Protein 3IPV (pdb70)

Radius of gyration: 29.65 Å; Cα contacts (8 Å, |Δi|>4): 3035; chains: 4; bounding box: 70×70×78 Å

Structure (mmCIF, N/CA/C/O backbone):
data_3IPV
#
_entry.id   3IPV
#
_cell.length_a   60.998
_cell.length_b   60.792
_cell.length_c   78.179
_cell.angle_alpha   101.32
_cell.angle_beta   91.38
_cell.angle_gamma   104.32
#
_symmetry.space_group_name_H-M   'P 1'
#
loop_
_entity.id
_entity.type
_entity.pdbx_description
1 polymer 'Lectin alpha chain'
2 polymer 'Lectin beta chain'
3 non-polymer 'CALCIUM ION'
4 non-polymer 'MANGANESE (II) ION'
5 water water
#
loop_
_atom_site.group_PDB
_atom_site.id
_atom_site.type_symbol
_atom_site.label_atom_id
_atom_site.label_alt_id
_atom_site.label_comp_id
_atom_site.label_asym_id
_atom_site.label_entity_id
_atom_site.label_seq_id
_atom_site.pdbx_PDB_ins_code
_atom_site.Cartn_x
_atom_site.Cartn_y
_atom_site.Cartn_z
_atom_site.occupancy
_atom_site.B_iso_or_equiv
_atom_site.auth_seq_id
_atom_site.auth_comp_id
_atom_site.auth_asym_id
_atom_site.auth_atom_id
_atom_site.pdbx_PDB_model_num
ATOM 1 N N . ALA A 1 1 ? 5.261 -15.891 20.213 1.00 18.00 1 ALA A N 1
ATOM 2 C CA . ALA A 1 1 ? 5.327 -14.982 19.025 1.00 17.75 1 ALA A CA 1
ATOM 3 C C . ALA A 1 1 ? 5.324 -13.498 19.411 1.00 17.75 1 ALA A C 1
ATOM 4 O O . ALA A 1 1 ? 4.636 -13.112 20.356 1.00 18.78 1 ALA A O 1
ATOM 6 N N . GLU A 1 2 ? 6.059 -12.678 18.651 1.00 15.93 2 GLU A N 1
ATOM 7 C CA . GLU A 1 2 ? 5.919 -11.239 18.649 1.00 13.32 2 GLU A CA 1
ATOM 8 C C . GLU A 1 2 ? 4.776 -10.829 17.695 1.00 13.92 2 GLU A C 1
ATOM 9 O O . GLU A 1 2 ? 4.759 -11.212 16.503 1.00 14.25 2 GLU A O 1
ATOM 15 N N . GLU A 1 3 ? 3.864 -9.987 18.184 1.00 13.37 3 GLU A N 1
ATOM 16 C CA . GLU A 1 3 ? 2.671 -9.604 17.438 1.00 14.39 3 GLU A CA 1
ATOM 17 C C . GLU A 1 3 ? 2.369 -8.159 17.583 1.00 14.04 3 GLU A C 1
ATOM 18 O O . GLU A 1 3 ? 2.527 -7.608 18.691 1.00 11.79 3 GLU A O 1
ATOM 24 N N . THR A 1 4 ? 1.931 -7.572 16.453 1.00 13.53 4 THR A N 1
ATOM 25 C CA . THR A 1 4 ? 1.426 -6.218 16.346 1.00 14.73 4 THR A CA 1
ATOM 26 C C . THR A 1 4 ? 0.161 -6.171 15.522 1.00 15.05 4 THR A C 1
ATOM 27 O O . THR A 1 4 ? 0.162 -6.691 14.416 1.00 13.67 4 THR A O 1
ATOM 31 N N . SER A 1 5 ? -0.858 -5.447 16.029 1.00 14.21 5 SER A N 1
ATOM 32 C CA . SER A 1 5 ? -2.140 -5.364 15.418 1.00 14.60 5 SER A CA 1
ATOM 33 C C . SER A 1 5 ? -2.772 -3.999 15.734 1.00 12.99 5 SER A C 1
ATOM 34 O O . SER A 1 5 ? -2.579 -3.400 16.830 1.00 9.77 5 SER A O 1
ATOM 37 N N . PHE A 1 6 ? -3.598 -3.567 14.788 1.00 12.11 6 PHE A N 1
ATOM 38 C CA . PHE A 1 6 ? -4.396 -2.388 14.945 1.00 10.17 6 PHE A CA 1
ATOM 39 C C . PHE A 1 6 ? -5.534 -2.396 14.008 1.00 10.83 6 PHE A C 1
ATOM 40 O O . PHE A 1 6 ? -5.450 -2.968 12.893 1.00 11.18 6 PHE A O 1
ATOM 48 N N . VAL A 1 7 ? -6.566 -1.647 14.375 1.00 9.88 7 VAL A N 1
ATOM 49 C CA . VAL A 1 7 ? -7.702 -1.456 13.469 1.00 9.55 7 VAL A CA 1
ATOM 50 C C . VAL A 1 7 ? -8.179 0.023 13.528 1.00 9.21 7 VAL A C 1
ATOM 51 O O . VAL A 1 7 ? -8.527 0.483 14.593 1.00 10.14 7 VAL A O 1
ATOM 55 N N . PHE A 1 8 ? -8.358 0.658 12.380 1.00 9.37 8 PHE A N 1
ATOM 56 C CA . PHE A 1 8 ? -8.911 2.018 12.299 1.00 13.01 8 PHE A CA 1
ATOM 57 C C . PHE A 1 8 ? -10.181 1.815 11.533 1.00 12.98 8 PHE A C 1
ATOM 58 O O . PHE A 1 8 ? -10.085 1.667 10.318 1.00 13.63 8 PHE A O 1
ATOM 66 N N . SER A 1 9 ? -11.333 1.721 12.184 1.00 13.07 9 SER A N 1
ATOM 67 C CA . SER A 1 9 ? -12.566 1.606 11.417 1.00 15.22 9 SER A CA 1
ATOM 68 C C . SER A 1 9 ? -12.983 2.935 10.812 1.00 14.38 9 SER A C 1
ATOM 69 O O . SER A 1 9 ? -13.815 2.933 9.947 1.00 13.47 9 SER A O 1
ATOM 72 N N . LYS A 1 10 ? -12.420 4.045 11.298 1.00 14.76 10 LYS A N 1
ATOM 73 C CA . LYS A 1 10 ? -12.506 5.414 10.698 1.00 14.64 10 LYS A CA 1
ATOM 74 C C . LYS A 1 10 ? -11.198 5.994 11.064 1.00 14.28 10 LYS A C 1
ATOM 75 O O . LYS A 1 10 ? -10.508 5.402 11.906 1.00 14.73 10 LYS A O 1
ATOM 81 N N . PHE A 1 11 ? -10.882 7.181 10.554 1.00 14.02 11 PHE A N 1
ATOM 82 C CA . PHE A 1 11 ? -9.724 7.948 11.050 1.00 13.18 11 PHE A CA 1
ATOM 83 C C . PHE A 1 11 ? -10.160 9.188 11.802 1.00 14.35 11 PHE A C 1
ATOM 84 O O . PHE A 1 11 ? -11.339 9.561 11.707 1.00 14.47 11 PHE A O 1
ATOM 92 N N . LYS A 1 12 ? -9.249 9.828 12.555 1.00 13.91 12 LYS A N 1
ATOM 93 C CA . LYS A 1 12 ? -9.636 11.069 13.245 1.00 14.82 12 LYS A CA 1
ATOM 94 C C . LYS A 1 12 ? -8.727 12.230 12.905 1.00 15.46 12 LYS A C 1
ATOM 95 O O . LYS A 1 12 ? -7.492 12.016 12.681 1.00 14.99 12 LYS A O 1
ATOM 101 N N . PRO A 1 13 ? -9.298 13.463 12.892 1.00 15.40 13 PRO A N 1
ATOM 102 C CA . PRO A 1 13 ? -8.473 14.666 12.800 1.00 16.45 13 PRO A CA 1
ATOM 103 C C . PRO A 1 13 ? -7.259 14.580 13.734 1.00 16.58 13 PRO A C 1
ATOM 104 O O . PRO A 1 13 ? -6.130 14.797 13.298 1.00 18.68 13 PRO A O 1
ATOM 108 N N . LEU A 1 14 ? -7.448 14.233 15.000 1.00 15.72 14 LEU A N 1
ATOM 109 C CA . LEU A 1 14 ? -6.282 14.012 15.807 1.00 15.68 14 LEU A CA 1
ATOM 110 C C . LEU A 1 14 ? -5.953 12.491 15.933 1.00 14.92 14 LEU A C 1
ATOM 111 O O . LEU A 1 14 ? -6.709 11.730 16.536 1.00 14.85 14 LEU A O 1
ATOM 116 N N . GLU A 1 15 ? -4.842 12.064 15.331 1.00 12.87 15 GLU A N 1
ATOM 117 C CA . GLU A 1 15 ? -4.548 10.645 15.193 1.00 12.84 15 GLU A CA 1
ATOM 118 C C . GLU A 1 15 ? -3.030 10.423 15.467 1.00 12.53 15 GLU A C 1
ATOM 119 O O . GLU A 1 15 ? -2.251 10.162 14.538 1.00 13.23 15 GLU A O 1
ATOM 125 N N . PRO A 1 16 ? -2.615 10.524 16.718 1.00 11.37 16 PRO A N 1
ATOM 126 C CA . PRO A 1 16 ? -1.177 10.479 16.976 1.00 11.16 16 PRO A CA 1
ATOM 127 C C . PRO A 1 16 ? -0.535 9.112 16.749 1.00 12.04 16 PRO A C 1
ATOM 128 O O . PRO A 1 16 ? 0.679 9.065 16.760 1.00 10.53 16 PRO A O 1
ATOM 132 N N . ASN A 1 17 ? -1.320 8.030 16.524 1.00 10.35 17 ASN A N 1
ATOM 133 C CA . ASN A 1 17 ? -0.714 6.720 16.184 1.00 11.76 17 ASN A CA 1
ATOM 134 C C . ASN A 1 17 ? -0.551 6.535 14.676 1.00 12.40 17 ASN A C 1
ATOM 135 O O . ASN A 1 17 ? -0.184 5.470 14.209 1.00 13.02 17 ASN A O 1
ATOM 140 N N . LEU A 1 18 ? -0.792 7.607 13.911 1.00 13.27 18 LEU A N 1
ATOM 141 C CA . LEU A 1 18 ? -0.547 7.595 12.485 1.00 14.00 18 LEU A CA 1
ATOM 142 C C . LEU A 1 18 ? 0.374 8.791 12.171 1.00 15.47 18 LEU A C 1
ATOM 143 O O . LEU A 1 18 ? 0.049 9.946 12.468 1.00 16.87 18 LEU A O 1
ATOM 148 N N . ILE A 1 19 ? 1.494 8.515 11.524 1.00 15.03 19 ILE A N 1
ATOM 149 C CA . ILE A 1 19 ? 2.403 9.538 11.018 1.00 13.35 19 ILE A CA 1
ATOM 150 C C . ILE A 1 19 ? 2.041 9.926 9.588 1.00 13.67 19 ILE A C 1
ATOM 151 O O . ILE A 1 19 ? 2.111 9.084 8.669 1.00 13.80 19 ILE A O 1
ATOM 156 N N . LEU A 1 20 ? 1.614 11.183 9.421 1.00 11.18 20 LEU A N 1
ATOM 157 C CA . LEU A 1 20 ? 1.236 11.744 8.141 1.00 11.14 20 LEU A CA 1
ATOM 158 C C . LEU A 1 20 ? 2.441 12.447 7.500 1.00 11.15 20 LEU A C 1
ATOM 159 O O . LEU A 1 20 ? 3.163 13.151 8.164 1.00 11.45 20 LEU A O 1
ATOM 164 N N . GLN A 1 21 ? 2.666 12.218 6.211 1.00 12.41 21 GLN A N 1
ATOM 165 C CA . GLN A 1 21 ? 3.808 12.788 5.490 1.00 12.36 21 GLN A CA 1
ATOM 166 C C . GLN A 1 21 ? 3.268 13.338 4.210 1.00 13.28 21 GLN A C 1
ATOM 167 O O . GLN A 1 21 ? 2.207 12.869 3.718 1.00 11.13 21 GLN A O 1
ATOM 173 N N . GLY A 1 22 ? 3.951 14.352 3.686 1.00 13.30 22 GLY A N 1
ATOM 174 C CA . GLY A 1 22 ? 3.489 15.008 2.488 1.00 13.55 22 GLY A CA 1
ATOM 175 C C . GLY A 1 22 ? 2.159 15.708 2.689 1.00 13.89 22 GLY A C 1
ATOM 176 O O . GLY A 1 22 ? 1.999 16.434 3.678 1.00 13.28 22 GLY A O 1
ATOM 177 N N . ASP A 1 23 ? 1.202 15.485 1.771 1.00 13.52 23 ASP A N 1
ATOM 178 C CA . ASP A 1 23 ? -0.091 16.227 1.787 1.00 12.90 23 ASP A CA 1
ATOM 179 C C . ASP A 1 23 ? -1.214 15.536 2.550 1.00 12.73 23 ASP A C 1
ATOM 180 O O . ASP A 1 23 ? -2.340 16.070 2.620 1.00 12.62 23 ASP A O 1
ATOM 185 N N . ALA A 1 24 ? -0.928 14.336 3.071 1.00 11.28 24 ALA A N 1
ATOM 186 C CA . ALA A 1 24 ? -1.928 13.456 3.730 1.00 11.40 24 ALA A CA 1
ATOM 187 C C . ALA A 1 24 ? -2.540 14.085 4.940 1.00 11.66 24 ALA A C 1
ATOM 188 O O . ALA A 1 24 ? -1.842 14.721 5.731 1.00 13.05 24 ALA A O 1
ATOM 190 N N . LEU A 1 25 ? -3.852 13.964 5.066 1.00 11.27 25 LEU A N 1
ATOM 191 C CA . LEU A 1 25 ? -4.580 14.579 6.190 1.00 10.99 25 LEU A CA 1
ATOM 192 C C . LEU A 1 25 ? -5.841 13.779 6.414 1.00 10.81 25 LEU A C 1
ATOM 193 O O . LEU A 1 25 ? -6.318 13.142 5.495 1.00 12.95 25 LEU A O 1
ATOM 198 N N . VAL A 1 26 ? -6.359 13.768 7.627 1.00 10.33 26 VAL A N 1
ATOM 199 C CA . VAL A 1 26 ? -7.622 13.132 7.881 1.00 10.18 26 VAL A CA 1
ATOM 200 C C . VAL A 1 26 ? -8.700 14.251 7.907 1.00 10.88 26 VAL A C 1
ATOM 201 O O . VAL A 1 26 ? -8.469 15.329 8.413 1.00 10.81 26 VAL A O 1
ATOM 205 N N . THR A 1 27 ? -9.844 14.025 7.284 1.00 10.86 27 THR A N 1
ATOM 206 C CA . THR A 1 27 ? -10.879 15.055 7.244 1.00 10.57 27 THR A CA 1
ATOM 207 C C . THR A 1 27 ? -11.709 14.912 8.453 1.00 9.81 27 THR A C 1
ATOM 208 O O . THR A 1 27 ? -11.608 13.917 9.196 1.00 7.43 27 THR A O 1
ATOM 212 N N . VAL A 1 28 ? -12.582 15.899 8.655 1.00 11.29 28 VAL A N 1
ATOM 213 C CA . VAL A 1 28 ? -13.465 15.793 9.810 1.00 10.28 28 VAL A CA 1
ATOM 214 C C . VAL A 1 28 ? -14.554 14.688 9.596 1.00 10.74 28 VAL A C 1
ATOM 215 O O . VAL A 1 28 ? -15.157 14.273 10.560 1.00 11.49 28 VAL A O 1
ATOM 219 N N . ALA A 1 29 ? -14.828 14.221 8.369 1.00 10.40 29 ALA A N 1
ATOM 220 C CA . ALA A 1 29 ? -15.752 13.065 8.210 1.00 11.05 29 ALA A CA 1
ATOM 221 C C . ALA A 1 29 ? -14.999 11.720 8.464 1.00 11.84 29 ALA A C 1
ATOM 222 O O . ALA A 1 29 ? -15.573 10.626 8.376 1.00 11.47 29 ALA A O 1
ATOM 224 N N . GLY A 1 30 ? -13.715 11.810 8.783 1.00 11.99 30 GLY A N 1
ATOM 225 C CA . GLY A 1 30 ? -12.925 10.596 9.124 1.00 12.36 30 GLY A CA 1
ATOM 226 C C . GLY A 1 30 ? -12.283 9.863 7.982 1.00 12.01 30 GLY A C 1
ATOM 227 O O . GLY A 1 30 ? -11.873 8.692 8.130 1.00 10.87 30 GLY A O 1
ATOM 228 N N . VAL A 1 31 ? -12.138 10.574 6.865 1.00 12.10 31 VAL A N 1
ATOM 229 C CA . VAL A 1 31 ? -11.520 10.031 5.668 1.00 12.07 31 VAL A CA 1
ATOM 230 C C . VAL A 1 31 ? -10.050 10.366 5.632 1.00 11.69 31 VAL A C 1
ATOM 231 O O . VAL A 1 31 ? -9.704 11.503 5.762 1.00 10.54 31 VAL A O 1
ATOM 235 N N . LEU A 1 32 ? -9.190 9.386 5.369 1.00 12.21 32 LEU A N 1
ATOM 236 C CA . LEU A 1 32 ? -7.765 9.662 5.158 1.00 13.05 32 LEU A CA 1
ATOM 237 C C . LEU A 1 32 ? -7.545 10.008 3.652 1.00 12.24 32 LEU A C 1
ATOM 238 O O . LEU A 1 32 ? -7.630 9.120 2.796 1.00 11.20 32 LEU A O 1
ATOM 243 N N . GLN A 1 33 ? -7.370 11.316 3.359 1.00 11.40 33 GLN A N 1
ATOM 244 C CA . GLN A 1 33 ? -7.121 11.820 2.008 1.00 10.82 33 GLN A CA 1
ATOM 245 C C . GLN A 1 33 ? -5.620 11.802 1.851 1.00 10.66 33 GLN A C 1
ATOM 246 O O . GLN A 1 33 ? -4.933 12.664 2.396 1.00 11.42 33 GLN A O 1
ATOM 252 N N . LEU A 1 34 ? -5.088 10.807 1.166 1.00 12.47 34 LEU A N 1
ATOM 253 C CA . LEU A 1 34 ? -3.640 10.743 0.978 1.00 12.04 34 LEU A CA 1
ATOM 254 C C . LEU A 1 34 ? -3.104 11.881 0.155 1.00 13.29 34 LEU A C 1
ATOM 255 O O . LEU A 1 34 ? -2.009 12.402 0.463 1.00 13.21 34 LEU A O 1
ATOM 260 N N . THR A 1 35 ? -3.857 12.256 -0.880 1.00 12.18 35 THR A N 1
ATOM 261 C CA . THR A 1 35 ? -3.462 13.328 -1.775 1.00 12.93 35 THR A CA 1
ATOM 262 C C . THR A 1 35 ? -4.498 14.484 -1.751 1.00 13.01 35 THR A C 1
ATOM 263 O O . THR A 1 35 ? -5.692 14.227 -1.484 1.00 12.00 35 THR A O 1
ATOM 267 N N . ASN A 1 36 ? -4.025 15.703 -2.042 1.00 12.47 36 ASN A N 1
ATOM 268 C CA . ASN A 1 36 ? -4.834 16.950 -1.977 1.00 14.43 36 ASN A CA 1
ATOM 269 C C . ASN A 1 36 ? -6.171 16.870 -2.638 1.00 14.11 36 ASN A C 1
ATOM 270 O O . ASN A 1 36 ? -6.257 16.511 -3.819 1.00 13.10 36 ASN A O 1
ATOM 275 N N . VAL A 1 37 ? -7.223 17.187 -1.880 1.00 13.77 37 VAL A N 1
ATOM 276 C CA . VAL A 1 37 ? -8.561 17.303 -2.469 1.00 13.83 37 VAL A CA 1
ATOM 277 C C . VAL A 1 37 ? -9.148 18.650 -2.045 1.00 14.07 37 VAL A C 1
ATOM 278 O O . VAL A 1 37 ? -9.080 18.985 -0.872 1.00 14.34 37 VAL A O 1
ATOM 282 N N . ASP A 1 38 ? -9.738 19.416 -2.967 1.00 13.11 38 ASP A N 1
ATOM 283 C CA . ASP A 1 38 ? -10.246 20.735 -2.546 1.00 11.95 38 ASP A CA 1
ATOM 284 C C . ASP A 1 38 ? -11.616 20.585 -1.916 1.00 11.42 38 ASP A C 1
ATOM 285 O O . ASP A 1 38 ? -12.076 19.452 -1.728 1.00 10.43 38 ASP A O 1
ATOM 290 N N . LYS A 1 39 ? -12.254 21.720 -1.584 1.00 11.65 39 LYS A N 1
ATOM 291 C CA . LYS A 1 39 ? -13.442 21.719 -0.722 1.00 13.06 39 LYS A CA 1
ATOM 292 C C . LYS A 1 39 ? -14.657 21.070 -1.412 1.00 12.33 39 LYS A C 1
ATOM 293 O O . LYS A 1 39 ? -15.539 20.541 -0.734 1.00 14.84 39 LYS A O 1
ATOM 299 N N . ASN A 1 40 ? -14.655 21.066 -2.733 1.00 10.24 40 ASN A N 1
ATOM 300 C CA . ASN A 1 40 ? -15.721 20.498 -3.495 1.00 11.03 40 ASN A CA 1
ATOM 301 C C . ASN A 1 40 ? -15.559 19.011 -3.792 1.00 11.21 40 ASN A C 1
ATOM 302 O O . ASN A 1 40 ? -16.445 18.406 -4.435 1.00 14.12 40 ASN A O 1
ATOM 307 N N . GLY A 1 41 ? -14.451 18.429 -3.357 1.00 10.67 41 GLY A N 1
ATOM 308 C CA . GLY A 1 41 ? -14.109 17.020 -3.678 1.00 11.46 41 GLY A CA 1
ATOM 309 C C . GLY A 1 41 ? -13.194 16.859 -4.886 1.00 10.79 41 GLY A C 1
ATOM 310 O O . GLY A 1 41 ? -12.947 15.732 -5.361 1.00 10.88 41 GLY A O 1
ATOM 311 N N . VAL A 1 42 ? -12.667 17.973 -5.377 1.00 10.18 42 VAL A N 1
ATOM 312 C CA . VAL A 1 42 ? -11.944 17.941 -6.654 1.00 10.03 42 VAL A CA 1
ATOM 313 C C . VAL A 1 42 ? -10.479 17.693 -6.370 1.00 10.15 42 VAL A C 1
ATOM 314 O O . VAL A 1 42 ? -9.824 18.485 -5.713 1.00 11.88 42 VAL A O 1
ATOM 318 N N . PRO A 1 43 ? -9.951 16.591 -6.876 1.00 10.76 43 PRO A N 1
ATOM 319 C CA . PRO A 1 43 ? -8.575 16.283 -6.537 1.00 10.11 43 PRO A CA 1
ATOM 320 C C . PRO A 1 43 ? -7.606 17.230 -7.219 1.00 10.86 43 PRO A C 1
ATOM 321 O O . PRO A 1 43 ? -7.948 17.819 -8.220 1.00 10.72 43 PRO A O 1
ATOM 325 N N . GLU A 1 44 ? -6.390 17.357 -6.696 1.00 10.93 44 GLU A N 1
ATOM 326 C CA . GLU A 1 44 ? -5.407 18.367 -7.212 1.00 10.54 44 GLU A CA 1
ATOM 327 C C . GLU A 1 44 ? -4.141 17.714 -7.815 1.00 10.27 44 GLU A C 1
ATOM 328 O O . GLU A 1 44 ? -3.686 16.626 -7.382 1.00 9.58 44 GLU A O 1
ATOM 334 N N . PRO A 1 45 ? -3.513 18.369 -8.777 1.00 10.97 45 PRO A N 1
ATOM 335 C CA . PRO A 1 45 ? -2.341 17.674 -9.315 1.00 11.05 45 PRO A CA 1
ATOM 336 C C . PRO A 1 45 ? -1.050 17.932 -8.478 1.00 11.07 45 PRO A C 1
ATOM 337 O O . PRO A 1 45 ? -1.101 18.596 -7.463 1.00 10.82 45 PRO A O 1
ATOM 341 N N . SER A 1 46 ? 0.087 17.390 -8.891 1.00 11.72 46 SER A N 1
ATOM 342 C CA . SER A 1 46 ? 1.379 17.652 -8.245 1.00 12.22 46 SER A CA 1
ATOM 343 C C . SER A 1 46 ? 1.314 17.231 -6.761 1.00 12.07 46 SER A C 1
ATOM 344 O O . SER A 1 46 ? 1.954 17.861 -5.866 1.00 10.30 46 SER A O 1
ATOM 347 N N . SER A 1 47 ? 0.518 16.206 -6.477 1.00 11.17 47 SER A N 1
ATOM 348 C CA . SER A 1 47 ? 0.327 15.829 -5.054 1.00 11.92 47 SER A CA 1
ATOM 349 C C . SER A 1 47 ? 0.956 14.494 -4.596 1.00 12.04 47 SER A C 1
ATOM 350 O O . SER A 1 47 ? 0.925 13.528 -5.325 1.00 12.50 47 SER A O 1
ATOM 353 N N . LEU A 1 48 ? 1.447 14.441 -3.350 1.00 12.75 48 LEU A N 1
ATOM 354 C CA . LEU A 1 48 ? 2.047 13.241 -2.765 1.00 13.13 48 LEU A CA 1
ATOM 355 C C . LEU A 1 48 ? 1.781 13.180 -1.253 1.00 13.05 48 LEU A C 1
ATOM 356 O O . LEU A 1 48 ? 2.115 14.098 -0.532 1.00 14.01 48 LEU A O 1
ATOM 361 N N . GLY A 1 49 ? 1.213 12.079 -0.771 1.00 13.78 49 GLY A N 1
ATOM 362 C CA . GLY A 1 49 ? 1.035 11.896 0.668 1.00 12.66 49 GLY A CA 1
ATOM 363 C C . GLY A 1 49 ? 1.212 10.467 1.124 1.00 13.04 49 GLY A C 1
ATOM 364 O O . GLY A 1 49 ? 1.027 9.534 0.342 1.00 13.43 49 GLY A O 1
ATOM 365 N N . ARG A 1 50 ? 1.561 10.305 2.405 1.00 11.62 50 ARG A N 1
ATOM 366 C CA . ARG A 1 50 ? 1.756 9.016 3.009 1.00 11.70 50 ARG A CA 1
ATOM 367 C C . ARG A 1 50 ? 1.201 9.036 4.431 1.00 11.92 50 ARG A C 1
ATOM 368 O O . ARG A 1 50 ? 1.107 10.108 5.073 1.00 11.32 50 ARG A O 1
ATOM 376 N N . ALA A 1 51 ? 0.813 7.846 4.911 1.00 12.28 51 ALA A N 1
ATOM 377 C CA . ALA A 1 51 ? 0.350 7.642 6.279 1.00 11.58 51 ALA A CA 1
ATOM 378 C C . ALA A 1 51 ? 0.947 6.321 6.755 1.00 12.78 51 ALA A C 1
ATOM 379 O O . ALA A 1 51 ? 0.764 5.300 6.107 1.00 11.53 51 ALA A O 1
ATOM 381 N N . THR A 1 52 ? 1.649 6.327 7.879 1.00 12.21 52 THR A N 1
ATOM 382 C CA . THR A 1 52 ? 2.226 5.089 8.383 1.00 13.16 52 THR A CA 1
ATOM 383 C C . THR A 1 52 ? 1.893 4.907 9.865 1.00 12.49 52 THR A C 1
ATOM 384 O O . THR A 1 52 ? 1.784 5.867 10.612 1.00 11.21 52 THR A O 1
ATOM 388 N N . TYR A 1 53 ? 1.626 3.673 10.264 1.00 12.31 53 TYR A N 1
ATOM 389 C CA . TYR A 1 53 ? 1.409 3.387 11.668 1.00 12.16 53 TYR A CA 1
ATOM 390 C C . TYR A 1 53 ? 2.637 3.775 12.501 1.00 13.26 53 TYR A C 1
ATOM 391 O O . TYR A 1 53 ? 3.786 3.482 12.104 1.00 14.12 53 TYR A O 1
ATOM 400 N N . SER A 1 54 ? 2.416 4.389 13.664 1.00 13.21 54 SER A N 1
ATOM 401 C CA . SER A 1 54 ? 3.540 4.969 14.353 1.00 14.19 54 SER A CA 1
ATOM 402 C C . SER A 1 54 ? 4.498 3.934 14.939 1.00 13.47 54 SER A C 1
ATOM 403 O O . SER A 1 54 ? 5.672 4.261 15.065 1.00 12.08 54 SER A O 1
ATOM 406 N N . ALA A 1 55 ? 4.010 2.728 15.258 1.00 11.44 55 ALA A N 1
ATOM 407 C CA . ALA A 1 55 ? 4.895 1.725 15.870 1.00 13.28 55 ALA A CA 1
ATOM 408 C C . ALA A 1 55 ? 5.585 0.803 14.864 1.00 12.96 55 ALA A C 1
ATOM 409 O O . ALA A 1 55 ? 4.933 0.207 14.033 1.00 13.39 55 ALA A O 1
ATOM 411 N N . PRO A 1 56 ? 6.912 0.692 14.972 1.00 12.92 56 PRO A N 1
ATOM 412 C CA . PRO A 1 56 ? 7.717 -0.252 14.212 1.00 13.64 56 PRO A CA 1
ATOM 413 C C . PRO A 1 56 ? 7.132 -1.689 14.382 1.00 13.85 56 PRO A C 1
ATOM 414 O O . PRO A 1 56 ? 6.508 -1.990 15.399 1.00 15.31 56 PRO A O 1
ATOM 418 N N . ILE A 1 57 ? 7.254 -2.513 13.363 1.00 13.14 57 ILE A N 1
ATOM 419 C CA . ILE A 1 57 ? 6.732 -3.878 13.363 1.00 13.32 57 ILE A CA 1
ATOM 420 C C . ILE A 1 57 ? 7.962 -4.734 13.162 1.00 12.84 57 ILE A C 1
ATOM 421 O O . ILE A 1 57 ? 8.831 -4.420 12.316 1.00 12.16 57 ILE A O 1
ATOM 426 N N . ASN A 1 58 ? 8.056 -5.801 13.939 1.00 12.49 58 ASN A N 1
ATOM 427 C CA . ASN A 1 58 ? 9.126 -6.820 13.760 1.00 10.17 58 ASN A CA 1
ATOM 428 C C . ASN A 1 58 ? 8.706 -7.837 12.690 1.00 11.31 58 ASN A C 1
ATOM 429 O O . ASN A 1 58 ? 7.889 -8.724 12.951 1.00 9.88 58 ASN A O 1
ATOM 434 N N . ILE A 1 59 ? 9.295 -7.718 11.491 1.00 12.25 59 ILE A N 1
ATOM 435 C CA . ILE A 1 59 ? 8.881 -8.489 10.318 1.00 13.17 59 ILE A CA 1
ATOM 436 C C . ILE A 1 59 ? 9.801 -9.778 10.093 1.00 13.44 59 ILE A C 1
ATOM 437 O O . ILE A 1 59 ? 9.369 -10.797 9.538 1.00 12.65 59 ILE A O 1
ATOM 442 N N . TRP A 1 60 ? 11.035 -9.731 10.570 1.00 12.54 60 TRP A N 1
ATOM 443 C CA . TRP A 1 60 ? 11.840 -10.946 10.654 1.00 14.03 60 TRP A CA 1
ATOM 444 C C . TRP A 1 60 ? 12.897 -10.862 11.745 1.00 13.91 60 TRP A C 1
ATOM 445 O O . TRP A 1 60 ? 13.110 -9.800 12.284 1.00 14.53 60 TRP A O 1
ATOM 456 N N . ASP A 1 61 ? 13.565 -11.983 12.049 1.00 14.85 61 ASP A N 1
ATOM 457 C CA . ASP A 1 61 ? 14.467 -12.050 13.189 1.00 15.53 61 ASP A CA 1
ATOM 458 C C . ASP A 1 61 ? 15.763 -12.773 12.855 1.00 16.37 61 ASP A C 1
ATOM 459 O O . ASP A 1 61 ? 15.735 -13.937 12.457 1.00 15.47 61 ASP A O 1
ATOM 464 N N . SER A 1 62 ? 16.911 -12.110 13.051 1.00 16.98 62 SER A N 1
ATOM 465 C CA . SER A 1 62 ? 18.163 -12.670 12.554 1.00 17.74 62 SER A CA 1
ATOM 466 C C . SER A 1 62 ? 18.649 -13.852 13.422 1.00 17.52 62 SER A C 1
ATOM 467 O O . SER A 1 62 ? 19.269 -14.775 12.922 1.00 16.14 62 SER A O 1
ATOM 470 N N . ALA A 1 63 ? 18.318 -13.834 14.712 1.00 17.49 63 ALA A N 1
ATOM 471 C CA . ALA A 1 63 ? 18.776 -14.904 15.637 1.00 17.76 63 ALA A CA 1
ATOM 472 C C . ALA A 1 63 ? 18.066 -16.230 15.319 1.00 18.04 63 ALA A C 1
ATOM 473 O O . ALA A 1 63 ? 18.672 -17.305 15.345 1.00 18.16 63 ALA A O 1
ATOM 475 N N . THR A 1 64 ? 16.783 -16.142 14.986 1.00 17.03 64 THR A N 1
ATOM 476 C CA . THR A 1 64 ? 16.019 -17.316 14.585 1.00 16.22 64 THR A CA 1
ATOM 477 C C . THR A 1 64 ? 16.010 -17.548 13.083 1.00 15.55 64 THR A C 1
ATOM 478 O O . THR A 1 64 ? 15.815 -18.690 12.608 1.00 14.70 64 THR A O 1
ATOM 482 N N . GLY A 1 65 ? 16.179 -16.473 12.307 1.00 16.45 65 GLY A N 1
ATOM 483 C CA . GLY A 1 65 ? 15.957 -16.544 10.837 1.00 14.42 65 GLY A CA 1
ATOM 484 C C . GLY A 1 65 ? 14.465 -16.576 10.443 1.00 15.15 65 GLY A C 1
ATOM 485 O O . GLY A 1 65 ? 14.132 -16.526 9.237 1.00 13.69 65 GLY A O 1
ATOM 486 N N . LEU A 1 66 ? 13.568 -16.629 11.434 1.00 13.70 66 LEU A N 1
ATOM 487 C CA . LEU A 1 66 ? 12.104 -16.594 11.143 1.00 14.26 66 LEU A CA 1
ATOM 488 C C . LEU A 1 66 ? 11.598 -15.272 10.519 1.00 13.87 66 LEU A C 1
ATOM 489 O O . LEU A 1 66 ? 12.191 -14.226 10.691 1.00 12.94 66 LEU A O 1
ATOM 494 N N . VAL A 1 67 ? 10.494 -15.359 9.789 1.00 13.21 67 VAL A N 1
ATOM 495 C CA . VAL A 1 67 ? 9.870 -14.177 9.172 1.00 13.62 67 VAL A CA 1
ATOM 496 C C . VAL A 1 67 ? 8.407 -14.153 9.554 1.00 13.08 67 VAL A C 1
ATOM 497 O O . VAL A 1 67 ? 7.787 -15.212 9.709 1.00 11.46 67 VAL A O 1
ATOM 501 N N . ALA A 1 68 ? 7.855 -12.950 9.727 1.00 13.44 68 ALA A N 1
ATOM 502 C CA . ALA A 1 68 ? 6.458 -12.807 10.101 1.00 14.33 68 ALA A CA 1
ATOM 503 C C . ALA A 1 68 ? 5.558 -13.114 8.979 1.00 14.66 68 ALA A C 1
ATOM 504 O O . ALA A 1 68 ? 5.907 -12.955 7.844 1.00 16.47 68 ALA A O 1
ATOM 506 N N . SER A 1 69 ? 4.383 -13.599 9.328 1.00 14.46 69 SER A N 1
ATOM 507 C CA . SER A 1 69 ? 3.280 -13.628 8.447 1.00 14.06 69 SER A CA 1
ATOM 508 C C . SER A 1 69 ? 2.537 -12.370 8.868 1.00 13.66 69 SER A C 1
ATOM 509 O O . SER A 1 69 ? 2.585 -11.954 10.044 1.00 13.73 69 SER A O 1
ATOM 512 N N . PHE A 1 70 ? 1.828 -11.782 7.916 1.00 13.62 70 PHE A N 1
ATOM 513 C CA . PHE A 1 70 ? 0.920 -10.712 8.228 1.00 10.94 70 PHE A CA 1
ATOM 514 C C . PHE A 1 70 ? -0.319 -10.707 7.312 1.00 11.08 70 PHE A C 1
ATOM 515 O O . PHE A 1 70 ? -0.324 -11.268 6.188 1.00 11.38 70 PHE A O 1
ATOM 523 N N . ALA A 1 71 ? -1.330 -9.964 7.742 1.00 10.61 71 ALA A N 1
ATOM 524 C CA . ALA A 1 71 ? -2.466 -9.720 6.935 1.00 11.35 71 ALA A CA 1
ATOM 525 C C . ALA A 1 71 ? -2.875 -8.274 7.118 1.00 11.77 71 ALA A C 1
ATOM 526 O O . ALA A 1 71 ? -2.892 -7.792 8.229 1.00 11.62 71 ALA A O 1
ATOM 528 N N . THR A 1 72 ? -3.271 -7.608 6.036 1.00 10.69 72 THR A N 1
ATOM 529 C CA . THR A 1 72 ? -3.827 -6.283 6.205 1.00 10.73 72 THR A CA 1
ATOM 530 C C . THR A 1 72 ? -5.092 -6.104 5.339 1.00 13.18 72 THR A C 1
ATOM 531 O O . THR A 1 72 ? -5.217 -6.691 4.245 1.00 12.68 72 THR A O 1
ATOM 535 N N . SER A 1 73 ? -6.020 -5.258 5.794 1.00 13.44 73 SER A N 1
ATOM 536 C CA . SER A 1 73 ? -7.321 -5.170 5.103 1.00 13.98 73 SER A CA 1
ATOM 537 C C . SER A 1 73 ? -7.559 -3.638 5.018 1.00 13.51 73 SER A C 1
ATOM 538 O O . SER A 1 73 ? -7.257 -2.935 5.983 1.00 12.57 73 SER A O 1
ATOM 541 N N . PHE A 1 74 ? -7.994 -3.082 3.878 1.00 11.13 74 PHE A N 1
ATOM 542 C CA . PHE A 1 74 ? -8.404 -1.698 3.944 1.00 10.71 74 PHE A CA 1
ATOM 543 C C . PHE A 1 74 ? -9.453 -1.402 2.898 1.00 11.00 74 PHE A C 1
ATOM 544 O O . PHE A 1 74 ? -9.600 -2.130 1.950 1.00 10.84 74 PHE A O 1
ATOM 552 N N . ARG A 1 75 ? -10.151 -0.288 3.056 1.00 11.13 75 ARG A N 1
ATOM 553 C CA . ARG A 1 75 ? -11.226 0.073 2.156 1.00 11.99 75 ARG A CA 1
ATOM 554 C C . ARG A 1 75 ? -10.924 1.444 1.581 1.00 13.55 75 ARG A C 1
ATOM 555 O O . ARG A 1 75 ? -10.688 2.369 2.360 1.00 12.31 75 ARG A O 1
ATOM 563 N N . PHE A 1 76 ? -10.908 1.608 0.246 1.00 13.22 76 PHE A N 1
ATOM 564 C CA . PHE A 1 76 ? -10.471 2.906 -0.306 1.00 14.57 76 PHE A CA 1
ATOM 565 C C . PHE A 1 76 ? -11.253 3.339 -1.562 1.00 13.77 76 PHE A C 1
ATOM 566 O O . PHE A 1 76 ? -11.840 2.516 -2.239 1.00 14.96 76 PHE A O 1
ATOM 574 N N . THR A 1 77 ? -11.350 4.645 -1.813 1.00 12.97 77 THR A N 1
ATOM 575 C CA . THR A 1 77 ? -12.038 5.135 -3.005 1.00 11.62 77 THR A CA 1
ATOM 576 C C . THR A 1 77 ? -11.099 5.964 -3.845 1.00 12.04 77 THR A C 1
ATOM 577 O O . THR A 1 77 ? -10.309 6.779 -3.309 1.00 13.07 77 THR A O 1
ATOM 581 N N . ILE A 1 78 ? -11.146 5.717 -5.152 1.00 11.28 78 ILE A N 1
ATOM 582 C CA . ILE A 1 78 ? -10.439 6.567 -6.101 1.00 11.35 78 ILE A CA 1
ATOM 583 C C . ILE A 1 78 ? -11.548 7.200 -6.929 1.00 11.44 78 ILE A C 1
ATOM 584 O O . ILE A 1 78 ? -12.309 6.499 -7.589 1.00 11.69 78 ILE A O 1
ATOM 589 N N . TYR A 1 79 ? -11.652 8.528 -6.865 1.00 12.46 79 TYR A N 1
ATOM 590 C CA . TYR A 1 79 ? -12.578 9.271 -7.713 1.00 11.70 79 TYR A CA 1
ATOM 591 C C . TYR A 1 79 ? -11.832 10.188 -8.690 1.00 11.90 79 TYR A C 1
ATOM 592 O O . TYR A 1 79 ? -10.954 10.979 -8.300 1.00 9.91 79 TYR A O 1
ATOM 601 N N . ALA A 1 80 ? -12.219 10.107 -9.972 1.00 12.32 80 ALA A N 1
ATOM 602 C CA . ALA A 1 80 ? -11.611 10.911 -11.026 1.00 13.06 80 ALA A CA 1
ATOM 603 C C . ALA A 1 80 ? -12.734 11.681 -11.726 1.00 13.67 80 ALA A C 1
ATOM 604 O O . ALA A 1 80 ? -13.711 11.063 -12.212 1.00 13.18 80 ALA A O 1
ATOM 606 N N . PRO A 1 81 ? -12.629 13.028 -11.762 1.00 14.33 81 PRO A N 1
ATOM 607 C CA . PRO A 1 81 ? -13.668 13.799 -12.466 1.00 14.18 81 PRO A CA 1
ATOM 608 C C . PRO A 1 81 ? -13.623 13.565 -13.969 1.00 15.50 81 PRO A C 1
ATOM 609 O O . PRO A 1 81 ? -14.652 13.743 -14.649 1.00 13.79 81 PRO A O 1
ATOM 613 N N . ASN A 1 82 ? -12.452 13.178 -14.497 1.00 16.49 82 ASN A N 1
ATOM 614 C CA . ASN A 1 82 ? -12.362 12.746 -15.908 1.00 17.27 82 ASN A CA 1
ATOM 615 C C . ASN A 1 82 ? -11.589 11.450 -16.067 1.00 17.44 82 ASN A C 1
ATOM 616 O O . ASN A 1 82 ? -10.382 11.455 -15.973 1.00 18.53 82 ASN A O 1
ATOM 621 N N . ILE A 1 83 ? -12.292 10.349 -16.330 1.00 18.47 83 ILE A N 1
ATOM 622 C CA . ILE A 1 83 ? -11.677 8.997 -16.304 1.00 19.59 83 ILE A CA 1
ATOM 623 C C . ILE A 1 83 ? -10.705 8.716 -17.447 1.00 19.34 83 ILE A C 1
ATOM 624 O O . ILE A 1 83 ? -10.040 7.684 -17.445 1.00 20.61 83 ILE A O 1
ATOM 629 N N . ALA A 1 84 ? -10.620 9.633 -18.416 1.00 18.91 84 ALA A N 1
ATOM 630 C CA . ALA A 1 84 ? -9.669 9.491 -19.500 1.00 18.60 84 ALA A CA 1
ATOM 631 C C . ALA A 1 84 ? -8.282 10.024 -19.121 1.00 18.01 84 ALA A C 1
ATOM 632 O O . ALA A 1 84 ? -7.304 9.793 -19.830 1.00 18.88 84 ALA A O 1
ATOM 634 N N . THR A 1 85 ? -8.197 10.796 -18.051 1.00 15.40 85 THR A N 1
ATOM 635 C CA . THR A 1 85 ? -6.933 11.413 -17.687 1.00 13.61 85 THR A CA 1
ATOM 636 C C . THR A 1 85 ? -6.724 11.207 -16.166 1.00 12.07 85 THR A C 1
ATOM 637 O O . THR A 1 85 ? -7.071 12.077 -15.416 1.00 12.01 85 THR A O 1
ATOM 641 N N . ILE A 1 86 ? -6.200 10.048 -15.743 1.00 10.41 86 ILE A N 1
ATOM 642 C CA . ILE A 1 86 ? -6.050 9.671 -14.296 1.00 9.86 86 ILE A CA 1
ATOM 643 C C . ILE A 1 86 ? -4.612 9.302 -13.955 1.00 9.45 86 ILE A C 1
ATOM 644 O O . ILE A 1 86 ? -3.868 8.945 -14.839 1.00 9.70 86 ILE A O 1
ATOM 649 N N . ALA A 1 87 ? -4.212 9.375 -12.689 1.00 8.57 87 ALA A N 1
ATOM 650 C CA . ALA A 1 87 ? -2.811 9.214 -12.324 1.00 10.38 87 ALA A CA 1
ATOM 651 C C . ALA A 1 87 ? -2.679 9.588 -10.870 1.00 10.31 87 ALA A C 1
ATOM 652 O O . ALA A 1 87 ? -3.602 10.239 -10.338 1.00 12.89 87 ALA A O 1
ATOM 654 N N . ASP A 1 88 ? -1.656 9.135 -10.164 1.00 11.58 88 ASP A N 1
ATOM 655 C CA . ASP A 1 88 ? -0.721 8.028 -10.538 1.00 12.25 88 ASP A CA 1
ATOM 656 C C . ASP A 1 88 ? -0.967 6.758 -9.778 1.00 12.96 88 ASP A C 1
ATOM 657 O O . ASP A 1 88 ? -0.665 5.654 -10.297 1.00 14.05 88 ASP A O 1
ATOM 662 N N . GLY A 1 89 ? -1.494 6.873 -8.551 1.00 12.16 89 GLY A N 1
ATOM 663 C CA . GLY A 1 89 ? -1.937 5.697 -7.863 1.00 13.03 89 GLY A CA 1
ATOM 664 C C . GLY A 1 89 ? -1.730 5.701 -6.343 1.00 12.30 89 GLY A C 1
ATOM 665 O O . GLY A 1 89 ? -1.252 6.649 -5.795 1.00 11.23 89 GLY A O 1
ATOM 666 N N . LEU A 1 90 ? -2.151 4.622 -5.692 1.00 11.05 90 LEU A N 1
ATOM 667 C CA . LEU A 1 90 ? -1.772 4.389 -4.327 1.00 11.90 90 LEU A CA 1
ATOM 668 C C . LEU A 1 90 ? -1.034 3.063 -4.098 1.00 11.24 90 LEU A C 1
ATOM 669 O O . LEU A 1 90 ? -1.119 2.191 -4.942 1.00 10.60 90 LEU A O 1
ATOM 674 N N . ALA A 1 91 ? -0.385 2.916 -2.927 1.00 9.61 91 ALA A N 1
ATOM 675 C CA . ALA A 1 91 ? 0.235 1.661 -2.533 1.00 9.76 91 ALA A CA 1
ATOM 676 C C . ALA A 1 91 ? 0.177 1.440 -1.023 1.00 10.71 91 ALA A C 1
ATOM 677 O O . ALA A 1 91 ? 0.058 2.377 -0.227 1.00 12.22 91 ALA A O 1
ATOM 679 N N . PHE A 1 92 ? 0.146 0.185 -0.624 1.00 11.86 92 PHE A N 1
ATOM 680 C CA . PHE A 1 92 ? 0.371 -0.215 0.759 1.00 11.57 92 PHE A CA 1
ATOM 681 C C . PHE A 1 92 ? 1.832 -0.666 0.799 1.00 12.57 92 PHE A C 1
ATOM 682 O O . PHE A 1 92 ? 2.316 -1.341 -0.121 1.00 12.13 92 PHE A O 1
ATOM 690 N N . PHE A 1 93 ? 2.587 -0.298 1.819 1.00 13.07 93 PHE A N 1
ATOM 691 C CA . PHE A 1 93 ? 3.992 -0.677 1.760 1.00 13.21 93 PHE A CA 1
ATOM 692 C C . PHE A 1 93 ? 4.548 -0.972 3.131 1.00 13.51 93 PHE A C 1
ATOM 693 O O . PHE A 1 93 ? 3.919 -0.586 4.124 1.00 12.52 93 PHE A O 1
ATOM 701 N N . LEU A 1 94 ? 5.665 -1.722 3.110 1.00 12.06 94 LEU A N 1
ATOM 702 C CA . LEU A 1 94 ? 6.572 -2.007 4.213 1.00 12.90 94 LEU A CA 1
ATOM 703 C C . LEU A 1 94 ? 7.934 -1.370 3.835 1.00 12.71 94 LEU A C 1
ATOM 704 O O . LEU A 1 94 ? 8.460 -1.630 2.740 1.00 14.04 94 LEU A O 1
ATOM 709 N N . ALA A 1 95 ? 8.524 -0.578 4.727 1.00 12.91 95 ALA A N 1
ATOM 710 C CA . ALA A 1 95 ? 9.802 0.032 4.414 1.00 13.13 95 ALA A CA 1
ATOM 711 C C . ALA A 1 95 ? 10.580 0.285 5.690 1.00 13.30 95 ALA A C 1
ATOM 712 O O . ALA A 1 95 ? 10.016 0.146 6.762 1.00 12.92 95 ALA A O 1
ATOM 714 N N . PRO A 1 96 ? 11.849 0.753 5.595 1.00 13.02 96 PRO A N 1
ATOM 715 C CA . PRO A 1 96 ? 12.576 0.902 6.874 1.00 12.93 96 PRO A CA 1
ATOM 716 C C . PRO A 1 96 ? 11.895 1.833 7.899 1.00 14.40 96 PRO A C 1
ATOM 717 O O . PRO A 1 96 ? 11.021 2.678 7.552 1.00 12.86 96 PRO A O 1
ATOM 721 N N . VAL A 1 97 ? 12.229 1.644 9.170 1.00 14.87 97 VAL A N 1
ATOM 722 C CA . VAL A 1 97 ? 11.565 2.439 10.204 1.00 16.99 97 VAL A CA 1
ATOM 723 C C . VAL A 1 97 ? 11.641 3.961 9.916 1.00 17.61 97 VAL A C 1
ATOM 724 O O . VAL A 1 97 ? 10.652 4.668 10.107 1.00 18.93 97 VAL A O 1
ATOM 728 N N . ALA A 1 98 ? 12.784 4.467 9.446 1.00 17.82 98 ALA A N 1
ATOM 729 C CA . ALA A 1 98 ? 12.892 5.920 9.185 1.00 18.09 98 ALA A CA 1
ATOM 730 C C . ALA A 1 98 ? 12.485 6.417 7.767 1.00 18.57 98 ALA A C 1
ATOM 731 O O . ALA A 1 98 ? 12.835 7.517 7.392 1.00 18.97 98 ALA A O 1
ATOM 733 N N . SER A 1 99 ? 11.787 5.621 6.960 1.00 18.91 99 SER A N 1
ATOM 734 C CA . SER A 1 99 ? 11.590 6.004 5.569 1.00 18.81 99 SER A CA 1
ATOM 735 C C . SER A 1 99 ? 10.790 7.308 5.498 1.00 19.08 99 SER A C 1
ATOM 736 O O . SER A 1 99 ? 9.968 7.624 6.389 1.00 18.85 99 SER A O 1
ATOM 739 N N . ALA A 1 100 ? 11.026 8.040 4.422 1.00 18.09 100 ALA A N 1
ATOM 740 C CA . ALA A 1 100 ? 10.338 9.293 4.135 1.00 17.14 100 ALA A CA 1
ATOM 741 C C . ALA A 1 100 ? 9.956 9.236 2.673 1.00 15.85 100 ALA A C 1
ATOM 742 O O . ALA A 1 100 ? 10.605 8.499 1.904 1.00 16.14 100 ALA A O 1
ATOM 744 N N . PRO A 1 101 ? 8.957 10.052 2.265 1.00 14.76 101 PRO A N 1
ATOM 745 C CA . PRO A 1 101 ? 8.530 10.070 0.858 1.00 13.90 101 PRO A CA 1
ATOM 746 C C . PRO A 1 101 ? 9.727 10.218 -0.097 1.00 13.71 101 PRO A C 1
ATOM 747 O O . PRO A 1 101 ? 10.596 11.064 0.108 1.00 10.89 101 PRO A O 1
ATOM 751 N N . ASP A 1 102 ? 9.761 9.365 -1.123 1.00 15.26 102 ASP A N 1
ATOM 752 C CA . ASP A 1 102 ? 10.674 9.560 -2.243 1.00 16.87 102 ASP A CA 1
ATOM 753 C C . ASP A 1 102 ? 10.002 10.407 -3.319 1.00 16.71 102 ASP A C 1
ATOM 754 O O . ASP A 1 102 ? 9.172 11.252 -3.011 1.00 16.98 102 ASP A O 1
ATOM 759 N N . SER A 1 103 ? 10.336 10.165 -4.582 1.00 17.23 103 SER A N 1
ATOM 760 C CA . SER A 1 103 ? 9.804 10.942 -5.696 1.00 16.73 103 SER A CA 1
ATOM 761 C C . SER A 1 103 ? 8.294 10.694 -5.933 1.00 16.03 103 SER A C 1
ATOM 762 O O . SER A 1 103 ? 7.807 9.608 -5.668 1.00 15.07 103 SER A O 1
ATOM 765 N N . GLY A 1 104 ? 7.572 11.710 -6.436 1.00 15.54 104 GLY A N 1
ATOM 766 C CA . GLY A 1 104 ? 6.119 11.633 -6.624 1.00 14.29 104 GLY A CA 1
ATOM 767 C C . GLY A 1 104 ? 5.703 11.077 -7.983 1.00 14.25 104 GLY A C 1
ATOM 768 O O . GLY A 1 104 ? 6.392 10.215 -8.550 1.00 13.17 104 GLY A O 1
ATOM 769 N N . GLY A 1 105 ? 4.579 11.558 -8.493 1.00 13.32 105 GLY A N 1
ATOM 770 C CA . GLY A 1 105 ? 3.997 11.017 -9.739 1.00 11.94 105 GLY A CA 1
ATOM 771 C C . GLY A 1 105 ? 4.094 9.496 -9.785 1.00 11.24 105 GLY A C 1
ATOM 772 O O . GLY A 1 105 ? 3.827 8.838 -8.797 1.00 10.33 105 GLY A O 1
ATOM 773 N N . GLY A 1 106 ? 4.551 8.945 -10.919 1.00 10.98 106 GLY A N 1
ATOM 774 C CA . GLY A 1 106 ? 4.615 7.503 -11.116 1.00 11.66 106 GLY A CA 1
ATOM 775 C C . GLY A 1 106 ? 5.495 6.712 -10.164 1.00 12.34 106 GLY A C 1
ATOM 776 O O . GLY A 1 106 ? 5.421 5.460 -10.147 1.00 11.28 106 GLY A O 1
ATOM 777 N N . PHE A 1 107 ? 6.319 7.412 -9.371 1.00 11.64 107 PHE A N 1
ATOM 778 C CA . PHE A 1 107 ? 7.136 6.736 -8.362 1.00 13.47 107 PHE A CA 1
ATOM 779 C C . PHE A 1 107 ? 6.382 6.481 -7.064 1.00 13.27 107 PHE A C 1
ATOM 780 O O . PHE A 1 107 ? 6.918 5.816 -6.166 1.00 14.54 107 PHE A O 1
ATOM 788 N N . LEU A 1 108 ? 5.170 7.019 -6.946 1.00 12.33 108 LEU A N 1
ATOM 789 C CA . LEU A 1 108 ? 4.266 6.692 -5.837 1.00 11.43 108 LEU A CA 1
ATOM 790 C C . LEU A 1 108 ? 4.763 7.042 -4.438 1.00 11.45 108 LEU A C 1
ATOM 791 O O . LEU A 1 108 ? 4.263 6.516 -3.462 1.00 12.00 108 LEU A O 1
ATOM 796 N N . GLY A 1 109 ? 5.707 7.972 -4.336 1.00 11.03 109 GLY A N 1
ATOM 797 C CA . GLY A 1 109 ? 6.329 8.258 -3.046 1.00 12.56 109 GLY A CA 1
ATOM 798 C C . GLY A 1 109 ? 7.311 7.186 -2.541 1.00 13.17 109 GLY A C 1
ATOM 799 O O . GLY A 1 109 ? 7.795 7.305 -1.466 1.00 13.85 109 GLY A O 1
ATOM 800 N N . LEU A 1 110 ? 7.628 6.171 -3.322 1.00 13.49 110 LEU A N 1
ATOM 801 C CA . LEU A 1 110 ? 8.376 5.030 -2.801 1.00 14.92 110 LEU A CA 1
ATOM 802 C C . LEU A 1 110 ? 9.728 4.719 -3.410 1.00 15.14 110 LEU A C 1
ATOM 803 O O . LEU A 1 110 ? 10.522 4.010 -2.778 1.00 16.59 110 LEU A O 1
ATOM 808 N N . PHE A 1 111 ? 9.996 5.214 -4.621 1.00 16.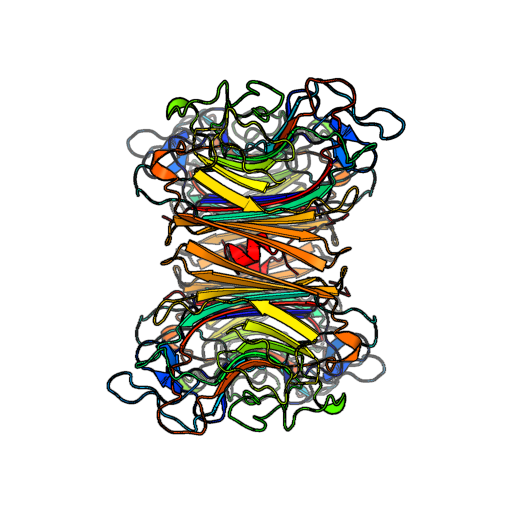83 111 PHE A N 1
ATOM 809 C CA . PHE A 1 111 ? 11.275 5.004 -5.289 1.00 16.27 111 PHE A CA 1
ATOM 810 C C . PHE A 1 111 ? 11.760 6.261 -5.950 1.00 16.99 111 PHE A C 1
ATOM 811 O O . PHE A 1 111 ? 10.976 7.212 -6.121 1.00 16.26 111 PHE A O 1
ATOM 819 N N . ASP A 1 112 ? 13.049 6.284 -6.321 1.00 17.63 112 ASP A N 1
ATOM 820 C CA . ASP A 1 112 ? 13.627 7.491 -6.908 1.00 18.61 112 ASP A CA 1
ATOM 821 C C . ASP A 1 112 ? 13.777 7.376 -8.397 1.00 19.13 112 ASP A C 1
ATOM 822 O O . ASP A 1 112 ? 13.954 8.395 -9.077 1.00 18.84 112 ASP A O 1
ATOM 827 N N . SER A 1 113 ? 13.764 6.153 -8.917 1.00 19.69 113 SER A N 1
ATOM 828 C CA . SER A 1 113 ? 13.928 5.981 -10.384 1.00 20.66 113 SER A CA 1
ATOM 829 C C . SER A 1 113 ? 13.481 4.585 -10.795 1.00 20.80 113 SER A C 1
ATOM 830 O O . SER A 1 113 ? 13.044 3.780 -9.936 1.00 20.30 113 SER A O 1
ATOM 833 N N . ALA A 1 114 ? 13.580 4.332 -12.102 1.00 20.25 114 ALA A N 1
ATOM 834 C CA . ALA A 1 114 ? 13.140 3.098 -12.732 1.00 20.50 114 ALA A CA 1
ATOM 835 C C . ALA A 1 114 ? 13.983 1.912 -12.249 1.00 21.24 114 ALA A C 1
ATOM 836 O O . ALA A 1 114 ? 13.503 0.761 -12.165 1.00 21.94 114 ALA A O 1
ATOM 838 N N . VAL A 1 115 ? 15.222 2.219 -11.900 1.00 21.08 115 VAL A N 1
ATOM 839 C CA . VAL A 1 115 ? 16.222 1.215 -11.577 1.00 22.04 115 VAL A CA 1
ATOM 840 C C . VAL A 1 115 ? 15.877 0.520 -10.248 1.00 21.43 115 VAL A C 1
ATOM 841 O O . VAL A 1 115 ? 15.468 1.156 -9.280 1.00 20.90 115 VAL A O 1
ATOM 845 N N . SER A 1 116 ? 16.025 -0.798 -10.239 1.00 22.22 116 SER A N 1
ATOM 846 C CA . SER A 1 116 ? 16.031 -1.616 -9.021 1.00 21.69 116 SER A CA 1
ATOM 847 C C . SER A 1 116 ? 17.235 -1.313 -8.101 1.00 22.20 116 SER A C 1
ATOM 848 O O . SER A 1 116 ? 18.362 -1.103 -8.556 1.00 22.28 116 SER A O 1
ATOM 851 N N . GLY A 1 117 ? 17.018 -1.355 -6.792 1.00 22.63 117 GLY A N 1
ATOM 852 C CA . GLY A 1 117 ? 18.128 -1.171 -5.846 1.00 21.58 117 GLY A CA 1
ATOM 853 C C . GLY A 1 117 ? 17.761 -1.632 -4.448 1.00 20.45 117 GLY A C 1
ATOM 854 O O . GLY A 1 117 ? 16.753 -1.171 -3.887 1.00 19.05 117 GLY A O 1
ATOM 855 N N . SER A 1 118 ? 18.608 -2.510 -3.895 1.00 20.07 118 SER A N 1
ATOM 856 C CA . SER A 1 118 ? 18.397 -3.189 -2.595 1.00 21.00 118 SER A CA 1
ATOM 857 C C . SER A 1 118 ? 18.360 -2.249 -1.410 1.00 20.45 118 SER A C 1
ATOM 858 O O . SER A 1 118 ? 17.962 -2.642 -0.293 1.00 20.14 118 SER A O 1
ATOM 861 N N . THR A 1 119 ? 18.848 -1.038 -1.638 1.00 20.67 119 THR A N 1
ATOM 862 C CA . THR A 1 119 ? 18.987 -0.074 -0.574 1.00 21.73 119 THR A CA 1
ATOM 863 C C . THR A 1 119 ? 17.613 0.555 -0.215 1.00 20.71 119 THR A C 1
ATOM 864 O O . THR A 1 119 ? 17.432 1.037 0.908 1.00 20.15 119 THR A O 1
ATOM 868 N N . TYR A 1 120 ? 16.651 0.490 -1.143 1.00 19.97 120 TYR A N 1
ATOM 869 C CA . TYR A 1 120 ? 15.277 0.928 -0.843 1.00 18.56 120 TYR A CA 1
ATOM 870 C C . TYR A 1 120 ? 14.703 0.153 0.365 1.00 18.38 120 TYR A C 1
ATOM 871 O O . TYR A 1 120 ? 14.027 0.733 1.224 1.00 17.82 120 TYR A O 1
ATOM 880 N N . GLN A 1 121 ? 14.984 -1.141 0.412 1.00 16.67 121 GLN A N 1
ATOM 881 C CA . GLN A 1 121 ? 14.379 -2.023 1.390 1.00 16.37 121 GLN A CA 1
ATOM 882 C C . GLN A 1 121 ? 12.871 -1.774 1.521 1.00 16.51 121 GLN A C 1
ATOM 883 O O . GLN A 1 121 ? 12.341 -1.624 2.612 1.00 15.38 121 GLN A O 1
ATOM 889 N N . THR A 1 122 ? 12.202 -1.732 0.367 1.00 16.10 122 THR A N 1
ATOM 890 C CA . THR A 1 122 ? 10.780 -1.430 0.279 1.00 15.24 122 THR A CA 1
ATOM 891 C C . THR A 1 122 ? 10.098 -2.531 -0.505 1.00 14.78 122 THR A C 1
ATOM 892 O O . THR A 1 122 ? 10.575 -2.926 -1.538 1.00 14.13 122 THR A O 1
ATOM 896 N N . VAL A 1 123 ? 9.025 -3.064 0.034 1.00 14.29 123 VAL A N 1
ATOM 897 C CA . VAL A 1 123 ? 8.135 -3.959 -0.692 1.00 14.11 123 VAL A CA 1
ATOM 898 C C . VAL A 1 123 ? 6.714 -3.298 -0.748 1.00 14.21 123 VAL A C 1
ATOM 899 O O . VAL A 1 123 ? 6.219 -2.873 0.270 1.00 12.42 123 VAL A O 1
ATOM 903 N N . ALA A 1 124 ? 6.049 -3.252 -1.899 1.00 12.87 124 ALA A N 1
ATOM 904 C CA . ALA A 1 124 ? 4.782 -2.516 -1.956 1.00 13.94 124 ALA A CA 1
ATOM 905 C C . ALA A 1 124 ? 3.776 -3.226 -2.833 1.00 14.06 124 ALA A C 1
ATOM 906 O O . ALA A 1 124 ? 4.177 -3.949 -3.751 1.00 15.44 124 ALA A O 1
ATOM 908 N N . VAL A 1 125 ? 2.492 -3.062 -2.533 1.00 12.78 125 VAL A N 1
ATOM 909 C CA . VAL A 1 125 ? 1.423 -3.539 -3.416 1.00 11.70 125 VAL A CA 1
ATOM 910 C C . VAL A 1 125 ? 0.832 -2.233 -3.969 1.00 13.65 125 VAL A C 1
ATOM 911 O O . VAL A 1 125 ? 0.234 -1.433 -3.231 1.00 14.71 125 VAL A O 1
ATOM 915 N N . GLU A 1 126 ? 1.039 -1.994 -5.261 1.00 14.20 126 GLU A N 1
ATOM 916 C CA . GLU A 1 126 ? 0.470 -0.846 -5.935 1.00 12.90 126 GLU A CA 1
ATOM 917 C C . GLU A 1 126 ? -0.878 -1.104 -6.629 1.00 13.38 126 GLU A C 1
ATOM 918 O O . GLU A 1 126 ? -1.204 -2.196 -7.072 1.00 12.64 126 GLU A O 1
ATOM 924 N N . PHE A 1 127 ? -1.626 -0.019 -6.724 1.00 12.20 127 PHE A N 1
ATOM 925 C CA . PHE A 1 127 ? -2.848 0.075 -7.454 1.00 14.20 127 PHE A CA 1
ATOM 926 C C . PHE A 1 127 ? -2.562 1.282 -8.310 1.00 13.74 127 PHE A C 1
ATOM 927 O O . PHE A 1 127 ? -2.816 2.434 -7.935 1.00 14.92 127 PHE A O 1
ATOM 935 N N . ASP A 1 128 ? -1.996 0.964 -9.461 1.00 13.22 128 ASP A N 1
ATOM 936 C CA . ASP A 1 128 ? -1.378 1.916 -10.369 1.00 12.51 128 ASP A CA 1
ATOM 937 C C . ASP A 1 128 ? -2.357 2.362 -11.495 1.00 12.33 128 ASP A C 1
ATOM 938 O O . ASP A 1 128 ? -2.852 1.565 -12.320 1.00 11.40 128 ASP A O 1
ATOM 943 N N . THR A 1 129 ? -2.619 3.658 -11.539 1.00 12.30 129 THR A N 1
ATOM 944 C CA . THR A 1 129 ? -3.587 4.164 -12.471 1.00 13.20 129 THR A CA 1
ATOM 945 C C . THR A 1 129 ? -3.043 4.877 -13.724 1.00 13.84 129 THR A C 1
ATOM 946 O O . THR A 1 129 ? -3.807 5.554 -14.453 1.00 14.91 129 THR A O 1
ATOM 950 N N . TYR A 1 130 ? -1.743 4.798 -13.972 1.00 14.27 130 TYR A N 1
ATOM 951 C CA . TYR A 1 130 ? -1.205 5.454 -15.201 1.00 14.02 130 TYR A CA 1
ATOM 952 C C . TYR A 1 130 ? -0.023 4.691 -15.770 1.00 14.28 130 TYR A C 1
ATOM 953 O O . TYR A 1 130 ? 0.921 4.341 -15.016 1.00 13.03 130 TYR A O 1
ATOM 962 N N . GLU A 1 131 ? -0.030 4.502 -17.091 1.00 13.43 131 GLU A N 1
ATOM 963 C CA . GLU A 1 131 ? 1.005 3.680 -17.698 1.00 14.22 131 GLU A CA 1
ATOM 964 C C . GLU A 1 131 ? 2.280 4.471 -17.868 1.00 14.25 131 GLU A C 1
ATOM 965 O O . GLU A 1 131 ? 2.325 5.396 -18.665 1.00 13.53 131 GLU A O 1
ATOM 971 N N . ASN A 1 132 ? 3.314 4.057 -17.140 1.00 14.21 132 ASN A N 1
ATOM 972 C CA . ASN A 1 132 ? 4.649 4.611 -17.269 1.00 14.53 132 ASN A CA 1
ATOM 973 C C . ASN A 1 132 ? 5.462 3.606 -18.047 1.00 15.09 132 ASN A C 1
ATOM 974 O O . ASN A 1 132 ? 5.922 2.549 -17.536 1.00 14.22 132 ASN A O 1
ATOM 979 N N . THR A 1 133 ? 5.693 3.932 -19.298 1.00 16.36 133 THR A N 1
ATOM 980 C CA . THR A 1 133 ? 6.343 2.954 -20.125 1.00 16.65 133 THR A CA 1
ATOM 981 C C . THR A 1 133 ? 7.801 2.689 -19.693 1.00 17.14 133 THR A C 1
ATOM 982 O O . THR A 1 133 ? 8.241 1.541 -19.791 1.00 17.76 133 THR A O 1
ATOM 986 N N . VAL A 1 134 ? 8.533 3.705 -19.217 1.00 17.39 134 VAL A N 1
ATOM 987 C CA . VAL A 1 134 ? 9.943 3.465 -18.788 1.00 19.17 134 VAL A CA 1
ATOM 988 C C . VAL A 1 134 ? 10.008 2.681 -17.468 1.00 18.53 134 VAL A C 1
ATOM 989 O O . VAL A 1 134 ? 11.107 2.321 -17.032 1.00 18.71 134 VAL A O 1
ATOM 993 N N . PHE A 1 135 ? 8.826 2.397 -16.876 1.00 17.18 135 PHE A N 1
ATOM 994 C CA . PHE A 1 135 ? 8.707 1.483 -15.709 1.00 16.72 135 PHE A CA 1
ATOM 995 C C . PHE A 1 135 ? 8.148 0.135 -16.155 1.00 17.42 135 PHE A C 1
ATOM 996 O O . PHE A 1 135 ? 7.769 -0.693 -15.321 1.00 17.71 135 PHE A O 1
ATOM 1004 N N . THR A 1 136 ? 8.006 -0.050 -17.470 1.00 19.01 136 THR A N 1
ATOM 1005 C CA . THR A 1 136 ? 7.428 -1.306 -17.992 1.00 19.19 136 THR A CA 1
ATOM 1006 C C . THR A 1 136 ? 6.004 -1.582 -17.394 1.00 18.12 136 THR A C 1
ATOM 1007 O O . THR A 1 136 ? 5.583 -2.753 -17.247 1.00 18.16 136 THR A O 1
ATOM 1011 N N . ASP A 1 137 ? 5.254 -0.497 -17.090 1.00 16.29 137 ASP A N 1
ATOM 1012 C CA . ASP A 1 137 ? 3.830 -0.637 -16.670 1.00 14.58 137 ASP A CA 1
ATOM 1013 C C . ASP A 1 137 ? 3.096 -1.375 -17.744 1.00 14.39 137 ASP A C 1
ATOM 1014 O O . ASP A 1 137 ? 3.322 -1.110 -18.884 1.00 11.96 137 ASP A O 1
ATOM 1019 N N . PRO A 1 138 ? 2.203 -2.312 -17.384 1.00 14.49 138 PRO A N 1
ATOM 1020 C CA . PRO A 1 138 ? 1.358 -2.815 -18.521 1.00 14.92 138 PRO A CA 1
ATOM 1021 C C . PRO A 1 138 ? 0.345 -1.771 -19.093 1.00 15.12 138 PRO A C 1
ATOM 1022 O O . PRO A 1 138 ? 0.080 -0.721 -18.474 1.00 15.61 138 PRO A O 1
ATOM 1026 N N . PRO A 1 139 ? -0.201 -2.068 -20.265 1.00 15.39 139 PRO A N 1
ATOM 1027 C CA . PRO A 1 139 ? -1.206 -1.292 -21.015 1.00 16.57 139 PRO A CA 1
ATOM 1028 C C . PRO A 1 139 ? -2.582 -1.060 -20.330 1.00 17.14 139 PRO A C 1
ATOM 1029 O O . PRO A 1 139 ? -3.522 -0.619 -20.987 1.00 19.91 139 PRO A O 1
ATOM 1033 N N . TYR A 1 140 ? -2.716 -1.342 -19.042 1.00 16.37 140 TYR A N 1
ATOM 1034 C CA . TYR A 1 140 ? -4.007 -1.162 -18.367 1.00 15.76 140 TYR A CA 1
ATOM 1035 C C . TYR A 1 140 ? -3.691 -0.772 -16.958 1.00 14.39 140 TYR A C 1
ATOM 1036 O O . TYR A 1 140 ? -2.523 -0.914 -16.534 1.00 15.10 140 TYR A O 1
ATOM 1045 N N . THR A 1 141 ? -4.713 -0.285 -16.255 1.00 13.02 141 THR A N 1
ATOM 1046 C CA . THR A 1 141 ? -4.646 -0.063 -14.790 1.00 12.43 141 THR A CA 1
ATOM 1047 C C . THR A 1 141 ? -4.453 -1.430 -14.128 1.00 10.44 141 THR A C 1
ATOM 1048 O O . THR A 1 141 ? -5.013 -2.388 -14.617 1.00 9.55 141 THR A O 1
ATOM 1052 N N . HIS A 1 142 ? -3.690 -1.531 -13.031 1.00 10.04 142 HIS A N 1
ATOM 1053 C CA . HIS A 1 142 ? -3.190 -2.839 -12.575 1.00 11.02 142 HIS A CA 1
ATOM 1054 C C . HIS A 1 142 ? -2.794 -2.780 -11.125 1.00 12.53 142 HIS A C 1
ATOM 1055 O O . HIS A 1 142 ? -2.583 -1.701 -10.588 1.00 14.10 142 HIS A O 1
ATOM 1062 N N . ILE A 1 143 ? -2.721 -3.947 -10.505 1.00 11.65 143 ILE A N 1
ATOM 1063 C CA . ILE A 1 143 ? -2.192 -4.125 -9.175 1.00 11.82 143 ILE A CA 1
ATOM 1064 C C . ILE A 1 143 ? -0.806 -4.690 -9.441 1.00 10.71 143 ILE A C 1
ATOM 1065 O O . ILE A 1 143 ? -0.625 -5.427 -10.407 1.00 10.56 143 ILE A O 1
ATOM 1070 N N . GLY A 1 144 ? 0.196 -4.350 -8.622 1.00 10.01 144 GLY A N 1
ATOM 1071 C CA . GLY A 1 144 ? 1.535 -4.855 -8.917 1.00 10.49 144 GLY A CA 1
ATOM 1072 C C . GLY A 1 144 ? 2.203 -5.106 -7.594 1.00 11.95 144 GLY A C 1
ATOM 1073 O O . GLY A 1 144 ? 1.769 -4.486 -6.590 1.00 10.83 144 GLY A O 1
ATOM 1074 N N . PHE A 1 145 ? 3.194 -6.027 -7.573 1.00 10.49 145 PHE A N 1
ATOM 1075 C CA . PHE A 1 145 ? 4.063 -6.210 -6.405 1.00 11.86 145 PHE A CA 1
ATOM 1076 C C . PHE A 1 145 ? 5.374 -5.553 -6.790 1.00 11.24 145 PHE A C 1
ATOM 1077 O O . PHE A 1 145 ? 5.964 -5.924 -7.802 1.00 11.74 145 PHE A O 1
ATOM 1085 N N . ASP A 1 146 ? 5.853 -4.641 -5.965 1.00 12.13 146 ASP A N 1
ATOM 1086 C CA . ASP A 1 146 ? 7.114 -3.902 -6.173 1.00 13.19 146 ASP A CA 1
ATOM 1087 C C . ASP A 1 146 ? 8.085 -4.304 -5.076 1.00 13.94 146 ASP A C 1
ATOM 1088 O O . ASP A 1 146 ? 7.794 -4.162 -3.882 1.00 14.97 146 ASP A O 1
ATOM 1093 N N . VAL A 1 147 ? 9.213 -4.866 -5.459 1.00 14.25 147 VAL A N 1
ATOM 1094 C CA . VAL A 1 147 ? 10.205 -5.327 -4.491 1.00 14.40 147 VAL A CA 1
ATOM 1095 C C . VAL A 1 147 ? 11.472 -4.538 -4.876 1.00 14.53 147 VAL A C 1
ATOM 1096 O O . VAL A 1 147 ? 12.138 -4.886 -5.878 1.00 12.72 147 VAL A O 1
ATOM 1100 N N . ASN A 1 148 ? 11.733 -3.450 -4.139 1.00 13.27 148 ASN A N 1
ATOM 1101 C CA . ASN A 1 148 ? 12.923 -2.557 -4.320 1.00 14.61 148 ASN A CA 1
ATOM 1102 C C . ASN A 1 148 ? 12.996 -1.910 -5.691 1.00 13.59 148 ASN A C 1
ATOM 1103 O O . ASN A 1 148 ? 14.073 -1.425 -6.147 1.00 15.13 148 ASN A O 1
ATOM 1108 N N . SER A 1 149 ? 11.857 -1.936 -6.371 1.00 13.64 149 SER A N 1
ATOM 1109 C CA . SER A 1 149 ? 11.754 -1.350 -7.689 1.00 14.09 149 SER A CA 1
ATOM 1110 C C . SER A 1 149 ? 10.334 -0.895 -8.060 1.00 14.19 149 SER A C 1
ATOM 1111 O O . SER A 1 149 ? 9.375 -1.577 -7.714 1.00 14.27 149 SER A O 1
ATOM 1114 N N . ILE A 1 150 ? 10.208 0.234 -8.778 1.00 13.60 150 ILE A N 1
ATOM 1115 C CA . ILE A 1 150 ? 8.883 0.657 -9.337 1.00 13.40 150 ILE A CA 1
ATOM 1116 C C . ILE A 1 150 ? 8.418 -0.247 -10.517 1.00 14.03 150 ILE A C 1
ATOM 1117 O O . ILE A 1 150 ? 7.212 -0.322 -10.842 1.00 14.24 150 ILE A O 1
ATOM 1122 N N . SER A 1 151 ? 9.397 -0.938 -11.126 1.00 14.46 151 SER A N 1
ATOM 1123 C CA . SER A 1 151 ? 9.139 -2.019 -12.088 1.00 15.56 151 SER A CA 1
ATOM 1124 C C . SER A 1 151 ? 8.668 -3.265 -11.327 1.00 14.60 151 SER A C 1
ATOM 1125 O O . SER A 1 151 ? 9.494 -4.096 -10.898 1.00 14.57 151 SER A O 1
ATOM 1128 N N . SER A 1 152 ? 7.359 -3.381 -11.185 1.00 13.68 152 SER A N 1
ATOM 1129 C CA . SER A 1 152 ? 6.692 -4.481 -10.458 1.00 13.35 152 SER A CA 1
ATOM 1130 C C . SER A 1 152 ? 7.269 -5.811 -10.854 1.00 12.98 152 SER A C 1
ATOM 1131 O O . SER A 1 152 ? 7.449 -6.031 -12.051 1.00 11.81 152 SER A O 1
ATOM 1134 N N . ILE A 1 153 ? 7.552 -6.697 -9.889 1.00 11.70 153 ILE A N 1
ATOM 1135 C CA . ILE A 1 153 ? 8.003 -8.052 -10.244 1.00 12.25 153 ILE A CA 1
ATOM 1136 C C . ILE A 1 153 ? 6.818 -8.881 -10.841 1.00 11.68 153 ILE A C 1
ATOM 1137 O O . ILE A 1 153 ? 7.031 -9.828 -11.626 1.00 10.46 153 ILE A O 1
ATOM 1142 N N . LYS A 1 154 ? 5.577 -8.523 -10.495 1.00 9.74 154 LYS A N 1
ATOM 1143 C CA . LYS A 1 154 ? 4.411 -9.168 -11.156 1.00 11.34 154 LYS A CA 1
ATOM 1144 C C . LYS A 1 154 ? 3.249 -8.220 -11.097 1.00 10.30 154 LYS A C 1
ATOM 1145 O O . LYS A 1 154 ? 3.156 -7.482 -10.168 1.00 13.09 154 LYS A O 1
ATOM 1151 N N . THR A 1 155 ? 2.351 -8.232 -12.059 1.00 11.42 155 THR A N 1
ATOM 1152 C CA . THR A 1 155 ? 1.189 -7.366 -12.057 1.00 10.52 155 THR A CA 1
ATOM 1153 C C . THR A 1 155 ? -0.057 -8.159 -12.551 1.00 10.15 155 THR A C 1
ATOM 1154 O O . THR A 1 155 ? 0.077 -9.271 -13.068 1.00 9.23 155 THR A O 1
ATOM 1158 N N . VAL A 1 156 ? -1.251 -7.606 -12.390 1.00 9.29 156 VAL A N 1
ATOM 1159 C CA . VAL A 1 156 ? -2.421 -8.199 -13.048 1.00 10.72 156 VAL A CA 1
ATOM 1160 C C . VAL A 1 156 ? -3.333 -7.017 -13.253 1.00 11.29 156 VAL A C 1
ATOM 1161 O O . VAL A 1 156 ? -3.142 -6.004 -12.610 1.00 13.71 156 VAL A O 1
ATOM 1165 N N . LYS A 1 157 ? -4.350 -7.167 -14.101 1.00 12.08 157 LYS A N 1
ATOM 1166 C CA . LYS A 1 157 ? -5.295 -6.133 -14.397 1.00 13.60 157 LYS A CA 1
ATOM 1167 C C . LYS A 1 157 ? -6.257 -5.829 -13.258 1.00 13.93 157 LYS A C 1
ATOM 1168 O O . LYS A 1 157 ? -6.745 -6.702 -12.551 1.00 14.46 157 LYS A O 1
ATOM 1174 N N . TRP A 1 158 ? -6.540 -4.547 -13.093 1.00 15.22 158 TRP A N 1
ATOM 1175 C CA . TRP A 1 158 ? -7.535 -4.097 -12.175 1.00 15.47 158 TRP A CA 1
ATOM 1176 C C . TRP A 1 158 ? -8.306 -3.003 -12.978 1.00 17.27 158 TRP A C 1
ATOM 1177 O O . TRP A 1 158 ? -7.693 -1.999 -13.418 1.00 17.20 158 TRP A O 1
ATOM 1188 N N . SER A 1 159 ? -9.609 -3.213 -13.165 1.00 16.14 159 SER A N 1
ATOM 1189 C CA . SER A 1 159 ? -10.493 -2.194 -13.707 1.00 18.25 159 SER A CA 1
ATOM 1190 C C . SER A 1 159 ? -10.987 -1.301 -12.539 1.00 17.92 159 SER A C 1
ATOM 1191 O O . SER A 1 159 ? -11.755 -1.678 -11.655 1.00 16.44 159 SER A O 1
ATOM 1194 N N . LEU A 1 160 ? -10.454 -0.103 -12.500 1.00 19.73 160 LEU A N 1
ATOM 1195 C CA . LEU A 1 160 ? -10.924 0.881 -11.541 1.00 18.31 160 LEU A CA 1
ATOM 1196 C C . LEU A 1 160 ? -12.410 1.168 -11.775 1.00 18.06 160 LEU A C 1
ATOM 1197 O O . LEU A 1 160 ? -12.786 1.525 -12.887 1.00 17.03 160 LEU A O 1
ATOM 1202 N N . ALA A 1 161 ? -13.247 0.999 -10.739 1.00 16.05 161 ALA A N 1
ATOM 1203 C CA . ALA A 1 161 ? -14.640 1.468 -10.793 1.00 16.19 161 ALA A CA 1
ATOM 1204 C C . ALA A 1 161 ? -14.716 2.894 -10.198 1.00 15.44 161 ALA A C 1
ATOM 1205 O O . ALA A 1 161 ? -14.710 3.039 -8.962 1.00 14.32 161 ALA A O 1
ATOM 1207 N N . ASN A 1 162 ? -14.838 3.917 -11.066 1.00 14.51 162 ASN A N 1
ATOM 1208 C CA . ASN A 1 162 ? -14.671 5.350 -10.679 1.00 14.18 162 ASN A CA 1
ATOM 1209 C C . ASN A 1 162 ? -15.555 5.762 -9.507 1.00 13.11 162 ASN A C 1
ATOM 1210 O O . ASN A 1 162 ? -16.737 5.579 -9.577 1.00 10.58 162 ASN A O 1
ATOM 1215 N N . GLY A 1 163 ? -14.959 6.256 -8.403 1.00 13.88 163 GLY A N 1
ATOM 1216 C CA . GLY A 1 163 ? -15.727 6.794 -7.263 1.00 12.56 163 GLY A CA 1
ATOM 1217 C C . GLY A 1 163 ? -16.420 5.782 -6.346 1.00 13.36 163 GLY A C 1
ATOM 1218 O O . GLY A 1 163 ? -17.227 6.163 -5.512 1.00 12.05 163 GLY A O 1
ATOM 1219 N N . GLU A 1 164 ? -16.068 4.505 -6.458 1.00 13.20 164 GLU A N 1
ATOM 1220 C CA . GLU A 1 164 ? -16.715 3.424 -5.715 1.00 13.34 164 GLU A CA 1
ATOM 1221 C C . GLU A 1 164 ? -15.710 2.802 -4.756 1.00 11.44 164 GLU A C 1
ATOM 1222 O O . GLU A 1 164 ? -14.503 2.704 -5.046 1.00 10.86 164 GLU A O 1
ATOM 1228 N N . ALA A 1 165 ? -16.189 2.333 -3.627 1.00 12.62 165 ALA A N 1
ATOM 1229 C CA . ALA A 1 165 ? -15.268 1.833 -2.574 1.00 13.18 165 ALA A CA 1
ATOM 1230 C C . ALA A 1 165 ? -14.708 0.450 -2.882 1.00 14.23 165 ALA A C 1
ATOM 1231 O O . ALA A 1 165 ? -15.466 -0.469 -3.254 1.00 15.57 165 ALA A O 1
ATOM 1233 N N . ALA A 1 166 ? -13.388 0.322 -2.771 1.00 13.04 166 ALA A N 1
ATOM 1234 C CA . ALA A 1 166 ? -12.691 -0.954 -3.102 1.00 13.57 166 ALA A CA 1
ATOM 1235 C C . ALA A 1 166 ? -12.185 -1.583 -1.815 1.00 13.52 166 ALA A C 1
ATOM 1236 O O . ALA A 1 166 ? -11.464 -0.921 -1.072 1.00 12.27 166 ALA A O 1
ATOM 1238 N N . LYS A 1 167 ? -12.489 -2.870 -1.595 1.00 13.31 167 LYS A N 1
ATOM 1239 C CA . LYS A 1 167 ? -12.059 -3.581 -0.408 1.00 13.47 167 LYS A CA 1
ATOM 1240 C C . LYS A 1 167 ? -10.859 -4.460 -0.778 1.00 12.21 167 LYS A C 1
ATOM 1241 O O . LYS A 1 167 ? -10.938 -5.315 -1.648 1.00 13.76 167 LYS A O 1
ATOM 1247 N N . VAL A 1 168 ? -9.752 -4.230 -0.117 1.00 11.46 168 VAL A N 1
ATOM 1248 C CA . VAL A 1 168 ? -8.493 -4.941 -0.355 1.00 10.24 168 VAL A CA 1
ATOM 1249 C C . VAL A 1 168 ? -8.143 -5.895 0.806 1.00 10.06 168 VAL A C 1
ATOM 1250 O O . VAL A 1 168 ? -8.318 -5.555 1.969 1.00 8.27 168 VAL A O 1
ATOM 1254 N N . LEU A 1 169 ? -7.631 -7.082 0.501 1.00 9.75 169 LEU A N 1
ATOM 1255 C CA . LEU A 1 169 ? -7.002 -7.920 1.543 1.00 10.72 169 LEU A CA 1
ATOM 1256 C C . LEU A 1 169 ? -5.601 -8.276 1.011 1.00 11.22 169 LEU A C 1
ATOM 1257 O O . LEU A 1 169 ? -5.496 -8.681 -0.127 1.00 11.48 169 LEU A O 1
ATOM 1262 N N . ILE A 1 170 ? -4.562 -8.027 1.777 1.00 9.80 170 ILE A N 1
ATOM 1263 C CA . ILE A 1 170 ? -3.227 -8.402 1.417 1.00 9.01 170 ILE A CA 1
ATOM 1264 C C . ILE A 1 170 ? -2.752 -9.290 2.531 1.00 10.15 170 ILE A C 1
ATOM 1265 O O . ILE A 1 170 ? -2.898 -8.948 3.693 1.00 9.77 170 ILE A O 1
ATOM 1270 N N . THR A 1 171 ? -2.196 -10.436 2.172 1.00 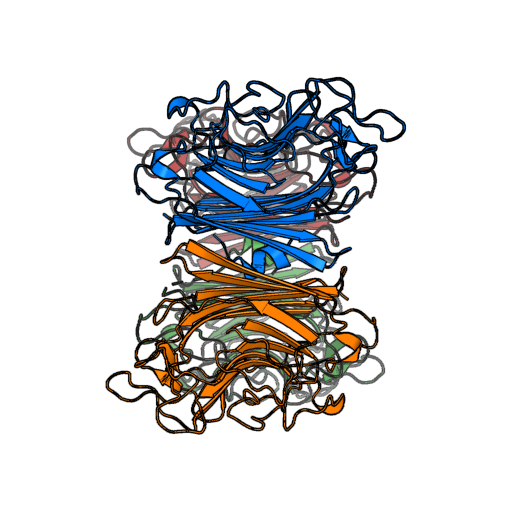11.64 171 THR A N 1
ATOM 1271 C CA . THR A 1 171 ? -1.712 -11.394 3.134 1.00 12.37 171 THR A CA 1
ATOM 1272 C C . THR A 1 171 ? -0.375 -11.888 2.711 1.00 12.77 171 THR A C 1
ATOM 1273 O O . THR A 1 171 ? -0.031 -11.885 1.500 1.00 13.36 171 THR A O 1
ATOM 1277 N N . TYR A 1 172 ? 0.414 -12.264 3.704 1.00 13.15 172 TYR A N 1
ATOM 1278 C CA . TYR A 1 172 ? 1.774 -12.806 3.503 1.00 13.91 172 TYR A CA 1
ATOM 1279 C C . TYR A 1 172 ? 1.940 -14.031 4.391 1.00 14.67 172 TYR A C 1
ATOM 1280 O O . TYR A 1 172 ? 1.858 -13.973 5.609 1.00 14.82 172 TYR A O 1
ATOM 1289 N N . ASN A 1 173 ? 2.208 -15.145 3.767 1.00 16.18 173 ASN A N 1
ATOM 1290 C CA . ASN A 1 173 ? 2.408 -16.347 4.530 1.00 17.80 173 ASN A CA 1
ATOM 1291 C C . ASN A 1 173 ? 3.903 -16.702 4.659 1.00 16.71 173 ASN A C 1
ATOM 1292 O O . ASN A 1 173 ? 4.480 -17.170 3.738 1.00 17.28 173 ASN A O 1
ATOM 1297 N N . SER A 1 174 ? 4.546 -16.478 5.798 1.00 17.85 174 SER A N 1
ATOM 1298 C CA . SER A 1 174 ? 6.017 -16.745 5.804 1.00 18.26 174 SER A CA 1
ATOM 1299 C C . SER A 1 174 ? 6.388 -18.217 5.546 1.00 18.17 174 SER A C 1
ATOM 1300 O O . SER A 1 174 ? 7.465 -18.470 5.003 1.00 16.14 174 SER A O 1
ATOM 1303 N N . ALA A 1 175 ? 5.498 -19.158 5.875 1.00 17.93 175 ALA A N 1
ATOM 1304 C CA . ALA A 1 175 ? 5.758 -20.590 5.561 1.00 18.78 175 ALA A CA 1
ATOM 1305 C C . ALA A 1 175 ? 5.909 -20.903 4.055 1.00 18.42 175 ALA A C 1
ATOM 1306 O O . ALA A 1 175 ? 6.750 -21.695 3.646 1.00 17.35 175 ALA A O 1
ATOM 1308 N N . VAL A 1 176 ? 5.072 -20.289 3.221 1.00 17.78 176 VAL A N 1
ATOM 1309 C CA . VAL A 1 176 ? 5.105 -20.561 1.774 1.00 16.01 176 VAL A CA 1
ATOM 1310 C C . VAL A 1 176 ? 5.819 -19.374 1.094 1.00 16.81 176 VAL A C 1
ATOM 1311 O O . VAL A 1 176 ? 6.088 -19.431 -0.068 1.00 15.78 176 VAL A O 1
ATOM 1315 N N . LYS A 1 177 ? 6.074 -18.279 1.831 1.00 16.53 177 LYS A N 1
ATOM 1316 C CA . LYS A 1 177 ? 6.582 -17.023 1.221 1.00 16.62 177 LYS A CA 1
ATOM 1317 C C . LYS A 1 177 ? 5.658 -16.359 0.168 1.00 15.19 177 LYS A C 1
ATOM 1318 O O . LYS A 1 177 ? 6.122 -15.551 -0.651 1.00 14.76 177 LYS A O 1
ATOM 1324 N N . LEU A 1 178 ? 4.377 -16.724 0.153 1.00 13.56 178 LEU A N 1
ATOM 1325 C CA . LEU A 1 178 ? 3.417 -16.204 -0.819 1.00 11.87 178 LEU A CA 1
ATOM 1326 C C . LEU A 1 178 ? 2.768 -14.873 -0.356 1.00 12.37 178 LEU A C 1
ATOM 1327 O O . LEU A 1 178 ? 2.174 -14.793 0.725 1.00 12.01 178 LEU A O 1
ATOM 1332 N N . LEU A 1 179 ? 2.935 -13.827 -1.139 1.00 12.41 179 LEU A N 1
ATOM 1333 C CA . LEU A 1 179 ? 2.216 -12.615 -0.915 1.00 11.14 179 LEU A CA 1
ATOM 1334 C C . LEU A 1 179 ? 1.001 -12.678 -1.850 1.00 11.63 179 LEU A C 1
ATOM 1335 O O . LEU A 1 179 ? 1.143 -12.968 -3.009 1.00 12.83 179 LEU A O 1
ATOM 1340 N N . VAL A 1 180 ? -0.188 -12.374 -1.341 1.00 10.38 180 VAL A N 1
ATOM 1341 C CA . VAL A 1 180 ? -1.416 -12.352 -2.114 1.00 8.98 180 VAL A CA 1
ATOM 1342 C C . VAL A 1 180 ? -2.140 -11.022 -1.889 1.00 11.21 180 VAL A C 1
ATOM 1343 O O . VAL A 1 180 ? -2.305 -10.521 -0.712 1.00 9.35 180 VAL A O 1
ATOM 1347 N N . ALA A 1 181 ? -2.634 -10.473 -3.001 1.00 8.85 181 ALA A N 1
ATOM 1348 C CA . ALA A 1 181 ? -3.397 -9.269 -2.852 1.00 9.77 181 ALA A CA 1
ATOM 1349 C C . ALA A 1 181 ? -4.697 -9.436 -3.610 1.00 10.69 181 ALA A C 1
ATOM 1350 O O . ALA A 1 181 ? -4.719 -9.928 -4.720 1.00 10.17 181 ALA A O 1
ATOM 1352 N N . SER A 1 182 ? -5.795 -9.001 -3.003 1.00 10.49 182 SER A N 1
ATOM 1353 C CA . SER A 1 182 ? -7.042 -9.050 -3.752 1.00 10.37 182 SER A CA 1
ATOM 1354 C C . SER A 1 182 ? -7.797 -7.752 -3.589 1.00 9.75 182 SER A C 1
ATOM 1355 O O . SER A 1 182 ? -7.687 -7.134 -2.560 1.00 7.99 182 SER A O 1
ATOM 1358 N N . LEU A 1 183 ? -8.588 -7.381 -4.581 1.00 9.26 183 LEU A N 1
ATOM 1359 C CA . LEU A 1 183 ? -9.461 -6.201 -4.497 1.00 10.50 183 LEU A CA 1
ATOM 1360 C C . LEU A 1 183 ? -10.851 -6.588 -5.025 1.00 10.46 183 LEU A C 1
ATOM 1361 O O . LEU A 1 183 ? -10.946 -7.168 -6.077 1.00 9.03 183 LEU A O 1
ATOM 1366 N N . VAL A 1 184 ? -11.916 -6.179 -4.328 1.00 10.59 184 VAL A N 1
ATOM 1367 C CA . VAL A 1 184 ? -13.305 -6.437 -4.692 1.00 9.99 184 VAL A CA 1
ATOM 1368 C C . VAL A 1 184 ? -14.101 -5.126 -4.598 1.00 10.35 184 VAL A C 1
ATOM 1369 O O . VAL A 1 184 ? -13.842 -4.325 -3.703 1.00 11.78 184 VAL A O 1
ATOM 1373 N N . TYR A 1 185 ? -14.998 -4.875 -5.553 1.00 9.75 185 TYR A N 1
ATOM 1374 C CA . TYR A 1 185 ? -15.969 -3.742 -5.514 1.00 11.50 185 TYR A CA 1
ATOM 1375 C C . TYR A 1 185 ? -17.377 -4.249 -5.134 1.00 12.35 185 TYR A C 1
ATOM 1376 O O . TYR A 1 185 ? -17.966 -4.954 -5.903 1.00 12.63 185 TYR A O 1
ATOM 1385 N N . PRO A 1 186 ? -17.857 -4.014 -3.895 1.00 14.27 186 PRO A N 1
ATOM 1386 C CA . PRO A 1 186 ? -19.225 -4.567 -3.650 1.00 15.30 186 PRO A CA 1
ATOM 1387 C C . PRO A 1 186 ? -20.251 -3.945 -4.556 1.00 15.65 186 PRO A C 1
ATOM 1388 O O . PRO A 1 186 ? -21.177 -4.638 -4.949 1.00 18.60 186 PRO A O 1
ATOM 1392 N N . SER A 1 187 ? -20.051 -2.683 -4.946 1.00 16.19 187 SER A N 1
ATOM 1393 C CA . SER A 1 187 ? -20.989 -1.989 -5.816 1.00 16.12 187 SER A CA 1
ATOM 1394 C C . SER A 1 187 ? -21.162 -2.753 -7.119 1.00 16.43 187 SER A C 1
ATOM 1395 O O . SER A 1 187 ? -22.282 -3.122 -7.488 1.00 17.81 187 SER A O 1
ATOM 1398 N N . SER A 1 188 ? -20.050 -3.040 -7.780 1.00 16.13 188 SER A N 1
ATOM 1399 C CA . SER A 1 188 ? -20.006 -3.629 -9.118 1.00 16.19 188 SER A CA 1
ATOM 1400 C C . SER A 1 188 ? -19.906 -5.143 -9.122 1.00 14.93 188 SER A C 1
ATOM 1401 O O . SER A 1 188 ? -20.041 -5.793 -10.182 1.00 13.76 188 SER A O 1
ATOM 1404 N N . LYS A 1 189 ? -19.596 -5.711 -7.951 1.00 13.43 189 LYS A N 1
ATOM 1405 C CA . LYS A 1 189 ? -19.347 -7.154 -7.837 1.00 13.03 189 LYS A CA 1
ATOM 1406 C C . LYS A 1 189 ? -18.118 -7.652 -8.644 1.00 11.70 189 LYS A C 1
ATOM 1407 O O . LYS A 1 189 ? -18.006 -8.801 -8.907 1.00 10.44 189 LYS A O 1
ATOM 1413 N N . THR A 1 190 ? -17.174 -6.773 -8.976 1.00 12.70 190 THR A N 1
ATOM 1414 C CA . THR A 1 190 ? -15.976 -7.203 -9.704 1.00 12.05 190 THR A CA 1
ATOM 1415 C C . THR A 1 190 ? -14.916 -7.567 -8.702 1.00 11.68 190 THR A C 1
ATOM 1416 O O . THR A 1 190 ? -15.044 -7.187 -7.554 1.00 12.89 190 THR A O 1
ATOM 1420 N N . SER A 1 191 ? -13.878 -8.315 -9.091 1.00 11.05 191 SER A N 1
ATOM 1421 C CA . SER A 1 191 ? -12.881 -8.767 -8.117 1.00 10.50 191 SER A CA 1
ATOM 1422 C C . SER A 1 191 ? -11.581 -9.196 -8.819 1.00 11.63 191 SER A C 1
ATOM 1423 O O . SER A 1 191 ? -11.606 -9.670 -9.943 1.00 10.22 191 SER A O 1
ATOM 1426 N N . PHE A 1 192 ? -10.450 -8.969 -8.168 1.00 10.60 192 PHE A N 1
ATOM 1427 C CA . PHE A 1 192 ? -9.162 -9.061 -8.834 1.00 11.04 192 PHE A CA 1
ATOM 1428 C C . PHE A 1 192 ? -8.182 -9.714 -7.829 1.00 11.53 192 PHE A C 1
ATOM 1429 O O . PHE A 1 192 ? -8.363 -9.597 -6.605 1.00 9.47 192 PHE A O 1
ATOM 1437 N N . ILE A 1 193 ? -7.183 -10.441 -8.311 1.00 9.89 193 ILE A N 1
ATOM 1438 C CA . ILE A 1 193 ? -6.329 -11.083 -7.338 1.00 11.09 193 ILE A CA 1
ATOM 1439 C C . ILE A 1 193 ? -4.968 -11.245 -7.974 1.00 10.87 193 ILE A C 1
ATOM 1440 O O . ILE A 1 193 ? -4.869 -11.437 -9.180 1.00 10.76 193 ILE A O 1
ATOM 1445 N N . LEU A 1 194 ? -3.921 -11.147 -7.164 1.00 10.22 194 LEU A N 1
ATOM 1446 C CA . LEU A 1 194 ? -2.544 -11.422 -7.641 1.00 10.79 194 LEU A CA 1
ATOM 1447 C C . LEU A 1 194 ? -1.775 -12.220 -6.576 1.00 11.54 194 LEU A C 1
ATOM 1448 O O . LEU A 1 194 ? -1.938 -11.921 -5.417 1.00 13.18 194 LEU A O 1
ATOM 1453 N N . ALA A 1 195 ? -0.951 -13.206 -6.935 1.00 11.51 195 ALA A N 1
ATOM 1454 C CA . ALA A 1 195 ? -0.171 -13.992 -5.947 1.00 11.54 195 ALA A CA 1
ATOM 1455 C C . ALA A 1 195 ? 1.288 -14.142 -6.443 1.00 12.63 195 ALA A C 1
ATOM 1456 O O . ALA A 1 195 ? 1.521 -14.214 -7.667 1.00 12.14 195 ALA A O 1
ATOM 1458 N N . ASP A 1 196 ? 2.282 -14.100 -5.550 1.00 12.93 196 ASP A N 1
ATOM 1459 C CA . ASP A 1 196 ? 3.713 -14.300 -5.981 1.00 12.97 196 ASP A CA 1
ATOM 1460 C C . ASP A 1 196 ? 4.550 -14.559 -4.741 1.00 14.04 196 ASP A C 1
ATOM 1461 O O . ASP A 1 196 ? 4.227 -14.032 -3.649 1.00 13.86 196 ASP A O 1
ATOM 1466 N N . ILE A 1 197 ? 5.553 -15.441 -4.882 1.00 14.01 197 ILE A N 1
ATOM 1467 C CA . ILE A 1 197 ? 6.618 -15.586 -3.876 1.00 15.15 197 ILE A CA 1
ATOM 1468 C C . ILE A 1 197 ? 7.503 -14.353 -3.777 1.00 15.28 197 ILE A C 1
ATOM 1469 O O . ILE A 1 197 ? 7.953 -13.811 -4.807 1.00 15.90 197 ILE A O 1
ATOM 1474 N N . VAL A 1 198 ? 7.745 -13.914 -2.537 1.00 15.49 198 VAL A N 1
ATOM 1475 C CA . VAL A 1 198 ? 8.585 -12.751 -2.229 1.00 15.34 198 VAL A CA 1
ATOM 1476 C C . VAL A 1 198 ? 9.307 -13.097 -0.932 1.00 16.97 198 VAL A C 1
ATOM 1477 O O . VAL A 1 198 ? 8.668 -13.498 0.067 1.00 16.32 198 VAL A O 1
ATOM 1481 N N . ASP A 1 199 ? 10.624 -12.921 -0.928 1.00 17.41 199 ASP A N 1
ATOM 1482 C CA . ASP A 1 199 ? 11.416 -13.227 0.243 1.00 18.72 199 ASP A CA 1
ATOM 1483 C C . ASP A 1 199 ? 11.676 -11.974 1.053 1.00 18.68 199 ASP A C 1
ATOM 1484 O O . ASP A 1 199 ? 12.649 -11.265 0.808 1.00 19.09 199 ASP A O 1
ATOM 1489 N N . LEU A 1 200 ? 10.783 -11.666 1.986 1.00 17.77 200 LEU A N 1
ATOM 1490 C CA . LEU A 1 200 ? 10.962 -10.492 2.832 1.00 18.05 200 LEU A CA 1
ATOM 1491 C C . LEU A 1 200 ? 12.343 -10.361 3.495 1.00 17.84 200 LEU A C 1
ATOM 1492 O O . LEU A 1 200 ? 12.864 -9.252 3.574 1.00 17.58 200 LEU A O 1
ATOM 1497 N N . SER A 1 201 ? 12.924 -11.493 3.931 1.00 17.47 201 SER A N 1
ATOM 1498 C CA . SER A 1 201 ? 14.167 -11.484 4.727 1.00 19.08 201 SER A CA 1
ATOM 1499 C C . SER A 1 201 ? 15.342 -10.937 3.945 1.00 18.74 201 SER A C 1
ATOM 1500 O O . SER A 1 201 ? 16.273 -10.394 4.518 1.00 18.87 201 SER A O 1
ATOM 1503 N N . SER A 1 202 ? 15.304 -11.036 2.629 1.00 19.22 202 SER A N 1
ATOM 1504 C CA . SER A 1 202 ? 16.437 -10.510 1.906 1.00 20.18 202 SER A CA 1
ATOM 1505 C C . SER A 1 202 ? 16.147 -9.073 1.456 1.00 20.38 202 SER A C 1
ATOM 1506 O O . SER A 1 202 ? 17.042 -8.361 1.000 1.00 20.39 202 SER A O 1
ATOM 1509 N N . VAL A 1 203 ? 14.901 -8.629 1.600 1.00 20.23 203 VAL A N 1
ATOM 1510 C CA . VAL A 1 203 ? 14.525 -7.417 0.903 1.00 20.85 203 VAL A CA 1
ATOM 1511 C C . VAL A 1 203 ? 14.014 -6.313 1.818 1.00 20.63 203 VAL A C 1
ATOM 1512 O O . VAL A 1 203 ? 13.788 -5.204 1.309 1.00 23.37 203 VAL A O 1
ATOM 1516 N N . LEU A 1 204 ? 13.739 -6.638 3.101 1.00 18.76 204 LEU A N 1
ATOM 1517 C CA . LEU A 1 204 ? 13.363 -5.688 4.197 1.00 15.98 204 LEU A CA 1
ATOM 1518 C C . LEU A 1 204 ? 14.304 -5.766 5.423 1.00 14.15 204 LEU A C 1
ATOM 1519 O O . LEU A 1 204 ? 14.950 -6.791 5.652 1.00 14.06 204 LEU A O 1
ATOM 1524 N N . PRO A 1 205 ? 14.358 -4.712 6.244 1.00 13.63 205 PRO A N 1
ATOM 1525 C CA . PRO A 1 205 ? 15.095 -4.855 7.512 1.00 13.11 205 PRO A CA 1
ATOM 1526 C C . PRO A 1 205 ? 14.267 -5.615 8.541 1.00 12.46 205 PRO A C 1
ATOM 1527 O O . PRO A 1 205 ? 13.069 -5.837 8.350 1.00 10.83 205 PRO A O 1
ATOM 1531 N N . GLU A 1 206 ? 14.863 -5.938 9.670 1.00 11.98 206 GLU A N 1
ATOM 1532 C CA . GLU A 1 206 ? 14.115 -6.683 10.678 1.00 11.96 206 GLU A CA 1
ATOM 1533 C C . GLU A 1 206 ? 12.893 -5.919 11.203 1.00 12.39 206 GLU A C 1
ATOM 1534 O O . GLU A 1 206 ? 11.877 -6.520 11.546 1.00 12.01 206 GLU A O 1
ATOM 1540 N N . TRP A 1 207 ? 13.020 -4.594 11.231 1.00 10.94 207 TRP A N 1
ATOM 1541 C CA . TRP A 1 207 ? 12.013 -3.696 11.775 1.00 10.43 207 TRP A CA 1
ATOM 1542 C C . TRP A 1 207 ? 11.564 -2.775 10.659 1.00 10.88 207 TRP A C 1
ATOM 1543 O O . TRP A 1 207 ? 12.429 -2.167 10.020 1.00 10.11 207 TRP A O 1
ATOM 1554 N N . VAL A 1 208 ? 10.235 -2.719 10.421 1.00 11.67 208 VAL A N 1
ATOM 1555 C CA . VAL A 1 208 ? 9.614 -1.919 9.364 1.00 11.27 208 VAL A CA 1
ATOM 1556 C C . VAL A 1 208 ? 8.520 -1.006 9.932 1.00 13.15 208 VAL A C 1
ATOM 1557 O O . VAL A 1 208 ? 8.056 -1.245 11.039 1.00 13.22 208 VAL A O 1
ATOM 1561 N N . ARG A 1 209 ? 8.182 0.076 9.218 1.00 11.98 209 ARG A N 1
ATOM 1562 C CA . ARG A 1 209 ? 6.885 0.744 9.406 1.00 12.35 209 ARG A CA 1
ATOM 1563 C C . ARG A 1 209 ? 6.088 0.574 8.123 1.00 12.39 209 ARG A C 1
ATOM 1564 O O . ARG A 1 209 ? 6.659 0.571 7.008 1.00 12.13 209 ARG A O 1
ATOM 1572 N N . VAL A 1 210 ? 4.790 0.360 8.298 1.00 11.03 210 VAL A N 1
ATOM 1573 C CA . VAL A 1 210 ? 3.892 -0.052 7.225 1.00 11.80 210 VAL A CA 1
ATOM 1574 C C . VAL A 1 210 ? 2.875 1.051 7.026 1.00 11.27 210 VAL A C 1
ATOM 1575 O O . VAL A 1 210 ? 2.580 1.724 7.954 1.00 10.72 210 VAL A O 1
ATOM 1579 N N . GLY A 1 211 ? 2.324 1.241 5.842 1.00 11.74 211 GLY A N 1
ATOM 1580 C CA . GLY A 1 211 ? 1.255 2.225 5.698 1.00 13.64 211 GLY A CA 1
ATOM 1581 C C . GLY A 1 211 ? 0.938 2.417 4.222 1.00 13.46 211 GLY A C 1
ATOM 1582 O O . GLY A 1 211 ? 1.172 1.524 3.447 1.00 15.38 211 GLY A O 1
ATOM 1583 N N . PHE A 1 212 ? 0.452 3.585 3.852 1.00 13.44 212 PHE A N 1
ATOM 1584 C CA . PHE A 1 212 ? 0.045 3.902 2.488 1.00 14.30 212 PHE A CA 1
ATOM 1585 C C . PHE A 1 212 ? 0.808 5.094 1.854 1.00 14.14 212 PHE A C 1
ATOM 1586 O O . PHE A 1 212 ? 1.271 5.997 2.536 1.00 13.83 212 PHE A O 1
ATOM 1594 N N . SER A 1 213 ? 0.908 5.091 0.535 1.00 13.40 213 SER A N 1
ATOM 1595 C CA . SER A 1 213 ? 1.545 6.218 -0.191 1.00 14.22 213 SER A CA 1
ATOM 1596 C C . SER A 1 213 ? 0.740 6.459 -1.473 1.00 13.89 213 SER A C 1
ATOM 1597 O O . SER A 1 213 ? 0.216 5.514 -2.007 1.00 13.79 213 SER A O 1
ATOM 1600 N N . ALA A 1 214 ? 0.599 7.705 -1.926 1.00 13.27 214 ALA A N 1
ATOM 1601 C CA . ALA A 1 214 ? -0.243 7.976 -3.120 1.00 13.72 214 ALA A CA 1
ATOM 1602 C C . ALA A 1 214 ? 0.207 9.212 -3.811 1.00 13.35 214 ALA A C 1
ATOM 1603 O O . ALA A 1 214 ? 0.700 10.140 -3.170 1.00 15.37 214 ALA A O 1
ATOM 1605 N N . ALA A 1 215 ? -0.006 9.282 -5.110 1.00 13.34 215 ALA A N 1
ATOM 1606 C CA . ALA A 1 215 ? 0.500 10.446 -5.836 1.00 12.50 215 ALA A CA 1
ATOM 1607 C C . ALA A 1 215 ? -0.568 10.772 -6.827 1.00 12.11 215 ALA A C 1
ATOM 1608 O O . ALA A 1 215 ? -1.164 9.851 -7.403 1.00 12.35 215 ALA A O 1
ATOM 1610 N N . THR A 1 216 ? -0.783 12.065 -7.082 1.00 10.94 216 THR A N 1
ATOM 1611 C CA . THR A 1 216 ? -1.537 12.440 -8.292 1.00 11.21 216 THR A CA 1
ATOM 1612 C C . THR A 1 216 ? -0.567 12.896 -9.374 1.00 12.60 216 THR A C 1
ATOM 1613 O O . THR A 1 216 ? 0.609 13.220 -9.106 1.00 13.26 216 THR A O 1
ATOM 1617 N N . GLY A 1 217 ? -1.088 12.968 -10.592 1.00 13.95 217 GLY A N 1
ATOM 1618 C CA . GLY A 1 217 ? -0.255 13.256 -11.767 1.00 15.09 217 GLY A CA 1
ATOM 1619 C C . GLY A 1 217 ? 0.473 14.588 -11.786 1.00 15.79 217 GLY A C 1
ATOM 1620 O O . GLY A 1 217 ? -0.075 15.618 -11.434 1.00 16.07 217 GLY A O 1
ATOM 1621 N N . ALA A 1 218 ? 1.715 14.558 -12.231 1.00 17.53 218 ALA A N 1
ATOM 1622 C CA . ALA A 1 218 ? 2.483 15.791 -12.499 1.00 18.50 218 ALA A CA 1
ATOM 1623 C C . ALA A 1 218 ? 1.964 16.660 -13.679 1.00 19.39 218 ALA A C 1
ATOM 1624 O O . ALA A 1 218 ? 2.463 17.758 -13.886 1.00 19.56 218 ALA A O 1
ATOM 1626 N N . SER A 1 219 ? 0.981 16.199 -14.454 1.00 19.44 219 SER A N 1
ATOM 1627 C CA . SER A 1 219 ? 0.361 17.111 -15.458 1.00 19.37 219 SER A CA 1
ATOM 1628 C C . SER A 1 219 ? -1.028 17.597 -15.058 1.00 18.69 219 SER A C 1
ATOM 1629 O O . SER A 1 219 ? -1.882 16.813 -14.637 1.00 18.00 219 SER A O 1
ATOM 1632 N N . GLY A 1 220 ? -1.242 18.899 -15.215 1.00 18.99 220 GLY A N 1
ATOM 1633 C CA . GLY A 1 220 ? -2.544 19.509 -14.940 1.00 18.50 220 GLY A CA 1
ATOM 1634 C C . GLY A 1 220 ? -3.558 18.622 -15.619 1.00 17.54 220 GLY A C 1
ATOM 1635 O O . GLY A 1 220 ? -3.344 18.235 -16.762 1.00 17.40 220 GLY A O 1
ATOM 1636 N N . GLY A 1 221 ? -4.629 18.266 -14.913 1.00 17.21 221 GLY A N 1
ATOM 1637 C CA . GLY A 1 221 ? -5.687 17.439 -15.506 1.00 16.76 221 GLY A CA 1
ATOM 1638 C C . GLY A 1 221 ? -5.584 15.945 -15.205 1.00 17.64 221 GLY A C 1
ATOM 1639 O O . GLY A 1 221 ? -6.583 15.220 -15.339 1.00 19.05 221 GLY A O 1
ATOM 1640 N N . LYS A 1 222 ? -4.400 15.451 -14.816 1.00 15.97 222 LYS A N 1
ATOM 1641 C CA . LYS A 1 222 ? -4.247 14.010 -14.561 1.00 14.40 222 LYS A CA 1
ATOM 1642 C C . LYS A 1 222 ? -4.407 13.796 -13.031 1.00 14.56 222 LYS A C 1
ATOM 1643 O O . LYS A 1 222 ? -3.441 13.701 -12.264 1.00 13.45 222 LYS A O 1
ATOM 1649 N N . ILE A 1 223 ? -5.673 13.796 -12.597 1.00 14.37 223 ILE A N 1
ATOM 1650 C CA . ILE A 1 223 ? -6.012 13.942 -11.178 1.00 12.72 223 ILE A CA 1
ATOM 1651 C C . ILE A 1 223 ? -6.969 12.835 -10.762 1.00 12.52 223 ILE A C 1
ATOM 1652 O O . ILE A 1 223 ? -7.723 12.266 -11.598 1.00 12.30 223 ILE A O 1
ATOM 1657 N N . GLU A 1 224 ? -6.915 12.494 -9.480 1.00 10.83 224 GLU A N 1
ATOM 1658 C CA . GLU A 1 224 ? -7.886 11.594 -8.932 1.00 10.42 224 GLU A CA 1
ATOM 1659 C C . GLU A 1 224 ? -7.676 11.665 -7.431 1.00 10.56 224 GLU A C 1
ATOM 1660 O O . GLU A 1 224 ? -6.577 12.078 -6.976 1.00 11.42 224 GLU A O 1
ATOM 1666 N N . THR A 1 225 ? -8.620 11.122 -6.671 1.00 8.68 225 THR A N 1
ATOM 1667 C CA . THR A 1 225 ? -8.459 11.146 -5.224 1.00 9.85 225 THR A CA 1
ATOM 1668 C C . THR A 1 225 ? -7.915 9.798 -4.756 1.00 8.95 225 THR A C 1
ATOM 1669 O O . THR A 1 225 ? -8.063 8.811 -5.460 1.00 10.77 225 THR A O 1
ATOM 1673 N N . HIS A 1 226 ? -7.377 9.741 -3.546 1.00 9.50 226 HIS A N 1
ATOM 1674 C CA . HIS A 1 226 ? -6.826 8.509 -2.995 1.00 7.81 226 HIS A CA 1
ATOM 1675 C C . HIS A 1 226 ? -7.230 8.490 -1.509 1.00 8.27 226 HIS A C 1
ATOM 1676 O O . HIS A 1 226 ? -6.464 8.825 -0.650 1.00 6.79 226 HIS A O 1
ATOM 1683 N N . ASP A 1 227 ? -8.462 8.080 -1.253 1.00 9.26 227 ASP A N 1
ATOM 1684 C CA . ASP A 1 227 ? -9.159 8.267 0.011 1.00 11.33 227 ASP A CA 1
ATOM 1685 C C . ASP A 1 227 ? -9.171 6.917 0.696 1.00 12.22 227 ASP A C 1
ATOM 1686 O O . ASP A 1 227 ? -9.721 5.989 0.146 1.00 14.11 227 ASP A O 1
ATOM 1691 N N . VAL A 1 228 ? -8.605 6.784 1.901 1.00 13.04 228 VAL A N 1
ATOM 1692 C CA . VAL A 1 228 ? -8.653 5.514 2.583 1.00 11.27 228 VAL A CA 1
ATOM 1693 C C . VAL A 1 228 ? -9.691 5.686 3.682 1.00 13.43 228 VAL A C 1
ATOM 1694 O O . VAL A 1 228 ? -9.614 6.646 4.443 1.00 11.77 228 VAL A O 1
ATOM 1698 N N . PHE A 1 229 ? -10.678 4.771 3.727 1.00 12.58 229 PHE A N 1
ATOM 1699 C CA . PHE A 1 229 ? -11.789 4.834 4.697 1.00 12.56 229 PHE A CA 1
ATOM 1700 C C . PHE A 1 229 ? -11.536 4.061 5.952 1.00 12.01 229 PHE A C 1
ATOM 1701 O O . PHE A 1 229 ? -12.017 4.478 7.007 1.00 11.80 229 PHE A O 1
ATOM 1709 N N . SER A 1 230 ? -10.794 2.937 5.856 1.00 10.69 230 SER A N 1
ATOM 1710 C CA . SER A 1 230 ? -10.512 2.138 7.035 1.00 10.27 230 SER A CA 1
ATOM 1711 C C . SER A 1 230 ? -9.337 1.211 6.747 1.00 11.05 230 SER A C 1
ATOM 1712 O O . SER A 1 230 ? -8.980 1.054 5.597 1.00 9.40 230 SER A O 1
ATOM 1715 N N . TRP A 1 231 ? -8.727 0.641 7.803 1.00 9.95 231 TRP A N 1
ATOM 1716 C CA . TRP A 1 231 ? -7.471 -0.103 7.657 1.00 10.24 231 TRP A CA 1
ATOM 1717 C C . TRP A 1 231 ? -7.341 -0.927 8.875 1.00 11.21 231 TRP A C 1
ATOM 1718 O O . TRP A 1 231 ? -7.352 -0.384 10.002 1.00 10.29 231 TRP A O 1
ATOM 1729 N N . SER A 1 232 ? -7.154 -2.223 8.685 1.00 13.37 232 SER A N 1
ATOM 1730 C CA . SER A 1 232 ? -6.655 -3.056 9.784 1.00 13.24 232 SER A CA 1
ATOM 1731 C C . SER A 1 232 ? -5.382 -3.821 9.378 1.00 14.28 232 SER A C 1
ATOM 1732 O O . SER A 1 232 ? -5.097 -3.982 8.133 1.00 14.41 232 SER A O 1
ATOM 1735 N N . PHE A 1 233 ? -4.570 -4.233 10.384 1.00 11.91 233 PHE A N 1
ATOM 1736 C CA . PHE A 1 233 ? -3.264 -4.905 10.185 1.00 11.61 233 PHE A CA 1
ATOM 1737 C C . PHE A 1 233 ? -3.016 -5.849 11.358 1.00 11.58 233 PHE A C 1
ATOM 1738 O O . PHE A 1 233 ? -3.328 -5.490 12.498 1.00 11.83 233 PHE A O 1
ATOM 1746 N N . ALA A 1 234 ? -2.354 -6.979 11.093 1.00 11.42 234 ALA A N 1
ATOM 1747 C CA . ALA A 1 234 ? -1.950 -7.969 12.136 1.00 10.03 234 ALA A CA 1
ATOM 1748 C C . ALA A 1 234 ? -0.718 -8.717 11.632 1.00 10.50 234 ALA A C 1
ATOM 1749 O O . ALA A 1 234 ? -0.684 -9.115 10.441 1.00 8.98 234 ALA A O 1
ATOM 1751 N N . SER A 1 235 ? 0.282 -8.886 12.530 1.00 11.52 235 SER A N 1
ATOM 1752 C CA . SER A 1 235 ? 1.613 -9.432 12.219 1.00 12.89 235 SER A CA 1
ATOM 1753 C C . SER A 1 235 ? 1.864 -10.469 13.242 1.00 12.74 235 SER A C 1
ATOM 1754 O O . SER A 1 235 ? 1.502 -10.307 14.426 1.00 13.11 235 SER A O 1
ATOM 1757 N N . LYS A 1 236 ? 2.608 -11.472 12.830 1.00 11.25 236 LYS A N 1
ATOM 1758 C CA . LYS A 1 236 ? 2.831 -12.574 13.712 1.00 13.61 236 LYS A CA 1
ATOM 1759 C C . LYS A 1 236 ? 4.178 -13.174 13.381 1.00 12.39 236 LYS A C 1
ATOM 1760 O O . LYS A 1 236 ? 4.354 -13.774 12.325 1.00 13.72 236 LYS A O 1
ATOM 1766 N N . LEU A 1 237 ? 5.119 -12.941 14.277 1.00 11.69 237 LEU A N 1
ATOM 1767 C CA . LEU A 1 237 ? 6.475 -13.338 14.118 1.00 12.12 237 LEU A CA 1
ATOM 1768 C C . LEU A 1 237 ? 6.768 -14.415 15.163 1.00 12.81 237 LEU A C 1
ATOM 1769 O O . LEU A 1 237 ? 6.961 -14.087 16.333 1.00 12.03 237 LEU A O 1
ATOM 1774 N N . ALA A 1 238 ? 6.790 -15.680 14.737 1.00 14.97 238 ALA A N 1
ATOM 1775 C CA . ALA A 1 238 ? 6.924 -16.802 15.671 1.00 17.05 238 ALA A CA 1
ATOM 1776 C C . ALA A 1 238 ? 8.367 -17.037 16.071 1.00 18.43 238 ALA A C 1
ATOM 1777 O O . ALA A 1 238 ? 9.268 -16.854 15.275 1.00 18.32 238 ALA A O 1
ATOM 1779 N N . GLY A 1 239 ? 8.587 -17.336 17.352 1.00 20.10 239 GLY A N 1
ATOM 1780 C CA . GLY A 1 239 ? 9.926 -17.643 17.888 1.00 21.91 239 GLY A CA 1
ATOM 1781 C C . GLY A 1 239 ? 10.417 -19.027 17.487 1.00 22.19 239 GLY A C 1
ATOM 1782 O O . GLY A 1 239 ? 11.462 -19.487 17.980 1.00 23.82 239 GLY A O 1
ATOM 1783 N N . THR A 1 242 ? -0.874 -15.433 11.699 1.00 45.74 242 THR A N 1
ATOM 1784 C CA . THR A 1 242 ? -2.170 -14.969 12.212 1.00 44.95 242 THR A CA 1
ATOM 1785 C C . THR A 1 242 ? -3.246 -16.054 11.962 1.00 45.09 242 THR A C 1
ATOM 1786 O O . THR A 1 242 ? -2.981 -17.040 11.259 1.00 44.77 242 THR A O 1
ATOM 1790 N N . LYS A 1 243 ? -4.425 -15.884 12.562 1.00 44.69 243 LYS A N 1
ATOM 1791 C CA . LYS A 1 243 ? -5.624 -16.648 12.188 1.00 44.97 243 LYS A CA 1
ATOM 1792 C C . LYS A 1 243 ? -6.438 -15.725 11.259 1.00 45.08 243 LYS A C 1
ATOM 1793 O O . LYS A 1 243 ? -6.999 -14.685 11.677 1.00 45.00 243 LYS A O 1
ATOM 1799 N N . ASP A 1 244 ? -6.452 -16.080 9.984 1.00 44.48 244 ASP A N 1
ATOM 1800 C CA . ASP A 1 244 ? -6.866 -15.142 8.982 1.00 43.70 244 ASP A CA 1
ATOM 1801 C C . ASP A 1 244 ? -8.372 -15.159 8.861 1.00 44.08 244 ASP A C 1
ATOM 1802 O O . ASP A 1 244 ? -8.979 -14.095 8.687 1.00 44.41 244 ASP A O 1
ATOM 1807 N N . SER A 1 245 ? -8.997 -16.339 8.964 1.00 43.59 245 SER A N 1
ATOM 1808 C CA . SER A 1 245 ? -10.446 -16.372 8.880 1.00 42.87 245 SER A CA 1
ATOM 1809 C C . SER A 1 245 ? -10.997 -15.576 10.065 1.00 42.59 245 SER A C 1
ATOM 1810 O O . SER A 1 245 ? -11.863 -14.723 9.886 1.00 43.82 245 SER A O 1
ATOM 1813 N N . SER A 1 246 ? -10.445 -15.777 11.248 0.50 42.06 246 SER A N 1
ATOM 1814 C CA . SER A 1 246 ? -10.825 -14.979 12.404 0.50 41.45 246 SER A CA 1
ATOM 1815 C C . SER A 1 246 ? -10.414 -13.490 12.278 0.50 41.58 246 SER A C 1
ATOM 1816 O O . SER A 1 246 ? -11.037 -12.621 12.912 0.50 40.59 246 SER A O 1
ATOM 1819 N N . PHE A 1 247 ? -9.396 -13.186 11.453 1.00 41.77 247 PHE A N 1
ATOM 1820 C CA . PHE A 1 247 ? -8.933 -11.778 11.298 1.00 42.10 247 PHE A CA 1
ATOM 1821 C C . PHE A 1 247 ? -9.882 -10.840 10.454 1.00 42.14 247 PHE A C 1
ATOM 1822 O O . PHE A 1 247 ? -10.508 -9.932 11.017 1.00 41.56 247 PHE A O 1
ATOM 1830 N N . LEU A 1 248 ? -9.995 -11.033 9.134 1.00 42.25 248 LEU A N 1
ATOM 1831 C CA . LEU A 1 248 ? -11.016 -10.252 8.397 1.00 42.81 248 LEU A CA 1
ATOM 1832 C C . LEU A 1 248 ? -12.379 -10.164 9.085 1.00 43.39 248 LEU A C 1
ATOM 1833 O O . LEU A 1 248 ? -12.979 -9.063 9.125 1.00 44.05 248 LEU A O 1
ATOM 1838 N N . ASP A 1 249 ? -12.851 -11.313 9.609 1.00 43.15 249 ASP A N 1
ATOM 1839 C CA . ASP A 1 249 ? -14.094 -11.422 10.402 1.00 43.14 249 ASP A CA 1
ATOM 1840 C C . ASP A 1 249 ? -14.061 -10.556 11.665 1.00 42.82 249 ASP A C 1
ATOM 1841 O O . ASP A 1 249 ? -15.028 -9.850 11.951 1.00 44.06 249 ASP A O 1
ATOM 1846 N N . GLY A 1 250 ? -12.952 -10.600 12.395 0.50 42.68 250 GLY A N 1
ATOM 1847 C CA . GLY A 1 250 ? -12.818 -9.861 13.642 0.50 42.56 250 GLY A CA 1
ATOM 1848 C C . GLY A 1 250 ? -12.733 -8.366 13.395 0.50 42.48 250 GLY A C 1
ATOM 1849 O O . GLY A 1 250 ? -13.041 -7.565 14.287 0.50 42.05 250 GLY A O 1
ATOM 1850 N N . GLY A 1 251 ? -12.311 -7.993 12.185 0.50 42.06 251 GLY A N 1
ATOM 1851 C CA . GLY A 1 251 ? -12.174 -6.586 11.814 0.50 42.17 251 GLY A CA 1
ATOM 1852 C C . GLY A 1 251 ? -10.827 -6.261 11.197 0.50 42.04 251 GLY A C 1
ATOM 1853 O O . GLY A 1 251 ? -10.519 -6.712 10.092 0.50 42.14 251 GLY A O 1
ATOM 1854 N N . ALA B 2 1 ? -22.915 -10.210 20.076 1.00 19.66 1 ALA B N 1
ATOM 1855 C CA . ALA B 2 1 ? -22.889 -11.191 18.956 1.00 19.08 1 ALA B CA 1
ATOM 1856 C C . ALA B 2 1 ? -22.994 -12.674 19.423 1.00 18.55 1 ALA B C 1
ATOM 1857 O O . ALA B 2 1 ? -22.599 -13.027 20.526 1.00 20.01 1 ALA B O 1
ATOM 1859 N N . GLU B 2 2 ? -23.607 -13.498 18.588 1.00 16.69 2 GLU B N 1
ATOM 1860 C CA . GLU B 2 2 ? -23.597 -14.918 18.687 1.00 14.14 2 GLU B CA 1
ATOM 1861 C C . GLU B 2 2 ? -22.515 -15.376 17.732 1.00 13.58 2 GLU B C 1
ATOM 1862 O O . GLU B 2 2 ? -22.565 -15.089 16.525 1.00 13.97 2 GLU B O 1
ATOM 1868 N N . GLU B 2 3 ? -21.539 -16.127 18.234 1.00 11.35 3 GLU B N 1
ATOM 1869 C CA . GLU B 2 3 ? -20.441 -16.532 17.396 1.00 12.18 3 GLU B CA 1
ATOM 1870 C C . GLU B 2 3 ? -20.081 -17.977 17.587 1.00 10.75 3 GLU B C 1
ATOM 1871 O O . GLU B 2 3 ? -20.238 -18.523 18.718 1.00 7.65 3 GLU B O 1
ATOM 1877 N N . THR B 2 4 ? -19.561 -18.553 16.485 1.00 11.73 4 THR B N 1
ATOM 1878 C CA . THR B 2 4 ? -19.040 -19.904 16.428 1.00 12.15 4 THR B CA 1
ATOM 1879 C C . THR B 2 4 ? -17.783 -19.956 15.611 1.00 12.85 4 THR B C 1
ATOM 1880 O O . THR B 2 4 ? -17.788 -19.423 14.529 1.00 9.42 4 THR B O 1
ATOM 1884 N N . SER B 2 5 ? -16.732 -20.654 16.103 1.00 10.85 5 SER B N 1
ATOM 1885 C CA . SER B 2 5 ? -15.573 -20.863 15.307 1.00 10.42 5 SER B CA 1
ATOM 1886 C C . SER B 2 5 ? -14.838 -22.164 15.699 1.00 9.57 5 SER B C 1
ATOM 1887 O O . SER B 2 5 ? -14.992 -22.713 16.827 1.00 5.86 5 SER B O 1
ATOM 1890 N N . PHE B 2 6 ? -14.024 -22.622 14.753 1.00 9.32 6 PHE B N 1
ATOM 1891 C CA . PHE B 2 6 ? -13.202 -23.796 14.965 1.00 9.47 6 PHE B CA 1
ATOM 1892 C C . PHE B 2 6 ? -12.038 -23.784 14.013 1.00 9.12 6 PHE B C 1
ATOM 1893 O O . PHE B 2 6 ? -12.108 -23.180 12.937 1.00 10.61 6 PHE B O 1
ATOM 1901 N N . VAL B 2 7 ? -11.005 -24.559 14.345 1.00 9.11 7 VAL B N 1
ATOM 1902 C CA . VAL B 2 7 ? -9.892 -24.800 13.447 1.00 8.34 7 VAL B CA 1
ATOM 1903 C C . VAL B 2 7 ? -9.502 -26.295 13.547 1.00 8.89 7 VAL B C 1
ATOM 1904 O O . VAL B 2 7 ? -9.324 -26.827 14.635 1.00 10.63 7 VAL B O 1
ATOM 1908 N N . PHE B 2 8 ? -9.310 -26.912 12.412 1.00 8.49 8 PHE B N 1
ATOM 1909 C CA . PHE B 2 8 ? -8.760 -28.236 12.313 1.00 11.52 8 PHE B CA 1
ATOM 1910 C C . PHE B 2 8 ? -7.474 -27.963 11.525 1.00 11.57 8 PHE B C 1
ATOM 1911 O O . PHE B 2 8 ? -7.521 -27.742 10.299 1.00 13.10 8 PHE B O 1
ATOM 1919 N N . SER B 2 9 ? -6.342 -27.850 12.190 1.00 13.45 9 SER B N 1
ATOM 1920 C CA . SER B 2 9 ? -5.091 -27.713 11.434 1.00 15.06 9 SER B CA 1
ATOM 1921 C C . SER B 2 9 ? -4.694 -29.053 10.784 1.00 14.94 9 SER B C 1
ATOM 1922 O O . SER B 2 9 ? -3.883 -29.085 9.818 1.00 13.93 9 SER B O 1
ATOM 1925 N N . LYS B 2 10 ? -5.325 -30.112 11.287 1.00 13.94 10 LYS B N 1
ATOM 1926 C CA . LYS B 2 10 ? -5.352 -31.460 10.690 1.00 13.97 10 LYS B CA 1
ATOM 1927 C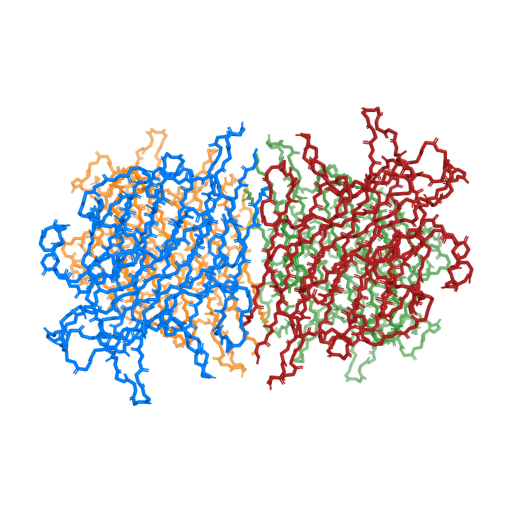 C . LYS B 2 10 ? -6.611 -32.142 11.112 1.00 13.79 10 LYS B C 1
ATOM 1928 O O . LYS B 2 10 ? -7.328 -31.612 11.954 1.00 15.89 10 LYS B O 1
ATOM 1934 N N . PHE B 2 11 ? -6.896 -33.321 10.577 1.00 13.13 11 PHE B N 1
ATOM 1935 C CA . PHE B 2 11 ? -8.027 -34.119 11.042 1.00 13.69 11 PHE B CA 1
ATOM 1936 C C . PHE B 2 11 ? -7.488 -35.339 11.765 1.00 14.46 11 PHE B C 1
ATOM 1937 O O . PHE B 2 11 ? -6.304 -35.644 11.603 1.00 14.10 11 PHE B O 1
ATOM 1945 N N . LYS B 2 12 ? -8.330 -36.005 12.566 1.00 15.44 12 LYS B N 1
ATOM 1946 C CA . LYS B 2 12 ? -7.914 -37.205 13.288 1.00 16.57 12 LYS B CA 1
ATOM 1947 C C . LYS B 2 12 ? -8.887 -38.321 13.040 1.00 17.95 12 LYS B C 1
ATOM 1948 O O . LYS B 2 12 ? -10.094 -38.094 12.946 1.00 19.73 12 LYS B O 1
ATOM 1954 N N . PRO B 2 13 ? -8.386 -39.547 12.936 1.00 18.75 13 PRO B N 1
ATOM 1955 C CA . PRO B 2 13 ? -9.320 -40.657 12.669 1.00 19.74 13 PRO B CA 1
ATOM 1956 C C . PRO B 2 13 ? -10.518 -40.745 13.653 1.00 19.85 13 PRO B C 1
ATOM 1957 O O . PRO B 2 13 ? -11.602 -41.184 13.238 1.00 21.41 13 PRO B O 1
ATOM 1961 N N . LEU B 2 14 ? -10.323 -40.386 14.930 1.00 19.41 14 LEU B N 1
ATOM 1962 C CA . LEU B 2 14 ? -11.438 -40.100 15.821 1.00 19.31 14 LEU B CA 1
ATOM 1963 C C . LEU B 2 14 ? -11.707 -38.574 15.817 1.00 18.28 14 LEU B C 1
ATOM 1964 O O . LEU B 2 14 ? -10.884 -37.788 16.311 1.00 19.48 14 LEU B O 1
ATOM 1969 N N . GLU B 2 15 ? -12.834 -38.150 15.251 1.00 14.35 15 GLU B N 1
ATOM 1970 C CA . GLU B 2 15 ? -13.090 -36.721 15.175 1.00 14.45 15 GLU B CA 1
ATOM 1971 C C . GLU B 2 15 ? -14.571 -36.487 15.419 1.00 13.11 15 GLU B C 1
ATOM 1972 O O . GLU B 2 15 ? -15.314 -36.277 14.470 1.00 12.31 15 GLU B O 1
ATOM 1978 N N . PRO B 2 16 ? -14.991 -36.552 16.680 1.00 12.41 16 PRO B N 1
ATOM 1979 C CA . PRO B 2 16 ? -16.426 -36.524 16.951 1.00 12.54 16 PRO B CA 1
ATOM 1980 C C . PRO B 2 16 ? -17.138 -35.188 16.711 1.00 12.78 16 PRO B C 1
ATOM 1981 O O . PRO B 2 16 ? -18.353 -35.189 16.691 1.00 12.45 16 PRO B O 1
ATOM 1985 N N . ASN B 2 17 ? -16.413 -34.082 16.521 1.00 12.68 17 ASN B N 1
ATOM 1986 C CA . ASN B 2 17 ? -17.047 -32.790 16.122 1.00 13.06 17 ASN B CA 1
ATOM 1987 C C . ASN B 2 17 ? -17.197 -32.619 14.606 1.00 13.91 17 ASN B C 1
ATOM 1988 O O . ASN B 2 17 ? -17.551 -31.554 14.084 1.00 13.10 17 ASN B O 1
ATOM 1993 N N . LEU B 2 18 ? -16.936 -33.701 13.886 1.00 15.29 18 LEU B N 1
ATOM 1994 C CA . LEU B 2 18 ? -17.097 -33.715 12.446 1.00 15.84 18 LEU B CA 1
ATOM 1995 C C . LEU B 2 18 ? -18.028 -34.907 12.125 1.00 15.95 18 LEU B C 1
ATOM 1996 O O . LEU B 2 18 ? -17.686 -36.100 12.412 1.00 17.38 18 LEU B O 1
ATOM 2001 N N . ILE B 2 19 ? -19.136 -34.610 11.475 1.00 13.54 19 ILE B N 1
ATOM 2002 C CA . ILE B 2 19 ? -20.100 -35.613 11.022 1.00 13.63 19 ILE B CA 1
ATOM 2003 C C . ILE B 2 19 ? -19.788 -36.069 9.606 1.00 12.90 19 ILE B C 1
ATOM 2004 O O . ILE B 2 19 ? -19.894 -35.260 8.683 1.00 13.16 19 ILE B O 1
ATOM 2009 N N . LEU B 2 20 ? -19.387 -37.334 9.441 1.00 11.29 20 LEU B N 1
ATOM 2010 C CA . LEU B 2 20 ? -18.923 -37.827 8.133 1.00 11.66 20 LEU B CA 1
ATOM 2011 C C . LEU B 2 20 ? -20.070 -38.580 7.467 1.00 11.76 20 LEU B C 1
ATOM 2012 O O . LEU B 2 20 ? -20.698 -39.367 8.106 1.00 10.93 20 LEU B O 1
ATOM 2017 N N . GLN B 2 21 ? -20.309 -38.311 6.180 1.00 11.72 21 GLN B N 1
ATOM 2018 C CA . GLN B 2 21 ? -21.444 -38.814 5.418 1.00 13.15 21 GLN B CA 1
ATOM 2019 C C . GLN B 2 21 ? -20.956 -39.397 4.109 1.00 12.84 21 GLN B C 1
ATOM 2020 O O . GLN B 2 21 ? -19.928 -38.943 3.546 1.00 11.84 21 GLN B O 1
ATOM 2026 N N . GLY B 2 22 ? -21.638 -40.438 3.653 1.00 13.25 22 GLY B N 1
ATOM 2027 C CA . GLY B 2 22 ? -21.184 -41.140 2.458 1.00 13.53 22 GLY B CA 1
ATOM 2028 C C . GLY B 2 22 ? -19.818 -41.796 2.659 1.00 14.31 22 GLY B C 1
ATOM 2029 O O . GLY B 2 22 ? -19.622 -42.522 3.644 1.00 13.31 22 GLY B O 1
ATOM 2030 N N . ASP B 2 23 ? -18.875 -41.543 1.737 1.00 13.55 23 ASP B N 1
ATOM 2031 C CA . ASP B 2 23 ? -17.573 -42.280 1.711 1.00 14.36 23 ASP B CA 1
ATOM 2032 C C . ASP B 2 23 ? -16.416 -41.583 2.399 1.00 14.14 23 ASP B C 1
ATOM 2033 O O . ASP B 2 23 ? -15.297 -42.132 2.448 1.00 15.51 23 ASP B O 1
ATOM 2038 N N . ALA B 2 24 ? -16.695 -40.387 2.916 1.00 14.11 24 ALA B N 1
ATOM 2039 C CA . ALA B 2 24 ? -15.726 -39.534 3.645 1.00 14.21 24 ALA B CA 1
ATOM 2040 C C . ALA B 2 24 ? -15.124 -40.181 4.881 1.00 14.30 24 ALA B C 1
ATOM 2041 O O . ALA B 2 24 ? -15.814 -40.802 5.703 1.00 13.23 24 ALA B O 1
ATOM 2043 N N . LEU B 2 25 ? -13.809 -40.069 4.959 1.00 13.21 25 LEU B N 1
ATOM 2044 C CA . LEU B 2 25 ? -13.082 -40.589 6.061 1.00 13.68 25 LEU B CA 1
ATOM 2045 C C . LEU B 2 25 ? -11.820 -39.786 6.259 1.00 13.13 25 LEU B C 1
ATOM 2046 O O . LEU B 2 25 ? -11.358 -39.108 5.370 1.00 14.40 25 LEU B O 1
ATOM 2051 N N . VAL B 2 26 ? -11.257 -39.891 7.435 1.00 13.53 26 VAL B N 1
ATOM 2052 C CA . VAL B 2 26 ? -9.994 -39.288 7.777 1.00 12.57 26 VAL B CA 1
ATOM 2053 C C . VAL B 2 26 ? -8.916 -40.408 7.828 1.00 13.34 26 VAL B C 1
ATOM 2054 O O . VAL B 2 26 ? -9.084 -41.431 8.503 1.00 13.49 26 VAL B O 1
ATOM 2058 N N . THR B 2 27 ? -7.821 -40.218 7.095 1.00 12.53 27 THR B N 1
ATOM 2059 C CA . THR B 2 27 ? -6.733 -41.160 7.108 1.00 12.83 27 THR B CA 1
ATOM 2060 C C . THR B 2 27 ? -5.879 -41.045 8.378 1.00 12.48 27 THR B C 1
ATOM 2061 O O . THR B 2 27 ? -5.929 -40.029 9.138 1.00 10.81 27 THR B O 1
ATOM 2065 N N . VAL B 2 28 ? -5.055 -42.076 8.584 1.00 12.75 28 VAL B N 1
ATOM 2066 C CA . VAL B 2 28 ? -4.148 -42.091 9.718 1.00 12.41 28 VAL B CA 1
ATOM 2067 C C . VAL B 2 28 ? -3.227 -40.866 9.649 1.00 11.94 28 VAL B C 1
ATOM 2068 O O . VAL B 2 28 ? -2.755 -40.437 10.661 1.00 11.59 28 VAL B O 1
ATOM 2072 N N . ALA B 2 29 ? -2.942 -40.355 8.443 1.00 11.75 29 ALA B N 1
ATOM 2073 C CA . ALA B 2 29 ? -2.021 -39.204 8.186 1.00 12.20 29 ALA B CA 1
ATOM 2074 C C . ALA B 2 29 ? -2.680 -37.836 8.502 1.00 13.24 29 ALA B C 1
ATOM 2075 O O . ALA B 2 29 ? -2.032 -36.793 8.409 1.00 14.93 29 ALA B O 1
ATOM 2077 N N . GLY B 2 30 ? -3.972 -37.830 8.835 1.00 13.11 30 GLY B N 1
ATOM 2078 C CA . GLY B 2 30 ? -4.683 -36.572 9.144 1.00 12.44 30 GLY B CA 1
ATOM 2079 C C . GLY B 2 30 ? -5.399 -35.886 7.997 1.00 12.43 30 GLY B C 1
ATOM 2080 O O . GLY B 2 30 ? -5.794 -34.724 8.131 1.00 11.64 30 GLY B O 1
ATOM 2081 N N . VAL B 2 31 ? -5.535 -36.578 6.864 1.00 12.32 31 VAL B N 1
ATOM 2082 C CA . VAL B 2 31 ? -6.219 -36.012 5.718 1.00 12.53 31 VAL B CA 1
ATOM 2083 C C . VAL B 2 31 ? -7.676 -36.507 5.642 1.00 12.33 31 VAL B C 1
ATOM 2084 O O . VAL B 2 31 ? -7.954 -37.649 5.867 1.00 11.76 31 VAL B O 1
ATOM 2088 N N . LEU B 2 32 ? -8.585 -35.581 5.356 1.00 11.30 32 LEU B N 1
ATOM 2089 C CA . LEU B 2 32 ? -9.996 -35.841 5.189 1.00 11.53 32 LEU B CA 1
ATOM 2090 C C . LEU B 2 32 ? -10.170 -36.196 3.683 1.00 11.56 32 LEU B C 1
ATOM 2091 O O . LEU B 2 32 ? -10.067 -35.312 2.849 1.00 12.46 32 LEU B O 1
ATOM 2096 N N . GLN B 2 33 ? -10.298 -37.508 3.361 1.00 10.88 33 GLN B N 1
ATOM 2097 C CA . GLN B 2 33 ? -10.537 -37.993 2.014 1.00 11.07 33 GLN B CA 1
ATOM 2098 C C . GLN B 2 33 ? -12.039 -37.955 1.837 1.00 12.00 33 GLN B C 1
ATOM 2099 O O . GLN B 2 33 ? -12.747 -38.775 2.421 1.00 11.68 33 GLN B O 1
ATOM 2105 N N . LEU B 2 34 ? -12.540 -36.981 1.089 1.00 12.36 34 LEU B N 1
ATOM 2106 C CA . LEU B 2 34 ? -13.986 -36.889 0.892 1.00 13.41 34 LEU B CA 1
ATOM 2107 C C . LEU B 2 34 ? -14.565 -38.025 0.060 1.00 13.67 34 LEU B C 1
ATOM 2108 O O . LEU B 2 34 ? -15.634 -38.591 0.394 1.00 12.08 34 LEU B O 1
ATOM 2113 N N . THR B 2 35 ? -13.871 -38.358 -1.032 1.00 13.40 35 THR B N 1
ATOM 2114 C CA . THR B 2 35 ? -14.273 -39.447 -1.928 1.00 11.90 35 THR B CA 1
ATOM 2115 C C . THR B 2 35 ? -13.222 -40.580 -1.849 1.00 11.76 35 THR B C 1
ATOM 2116 O O . THR B 2 35 ? -12.058 -40.297 -1.503 1.00 10.11 35 THR B O 1
ATOM 2120 N N . ASN B 2 36 ? -13.617 -41.803 -2.233 1.00 11.60 36 ASN B N 1
ATOM 2121 C CA . ASN B 2 36 ? -12.738 -42.991 -2.126 1.00 13.37 36 ASN B CA 1
ATOM 2122 C C . ASN B 2 36 ? -11.403 -42.891 -2.780 1.00 13.40 36 ASN B C 1
ATOM 2123 O O . ASN B 2 36 ? -11.280 -42.537 -3.950 1.00 13.92 36 ASN B O 1
ATOM 2128 N N . VAL B 2 37 ? -10.382 -43.255 -2.035 1.00 13.52 37 VAL B N 1
ATOM 2129 C CA . VAL B 2 37 ? -9.051 -43.359 -2.629 1.00 13.41 37 VAL B CA 1
ATOM 2130 C C . VAL B 2 37 ? -8.550 -44.722 -2.189 1.00 13.24 37 VAL B C 1
ATOM 2131 O O . VAL B 2 37 ? -8.677 -45.073 -1.002 1.00 11.20 37 VAL B O 1
ATOM 2135 N N . ASP B 2 38 ? -7.943 -45.495 -3.095 1.00 12.22 38 ASP B N 1
ATOM 2136 C CA . ASP B 2 38 ? -7.385 -46.750 -2.615 1.00 12.48 38 ASP B CA 1
ATOM 2137 C C . ASP B 2 38 ? -6.032 -46.628 -1.920 1.00 13.67 38 ASP B C 1
ATOM 2138 O O . ASP B 2 38 ? -5.503 -45.509 -1.667 1.00 12.89 38 ASP B O 1
ATOM 2143 N N . SER B 2 39 ? -5.468 -47.786 -1.599 1.00 14.34 39 SER B N 1
ATOM 2144 C CA . SER B 2 39 ? -4.215 -47.803 -0.883 1.00 16.81 39 SER B CA 1
ATOM 2145 C C . SER B 2 39 ? -2.966 -47.197 -1.613 1.00 16.14 39 SER B C 1
ATOM 2146 O O . SER B 2 39 ? -2.025 -46.757 -0.958 1.00 18.59 39 SER B O 1
ATOM 2149 N N . ASN B 2 40 ? -2.986 -47.159 -2.930 1.00 13.70 40 ASN B N 1
ATOM 2150 C CA . ASN B 2 40 ? -1.908 -46.627 -3.694 1.00 13.07 40 ASN B CA 1
ATOM 2151 C C . ASN B 2 40 ? -2.069 -45.142 -3.995 1.00 13.62 40 ASN B C 1
ATOM 2152 O O . ASN B 2 40 ? -1.201 -44.518 -4.675 1.00 13.76 40 ASN B O 1
ATOM 2157 N N . GLY B 2 41 ? -3.186 -44.593 -3.499 1.00 12.29 41 GLY B N 1
ATOM 2158 C CA . GLY B 2 41 ? -3.607 -43.230 -3.799 1.00 12.09 41 GLY B CA 1
ATOM 2159 C C . GLY B 2 41 ? -4.522 -43.046 -5.004 1.00 11.06 41 GLY B C 1
ATOM 2160 O O . GLY B 2 41 ? -4.805 -41.900 -5.411 1.00 11.54 41 GLY B O 1
ATOM 2161 N N . VAL B 2 42 ? -5.017 -44.143 -5.573 1.00 11.14 42 VAL B N 1
ATOM 2162 C CA . VAL B 2 42 ? -5.805 -44.051 -6.828 1.00 9.47 42 VAL B CA 1
ATOM 2163 C C . VAL B 2 42 ? -7.236 -43.791 -6.424 1.00 10.78 42 VAL B C 1
ATOM 2164 O O . VAL B 2 42 ? -7.839 -44.633 -5.700 1.00 11.03 42 VAL B O 1
ATOM 2168 N N . PRO B 2 43 ? -7.786 -42.627 -6.846 1.00 10.44 43 PRO B N 1
ATOM 2169 C CA . PRO B 2 43 ? -9.217 -42.323 -6.619 1.00 11.03 43 PRO B CA 1
ATOM 2170 C C . PRO B 2 43 ? -10.098 -43.301 -7.352 1.00 11.06 43 PRO B C 1
ATOM 2171 O O . PRO B 2 43 ? -9.685 -43.845 -8.352 1.00 9.89 43 PRO B O 1
ATOM 2175 N N . GLU B 2 44 ? -11.324 -43.463 -6.872 1.00 11.71 44 GLU B N 1
ATOM 2176 C CA . GLU B 2 44 ? -12.292 -44.475 -7.376 1.00 13.24 44 GLU B CA 1
ATOM 2177 C C . GLU B 2 44 ? -13.507 -43.729 -7.920 1.00 13.35 44 GLU B C 1
ATOM 2178 O O . GLU B 2 44 ? -13.772 -42.592 -7.486 1.00 14.16 44 GLU B O 1
ATOM 2184 N N . PRO B 2 45 ? -14.208 -44.303 -8.905 1.00 12.87 45 PRO B N 1
ATOM 2185 C CA . PRO B 2 45 ? -15.373 -43.621 -9.485 1.00 13.21 45 PRO B CA 1
ATOM 2186 C C . PRO B 2 45 ? -16.639 -43.906 -8.642 1.00 14.15 45 PRO B C 1
ATOM 2187 O O . PRO B 2 45 ? -16.545 -44.608 -7.671 1.00 14.60 45 PRO B O 1
ATOM 2191 N N . SER B 2 46 ? -17.806 -43.358 -9.017 1.00 15.83 46 SER B N 1
ATOM 2192 C CA . SER B 2 46 ? -19.082 -43.563 -8.293 1.00 16.22 46 SER B CA 1
ATOM 2193 C C . SER B 2 46 ? -18.996 -43.208 -6.796 1.00 16.28 46 SER B C 1
ATOM 2194 O O . SER B 2 46 ? -19.683 -43.843 -5.969 1.00 15.09 46 SER B O 1
ATOM 2197 N N . SER B 2 47 ? -18.156 -42.217 -6.453 1.00 16.02 47 SER B N 1
ATOM 2198 C CA . SER B 2 47 ? -17.948 -41.854 -5.062 1.00 16.10 47 SER B CA 1
ATOM 2199 C C . SER B 2 47 ? -18.599 -40.527 -4.606 1.00 16.24 47 SER B C 1
ATOM 2200 O O . SER B 2 47 ? -18.478 -39.488 -5.299 1.00 15.98 47 SER B O 1
ATOM 2203 N N . LEU B 2 48 ? -19.234 -40.564 -3.428 1.00 15.05 48 LEU B N 1
ATOM 2204 C CA . LEU B 2 48 ? -19.870 -39.377 -2.818 1.00 15.16 48 LEU B CA 1
ATOM 2205 C C . LEU B 2 48 ? -19.550 -39.313 -1.332 1.00 14.85 48 LEU B C 1
ATOM 2206 O O . LEU B 2 48 ? -19.795 -40.261 -0.615 1.00 14.82 48 LEU B O 1
ATOM 2211 N N . GLY B 2 49 ? -18.974 -38.208 -0.876 1.00 14.27 49 GLY B N 1
ATOM 2212 C CA . GLY B 2 49 ? -18.797 -38.023 0.555 1.00 14.67 49 GLY B CA 1
ATOM 2213 C C . GLY B 2 49 ? -18.905 -36.586 1.075 1.00 14.46 49 GLY B C 1
ATOM 2214 O O . GLY B 2 49 ? -18.634 -35.630 0.371 1.00 14.14 49 GLY B O 1
ATOM 2215 N N . ARG B 2 50 ? -19.328 -36.450 2.324 1.00 13.50 50 ARG B N 1
ATOM 2216 C CA . ARG B 2 50 ? -19.551 -35.166 2.946 1.00 14.10 50 ARG B CA 1
ATOM 2217 C C . ARG B 2 50 ? -18.980 -35.196 4.366 1.00 14.07 50 ARG B C 1
ATOM 2218 O O . ARG B 2 50 ? -18.916 -36.249 5.027 1.00 11.36 50 ARG B O 1
ATOM 2226 N N . ALA B 2 51 ? -18.521 -34.031 4.797 1.00 14.20 51 ALA B N 1
ATOM 2227 C CA . ALA B 2 51 ? -18.099 -33.819 6.171 1.00 13.91 51 ALA B CA 1
ATOM 2228 C C . ALA B 2 51 ? -18.730 -32.506 6.621 1.00 14.14 51 ALA B C 1
ATOM 2229 O O . ALA B 2 51 ? -18.531 -31.504 5.960 1.00 15.30 51 ALA B O 1
ATOM 2231 N N . THR B 2 52 ? -19.377 -32.467 7.764 1.00 13.19 52 THR B N 1
ATOM 2232 C CA . THR B 2 52 ? -19.864 -31.189 8.295 1.00 14.40 52 THR B CA 1
ATOM 2233 C C . THR B 2 52 ? -19.534 -31.044 9.790 1.00 14.09 52 THR B C 1
ATOM 2234 O O . THR B 2 52 ? -19.488 -32.019 10.545 1.00 13.03 52 THR B O 1
ATOM 2238 N N . TYR B 2 53 ? -19.189 -29.838 10.191 1.00 12.98 53 TYR B N 1
ATOM 2239 C CA . TYR B 2 53 ? -19.009 -29.558 11.601 1.00 12.98 53 TYR B CA 1
ATOM 2240 C C . TYR B 2 53 ? -20.233 -29.925 12.439 1.00 12.87 53 TYR B C 1
ATOM 2241 O O . TYR B 2 53 ? -21.363 -29.603 12.074 1.00 13.64 53 TYR B O 1
ATOM 2250 N N . SER B 2 54 ? -20.028 -30.500 13.612 1.00 13.51 54 SER B N 1
ATOM 2251 C CA . SER B 2 54 ? -21.171 -31.114 14.304 1.00 13.28 54 SER B CA 1
ATOM 2252 C C . SER B 2 54 ? -22.208 -30.132 14.911 1.00 12.53 54 SER B C 1
ATOM 2253 O O . SER B 2 54 ? -23.383 -30.460 14.958 1.00 9.46 54 SER B O 1
ATOM 2256 N N . ALA B 2 55 ? -21.755 -28.958 15.328 1.00 11.50 55 ALA B N 1
ATOM 2257 C CA . ALA B 2 55 ? -22.628 -27.944 15.866 1.00 12.97 55 ALA B CA 1
ATOM 2258 C C . ALA B 2 55 ? -23.297 -27.028 14.814 1.00 13.20 55 ALA B C 1
ATOM 2259 O O . ALA B 2 55 ? -22.704 -26.581 13.873 1.00 15.14 55 ALA B O 1
ATOM 2261 N N . PRO B 2 56 ? -24.588 -26.774 14.984 1.00 13.67 56 PRO B N 1
ATOM 2262 C CA . PRO B 2 56 ? -25.322 -25.850 14.119 1.00 13.26 56 PRO B CA 1
ATOM 2263 C C . PRO B 2 56 ? -24.769 -24.437 14.313 1.00 12.45 56 PRO B C 1
ATOM 2264 O O . PRO B 2 56 ? -24.289 -24.105 15.424 1.00 12.21 56 PRO B O 1
ATOM 2268 N N . ILE B 2 57 ? -24.779 -23.640 13.236 1.00 13.04 57 ILE B N 1
ATOM 2269 C CA . ILE B 2 57 ? -24.295 -22.247 13.191 1.00 12.44 57 ILE B CA 1
ATOM 2270 C C . ILE B 2 57 ? -25.536 -21.399 13.053 1.00 12.16 57 ILE B C 1
ATOM 2271 O O . ILE B 2 57 ? -26.373 -21.666 12.192 1.00 13.09 57 ILE B O 1
ATOM 2276 N N . ASN B 2 58 ? -25.696 -20.400 13.901 1.00 11.28 58 ASN B N 1
ATOM 2277 C CA . ASN B 2 58 ? -26.801 -19.431 13.744 1.00 9.99 58 ASN B CA 1
ATOM 2278 C C . ASN B 2 58 ? -26.428 -18.416 12.649 1.00 9.90 58 ASN B C 1
ATOM 2279 O O . ASN B 2 58 ? -25.504 -17.600 12.831 1.00 10.90 58 ASN B O 1
ATOM 2284 N N . ILE B 2 59 ? -27.128 -18.443 11.510 1.00 11.34 59 ILE B N 1
ATOM 2285 C CA . ILE B 2 59 ? -26.663 -17.675 10.321 1.00 12.22 59 ILE B CA 1
ATOM 2286 C C . ILE B 2 59 ? -27.459 -16.350 10.065 1.00 12.92 59 ILE B C 1
ATOM 2287 O O . ILE B 2 59 ? -26.956 -15.419 9.410 1.00 11.47 59 ILE B O 1
ATOM 2292 N N . TRP B 2 60 ? -28.670 -16.290 10.609 1.00 12.60 60 TRP B N 1
ATOM 2293 C CA . TRP B 2 60 ? -29.447 -15.061 10.673 1.00 14.01 60 TRP B CA 1
ATOM 2294 C C . TRP B 2 60 ? -30.562 -15.234 11.717 1.00 13.68 60 TRP B C 1
ATOM 2295 O O . TRP B 2 60 ? -30.776 -16.332 12.194 1.00 14.01 60 TRP B O 1
ATOM 2306 N N . ASP B 2 61 ? -31.283 -14.153 12.033 1.00 14.71 61 ASP B N 1
ATOM 2307 C CA . ASP B 2 61 ? -32.158 -14.080 13.199 1.00 15.57 61 ASP B CA 1
ATOM 2308 C C . ASP B 2 61 ? -33.467 -13.354 12.826 1.00 15.65 61 ASP B C 1
ATOM 2309 O O . ASP B 2 61 ? -33.455 -12.291 12.241 1.00 14.72 61 ASP B O 1
ATOM 2314 N N . SER B 2 62 ? -34.574 -13.988 13.182 1.00 17.18 62 SER B N 1
ATOM 2315 C CA . SER B 2 62 ? -35.924 -13.607 12.809 1.00 19.33 62 SER B CA 1
ATOM 2316 C C . SER B 2 62 ? -36.360 -12.325 13.546 1.00 18.88 62 SER B C 1
ATOM 2317 O O . SER B 2 62 ? -36.926 -11.423 12.951 1.00 19.39 62 SER B O 1
ATOM 2320 N N . ALA B 2 63 ? -36.072 -12.262 14.842 1.00 19.91 63 ALA B N 1
ATOM 2321 C CA . ALA B 2 63 ? -36.499 -11.134 15.684 1.00 19.21 63 ALA B CA 1
ATOM 2322 C C . ALA B 2 63 ? -35.767 -9.869 15.274 1.00 18.57 63 ALA B C 1
ATOM 2323 O O . ALA B 2 63 ? -36.369 -8.848 15.035 1.00 17.98 63 ALA B O 1
ATOM 2325 N N . THR B 2 64 ? -34.453 -9.960 15.137 1.00 17.93 64 THR B N 1
ATOM 2326 C CA . THR B 2 64 ? -33.705 -8.785 14.769 1.00 17.08 64 THR B CA 1
ATOM 2327 C C . THR B 2 64 ? -33.687 -8.530 13.241 1.00 17.10 64 THR B C 1
ATOM 2328 O O . THR B 2 64 ? -33.499 -7.387 12.802 1.00 16.92 64 THR B O 1
ATOM 2332 N N . GLY B 2 65 ? -33.820 -9.585 12.437 1.00 16.26 65 GLY B N 1
ATOM 2333 C CA . GLY B 2 65 ? -33.616 -9.449 10.974 1.00 16.77 65 GLY B CA 1
ATOM 2334 C C . GLY B 2 65 ? -32.150 -9.494 10.528 1.00 15.93 65 GLY B C 1
ATOM 2335 O O . GLY B 2 65 ? -31.878 -9.459 9.344 1.00 15.83 65 GLY B O 1
ATOM 2336 N N . LEU B 2 66 ? -31.205 -9.591 11.458 1.00 14.43 66 LEU B N 1
ATOM 2337 C CA . LEU B 2 66 ? -29.762 -9.540 11.102 1.00 14.43 66 LEU B CA 1
ATOM 2338 C C . LEU B 2 66 ? -29.218 -10.872 10.579 1.00 13.70 66 LEU B C 1
ATOM 2339 O O . LEU B 2 66 ? -29.748 -11.936 10.900 1.00 14.96 66 LEU B O 1
ATOM 2344 N N . VAL B 2 67 ? -28.217 -10.784 9.719 1.00 11.94 67 VAL B N 1
ATOM 2345 C CA . VAL B 2 67 ? -27.589 -11.935 9.091 1.00 10.78 67 VAL B CA 1
ATOM 2346 C C . VAL B 2 67 ? -26.115 -11.965 9.565 1.00 10.16 67 VAL B C 1
ATOM 2347 O O . VAL B 2 67 ? -25.540 -10.884 9.771 1.00 8.59 67 VAL B O 1
ATOM 2351 N N . ALA B 2 68 ? -25.504 -13.166 9.711 1.00 8.95 68 ALA B N 1
ATOM 2352 C CA . ALA B 2 68 ? -24.093 -13.314 10.138 1.00 8.38 68 ALA B CA 1
ATOM 2353 C C . ALA B 2 68 ? -23.170 -12.950 8.987 1.00 9.92 68 ALA B C 1
ATOM 2354 O O . ALA B 2 68 ? -23.494 -13.179 7.810 1.00 9.73 68 ALA B O 1
ATOM 2356 N N . SER B 2 69 ? -22.037 -12.378 9.333 1.00 8.59 69 SER B N 1
ATOM 2357 C CA . SER B 2 69 ? -20.894 -12.400 8.493 1.00 9.44 69 SER B CA 1
ATOM 2358 C C . SER B 2 69 ? -20.190 -13.723 8.840 1.00 10.18 69 SER B C 1
ATOM 2359 O O . SER B 2 69 ? -20.276 -14.207 9.992 1.00 10.83 69 SER B O 1
ATOM 2362 N N . PHE B 2 70 ? -19.486 -14.315 7.878 1.00 9.99 70 PHE B N 1
ATOM 2363 C CA . PHE B 2 70 ? -18.606 -15.447 8.199 1.00 10.08 70 PHE B CA 1
ATOM 2364 C C . PHE B 2 70 ? -17.328 -15.468 7.317 1.00 11.13 70 PHE B C 1
ATOM 2365 O O . PHE B 2 70 ? -17.221 -14.749 6.316 1.00 10.30 70 PHE B O 1
ATOM 2373 N N . ALA B 2 71 ? -16.344 -16.298 7.708 1.00 11.03 71 ALA B N 1
ATOM 2374 C CA . ALA B 2 71 ? -15.147 -16.443 6.917 1.00 10.97 71 ALA B CA 1
ATOM 2375 C C . ALA B 2 71 ? -14.694 -17.878 7.151 1.00 11.50 71 ALA B C 1
ATOM 2376 O O . ALA B 2 71 ? -14.808 -18.392 8.284 1.00 11.24 71 ALA B O 1
ATOM 2378 N N . THR B 2 72 ? -14.160 -18.509 6.106 1.00 11.38 72 THR B N 1
ATOM 2379 C CA . THR B 2 72 ? -13.701 -19.867 6.248 1.00 11.39 72 THR B CA 1
ATOM 2380 C C . THR B 2 72 ? -12.515 -20.083 5.367 1.00 11.66 72 THR B C 1
ATOM 2381 O O . THR B 2 72 ? -12.522 -19.718 4.186 1.00 10.82 72 THR B O 1
ATOM 2385 N N . SER B 2 73 ? -11.506 -20.733 5.920 1.00 12.49 73 SER B N 1
ATOM 2386 C CA . SER B 2 73 ? -10.298 -21.039 5.129 1.00 12.65 73 SER B CA 1
ATOM 2387 C C . SER B 2 73 ? -10.111 -22.537 5.072 1.00 11.93 73 SER B C 1
ATOM 2388 O O . SER B 2 73 ? -10.413 -23.258 6.055 1.00 11.38 73 SER B O 1
ATOM 2391 N N . PHE B 2 74 ? -9.589 -23.026 3.950 1.00 11.11 74 PHE B N 1
ATOM 2392 C CA . PHE B 2 74 ? -9.229 -24.437 3.877 1.00 12.50 74 PHE B CA 1
ATOM 2393 C C . PHE B 2 74 ? -8.152 -24.693 2.821 1.00 13.06 74 PHE B C 1
ATOM 2394 O O . PHE B 2 74 ? -7.914 -23.888 1.936 1.00 12.49 74 PHE B O 1
ATOM 2402 N N . ARG B 2 75 ? -7.482 -25.830 2.978 1.00 13.87 75 ARG B N 1
ATOM 2403 C CA . ARG B 2 75 ? -6.381 -26.241 2.137 1.00 13.92 75 ARG B CA 1
ATOM 2404 C C . ARG B 2 75 ? -6.747 -27.625 1.569 1.00 15.09 75 ARG B C 1
ATOM 2405 O O . ARG B 2 75 ? -7.100 -28.530 2.331 1.00 16.10 75 ARG B O 1
ATOM 2413 N N . PHE B 2 76 ? -6.715 -27.780 0.245 1.00 12.70 76 PHE B N 1
ATOM 2414 C CA . PHE B 2 76 ? -7.201 -29.002 -0.374 1.00 13.99 76 PHE B CA 1
ATOM 2415 C C . PHE B 2 76 ? -6.375 -29.411 -1.599 1.00 13.47 76 PHE B C 1
ATOM 2416 O O . PHE B 2 76 ? -5.839 -28.564 -2.317 1.00 14.50 76 PHE B O 1
ATOM 2424 N N . THR B 2 77 ? -6.279 -30.712 -1.809 1.00 13.26 77 THR B N 1
ATOM 2425 C CA . THR B 2 77 ? -5.683 -31.238 -3.030 1.00 12.48 77 THR B CA 1
ATOM 2426 C C . THR B 2 77 ? -6.638 -32.101 -3.814 1.00 13.22 77 THR B C 1
ATOM 2427 O O . THR B 2 77 ? -7.385 -32.865 -3.228 1.00 14.28 77 THR B O 1
ATOM 2431 N N . ILE B 2 78 ? -6.601 -31.930 -5.148 1.00 13.58 78 ILE B N 1
ATOM 2432 C CA . ILE B 2 78 ? -7.238 -32.784 -6.124 1.00 12.98 78 ILE B CA 1
ATOM 2433 C C . ILE B 2 78 ? -6.158 -33.412 -7.002 1.00 13.26 78 ILE B C 1
ATOM 2434 O O . ILE B 2 78 ? -5.483 -32.768 -7.801 1.00 12.91 78 ILE B O 1
ATOM 2439 N N . TYR B 2 79 ? -5.955 -34.703 -6.830 1.00 14.75 79 TYR B N 1
ATOM 2440 C CA . TYR B 2 79 ? -4.978 -35.380 -7.681 1.00 13.41 79 TYR B CA 1
ATOM 2441 C C . TYR B 2 79 ? -5.740 -36.207 -8.699 1.00 12.52 79 TYR B C 1
ATOM 2442 O O . TYR B 2 79 ? -6.625 -36.938 -8.309 1.00 14.47 79 TYR B O 1
ATOM 2451 N N . ALA B 2 80 ? -5.423 -36.071 -9.994 1.00 11.50 80 ALA B N 1
ATOM 2452 C CA . ALA B 2 80 ? -6.010 -36.925 -11.060 1.00 12.40 80 ALA B CA 1
ATOM 2453 C C . ALA B 2 80 ? -4.899 -37.766 -11.775 1.00 12.69 80 ALA B C 1
ATOM 2454 O O . ALA B 2 80 ? -3.867 -37.218 -12.213 1.00 12.26 80 ALA B O 1
ATOM 2456 N N . PRO B 2 81 ? -5.080 -39.097 -11.833 1.00 12.82 81 PRO B N 1
ATOM 2457 C CA . PRO B 2 81 ? -4.152 -40.024 -12.519 1.00 13.41 81 PRO B CA 1
ATOM 2458 C C . PRO B 2 81 ? -4.052 -39.717 -14.008 1.00 14.54 81 PRO B C 1
ATOM 2459 O O . PRO B 2 81 ? -2.977 -39.868 -14.632 1.00 12.79 81 PRO B O 1
ATOM 2463 N N . ASN B 2 82 ? -5.162 -39.218 -14.562 1.00 15.85 82 ASN B N 1
ATOM 2464 C CA . ASN B 2 82 ? -5.219 -38.811 -15.971 1.00 16.56 82 ASN B CA 1
ATOM 2465 C C . ASN B 2 82 ? -5.995 -37.484 -16.085 1.00 17.03 82 ASN B C 1
ATOM 2466 O O . ASN B 2 82 ? -7.239 -37.435 -15.993 1.00 16.82 82 ASN B O 1
ATOM 2471 N N . ILE B 2 83 ? -5.267 -36.387 -16.250 1.00 17.17 83 ILE B N 1
ATOM 2472 C CA . ILE B 2 83 ? -5.935 -35.092 -16.167 1.00 18.81 83 ILE B CA 1
ATOM 2473 C C . ILE B 2 83 ? -6.824 -34.811 -17.402 1.00 18.76 83 ILE B C 1
ATOM 2474 O O . ILE B 2 83 ? -7.528 -33.812 -17.467 1.00 19.47 83 ILE B O 1
ATOM 2479 N N . ALA B 2 84 ? -6.843 -35.757 -18.336 1.00 19.58 84 ALA B N 1
ATOM 2480 C CA . ALA B 2 84 ? -7.739 -35.674 -19.484 1.00 20.07 84 ALA B CA 1
ATOM 2481 C C . ALA B 2 84 ? -9.175 -36.125 -19.137 1.00 19.90 84 ALA B C 1
ATOM 2482 O O . ALA B 2 84 ? -10.139 -35.633 -19.742 1.00 21.56 84 ALA B O 1
ATOM 2484 N N . THR B 2 85 ? -9.327 -37.037 -18.171 1.00 17.48 85 THR B N 1
ATOM 2485 C CA . THR B 2 85 ? -10.640 -37.509 -17.770 1.00 16.28 85 THR B CA 1
ATOM 2486 C C . THR B 2 85 ? -10.882 -37.256 -16.272 1.00 15.33 85 THR B C 1
ATOM 2487 O O . THR B 2 85 ? -10.509 -38.081 -15.447 1.00 15.08 85 THR B O 1
ATOM 2491 N N . ILE B 2 86 ? -11.497 -36.120 -15.914 1.00 14.10 86 ILE B N 1
ATOM 2492 C CA . ILE B 2 86 ? -11.715 -35.762 -14.494 1.00 12.97 86 ILE B CA 1
ATOM 2493 C C . ILE B 2 86 ? -13.156 -35.384 -14.147 1.00 13.05 86 ILE B C 1
ATOM 2494 O O . ILE B 2 86 ? -13.907 -34.926 -14.986 1.00 12.14 86 ILE B O 1
ATOM 2499 N N . ALA B 2 87 ? -13.536 -35.581 -12.881 1.00 12.94 87 ALA B N 1
ATOM 2500 C CA . ALA B 2 87 ? -14.892 -35.326 -12.419 1.00 12.50 87 ALA B CA 1
ATOM 2501 C C . ALA B 2 87 ? -14.922 -35.728 -10.967 1.00 12.96 87 ALA B C 1
ATOM 2502 O O . ALA B 2 87 ? -14.042 -36.481 -10.539 1.00 14.92 87 ALA B O 1
ATOM 2504 N N . ASP B 2 88 ? -15.889 -35.242 -10.190 1.00 12.98 88 ASP B N 1
ATOM 2505 C CA . ASP B 2 88 ? -16.891 -34.212 -10.594 1.00 14.17 88 ASP B CA 1
ATOM 2506 C C . ASP B 2 88 ? -16.635 -32.885 -9.869 1.00 13.90 88 ASP B C 1
ATOM 2507 O O . ASP B 2 88 ? -16.958 -31.817 -10.378 1.00 13.65 88 ASP B O 1
ATOM 2512 N N . GLY B 2 89 ? -16.076 -32.958 -8.660 1.00 14.21 89 GLY B N 1
ATOM 2513 C CA . GLY B 2 89 ? -15.511 -31.778 -7.995 1.00 13.38 89 GLY B CA 1
ATOM 2514 C C . GLY B 2 89 ? -15.871 -31.761 -6.518 1.00 13.48 89 GLY B C 1
ATOM 2515 O O . GLY B 2 89 ? -16.392 -32.750 -6.006 1.00 11.98 89 GLY B O 1
ATOM 2516 N N . LEU B 2 90 ? -15.598 -30.636 -5.852 1.00 12.71 90 LEU B N 1
ATOM 2517 C CA . LEU B 2 90 ? -15.921 -30.482 -4.460 1.00 12.73 90 LEU B CA 1
ATOM 2518 C C . LEU B 2 90 ? -16.598 -29.149 -4.180 1.00 12.64 90 LEU B C 1
ATOM 2519 O O . LEU B 2 90 ? -16.575 -28.288 -5.041 1.00 13.30 90 LEU B O 1
ATOM 2524 N N . ALA B 2 91 ? -17.217 -29.001 -3.010 1.00 10.29 91 ALA B N 1
ATOM 2525 C CA . ALA B 2 91 ? -17.866 -27.720 -2.641 1.00 11.60 91 ALA B CA 1
ATOM 2526 C C . ALA B 2 91 ? -17.857 -27.524 -1.148 1.00 11.55 91 ALA B C 1
ATOM 2527 O O . ALA B 2 91 ? -17.854 -28.494 -0.388 1.00 12.74 91 ALA B O 1
ATOM 2529 N N . PHE B 2 92 ? -17.733 -26.263 -0.734 1.00 12.52 92 PHE B N 1
ATOM 2530 C CA . PHE B 2 92 ? -18.024 -25.850 0.598 1.00 11.53 92 PHE B CA 1
ATOM 2531 C C . PHE B 2 92 ? -19.489 -25.366 0.626 1.00 12.89 92 PHE B C 1
ATOM 2532 O O . PHE B 2 92 ? -19.896 -24.643 -0.268 1.00 10.94 92 PHE B O 1
ATOM 2540 N N . PHE B 2 93 ? -20.288 -25.787 1.625 1.00 13.70 93 PHE B N 1
ATOM 2541 C CA . PHE B 2 93 ? -21.705 -25.485 1.635 1.00 13.89 93 PHE B CA 1
ATOM 2542 C C . PHE B 2 93 ? -22.280 -25.215 3.030 1.00 14.59 93 PHE B C 1
ATOM 2543 O O . PHE B 2 93 ? -21.739 -25.697 4.051 1.00 14.44 93 PHE B O 1
ATOM 2551 N N . LEU B 2 94 ? -23.347 -24.422 3.005 1.00 12.49 94 LEU B N 1
ATOM 2552 C CA . LEU B 2 94 ? -24.275 -24.200 4.103 1.00 13.33 94 LEU B CA 1
ATOM 2553 C C . LEU B 2 94 ? -25.626 -24.809 3.667 1.00 12.29 94 LEU B C 1
ATOM 2554 O O . LEU B 2 94 ? -26.039 -24.607 2.552 1.00 13.07 94 LEU B O 1
ATOM 2559 N N . ALA B 2 95 ? -26.293 -25.514 4.579 1.00 12.64 95 ALA B N 1
ATOM 2560 C CA . ALA B 2 95 ? -27.550 -26.199 4.346 1.00 12.02 95 ALA B CA 1
ATOM 2561 C C . ALA B 2 95 ? -28.257 -26.417 5.715 1.00 12.66 95 ALA B C 1
ATOM 2562 O O . ALA B 2 95 ? -27.660 -26.130 6.771 1.00 11.54 95 ALA B O 1
ATOM 2564 N N . PRO B 2 96 ? -29.531 -26.896 5.725 1.00 12.69 96 PRO B N 1
ATOM 2565 C CA . PRO B 2 96 ? -30.233 -27.092 7.029 1.00 11.71 96 PRO B CA 1
ATOM 2566 C C . PRO B 2 96 ? -29.514 -28.071 7.944 1.00 13.30 96 PRO B C 1
ATOM 2567 O O . PRO B 2 96 ? -28.721 -28.925 7.495 1.00 12.60 96 PRO B O 1
ATOM 2571 N N . VAL B 2 97 ? -29.759 -27.923 9.241 1.00 13.25 97 VAL B N 1
ATOM 2572 C CA . VAL B 2 97 ? -29.086 -28.743 10.229 1.00 15.20 97 VAL B CA 1
ATOM 2573 C C . VAL B 2 97 ? -29.186 -30.224 9.911 1.00 16.16 97 VAL B C 1
ATOM 2574 O O . VAL B 2 97 ? -28.198 -30.942 10.058 1.00 16.92 97 VAL B O 1
ATOM 2578 N N . ALA B 2 98 ? -30.330 -30.690 9.412 1.00 16.54 98 ALA B N 1
ATOM 2579 C CA . ALA B 2 98 ? -30.485 -32.142 9.184 1.00 17.61 98 ALA B CA 1
ATOM 2580 C C . ALA B 2 98 ? -30.142 -32.653 7.762 1.00 18.25 98 ALA B C 1
ATOM 2581 O O . ALA B 2 98 ? -30.589 -33.748 7.364 1.00 18.34 98 ALA B O 1
ATOM 2583 N N . SER B 2 99 ? -29.325 -31.905 7.020 1.00 18.86 99 SER B N 1
ATOM 2584 C CA . SER B 2 99 ? -29.142 -32.198 5.594 1.00 18.46 99 SER B CA 1
ATOM 2585 C C . SER B 2 99 ? -28.389 -33.487 5.396 1.00 18.26 99 SER B C 1
ATOM 2586 O O . SER B 2 99 ? -27.461 -33.816 6.158 1.00 19.35 99 SER B O 1
ATOM 2589 N N . ALA B 2 100 ? -28.780 -34.205 4.349 1.00 16.92 100 ALA B N 1
ATOM 2590 C CA . ALA B 2 100 ? -28.175 -35.482 4.015 1.00 15.31 100 ALA B CA 1
ATOM 2591 C C . ALA B 2 100 ? -27.636 -35.378 2.601 1.00 13.88 100 ALA B C 1
ATOM 2592 O O . ALA B 2 100 ? -28.034 -34.497 1.858 1.00 14.54 100 ALA B O 1
ATOM 2594 N N . PRO B 2 101 ? -26.735 -36.288 2.213 1.00 13.55 101 PRO B N 1
ATOM 2595 C CA . PRO B 2 101 ? -26.238 -36.260 0.852 1.00 12.84 101 PRO B CA 1
ATOM 2596 C C . PRO B 2 101 ? -27.380 -36.376 -0.204 1.00 12.86 101 PRO B C 1
ATOM 2597 O O . PRO B 2 101 ? -28.275 -37.244 -0.089 1.00 9.83 101 PRO B O 1
ATOM 2601 N N . ASP B 2 102 ? -27.356 -35.487 -1.209 1.00 13.55 102 ASP B N 1
ATOM 2602 C CA . ASP B 2 102 ? -28.239 -35.644 -2.399 1.00 15.00 102 ASP B CA 1
ATOM 2603 C C . ASP B 2 102 ? -27.587 -36.462 -3.527 1.00 14.51 102 ASP B C 1
ATOM 2604 O O . ASP B 2 102 ? -26.684 -37.278 -3.251 1.00 16.53 102 ASP B O 1
ATOM 2609 N N . SER B 2 103 ? -28.029 -36.264 -4.770 1.00 12.47 103 SER B N 1
ATOM 2610 C CA . SER B 2 103 ? -27.483 -36.914 -5.945 1.00 12.02 103 SER B CA 1
ATOM 2611 C C . SER B 2 103 ? -26.003 -36.637 -6.086 1.00 12.25 103 SER B C 1
ATOM 2612 O O . SER B 2 103 ? -25.558 -35.513 -5.815 1.00 12.04 103 SER B O 1
ATOM 2615 N N . GLY B 2 104 ? -25.255 -37.635 -6.567 1.00 13.05 104 GLY B N 1
ATOM 2616 C CA . GLY B 2 104 ? -23.803 -37.565 -6.625 1.00 13.71 104 GLY B CA 1
ATOM 2617 C C . GLY B 2 104 ? -23.343 -37.067 -7.977 1.00 13.81 104 GLY B C 1
ATOM 2618 O O . GLY B 2 104 ? -24.044 -36.257 -8.609 1.00 13.72 104 GLY B O 1
ATOM 2619 N N . GLY B 2 105 ? -22.199 -37.559 -8.457 1.00 12.51 105 GLY B N 1
ATOM 2620 C CA . GLY B 2 105 ? -21.667 -37.044 -9.740 1.00 12.53 105 GLY B CA 1
ATOM 2621 C C . GLY B 2 105 ? -21.760 -35.513 -9.821 1.00 11.66 105 GLY B C 1
ATOM 2622 O O . GLY B 2 105 ? -21.436 -34.828 -8.873 1.00 11.50 105 GLY B O 1
ATOM 2623 N N . GLY B 2 106 ? -22.212 -34.987 -10.955 1.00 10.88 106 GLY B N 1
ATOM 2624 C CA . GLY B 2 106 ? -22.418 -33.565 -11.162 1.00 11.37 106 GLY B CA 1
ATOM 2625 C C . GLY B 2 106 ? -23.183 -32.737 -10.115 1.00 12.27 106 GLY B C 1
ATOM 2626 O O . GLY B 2 106 ? -23.040 -31.533 -10.087 1.00 11.25 106 GLY B O 1
ATOM 2627 N N . PHE B 2 107 ? -24.001 -33.393 -9.286 1.00 12.44 107 PHE B N 1
ATOM 2628 C CA . PHE B 2 107 ? -24.878 -32.735 -8.319 1.00 12.82 107 PHE B CA 1
ATOM 2629 C C . PHE B 2 107 ? -24.146 -32.408 -7.025 1.00 13.05 107 PHE B C 1
ATOM 2630 O O . PHE B 2 107 ? -24.713 -31.748 -6.137 1.00 11.40 107 PHE B O 1
ATOM 2638 N N . LEU B 2 108 ? -22.883 -32.876 -6.949 1.00 12.93 108 LEU B N 1
ATOM 2639 C CA . LEU B 2 108 ? -21.924 -32.567 -5.879 1.00 13.04 108 LEU B CA 1
ATOM 2640 C C . LEU B 2 108 ? -22.454 -32.923 -4.493 1.00 12.59 108 LEU B C 1
ATOM 2641 O O . LEU B 2 108 ? -21.988 -32.405 -3.473 1.00 13.74 108 LEU B O 1
ATOM 2646 N N . GLY B 2 109 ? -23.396 -33.863 -4.469 1.00 13.03 109 GLY B N 1
ATOM 2647 C CA . GLY B 2 109 ? -24.113 -34.267 -3.260 1.00 13.98 109 GLY B CA 1
ATOM 2648 C C . GLY B 2 109 ? -25.081 -33.249 -2.648 1.00 15.48 109 GLY B C 1
ATOM 2649 O O . GLY B 2 109 ? -25.488 -33.394 -1.510 1.00 16.13 109 GLY B O 1
ATOM 2650 N N . LEU B 2 110 ? -25.505 -32.244 -3.406 1.00 15.96 110 LEU B N 1
ATOM 2651 C CA . LEU B 2 110 ? -26.133 -31.059 -2.821 1.00 16.03 110 LEU B CA 1
ATOM 2652 C C . LEU B 2 110 ? -27.455 -30.708 -3.411 1.00 15.82 110 LEU B C 1
ATOM 2653 O O . LEU B 2 110 ? -28.238 -30.059 -2.761 1.00 16.23 110 LEU B O 1
ATOM 2658 N N . PHE B 2 111 ? -27.701 -31.166 -4.644 1.00 17.60 111 PHE B N 1
ATOM 2659 C CA . PHE B 2 111 ? -28.932 -30.909 -5.392 1.00 17.87 111 PHE B CA 1
ATOM 2660 C C . PHE B 2 111 ? -29.377 -32.174 -6.096 1.00 18.67 111 PHE B C 1
ATOM 2661 O O . PHE B 2 111 ? -28.584 -33.109 -6.267 1.00 19.47 111 PHE B O 1
ATOM 2669 N N . ASP B 2 112 ? -30.641 -32.207 -6.484 1.00 18.37 112 ASP B N 1
ATOM 2670 C CA . ASP B 2 112 ? -31.275 -33.426 -7.011 1.00 19.59 112 ASP B CA 1
ATOM 2671 C C . ASP B 2 112 ? -31.451 -33.373 -8.510 1.00 19.71 112 ASP B C 1
ATOM 2672 O O . ASP B 2 112 ? -31.732 -34.386 -9.141 1.00 21.01 112 ASP B O 1
ATOM 2677 N N . SER B 2 113 ? -31.363 -32.179 -9.082 1.00 20.11 113 SER B N 1
ATOM 2678 C CA . SER B 2 113 ? -31.663 -32.008 -10.516 1.00 21.43 113 SER B CA 1
ATOM 2679 C C . SER B 2 113 ? -31.163 -30.645 -10.992 1.00 21.37 113 SER B C 1
ATOM 2680 O O . SER B 2 113 ? -30.462 -29.934 -10.252 1.00 21.44 113 SER B O 1
ATOM 2683 N N . ALA B 2 114 ? -31.532 -30.292 -12.216 1.00 21.97 114 ALA B N 1
ATOM 2684 C CA . ALA B 2 114 ? -31.057 -29.073 -12.868 1.00 22.33 114 ALA B CA 1
ATOM 2685 C C . ALA B 2 114 ? -31.803 -27.855 -12.303 1.00 22.61 114 ALA B C 1
ATOM 2686 O O . ALA B 2 114 ? -31.290 -26.723 -12.253 1.00 22.76 114 ALA B O 1
ATOM 2688 N N . VAL B 2 115 ? -33.004 -28.135 -11.829 1.00 22.31 115 VAL B N 1
ATOM 2689 C CA . VAL B 2 115 ? -33.981 -27.119 -11.515 1.00 22.54 115 VAL B CA 1
ATOM 2690 C C . VAL B 2 115 ? -33.624 -26.370 -10.232 1.00 21.99 115 VAL B C 1
ATOM 2691 O O . VAL B 2 115 ? -33.074 -26.946 -9.296 1.00 21.86 115 VAL B O 1
ATOM 2695 N N . GLY B 2 116 ? -33.913 -25.067 -10.232 1.00 22.59 116 GLY B N 1
ATOM 2696 C CA . GLY B 2 116 ? -33.827 -24.230 -9.051 1.00 21.70 116 GLY B CA 1
ATOM 2697 C C . GLY B 2 116 ? -34.960 -24.605 -8.111 1.00 22.05 116 GLY B C 1
ATOM 2698 O O . GLY B 2 116 ? -36.111 -24.742 -8.554 1.00 21.94 116 GLY B O 1
ATOM 2699 N N . ASP B 2 117 ? -34.651 -24.730 -6.813 1.00 21.87 117 ASP B N 1
ATOM 2700 C CA . ASP B 2 117 ? -35.658 -25.155 -5.790 1.00 22.14 117 ASP B CA 1
ATOM 2701 C C . ASP B 2 117 ? -35.345 -24.496 -4.437 1.00 21.27 117 ASP B C 1
ATOM 2702 O O . ASP B 2 117 ? -34.323 -24.811 -3.791 1.00 20.10 117 ASP B O 1
ATOM 2707 N N . THR B 2 118 ? -36.229 -23.584 -4.017 1.00 20.24 118 THR B N 1
ATOM 2708 C CA . THR B 2 118 ? -36.081 -22.875 -2.738 1.00 21.07 118 THR B CA 1
ATOM 2709 C C . THR B 2 118 ? -35.980 -23.813 -1.502 1.00 20.75 118 THR B C 1
ATOM 2710 O O . THR B 2 118 ? -35.386 -23.443 -0.466 1.00 19.79 118 THR B O 1
ATOM 2714 N N . THR B 2 119 ? -36.541 -25.021 -1.640 1.00 20.26 119 THR B N 1
ATOM 2715 C CA . THR B 2 119 ? -36.609 -26.004 -0.563 1.00 20.22 119 THR B CA 1
ATOM 2716 C C . THR B 2 119 ? -35.234 -26.627 -0.238 1.00 19.32 119 THR B C 1
ATOM 2717 O O . THR B 2 119 ? -34.989 -26.952 0.898 1.00 20.03 119 THR B O 1
ATOM 2721 N N . TYR B 2 120 ? -34.314 -26.736 -1.206 1.00 19.13 120 TYR B N 1
ATOM 2722 C CA . TYR B 2 120 ? -32.917 -27.166 -0.876 1.00 17.66 120 TYR B CA 1
ATOM 2723 C C . TYR B 2 120 ? -32.305 -26.368 0.286 1.00 16.48 120 TYR B C 1
ATOM 2724 O O . TYR B 2 120 ? -31.511 -26.915 1.039 1.00 16.33 120 TYR B O 1
ATOM 2733 N N . GLN B 2 121 ? -32.670 -25.085 0.392 1.00 13.89 121 GLN B N 1
ATOM 2734 C CA . GLN B 2 121 ? -32.084 -24.149 1.352 1.00 13.22 121 GLN B CA 1
ATOM 2735 C C . GLN B 2 121 ? -30.563 -24.292 1.458 1.00 13.28 121 GLN B C 1
ATOM 2736 O O . GLN B 2 121 ? -29.984 -24.456 2.566 1.00 11.23 121 GLN B O 1
ATOM 2742 N N . THR B 2 122 ? -29.922 -24.286 0.286 1.00 12.60 122 THR B N 1
ATOM 2743 C CA . THR B 2 122 ? -28.471 -24.634 0.210 1.00 13.15 122 THR B CA 1
ATOM 2744 C C . THR B 2 122 ? -27.681 -23.587 -0.547 1.00 12.56 122 THR B C 1
ATOM 2745 O O . THR B 2 122 ? -27.955 -23.298 -1.705 1.00 13.12 122 THR B O 1
ATOM 2749 N N . VAL B 2 123 ? -26.684 -23.005 0.104 1.00 13.37 123 VAL B N 1
ATOM 2750 C CA . VAL B 2 123 ? -25.773 -22.127 -0.599 1.00 11.08 123 VAL B CA 1
ATOM 2751 C C . VAL B 2 123 ? -24.395 -22.814 -0.673 1.00 11.97 123 VAL B C 1
ATOM 2752 O O . VAL B 2 123 ? -23.844 -23.230 0.366 1.00 11.98 123 VAL B O 1
ATOM 2756 N N . ALA B 2 124 ? -23.809 -22.903 -1.858 1.00 11.63 124 ALA B N 1
ATOM 2757 C CA . ALA B 2 124 ? -22.495 -23.591 -2.005 1.00 12.34 124 ALA B CA 1
ATOM 2758 C C . ALA B 2 124 ? -21.514 -22.912 -2.927 1.00 12.76 124 ALA B C 1
ATOM 2759 O O . ALA B 2 124 ? -21.922 -22.335 -3.919 1.00 14.98 124 ALA B O 1
ATOM 2761 N N . VAL B 2 125 ? -20.223 -22.942 -2.568 1.00 11.39 125 VAL B N 1
ATOM 2762 C CA . VAL B 2 125 ? -19.178 -22.491 -3.435 1.00 11.13 125 VAL B CA 1
ATOM 2763 C C . VAL B 2 125 ? -18.520 -23.781 -4.010 1.00 11.71 125 VAL B C 1
ATOM 2764 O O . VAL B 2 125 ? -17.969 -24.588 -3.260 1.00 11.23 125 VAL B O 1
ATOM 2768 N N . GLU B 2 126 ? -18.577 -23.957 -5.330 1.00 11.56 126 GLU B N 1
ATOM 2769 C CA . GLU B 2 126 ? -18.161 -25.225 -5.932 1.00 11.26 126 GLU B CA 1
ATOM 2770 C C . GLU B 2 126 ? -16.847 -25.104 -6.607 1.00 10.97 126 GLU B C 1
ATOM 2771 O O . GLU B 2 126 ? -16.493 -24.052 -7.163 1.00 11.58 126 GLU B O 1
ATOM 2777 N N . PHE B 2 127 ? -16.122 -26.212 -6.605 1.00 12.04 127 PHE B N 1
ATOM 2778 C CA . PHE B 2 127 ? -14.845 -26.331 -7.335 1.00 13.80 127 PHE B CA 1
ATOM 2779 C C . PHE B 2 127 ? -15.071 -27.467 -8.298 1.00 14.22 127 PHE B C 1
ATOM 2780 O O . PHE B 2 127 ? -14.936 -28.665 -7.963 1.00 14.61 127 PHE B O 1
ATOM 2788 N N . ASP B 2 128 ? -15.469 -27.069 -9.503 1.00 14.63 128 ASP B N 1
ATOM 2789 C CA . ASP B 2 128 ? -16.142 -27.964 -10.467 1.00 13.95 128 ASP B CA 1
ATOM 2790 C C . ASP B 2 128 ? -15.221 -28.394 -11.618 1.00 14.45 128 ASP B C 1
ATOM 2791 O O . ASP B 2 128 ? -14.792 -27.579 -12.467 1.00 13.64 128 ASP B O 1
ATOM 2796 N N . THR B 2 129 ? -14.941 -29.689 -11.648 1.00 14.56 129 THR B N 1
ATOM 2797 C CA . THR B 2 129 ? -13.984 -30.229 -12.618 1.00 15.64 129 THR B CA 1
ATOM 2798 C C . THR B 2 129 ? -14.563 -30.926 -13.822 1.00 15.78 129 THR B C 1
ATOM 2799 O O . THR B 2 129 ? -13.836 -31.672 -14.485 1.00 18.93 129 THR B O 1
ATOM 2803 N N . TYR B 2 130 ? -15.846 -30.743 -14.129 1.00 15.97 130 TYR B N 1
ATOM 2804 C CA . TYR B 2 130 ? -16.451 -31.521 -15.258 1.00 14.34 130 TYR B CA 1
ATOM 2805 C C . TYR B 2 130 ? -17.669 -30.812 -15.884 1.00 14.66 130 TYR B C 1
ATOM 2806 O O . TYR B 2 130 ? -18.602 -30.465 -15.147 1.00 13.44 130 TYR B O 1
ATOM 2815 N N . GLU B 2 131 ? -17.702 -30.604 -17.211 1.00 14.08 131 GLU B N 1
ATOM 2816 C CA . GLU B 2 131 ? -18.753 -29.746 -17.753 1.00 14.64 131 GLU B CA 1
ATOM 2817 C C . GLU B 2 131 ? -20.074 -30.515 -17.962 1.00 14.91 131 GLU B C 1
ATOM 2818 O O . GLU B 2 131 ? -20.144 -31.431 -18.808 1.00 14.20 131 GLU B O 1
ATOM 2824 N N . ASN B 2 132 ? -21.084 -30.166 -17.165 1.00 13.99 132 ASN B N 1
ATOM 2825 C CA . ASN B 2 132 ? -22.444 -30.677 -17.373 1.00 14.61 132 ASN B CA 1
ATOM 2826 C C . ASN B 2 132 ? -23.186 -29.632 -18.170 1.00 14.89 132 ASN B C 1
ATOM 2827 O O . ASN B 2 132 ? -23.616 -28.625 -17.622 1.00 14.87 132 ASN B O 1
ATOM 2832 N N . THR B 2 133 ? -23.344 -29.838 -19.473 1.00 18.13 133 THR B N 1
ATOM 2833 C CA . THR B 2 133 ? -23.993 -28.786 -20.294 1.00 20.21 133 THR B CA 1
ATOM 2834 C C . THR B 2 133 ? -25.464 -28.656 -19.870 1.00 20.94 133 THR B C 1
ATOM 2835 O O . THR B 2 133 ? -26.061 -27.595 -19.977 1.00 21.90 133 THR B O 1
ATOM 2839 N N . VAL B 2 134 ? -26.028 -29.783 -19.434 1.00 21.30 134 VAL B N 1
ATOM 2840 C CA . VAL B 2 134 ? -27.328 -29.914 -18.749 1.00 20.48 134 VAL B CA 1
ATOM 2841 C C . VAL B 2 134 ? -27.482 -28.870 -17.572 1.00 20.27 134 VAL B C 1
ATOM 2842 O O . VAL B 2 134 ? -28.609 -28.452 -17.239 1.00 19.84 134 VAL B O 1
ATOM 2846 N N . PHE B 2 135 ? -26.349 -28.408 -16.999 1.00 19.30 135 PHE B N 1
ATOM 2847 C CA . PHE B 2 135 ? -26.366 -27.475 -15.860 1.00 18.17 135 PHE B CA 1
ATOM 2848 C C . PHE B 2 135 ? -25.856 -26.064 -16.227 1.00 18.52 135 PHE B C 1
ATOM 2849 O O . PHE B 2 135 ? -25.483 -25.286 -15.355 1.00 18.76 135 PHE B O 1
ATOM 2857 N N . THR B 2 136 ? -25.770 -25.760 -17.524 1.00 19.63 136 THR B N 1
ATOM 2858 C CA . THR B 2 136 ? -25.163 -24.501 -18.021 1.00 18.83 136 THR B CA 1
ATOM 2859 C C . THR B 2 136 ? -23.702 -24.312 -17.507 1.00 17.23 136 THR B C 1
ATOM 2860 O O . THR B 2 136 ? -23.235 -23.171 -17.367 1.00 15.36 136 THR B O 1
ATOM 2864 N N . ASP B 2 137 ? -22.985 -25.428 -17.264 1.00 16.52 137 ASP B N 1
ATOM 2865 C CA . ASP B 2 137 ? -21.537 -25.356 -16.869 1.00 15.49 137 ASP B CA 1
ATOM 2866 C C . ASP B 2 137 ? -20.788 -24.715 -18.025 1.00 15.37 137 ASP B C 1
ATOM 2867 O O . ASP B 2 137 ? -20.989 -25.099 -19.144 1.00 14.74 137 ASP B O 1
ATOM 2872 N N . PRO B 2 138 ? -19.900 -23.766 -17.733 1.00 15.53 138 PRO B N 1
ATOM 2873 C CA . PRO B 2 138 ? -18.918 -23.182 -18.613 1.00 15.66 138 PRO B CA 1
ATOM 2874 C C . PRO B 2 138 ? -17.908 -24.190 -19.181 1.00 16.45 138 PRO B C 1
ATOM 2875 O O . PRO B 2 138 ? -17.647 -25.208 -18.555 1.00 15.41 138 PRO B O 1
ATOM 2879 N N . PRO B 2 139 ? -17.293 -23.863 -20.345 1.00 16.57 139 PRO B N 1
ATOM 2880 C CA . PRO B 2 139 ? -16.392 -24.803 -21.012 1.00 17.26 139 PRO B CA 1
ATOM 2881 C C . PRO B 2 139 ? -15.056 -25.046 -20.362 1.00 17.58 139 PRO B C 1
ATOM 2882 O O . PRO B 2 139 ? -14.168 -25.635 -20.990 1.00 19.83 139 PRO B O 1
ATOM 2886 N N . TYR B 2 140 ? -14.905 -24.642 -19.119 1.00 16.75 140 TYR B N 1
ATOM 2887 C CA . TYR B 2 140 ? -13.637 -24.791 -18.437 1.00 16.60 140 TYR B CA 1
ATOM 2888 C C . TYR B 2 140 ? -13.950 -25.175 -16.997 1.00 16.17 140 TYR B C 1
ATOM 2889 O O . TYR B 2 140 ? -15.060 -24.887 -16.522 1.00 15.88 140 TYR B O 1
ATOM 2898 N N . THR B 2 141 ? -12.989 -25.833 -16.329 1.00 16.34 141 THR B N 1
ATOM 2899 C CA . THR B 2 141 ? -13.085 -26.101 -14.874 1.00 16.93 141 THR B CA 1
ATOM 2900 C C . THR B 2 141 ? -13.242 -24.734 -14.201 1.00 15.32 141 THR B C 1
ATOM 2901 O O . THR B 2 141 ? -12.656 -23.797 -14.660 1.00 15.68 141 THR B O 1
ATOM 2905 N N . HIS B 2 142 ? -14.024 -24.611 -13.131 1.00 15.97 142 HIS B N 1
ATOM 2906 C CA . HIS B 2 142 ? -14.483 -23.268 -12.676 1.00 15.65 142 HIS B CA 1
ATOM 2907 C C . HIS B 2 142 ? -14.857 -23.265 -11.222 1.00 15.47 142 HIS B C 1
ATOM 2908 O O . HIS B 2 142 ? -15.075 -24.322 -10.645 1.00 15.21 142 HIS B O 1
ATOM 2915 N N . ILE B 2 143 ? -14.918 -22.055 -10.652 1.00 15.19 143 ILE B N 1
ATOM 2916 C CA . ILE B 2 143 ? -15.475 -21.794 -9.334 1.00 12.84 143 ILE B CA 1
ATOM 2917 C C . ILE B 2 143 ? -16.882 -21.290 -9.589 1.00 13.38 143 ILE B C 1
ATOM 2918 O O . ILE B 2 143 ? -17.090 -20.553 -10.572 1.00 13.99 143 ILE B O 1
ATOM 2923 N N . GLY B 2 144 ? -17.865 -21.727 -8.799 1.00 12.13 144 GLY B N 1
ATOM 2924 C CA . GLY B 2 144 ? -19.208 -21.144 -8.940 1.00 11.50 144 GLY B CA 1
ATOM 2925 C C . GLY B 2 144 ? -19.887 -20.948 -7.605 1.00 11.86 144 GLY B C 1
ATOM 2926 O O . GLY B 2 144 ? -19.518 -21.631 -6.633 1.00 11.61 144 GLY B O 1
ATOM 2927 N N . PHE B 2 145 ? -20.882 -20.045 -7.572 1.00 10.79 145 PHE B N 1
ATOM 2928 C CA . PHE B 2 145 ? -21.734 -19.824 -6.407 1.00 11.70 145 PHE B CA 1
ATOM 2929 C C . PHE B 2 145 ? -23.047 -20.518 -6.763 1.00 11.90 145 PHE B C 1
ATOM 2930 O O . PHE B 2 145 ? -23.660 -20.189 -7.794 1.00 13.07 145 PHE B O 1
ATOM 2938 N N . ASP B 2 146 ? -23.461 -21.479 -5.953 1.00 11.30 146 ASP B N 1
ATOM 2939 C CA . ASP B 2 146 ? -24.665 -22.257 -6.188 1.00 12.61 146 ASP B CA 1
ATOM 2940 C C . ASP B 2 146 ? -25.714 -21.873 -5.144 1.00 13.85 146 ASP B C 1
ATOM 2941 O O . ASP B 2 146 ? -25.538 -22.116 -3.930 1.00 14.67 146 ASP B O 1
ATOM 2946 N N . VAL B 2 147 ? -26.796 -21.235 -5.569 1.00 14.83 147 VAL B N 1
ATOM 2947 C CA . VAL B 2 147 ? -27.769 -20.753 -4.600 1.00 14.33 147 VAL B CA 1
ATOM 2948 C C . VAL B 2 147 ? -29.079 -21.508 -4.893 1.00 14.09 147 VAL B C 1
ATOM 2949 O O . VAL B 2 147 ? -29.755 -21.183 -5.842 1.00 14.55 147 VAL B O 1
ATOM 2953 N N . ASN B 2 148 ? -29.384 -22.563 -4.129 1.00 14.06 148 ASN B N 1
ATOM 2954 C CA . ASN B 2 148 ? -30.563 -23.442 -4.380 1.00 14.10 148 ASN B CA 1
ATOM 2955 C C . ASN B 2 148 ? -30.652 -24.156 -5.759 1.00 13.14 148 ASN B C 1
ATOM 2956 O O . ASN B 2 148 ? -31.718 -24.643 -6.155 1.00 13.59 148 ASN B O 1
ATOM 2961 N N . SER B 2 149 ? -29.540 -24.166 -6.480 1.00 12.89 149 SER B N 1
ATOM 2962 C CA . SER B 2 149 ? -29.445 -24.715 -7.814 1.00 13.64 149 SER B CA 1
ATOM 2963 C C . SER B 2 149 ? -27.973 -25.061 -8.069 1.00 13.92 149 SER B C 1
ATOM 2964 O O . SER B 2 149 ? -27.038 -24.330 -7.630 1.00 12.86 149 SER B O 1
ATOM 2967 N N . ILE B 2 150 ? -27.796 -26.198 -8.759 1.00 13.90 150 ILE B N 1
ATOM 2968 C CA . ILE B 2 150 ? -26.485 -26.622 -9.299 1.00 13.53 150 ILE B CA 1
ATOM 2969 C C . ILE B 2 150 ? -26.087 -25.813 -10.528 1.00 14.16 150 ILE B C 1
ATOM 2970 O O . ILE B 2 150 ? -24.917 -25.811 -10.954 1.00 12.96 150 ILE B O 1
ATOM 2975 N N . SER B 2 151 ? -27.078 -25.123 -11.096 1.00 15.33 151 SER B N 1
ATOM 2976 C CA . SER B 2 151 ? -26.811 -24.134 -12.123 1.00 16.12 151 SER B CA 1
ATOM 2977 C C . SER B 2 151 ? -26.300 -22.859 -11.468 1.00 15.06 151 SER B C 1
ATOM 2978 O O . SER B 2 151 ? -27.087 -21.980 -11.073 1.00 14.38 151 SER B O 1
ATOM 2981 N N . SER B 2 152 ? -24.981 -22.722 -11.399 1.00 13.74 152 SER B N 1
ATOM 2982 C CA . SER B 2 152 ? -24.398 -21.595 -10.662 1.00 14.00 152 SER B CA 1
ATOM 2983 C C . SER B 2 152 ? -25.020 -20.269 -11.055 1.00 14.13 152 SER B C 1
ATOM 2984 O O . SER B 2 152 ? -25.222 -20.007 -12.250 1.00 15.38 152 SER B O 1
ATOM 2987 N N . ILE B 2 153 ? -25.260 -19.410 -10.078 1.00 13.51 153 ILE B N 1
ATOM 2988 C CA . ILE B 2 153 ? -25.731 -18.044 -10.357 1.00 14.14 153 ILE B CA 1
ATOM 2989 C C . ILE B 2 153 ? -24.522 -17.186 -10.916 1.00 13.67 153 ILE B C 1
ATOM 2990 O O . ILE B 2 153 ? -24.722 -16.264 -11.702 1.00 12.55 153 ILE B O 1
ATOM 2995 N N . LYS B 2 154 ? -23.279 -17.536 -10.576 1.00 12.22 154 LYS B N 1
ATOM 2996 C CA . LYS B 2 154 ? -22.116 -16.864 -11.221 1.00 11.86 154 LYS B CA 1
ATOM 2997 C C . LYS B 2 154 ? -20.940 -17.807 -11.271 1.00 11.22 154 LYS B C 1
ATOM 2998 O O . LYS B 2 154 ? -20.831 -18.657 -10.392 1.00 11.74 154 LYS B O 1
ATOM 3004 N N . THR B 2 155 ? -20.010 -17.680 -12.220 1.00 11.21 155 THR B N 1
ATOM 3005 C CA . THR B 2 155 ? -18.828 -18.549 -12.190 1.00 12.61 155 THR B CA 1
ATOM 3006 C C . THR B 2 155 ? -17.566 -17.753 -12.568 1.00 12.94 155 THR B C 1
ATOM 3007 O O . THR B 2 155 ? -17.670 -16.605 -13.056 1.00 12.50 155 THR B O 1
ATOM 3011 N N . VAL B 2 156 ? -16.397 -18.352 -12.352 1.00 11.38 156 VAL B N 1
ATOM 3012 C CA . VAL B 2 156 ? -15.181 -17.837 -12.994 1.00 12.68 156 VAL B CA 1
ATOM 3013 C C . VAL B 2 15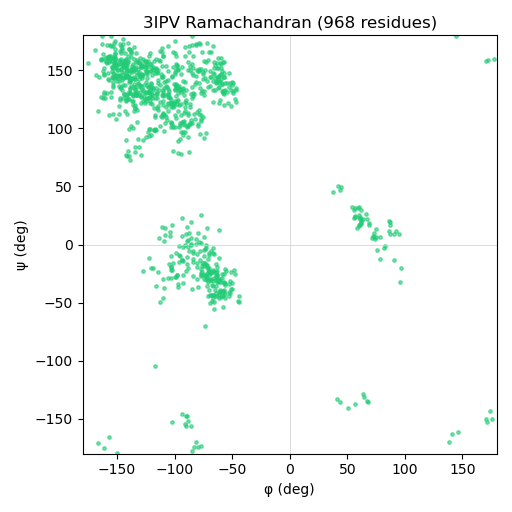6 ? -14.236 -19.011 -13.275 1.00 12.44 156 VAL B C 1
ATOM 3014 O O . VAL B 2 156 ? -14.337 -20.045 -12.629 1.00 11.90 156 VAL B O 1
ATOM 3018 N N . LYS B 2 157 ? -13.312 -18.831 -14.219 1.00 11.70 157 LYS B N 1
ATOM 3019 C CA . LYS B 2 157 ? -12.358 -19.854 -14.508 1.00 14.95 157 LYS B CA 1
ATOM 3020 C C . LYS B 2 157 ? -11.409 -20.162 -13.323 1.00 15.90 157 LYS B C 1
ATOM 3021 O O . LYS B 2 157 ? -10.953 -19.264 -12.590 1.00 16.06 157 LYS B O 1
ATOM 3027 N N . TRP B 2 158 ? -11.162 -21.450 -13.131 1.00 16.27 158 TRP B N 1
ATOM 3028 C CA . TRP B 2 158 ? -10.180 -21.948 -12.191 1.00 17.33 158 TRP B CA 1
ATOM 3029 C C . TRP B 2 158 ? -9.402 -23.011 -12.925 1.00 18.16 158 TRP B C 1
ATOM 3030 O O . TRP B 2 158 ? -9.983 -24.025 -13.372 1.00 18.63 158 TRP B O 1
ATOM 3041 N N . SER B 2 159 ? -8.098 -22.757 -13.076 1.00 18.67 159 SER B N 1
ATOM 3042 C CA . SER B 2 159 ? -7.187 -23.682 -13.731 1.00 18.68 159 SER B CA 1
ATOM 3043 C C . SER B 2 159 ? -6.584 -24.628 -12.628 1.00 18.56 159 SER B C 1
ATOM 3044 O O . SER B 2 159 ? -5.715 -24.252 -11.825 1.00 17.18 159 SER B O 1
ATOM 3047 N N . LEU B 2 160 ? -7.095 -25.854 -12.573 1.00 18.75 160 LEU B N 1
ATOM 3048 C CA . LEU B 2 160 ? -6.586 -26.896 -11.634 1.00 18.82 160 LEU B CA 1
ATOM 3049 C C . LEU B 2 160 ? -5.085 -27.215 -11.766 1.00 18.02 160 LEU B C 1
ATOM 3050 O O . LEU B 2 160 ? -4.599 -27.468 -12.845 1.00 18.39 160 LEU B O 1
ATOM 3055 N N . ALA B 2 161 ? -4.352 -27.197 -10.655 1.00 17.38 161 ALA B N 1
ATOM 3056 C CA . ALA B 2 161 ? -2.943 -27.578 -10.664 1.00 16.57 161 ALA B CA 1
ATOM 3057 C C . ALA B 2 161 ? -2.884 -28.978 -10.074 1.00 15.49 161 ALA B C 1
ATOM 3058 O O . ALA B 2 161 ? -2.973 -29.173 -8.839 1.00 15.51 161 ALA B O 1
ATOM 3060 N N . ASN B 2 162 ? -2.764 -29.959 -10.970 1.00 14.85 162 ASN B N 1
ATOM 3061 C CA . ASN B 2 162 ? -2.922 -31.401 -10.628 1.00 13.55 162 ASN B CA 1
ATOM 3062 C C . ASN B 2 162 ? -2.060 -31.785 -9.450 1.00 13.37 162 ASN B C 1
ATOM 3063 O O . ASN B 2 162 ? -0.868 -31.589 -9.510 1.00 11.22 162 ASN B O 1
ATOM 3068 N N . GLY B 2 163 ? -2.682 -32.256 -8.354 1.00 13.33 163 GLY B N 1
ATOM 3069 C CA . GLY B 2 163 ? -1.944 -32.883 -7.244 1.00 13.69 163 GLY B CA 1
ATOM 3070 C C . GLY B 2 163 ? -1.253 -31.876 -6.322 1.00 14.89 163 GLY B C 1
ATOM 3071 O O . GLY B 2 163 ? -0.453 -32.276 -5.435 1.00 13.55 163 GLY B O 1
ATOM 3072 N N . GLU B 2 164 ? -1.511 -30.577 -6.559 1.00 14.40 164 GLU B N 1
ATOM 3073 C CA . GLU B 2 164 ? -0.947 -29.475 -5.729 1.00 15.30 164 GLU B CA 1
ATOM 3074 C C . GLU B 2 164 ? -1.953 -28.899 -4.746 1.00 14.58 164 GLU B C 1
ATOM 3075 O O . GLU B 2 164 ? -3.126 -28.736 -5.083 1.00 13.65 164 GLU B O 1
ATOM 3081 N N . ALA B 2 165 ? -1.508 -28.512 -3.553 1.00 15.38 165 ALA B N 1
ATOM 3082 C CA . ALA B 2 165 ? -2.474 -28.033 -2.534 1.00 15.60 165 ALA B CA 1
ATOM 3083 C C . ALA B 2 165 ? -2.985 -26.640 -2.842 1.00 15.45 165 ALA B C 1
ATOM 3084 O O . ALA B 2 165 ? -2.193 -25.759 -3.214 1.00 16.95 165 ALA B O 1
ATOM 3086 N N . ALA B 2 166 ? -4.300 -26.465 -2.779 1.00 13.87 166 ALA B N 1
ATOM 3087 C CA . ALA B 2 166 ? -4.907 -25.145 -3.085 1.00 14.77 166 ALA B CA 1
ATOM 3088 C C . ALA B 2 166 ? -5.388 -24.524 -1.795 1.00 13.94 166 ALA B C 1
ATOM 3089 O O . ALA B 2 166 ? -6.001 -25.188 -0.973 1.00 15.38 166 ALA B O 1
ATOM 3091 N N . LYS B 2 167 ? -5.134 -23.251 -1.616 1.00 14.67 167 LYS B N 1
ATOM 3092 C CA . LYS B 2 167 ? -5.551 -22.577 -0.421 1.00 15.03 167 LYS B CA 1
ATOM 3093 C C . LYS B 2 167 ? -6.748 -21.681 -0.781 1.00 14.11 167 LYS B C 1
ATOM 3094 O O . LYS B 2 167 ? -6.614 -20.817 -1.623 1.00 15.60 167 LYS B O 1
ATOM 3100 N N . VAL B 2 168 ? -7.875 -21.887 -0.123 1.00 12.43 168 VAL B N 1
ATOM 3101 C CA . VAL B 2 168 ? -9.130 -21.169 -0.403 1.00 12.08 168 VAL B CA 1
ATOM 3102 C C . VAL B 2 168 ? -9.553 -20.263 0.779 1.00 10.54 168 VAL B C 1
ATOM 3103 O O . VAL B 2 168 ? -9.376 -20.639 1.939 1.00 8.92 168 VAL B O 1
ATOM 3107 N N . LEU B 2 169 ? -10.027 -19.069 0.498 1.00 8.69 169 LEU B N 1
ATOM 3108 C CA . LEU B 2 169 ? -10.643 -18.247 1.508 1.00 9.95 169 LEU B CA 1
ATOM 3109 C C . LEU B 2 169 ? -12.018 -17.886 0.980 1.00 10.44 169 LEU B C 1
ATOM 3110 O O . LEU B 2 169 ? -12.139 -17.458 -0.179 1.00 9.93 169 LEU B O 1
ATOM 3115 N N . ILE B 2 170 ? -13.049 -18.062 1.799 1.00 10.21 170 ILE B N 1
ATOM 3116 C CA . ILE B 2 170 ? -14.413 -17.693 1.425 1.00 9.72 170 ILE B CA 1
ATOM 3117 C C . ILE B 2 170 ? -14.928 -16.818 2.552 1.00 10.36 170 ILE B C 1
ATOM 3118 O O . ILE B 2 170 ? -14.776 -17.154 3.730 1.00 9.90 170 ILE B O 1
ATOM 3123 N N . THR B 2 171 ? -15.522 -15.717 2.174 1.00 10.59 171 THR B N 1
ATOM 3124 C CA . THR B 2 171 ? -15.976 -14.714 3.107 1.00 12.98 171 THR B CA 1
ATOM 3125 C C . THR B 2 171 ? -17.313 -14.249 2.693 1.00 13.84 171 THR B C 1
ATOM 3126 O O . THR B 2 171 ? -17.694 -14.306 1.507 1.00 15.43 171 THR B O 1
ATOM 3130 N N . TYR B 2 172 ? -18.051 -13.793 3.680 1.00 14.61 172 TYR B N 1
ATOM 3131 C CA . TYR B 2 172 ? -19.348 -13.236 3.440 1.00 15.91 172 TYR B CA 1
ATOM 3132 C C . TYR B 2 172 ? -19.587 -12.052 4.353 1.00 16.98 172 TYR B C 1
ATOM 3133 O O . TYR B 2 172 ? -19.463 -12.158 5.582 1.00 16.41 172 TYR B O 1
ATOM 3142 N N . ASN B 2 173 ? -19.948 -10.931 3.744 1.00 18.38 173 ASN B N 1
ATOM 3143 C CA . ASN B 2 173 ? -20.134 -9.691 4.480 1.00 19.62 173 ASN B CA 1
ATOM 3144 C C . ASN B 2 173 ? -21.603 -9.286 4.558 1.00 18.66 173 ASN B C 1
ATOM 3145 O O . ASN B 2 173 ? -22.231 -8.952 3.571 1.00 17.64 173 ASN B O 1
ATOM 3150 N N . SER B 2 174 ? -22.099 -9.334 5.785 1.00 18.76 174 SER B N 1
ATOM 3151 C CA . SER B 2 174 ? -23.477 -9.052 6.182 1.00 19.33 174 SER B CA 1
ATOM 3152 C C . SER B 2 174 ? -23.993 -7.709 5.685 1.00 18.60 174 SER B C 1
ATOM 3153 O O . SER B 2 174 ? -25.097 -7.601 5.178 1.00 18.64 174 SER B O 1
ATOM 3156 N N . ALA B 2 175 ? -23.137 -6.707 5.834 1.00 19.49 175 ALA B N 1
ATOM 3157 C CA . ALA B 2 175 ? -23.387 -5.297 5.535 1.00 19.25 175 ALA B CA 1
ATOM 3158 C C . ALA B 2 175 ? -23.518 -5.033 4.021 1.00 19.13 175 ALA B C 1
ATOM 3159 O O . ALA B 2 175 ? -24.407 -4.290 3.587 1.00 18.60 175 ALA B O 1
ATOM 3161 N N . VAL B 2 176 ? -22.629 -5.645 3.231 1.00 17.20 176 VAL B N 1
ATOM 3162 C CA . VAL B 2 176 ? -22.683 -5.574 1.757 1.00 17.02 176 VAL B CA 1
ATOM 3163 C C . VAL B 2 176 ? -23.393 -6.776 1.073 1.00 17.40 176 VAL B C 1
ATOM 3164 O O . VAL B 2 176 ? -23.700 -6.696 -0.093 1.00 17.55 176 VAL B O 1
ATOM 3168 N N . LYS B 2 177 ? -23.609 -7.900 1.799 1.00 17.62 177 LYS B N 1
ATOM 3169 C CA . LYS B 2 177 ? -24.267 -9.097 1.260 1.00 15.82 177 LYS B CA 1
ATOM 3170 C C . LYS B 2 177 ? -23.374 -9.805 0.201 1.00 15.26 177 LYS B C 1
ATOM 3171 O O . LYS B 2 177 ? -23.849 -10.635 -0.582 1.00 13.19 177 LYS B O 1
ATOM 3177 N N . LEU B 2 178 ? -22.088 -9.467 0.200 1.00 13.99 178 LEU B N 1
ATOM 3178 C CA . LEU B 2 178 ? -21.134 -9.946 -0.797 1.00 13.47 178 LEU B CA 1
ATOM 3179 C C . LEU B 2 178 ? -20.442 -11.248 -0.340 1.00 11.99 178 LEU B C 1
ATOM 3180 O O . LEU B 2 178 ? -19.821 -11.295 0.719 1.00 12.69 178 LEU B O 1
ATOM 3185 N N . LEU B 2 179 ? -20.569 -12.284 -1.147 1.00 11.11 179 LEU B N 1
ATOM 3186 C CA . LEU B 2 179 ? -19.851 -13.524 -1.013 1.00 10.79 179 LEU B CA 1
ATOM 3187 C C . LEU B 2 179 ? -18.650 -13.439 -1.913 1.00 10.18 179 LEU B C 1
ATOM 3188 O O . LEU B 2 179 ? -18.819 -13.133 -3.095 1.00 11.95 179 LEU B O 1
ATOM 3193 N N . VAL B 2 180 ? -17.480 -13.816 -1.414 1.00 9.57 180 VAL B N 1
ATOM 3194 C CA . VAL B 2 180 ? -16.222 -13.747 -2.162 1.00 8.23 180 VAL B CA 1
ATOM 3195 C C . VAL B 2 180 ? -15.505 -15.080 -1.975 1.00 10.46 180 VAL B C 1
ATOM 3196 O O . VAL B 2 180 ? -15.346 -15.572 -0.822 1.00 9.70 180 VAL B O 1
ATOM 3200 N N . ALA B 2 181 ? -15.060 -15.661 -3.081 1.00 7.80 181 ALA B N 1
ATOM 3201 C CA . ALA B 2 181 ? -14.324 -16.902 -2.977 1.00 10.44 181 ALA B CA 1
ATOM 3202 C C . ALA B 2 181 ? -13.047 -16.738 -3.762 1.00 11.37 181 ALA B C 1
ATOM 3203 O O . ALA B 2 181 ? -13.133 -16.311 -4.862 1.00 12.76 181 ALA B O 1
ATOM 3205 N N . SER B 2 182 ? -11.888 -17.032 -3.144 1.00 11.97 182 SER B N 1
ATOM 3206 C CA . SER B 2 182 ? -10.544 -16.972 -3.766 1.00 10.78 182 SER B CA 1
ATOM 3207 C C . SER B 2 182 ? -9.780 -18.285 -3.554 1.00 10.18 182 SER B C 1
ATOM 3208 O O . SER B 2 182 ? -9.866 -18.886 -2.469 1.00 7.72 182 SER B O 1
ATOM 3211 N N . LEU B 2 183 ? -8.983 -18.660 -4.543 1.00 8.55 183 LEU B N 1
ATOM 3212 C CA . LEU B 2 183 ? -8.186 -19.877 -4.500 1.00 10.93 183 LEU B CA 1
ATOM 3213 C C . LEU B 2 183 ? -6.781 -19.500 -4.977 1.00 11.82 183 LEU B C 1
ATOM 3214 O O . LEU B 2 183 ? -6.667 -18.870 -5.992 1.00 10.47 183 LEU B O 1
ATOM 3219 N N . VAL B 2 184 ? -5.730 -19.883 -4.222 1.00 11.35 184 VAL B N 1
ATOM 3220 C CA . VAL B 2 184 ? -4.374 -19.662 -4.600 1.00 12.60 184 VAL B CA 1
ATOM 3221 C C . VAL B 2 184 ? -3.659 -21.028 -4.591 1.00 12.96 184 VAL B C 1
ATOM 3222 O O . VAL B 2 184 ? -3.941 -21.864 -3.724 1.00 13.91 184 VAL B O 1
ATOM 3226 N N . TYR B 2 185 ? -2.741 -21.246 -5.523 1.00 12.72 185 TYR B N 1
ATOM 3227 C CA . TYR B 2 185 ? -1.747 -22.354 -5.461 1.00 13.63 185 TYR B CA 1
ATOM 3228 C C . TYR B 2 185 ? -0.357 -21.793 -5.137 1.00 14.18 185 TYR B C 1
ATOM 3229 O O . TYR B 2 185 ? 0.235 -21.129 -5.985 1.00 14.23 185 TYR B O 1
ATOM 3238 N N . PRO B 2 186 ? 0.147 -21.998 -3.912 1.00 14.73 186 PRO B N 1
ATOM 3239 C CA . PRO B 2 186 ? 1.504 -21.494 -3.597 1.00 16.25 186 PRO B CA 1
ATOM 3240 C C . PRO B 2 186 ? 2.538 -22.049 -4.521 1.00 16.56 186 PRO B C 1
ATOM 3241 O O . PRO B 2 186 ? 3.407 -21.295 -4.916 1.00 18.26 186 PRO B O 1
ATOM 3245 N N . SER B 2 187 ? 2.451 -23.333 -4.884 1.00 16.77 187 SER B N 1
ATOM 3246 C CA . SER B 2 187 ? 3.473 -23.919 -5.748 1.00 17.34 187 SER B CA 1
ATOM 3247 C C . SER B 2 187 ? 3.553 -23.218 -7.103 1.00 17.80 187 SER B C 1
ATOM 3248 O O . SER B 2 187 ? 4.658 -22.949 -7.610 1.00 17.58 187 SER B O 1
ATOM 3251 N N . SER B 2 188 ? 2.407 -22.847 -7.667 1.00 18.19 188 SER B N 1
ATOM 3252 C CA . SER B 2 188 ? 2.405 -22.308 -9.040 1.00 18.73 188 SER B CA 1
ATOM 3253 C C . SER B 2 188 ? 2.294 -20.803 -9.051 1.00 17.76 188 SER B C 1
ATOM 3254 O O . SER B 2 188 ? 2.587 -20.161 -10.033 1.00 16.51 188 SER B O 1
ATOM 3257 N N . LYS B 2 189 ? 1.894 -20.238 -7.906 1.00 18.36 189 LYS B N 1
ATOM 3258 C CA . LYS B 2 189 ? 1.691 -18.800 -7.772 1.00 16.37 189 LYS B CA 1
ATOM 3259 C C . LYS B 2 189 ? 0.504 -18.302 -8.650 1.00 14.69 189 LYS B C 1
ATOM 3260 O O . LYS B 2 189 ? 0.437 -17.163 -9.007 1.00 15.00 189 LYS B O 1
ATOM 3266 N N . THR B 2 190 ? -0.455 -19.161 -8.949 1.00 14.47 190 THR B N 1
ATOM 3267 C CA . THR B 2 190 ? -1.652 -18.748 -9.718 1.00 14.61 190 THR B CA 1
ATOM 3268 C C . THR B 2 190 ? -2.750 -18.508 -8.711 1.00 13.84 190 THR B C 1
ATOM 3269 O O . THR B 2 190 ? -2.704 -19.109 -7.653 1.00 14.22 190 THR B O 1
ATOM 3273 N N . SER B 2 191 ? -3.742 -17.675 -9.035 1.00 13.06 191 SER B N 1
ATOM 3274 C CA . SER B 2 191 ? -4.760 -17.229 -8.062 1.00 11.44 191 SER B CA 1
ATOM 3275 C C . SER B 2 191 ? -6.036 -16.849 -8.823 1.00 12.73 191 SER B C 1
ATOM 3276 O O . SER B 2 191 ? -5.968 -16.395 -9.949 1.00 11.57 191 SER B O 1
ATOM 3279 N N . PHE B 2 192 ? -7.189 -17.133 -8.238 1.00 11.31 192 PHE B N 1
ATOM 3280 C CA . PHE B 2 192 ? -8.486 -16.977 -8.927 1.00 10.57 192 PHE B CA 1
ATOM 3281 C C . PHE B 2 192 ? -9.428 -16.405 -7.875 1.00 10.44 192 PHE B C 1
ATOM 3282 O O . PHE B 2 192 ? -9.222 -16.669 -6.678 1.00 9.06 192 PHE B O 1
ATOM 3290 N N . ILE B 2 193 ? -10.432 -15.613 -8.278 1.00 9.92 193 ILE B N 1
ATOM 3291 C CA . ILE B 2 193 ? -11.353 -15.002 -7.304 1.00 10.48 193 ILE B CA 1
ATOM 3292 C C . ILE B 2 193 ? -12.740 -14.852 -7.968 1.00 12.06 193 ILE B C 1
ATOM 3293 O O . ILE B 2 193 ? -12.829 -14.680 -9.192 1.00 11.26 193 ILE B O 1
ATOM 3298 N N . LEU B 2 194 ? -13.805 -14.916 -7.167 1.00 11.49 194 LEU B N 1
ATOM 3299 C CA . LEU B 2 194 ? -15.175 -14.648 -7.659 1.00 12.07 194 LEU B CA 1
ATOM 3300 C C . LEU B 2 194 ? -15.911 -13.876 -6.569 1.00 12.43 194 LEU B C 1
ATOM 3301 O O . LEU B 2 194 ? -15.695 -14.129 -5.402 1.00 13.62 194 LEU B O 1
ATOM 3306 N N . ALA B 2 195 ? -16.779 -12.956 -6.928 1.00 13.02 195 ALA B N 1
ATOM 3307 C CA . ALA B 2 195 ? -17.595 -12.242 -5.921 1.00 12.89 195 ALA B CA 1
ATOM 3308 C C . ALA B 2 195 ? -18.987 -11.953 -6.470 1.00 12.89 195 ALA B C 1
ATOM 3309 O O . ALA B 2 195 ? -19.144 -11.724 -7.666 1.00 14.94 195 ALA B O 1
ATOM 3311 N N . ASP B 2 196 ? -20.012 -12.036 -5.630 1.00 12.81 196 ASP B N 1
ATOM 3312 C CA . ASP B 2 196 ? -21.406 -11.843 -6.050 1.00 13.73 196 ASP B CA 1
ATOM 3313 C C . ASP B 2 196 ? -22.227 -11.564 -4.781 1.00 14.45 196 ASP B C 1
ATOM 3314 O O . ASP B 2 196 ? -21.820 -11.979 -3.676 1.00 13.88 196 ASP B O 1
ATOM 3319 N N . ILE B 2 197 ? -23.303 -10.769 -4.905 1.00 14.98 197 ILE B N 1
ATOM 3320 C CA . ILE B 2 197 ? -24.216 -10.653 -3.759 1.00 16.57 197 ILE B CA 1
ATOM 3321 C C . ILE B 2 197 ? -25.182 -11.807 -3.708 1.00 16.07 197 ILE B C 1
ATOM 3322 O O . ILE B 2 197 ? -25.707 -12.254 -4.725 1.00 15.01 197 ILE B O 1
ATOM 3327 N N . VAL B 2 198 ? -25.390 -12.291 -2.489 1.00 16.39 198 VAL B N 1
ATOM 3328 C CA . VAL B 2 198 ? -26.240 -13.410 -2.208 1.00 16.70 198 VAL B CA 1
ATOM 3329 C C . VAL B 2 198 ? -26.981 -13.059 -0.923 1.00 18.22 198 VAL B C 1
ATOM 3330 O O . VAL B 2 198 ? -26.360 -12.755 0.112 1.00 18.10 198 VAL B O 1
ATOM 3334 N N . ASP B 2 199 ? -28.310 -13.110 -0.981 1.00 18.64 199 ASP B N 1
ATOM 3335 C CA . ASP B 2 199 ? -29.145 -12.794 0.166 1.00 19.36 199 ASP B CA 1
ATOM 3336 C C . ASP B 2 199 ? -29.396 -14.036 1.031 1.00 19.20 199 ASP B C 1
ATOM 3337 O O . ASP B 2 199 ? -30.345 -14.791 0.748 1.00 19.06 199 ASP B O 1
ATOM 3342 N N . LEU B 2 200 ? -28.559 -14.268 2.063 1.00 18.14 200 LEU B N 1
ATOM 3343 C CA . LEU B 2 200 ? -28.673 -15.526 2.871 1.00 18.53 200 LEU B CA 1
ATOM 3344 C C . LEU B 2 200 ? -30.028 -15.699 3.589 1.00 19.39 200 LEU B C 1
ATOM 3345 O O . LEU B 2 200 ? -30.512 -16.829 3.730 1.00 19.09 200 LEU B O 1
ATOM 3350 N N . SER B 2 201 ? -30.627 -14.560 3.993 1.00 19.06 201 SER B N 1
ATOM 3351 C CA . SER B 2 201 ? -31.873 -14.478 4.736 1.00 20.24 201 SER B CA 1
ATOM 3352 C C . SER B 2 201 ? -33.007 -15.111 3.955 1.00 20.15 201 SER B C 1
ATOM 3353 O O . SER B 2 201 ? -33.833 -15.796 4.549 1.00 18.74 201 SER B O 1
ATOM 3356 N N . SER B 2 202 ? -33.037 -14.891 2.631 1.00 20.78 202 SER B N 1
ATOM 3357 C CA . SER B 2 202 ? -34.108 -15.426 1.795 1.00 21.44 202 SER B CA 1
ATOM 3358 C C . SER B 2 202 ? -33.872 -16.872 1.357 1.00 21.79 202 SER B C 1
ATOM 3359 O O . SER B 2 202 ? -34.822 -17.540 0.889 1.00 22.60 202 SER B O 1
ATOM 3362 N N . VAL B 2 203 ? -32.653 -17.381 1.550 1.00 20.99 203 VAL B N 1
ATOM 3363 C CA . VAL B 2 203 ? -32.299 -18.707 1.040 1.00 21.09 203 VAL B CA 1
ATOM 3364 C C . VAL B 2 203 ? -32.048 -19.784 2.123 1.00 21.60 203 VAL B C 1
ATOM 3365 O O . VAL B 2 203 ? -32.609 -20.891 2.032 1.00 23.80 203 VAL B O 1
ATOM 3369 N N . LEU B 2 204 ? -31.232 -19.477 3.128 1.00 19.43 204 LEU B N 1
ATOM 3370 C CA . LEU B 2 204 ? -30.935 -20.413 4.237 1.00 16.06 204 LEU B CA 1
ATOM 3371 C C . LEU B 2 204 ? -31.925 -20.322 5.427 1.00 15.15 204 LEU B C 1
ATOM 3372 O O . LEU B 2 204 ? -32.485 -19.249 5.701 1.00 13.96 204 LEU B O 1
ATOM 3377 N N . PRO B 2 205 ? -32.142 -21.447 6.139 1.00 13.76 205 PRO B N 1
ATOM 3378 C CA . PRO B 2 205 ? -32.855 -21.257 7.420 1.00 12.46 205 PRO B CA 1
ATOM 3379 C C . PRO B 2 205 ? -31.985 -20.455 8.415 1.00 11.96 205 PRO B C 1
ATOM 3380 O O . PRO B 2 205 ? -30.780 -20.245 8.150 1.00 10.13 205 PRO B O 1
ATOM 3384 N N . GLU B 2 206 ? -32.564 -20.046 9.550 1.00 10.97 206 GLU B N 1
ATOM 3385 C CA . GLU B 2 206 ? -31.787 -19.367 10.596 1.00 11.45 206 GLU B CA 1
ATOM 3386 C C . GLU B 2 206 ? -30.567 -20.158 11.104 1.00 11.96 206 GLU B C 1
ATOM 3387 O O . GLU B 2 206 ? -29.553 -19.571 11.471 1.00 13.72 206 GLU B O 1
ATOM 3393 N N . TRP B 2 207 ? -30.689 -21.488 11.125 1.00 11.53 207 TRP B N 1
ATOM 3394 C CA . TRP B 2 207 ? -29.680 -22.380 11.714 1.00 10.29 207 TRP B CA 1
ATOM 3395 C C . TRP B 2 207 ? -29.247 -23.310 10.617 1.00 10.34 207 TRP B C 1
ATOM 3396 O O . TRP B 2 207 ? -30.104 -23.917 9.941 1.00 7.30 207 TRP B O 1
ATOM 3407 N N . VAL B 2 208 ? -27.931 -23.438 10.470 1.00 8.07 208 VAL B N 1
ATOM 3408 C CA . VAL B 2 208 ? -27.364 -24.292 9.431 1.00 10.28 208 VAL B CA 1
ATOM 3409 C C . VAL B 2 208 ? -26.204 -25.161 9.972 1.00 11.16 208 VAL B C 1
ATOM 3410 O O . VAL B 2 208 ? -25.711 -24.929 11.070 1.00 11.18 208 VAL B O 1
ATOM 3414 N N . ARG B 2 209 ? -25.757 -26.124 9.178 1.00 12.63 209 ARG B N 1
ATOM 3415 C CA . ARG B 2 209 ? -24.488 -26.824 9.411 1.00 12.69 209 ARG B CA 1
ATOM 3416 C C . ARG B 2 209 ? -23.705 -26.552 8.161 1.00 12.89 209 ARG B C 1
ATOM 3417 O O . ARG B 2 209 ? -24.305 -26.354 7.104 1.00 11.77 209 ARG B O 1
ATOM 3425 N N . VAL B 2 210 ? -22.385 -26.488 8.307 1.00 11.28 210 VAL B N 1
ATOM 3426 C CA . VAL B 2 210 ? -21.498 -26.138 7.226 1.00 11.04 210 VAL B CA 1
ATOM 3427 C C . VAL B 2 210 ? -20.465 -27.233 7.044 1.00 11.04 210 VAL B C 1
ATOM 3428 O O . VAL B 2 210 ? -20.102 -27.846 8.007 1.00 11.60 210 VAL B O 1
ATOM 3432 N N . GLY B 2 211 ? -19.984 -27.456 5.832 1.00 10.47 211 GLY B N 1
ATOM 3433 C CA . GLY B 2 211 ? -18.909 -28.419 5.636 1.00 11.62 211 GLY B CA 1
ATOM 3434 C C . GLY B 2 211 ? -18.647 -28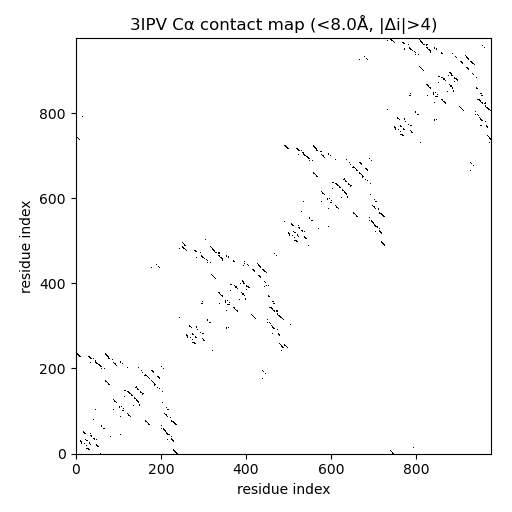.534 4.133 1.00 12.56 211 GLY B C 1
ATOM 3435 O O . GLY B 2 211 ? -18.842 -27.599 3.376 1.00 14.40 211 GLY B O 1
ATOM 3436 N N . PHE B 2 212 ? -18.207 -29.705 3.722 1.00 12.48 212 PHE B N 1
ATOM 3437 C CA . PHE B 2 212 ? -17.743 -29.991 2.391 1.00 13.80 212 PHE B CA 1
ATOM 3438 C C . PHE B 2 212 ? -18.504 -31.159 1.749 1.00 13.06 212 PHE B C 1
ATOM 3439 O O . PHE B 2 212 ? -18.936 -32.047 2.450 1.00 14.28 212 PHE B O 1
ATOM 3447 N N . SER B 2 213 ? -18.542 -31.201 0.421 1.00 12.39 213 SER B N 1
ATOM 3448 C CA . SER B 2 213 ? -19.148 -32.321 -0.337 1.00 11.92 213 SER B CA 1
ATOM 3449 C C . SER B 2 213 ? -18.369 -32.411 -1.621 1.00 12.34 213 SER B C 1
ATOM 3450 O O . SER B 2 213 ? -17.892 -31.392 -2.079 1.00 14.25 213 SER B O 1
ATOM 3453 N N . ALA B 2 214 ? -18.167 -33.635 -2.140 1.00 13.59 214 ALA B N 1
ATOM 3454 C CA . ALA B 2 214 ? -17.348 -33.926 -3.327 1.00 12.53 214 ALA B CA 1
ATOM 3455 C C . ALA B 2 214 ? -17.823 -35.201 -3.975 1.00 13.71 214 ALA B C 1
ATOM 3456 O O . ALA B 2 214 ? -18.290 -36.107 -3.311 1.00 14.22 214 ALA B O 1
ATOM 3458 N N . ALA B 2 215 ? -17.620 -35.316 -5.279 1.00 14.13 215 ALA B N 1
ATOM 3459 C CA . ALA B 2 215 ? -18.097 -36.471 -5.991 1.00 14.19 215 ALA B CA 1
ATOM 3460 C C . ALA B 2 215 ? -17.032 -36.785 -7.058 1.00 14.09 215 ALA B C 1
ATOM 3461 O O . ALA B 2 215 ? -16.367 -35.856 -7.601 1.00 12.96 215 ALA B O 1
ATOM 3463 N N . THR B 2 216 ? -16.843 -38.077 -7.308 1.00 12.74 216 THR B N 1
ATOM 3464 C CA . THR B 2 216 ? -16.102 -38.500 -8.468 1.00 13.79 216 THR B CA 1
ATOM 3465 C C . THR B 2 216 ? -17.086 -38.907 -9.578 1.00 14.68 216 THR B C 1
ATOM 3466 O O . THR B 2 216 ? -18.281 -39.101 -9.328 1.00 13.57 216 THR B O 1
ATOM 3470 N N . GLY B 2 217 ? -16.557 -39.009 -10.796 1.00 15.84 217 GLY B N 1
ATOM 3471 C CA . GLY B 2 217 ? -17.341 -39.258 -11.989 1.00 17.74 217 GLY B CA 1
ATOM 3472 C C . GLY B 2 217 ? -18.111 -40.550 -11.931 1.00 19.30 217 GLY B C 1
ATOM 3473 O O . GLY B 2 217 ? -17.715 -41.500 -11.236 1.00 18.69 217 GLY B O 1
ATOM 3474 N N . ALA B 2 218 ? -19.230 -40.556 -12.651 1.00 21.36 218 ALA B N 1
ATOM 3475 C CA . ALA B 2 218 ? -20.046 -41.756 -12.905 1.00 22.56 218 ALA B CA 1
ATOM 3476 C C . ALA B 2 218 ? -19.376 -42.807 -13.837 1.00 23.55 218 ALA B C 1
ATOM 3477 O O . ALA B 2 218 ? -19.630 -44.017 -13.717 1.00 23.34 218 ALA B O 1
ATOM 3479 N N . SER B 2 219 ? -18.534 -42.357 -14.767 1.00 23.83 219 SER B N 1
ATOM 3480 C CA . SER B 2 219 ? -17.920 -43.285 -15.706 1.00 25.10 219 SER B CA 1
ATOM 3481 C C . SER B 2 219 ? -16.545 -43.665 -15.232 1.00 25.59 219 SER B C 1
ATOM 3482 O O . SER B 2 219 ? -15.851 -42.861 -14.584 1.00 25.30 219 SER B O 1
ATOM 3485 N N . LYS B 2 220 ? -16.141 -44.887 -15.585 1.00 25.96 220 LYS B N 1
ATOM 3486 C CA . LYS B 2 220 ? -14.769 -45.347 -15.360 1.00 26.64 220 LYS B CA 1
ATOM 3487 C C . LYS B 2 220 ? -13.752 -44.341 -15.891 1.00 25.89 220 LYS B C 1
ATOM 3488 O O . LYS B 2 220 ? -13.910 -43.797 -16.993 1.00 26.49 220 LYS B O 1
ATOM 3494 N N . GLY B 2 221 ? -12.702 -44.103 -15.117 1.00 24.98 221 GLY B N 1
ATOM 3495 C CA . GLY B 2 221 ? -11.598 -43.282 -15.607 1.00 22.87 221 GLY B CA 1
ATOM 3496 C C . GLY B 2 221 ? -11.753 -41.798 -15.315 1.00 22.30 221 GLY B C 1
ATOM 3497 O O . GLY B 2 221 ? -10.781 -41.058 -15.480 1.00 22.51 221 GLY B O 1
ATOM 3498 N N . TYR B 2 222 ? -12.967 -41.377 -14.907 1.00 20.95 222 TYR B N 1
ATOM 3499 C CA . TYR B 2 222 ? -13.325 -39.962 -14.595 1.00 19.32 222 TYR B CA 1
ATOM 3500 C C . TYR B 2 222 ? -13.305 -39.819 -13.080 1.00 17.74 222 TYR B C 1
ATOM 3501 O O . TYR B 2 222 ? -14.332 -39.881 -12.373 1.00 16.88 222 TYR B O 1
ATOM 3510 N N . ILE B 2 223 ? -12.084 -39.670 -12.595 1.00 15.97 223 ILE B N 1
ATOM 3511 C CA . ILE B 2 223 ? -11.761 -39.956 -11.251 1.00 14.15 223 ILE B CA 1
ATOM 3512 C C . ILE B 2 223 ? -10.738 -38.899 -10.827 1.00 14.74 223 ILE B C 1
ATOM 3513 O O . ILE B 2 223 ? -9.893 -38.454 -11.648 1.00 13.20 223 ILE B O 1
ATOM 3518 N N . GLU B 2 224 ? -10.823 -38.497 -9.551 1.00 13.85 224 GLU B N 1
ATOM 3519 C CA . GLU B 2 224 ? -9.881 -37.594 -9.000 1.00 14.21 224 GLU B CA 1
ATOM 3520 C C . GLU B 2 224 ? -10.059 -37.694 -7.492 1.00 14.45 224 GLU B C 1
ATOM 3521 O O . GLU B 2 224 ? -11.129 -38.129 -7.024 1.00 14.45 224 GLU B O 1
ATOM 3527 N N . THR B 2 225 ? -9.025 -37.299 -6.742 1.00 13.05 225 THR B N 1
ATOM 3528 C CA . THR B 2 225 ? -9.134 -37.271 -5.264 1.00 10.97 225 THR B CA 1
ATOM 3529 C C . THR B 2 225 ? -9.773 -35.921 -4.840 1.00 10.81 225 THR B C 1
ATOM 3530 O O . THR B 2 225 ? -9.711 -34.971 -5.594 1.00 8.84 225 THR B O 1
ATOM 3534 N N . HIS B 2 226 ? -10.412 -35.860 -3.664 1.00 10.66 226 HIS B N 1
ATOM 3535 C CA . HIS B 2 226 ? -10.823 -34.609 -3.060 1.00 9.74 226 HIS B CA 1
ATOM 3536 C C . HIS B 2 226 ? -10.353 -34.611 -1.585 1.00 10.24 226 HIS B C 1
ATOM 3537 O O . HIS B 2 226 ? -11.139 -34.933 -0.683 1.00 8.62 226 HIS B O 1
ATOM 3544 N N . ASP B 2 227 ? -9.086 -34.232 -1.366 1.00 10.59 227 ASP B N 1
ATOM 3545 C CA . ASP B 2 227 ? -8.438 -34.317 -0.033 1.00 12.84 227 ASP B CA 1
ATOM 3546 C C . ASP B 2 227 ? -8.436 -32.984 0.622 1.00 13.48 227 ASP B C 1
ATOM 3547 O O . ASP B 2 227 ? -7.835 -32.051 0.064 1.00 14.11 227 ASP B O 1
ATOM 3552 N N . VAL B 2 228 ? -9.087 -32.850 1.803 1.00 14.11 228 VAL B N 1
ATOM 3553 C CA . VAL B 2 228 ? -9.001 -31.613 2.573 1.00 12.25 228 VAL B CA 1
ATOM 3554 C C . VAL B 2 228 ? -7.889 -31.855 3.639 1.00 13.65 228 VAL B C 1
ATOM 3555 O O . VAL B 2 228 ? -7.903 -32.861 4.316 1.00 12.21 228 VAL B O 1
ATOM 3559 N N . PHE B 2 229 ? -6.943 -30.921 3.749 1.00 12.69 229 PHE B N 1
ATOM 3560 C CA . PHE B 2 229 ? -5.832 -31.015 4.680 1.00 13.11 229 PHE B CA 1
ATOM 3561 C C . PHE B 2 229 ? -6.072 -30.255 5.943 1.00 12.80 229 PHE B C 1
ATOM 3562 O O . PHE B 2 229 ? -5.536 -30.651 6.971 1.00 11.01 229 PHE B O 1
ATOM 3570 N N . SER B 2 230 ? -6.784 -29.117 5.830 1.00 12.09 230 SER B N 1
ATOM 3571 C CA . SER B 2 230 ? -7.056 -28.285 7.001 1.00 11.90 230 SER B CA 1
ATOM 3572 C C . SER B 2 230 ? -8.274 -27.394 6.710 1.00 11.14 230 SER B C 1
ATOM 3573 O O . SER B 2 230 ? -8.638 -27.211 5.549 1.00 9.60 230 SER B O 1
ATOM 3576 N N . TRP B 2 231 ? -8.898 -26.866 7.767 1.00 11.57 231 TRP B N 1
ATOM 3577 C CA . TRP B 2 231 ? -10.160 -26.094 7.654 1.00 9.78 231 TRP B CA 1
ATOM 3578 C C . TRP B 2 231 ? -10.428 -25.246 8.866 1.00 11.71 231 TRP B C 1
ATOM 3579 O O . TRP B 2 231 ? -10.395 -25.731 10.029 1.00 11.90 231 TRP B O 1
ATOM 3590 N N . SER B 2 232 ? -10.714 -23.963 8.637 1.00 11.13 232 SER B N 1
ATOM 3591 C CA . SER B 2 232 ? -11.039 -23.138 9.764 1.00 11.33 232 SER B CA 1
ATOM 3592 C C . SER B 2 232 ? -12.277 -22.273 9.403 1.00 11.21 232 SER B C 1
ATOM 3593 O O . SER B 2 232 ? -12.536 -22.022 8.195 1.00 9.50 232 SER B O 1
ATOM 3596 N N . PHE B 2 233 ? -13.055 -21.905 10.423 1.00 10.65 233 PHE B N 1
ATOM 3597 C CA . PHE B 2 233 ? -14.380 -21.263 10.226 1.00 10.46 233 PHE B CA 1
ATOM 3598 C C . PHE B 2 233 ? -14.692 -20.368 11.394 1.00 10.19 233 PHE B C 1
ATOM 3599 O O . PHE B 2 233 ? -14.416 -20.714 12.583 1.00 10.79 233 PHE B O 1
ATOM 3607 N N . ALA B 2 234 ? -15.346 -19.244 11.095 1.00 11.06 234 ALA B N 1
ATOM 3608 C CA . ALA B 2 234 ? -15.722 -18.299 12.141 1.00 10.45 234 ALA B CA 1
ATOM 3609 C C . ALA B 2 234 ? -16.938 -17.486 11.636 1.00 11.26 234 ALA B C 1
ATOM 3610 O O . ALA B 2 234 ? -16.974 -17.071 10.467 1.00 10.38 234 ALA B O 1
ATOM 3612 N N . SER B 2 235 ? -17.975 -17.385 12.469 1.00 10.60 235 SER B N 1
ATOM 3613 C CA . SER B 2 235 ? -19.181 -16.689 12.060 1.00 10.69 235 SER B CA 1
ATOM 3614 C C . SER B 2 235 ? -19.410 -15.664 13.152 1.00 11.10 235 SER B C 1
ATOM 3615 O O . SER B 2 235 ? -19.010 -15.875 14.335 1.00 10.33 235 SER B O 1
ATOM 3618 N N . LYS B 2 236 ? -20.075 -14.570 12.785 1.00 10.67 236 LYS B N 1
ATOM 3619 C CA . LYS B 2 236 ? -20.474 -13.596 13.786 1.00 12.06 236 LYS B CA 1
ATOM 3620 C C . LYS B 2 236 ? -21.820 -13.014 13.441 1.00 12.60 236 LYS B C 1
ATOM 3621 O O . LYS B 2 236 ? -21.942 -12.354 12.416 1.00 12.45 236 LYS B O 1
ATOM 3627 N N . LEU B 2 237 ? -22.820 -13.293 14.293 1.00 13.09 237 LEU B N 1
ATOM 3628 C CA . LEU B 2 237 ? -24.192 -12.784 14.145 1.00 13.04 237 LEU B CA 1
ATOM 3629 C C . LEU B 2 237 ? -24.511 -11.718 15.198 1.00 14.49 237 LEU B C 1
ATOM 3630 O O . LEU B 2 237 ? -24.736 -12.027 16.386 1.00 14.21 237 LEU B O 1
ATOM 3635 N N . ALA B 2 238 ? -24.525 -10.465 14.778 1.00 16.53 238 ALA B N 1
ATOM 3636 C CA . ALA B 2 238 ? -24.744 -9.355 15.725 1.00 19.00 238 ALA B CA 1
ATOM 3637 C C . ALA B 2 238 ? -26.196 -9.137 16.125 1.00 20.04 238 ALA B C 1
ATOM 3638 O O . ALA B 2 238 ? -27.098 -9.293 15.303 1.00 19.92 238 ALA B O 1
ATOM 3640 N N . GLY B 2 239 ? -26.402 -8.852 17.425 1.00 21.70 239 GLY B N 1
ATOM 3641 C CA . GLY B 2 239 ? -27.740 -8.768 18.069 1.00 24.15 239 GLY B CA 1
ATOM 3642 C C . GLY B 2 239 ? -28.419 -7.408 18.053 1.00 25.36 239 GLY B C 1
ATOM 3643 O O . GLY B 2 239 ? -28.303 -6.667 17.073 1.00 26.33 239 GLY B O 1
ATOM 3644 N N . ALA C 1 1 ? -2.730 -26.085 15.626 1.00 19.92 1 ALA C N 1
ATOM 3645 C CA . ALA C 1 1 ? -3.716 -26.329 16.737 1.00 17.90 1 ALA C CA 1
ATOM 3646 C C . ALA C 1 1 ? -5.099 -26.789 16.280 1.00 18.01 1 ALA C C 1
ATOM 3647 O O . ALA C 1 1 ? -5.530 -26.494 15.170 1.00 18.48 1 ALA C O 1
ATOM 3649 N N . GLU C 1 2 ? -5.770 -27.528 17.161 1.00 16.02 2 GLU C N 1
ATOM 3650 C CA . GLU C 1 2 ? -7.150 -27.833 17.085 1.00 14.59 2 GLU C CA 1
ATOM 3651 C C . GLU C 1 2 ? -7.836 -26.910 18.067 1.00 14.19 2 GLU C C 1
ATOM 3652 O O . GLU C 1 2 ? -7.537 -26.909 19.276 1.00 14.05 2 GLU C O 1
ATOM 3658 N N . GLU C 1 3 ? -8.762 -26.113 17.543 1.00 12.46 3 GLU C N 1
ATOM 3659 C CA . GLU C 1 3 ? -9.417 -25.065 18.316 1.00 12.13 3 GLU C CA 1
ATOM 3660 C C . GLU C 1 3 ? -10.921 -25.120 18.197 1.00 12.12 3 GLU C C 1
ATOM 3661 O O . GLU C 1 3 ? -11.488 -25.392 17.114 1.00 10.89 3 GLU C O 1
ATOM 3667 N N . THR C 1 4 ? -11.579 -24.770 19.298 1.00 11.67 4 THR C N 1
ATOM 3668 C CA . THR C 1 4 ? -13.018 -24.729 19.343 1.00 10.39 4 THR C CA 1
ATOM 3669 C C . THR C 1 4 ? -13.377 -23.538 20.165 1.00 10.21 4 THR C C 1
ATOM 3670 O O . THR C 1 4 ? -12.845 -23.404 21.252 1.00 9.39 4 THR C O 1
ATOM 3674 N N . SER C 1 5 ? -14.259 -22.684 19.650 1.00 9.18 5 SER C N 1
ATOM 3675 C CA . SER C 1 5 ? -14.750 -21.559 20.421 1.00 10.96 5 SER C CA 1
ATOM 3676 C C . SER C 1 5 ? -16.202 -21.181 20.124 1.00 9.67 5 SER C C 1
ATOM 3677 O O . SER C 1 5 ? -16.703 -21.383 19.037 1.00 9.29 5 SER C O 1
ATOM 3680 N N . PHE C 1 6 ? -16.871 -20.549 21.090 1.00 11.40 6 PHE C N 1
ATOM 3681 C CA . PHE C 1 6 ? -18.134 -20.010 20.788 1.00 10.09 6 PHE C CA 1
ATOM 3682 C C . PHE C 1 6 ? -18.422 -18.882 21.690 1.00 10.77 6 PHE C C 1
ATOM 3683 O O . PHE C 1 6 ? -17.863 -18.785 22.807 1.00 10.31 6 PHE C O 1
ATOM 3691 N N . VAL C 1 7 ? -19.366 -18.043 21.260 1.00 10.28 7 VAL C N 1
ATOM 3692 C CA . VAL C 1 7 ? -19.929 -17.032 22.179 1.00 9.40 7 VAL C CA 1
ATOM 3693 C C . VAL C 1 7 ? -21.479 -16.983 22.119 1.00 10.83 7 VAL C C 1
ATOM 3694 O O . VAL C 1 7 ? -22.081 -16.876 21.020 1.00 9.54 7 VAL C O 1
ATOM 3698 N N . PHE C 1 8 ? -22.090 -17.072 23.302 1.00 10.48 8 PHE C N 1
ATOM 3699 C CA . PHE C 1 8 ? -23.505 -16.803 23.525 1.00 14.41 8 PHE C CA 1
ATOM 3700 C C . PHE C 1 8 ? -23.578 -15.508 24.307 1.00 15.43 8 PHE C C 1
ATOM 3701 O O . PHE C 1 8 ? -23.402 -15.522 25.553 1.00 17.40 8 PHE C O 1
ATOM 3709 N N . SER C 1 9 ? -23.807 -14.389 23.635 1.00 16.06 9 SER C N 1
ATOM 3710 C CA . SER C 1 9 ? -24.021 -13.174 24.394 1.00 16.73 9 SER C CA 1
ATOM 3711 C C . SER C 1 9 ? -25.444 -13.042 24.931 1.00 16.01 9 SER C C 1
ATOM 3712 O O . SER C 1 9 ? -25.692 -12.252 25.822 1.00 14.60 9 SER C O 1
ATOM 3715 N N . LYS C 1 10 ? -26.362 -13.830 24.389 1.00 16.23 10 LYS C N 1
ATOM 3716 C CA . LYS C 1 10 ? -27.543 -14.289 25.151 1.00 16.09 10 LYS C CA 1
ATOM 3717 C C . LYS C 1 10 ? -27.901 -15.608 24.603 1.00 15.51 10 LYS C C 1
ATOM 3718 O O . LYS C 1 10 ? -27.261 -16.062 23.661 1.00 16.68 10 LYS C O 1
ATOM 3724 N N . PHE C 1 11 ? -28.965 -16.216 25.133 1.00 14.64 11 PHE C N 1
ATOM 3725 C CA . PHE C 1 11 ? -29.439 -17.509 24.671 1.00 13.96 11 PHE C CA 1
ATOM 3726 C C . PHE C 1 11 ? -30.812 -17.312 23.989 1.00 14.09 11 PHE C C 1
ATOM 3727 O O . PHE C 1 11 ? -31.415 -16.229 24.103 1.00 13.65 11 PHE C O 1
ATOM 3735 N N . LYS C 1 12 ? -31.293 -18.314 23.263 1.00 13.89 12 LYS C N 1
ATOM 3736 C CA . LYS C 1 12 ? -32.564 -18.138 22.535 1.00 14.69 12 LYS C CA 1
ATOM 3737 C C . LYS C 1 12 ? -33.431 -19.329 22.775 1.00 15.01 12 LYS C C 1
ATOM 3738 O O . LYS C 1 12 ? -32.901 -20.390 23.056 1.00 14.17 12 LYS C O 1
ATOM 3744 N N . PRO C 1 13 ? -34.773 -19.184 22.606 1.00 14.70 13 PRO C N 1
ATOM 3745 C CA . PRO C 1 13 ? -35.643 -20.353 22.800 1.00 14.99 13 PRO C CA 1
ATOM 3746 C C . PRO C 1 13 ? -35.324 -21.520 21.829 1.00 15.36 13 PRO C C 1
ATOM 3747 O O . PRO C 1 13 ? -35.347 -22.699 22.242 1.00 15.51 13 PRO C O 1
ATOM 3751 N N . LEU C 1 14 ? -35.050 -21.228 20.554 1.00 12.96 14 LEU C N 1
ATOM 3752 C CA . LEU C 1 14 ? -34.518 -22.269 19.733 1.00 12.73 14 LEU C CA 1
ATOM 3753 C C . LEU C 1 14 ? -32.964 -22.179 19.765 1.00 12.53 14 LEU C C 1
ATOM 3754 O O . LEU C 1 14 ? -32.386 -21.256 19.142 1.00 13.11 14 LEU C O 1
ATOM 3759 N N . GLU C 1 15 ? -32.295 -23.088 20.491 1.00 9.95 15 GLU C N 1
ATOM 3760 C CA . GLU C 1 15 ? -30.822 -23.057 20.591 1.00 11.03 15 GLU C CA 1
ATOM 3761 C C . GLU C 1 15 ? -30.242 -24.457 20.270 1.00 9.63 15 GLU C C 1
ATOM 3762 O O . GLU C 1 15 ? -29.912 -25.181 21.204 1.00 7.58 15 GLU C O 1
ATOM 3768 N N . PRO C 1 16 ? -30.169 -24.868 18.981 1.00 10.27 16 PRO C N 1
ATOM 3769 C CA . PRO C 1 16 ? -29.715 -26.276 18.767 1.00 10.55 16 PRO C CA 1
ATOM 3770 C C . PRO C 1 16 ? -28.249 -26.527 18.971 1.00 10.84 16 PRO C C 1
ATOM 3771 O O . PRO C 1 16 ? -27.896 -27.678 19.050 1.00 11.59 16 PRO C O 1
ATOM 3775 N N . ASN C 1 17 ? -27.410 -25.494 19.121 1.00 10.13 17 ASN C N 1
ATOM 3776 C CA . ASN C 1 17 ? -26.006 -25.724 19.539 1.00 12.47 17 ASN C CA 1
ATOM 3777 C C . ASN C 1 17 ? -25.807 -25.820 21.074 1.00 13.85 17 ASN C C 1
ATOM 3778 O O . ASN C 1 17 ? -24.666 -25.860 21.548 1.00 15.38 17 ASN C O 1
ATOM 3783 N N . LEU C 1 18 ? -26.907 -25.800 21.845 1.00 14.63 18 LEU C N 1
ATOM 3784 C CA . LEU C 1 18 ? -26.862 -26.142 23.256 1.00 14.92 18 LEU C CA 1
ATOM 3785 C C . LEU C 1 18 ? -27.613 -27.490 23.473 1.00 15.96 18 LEU C C 1
ATOM 3786 O O . LEU C 1 18 ? -28.665 -27.754 22.850 1.00 18.60 18 LEU C O 1
ATOM 3791 N N . ILE C 1 19 ? -27.130 -28.314 24.381 1.00 13.36 19 ILE C N 1
ATOM 3792 C CA . ILE C 1 19 ? -27.907 -29.475 24.796 1.00 12.70 19 ILE C CA 1
ATOM 3793 C C . ILE C 1 19 ? -28.409 -29.229 26.219 1.00 11.34 19 ILE C C 1
ATOM 3794 O O . ILE C 1 19 ? -27.610 -29.173 27.195 1.00 11.86 19 ILE C O 1
ATOM 3799 N N . LEU C 1 20 ? -29.715 -29.052 26.316 1.00 10.16 20 LEU C N 1
ATOM 3800 C CA . LEU C 1 20 ? -30.418 -28.905 27.616 1.00 10.42 20 LEU C CA 1
ATOM 3801 C C . LEU C 1 20 ? -30.768 -30.230 28.251 1.00 10.11 20 LEU C C 1
ATOM 3802 O O . LEU C 1 20 ? -31.412 -31.075 27.623 1.00 10.15 20 LEU C O 1
ATOM 3807 N N . GLN C 1 21 ? -30.354 -30.437 29.496 1.00 10.50 21 GLN C N 1
ATOM 3808 C CA . GLN C 1 21 ? -30.757 -31.639 30.245 1.00 11.53 21 GLN C CA 1
ATOM 3809 C C . GLN C 1 21 ? -31.512 -31.291 31.525 1.00 11.48 21 GLN C C 1
ATOM 3810 O O . GLN C 1 21 ? -31.319 -30.184 32.096 1.00 10.20 21 GLN C O 1
ATOM 3816 N N . GLY C 1 22 ? -32.337 -32.242 31.992 1.00 11.19 22 GLY C N 1
ATOM 3817 C CA . GLY C 1 22 ? -32.999 -32.060 33.279 1.00 11.77 22 GLY C CA 1
ATOM 3818 C C . GLY C 1 22 ? -33.974 -30.918 33.100 1.00 11.19 22 GLY C C 1
ATOM 3819 O O . GLY C 1 22 ? -34.668 -30.890 32.092 1.00 12.64 22 GLY C O 1
ATOM 3820 N N . ASP C 1 23 ? -34.028 -29.979 34.036 1.00 10.97 23 ASP C N 1
ATOM 3821 C CA . ASP C 1 23 ? -35.019 -28.889 34.003 1.00 10.90 23 ASP C CA 1
ATOM 3822 C C . ASP C 1 23 ? -34.640 -27.618 33.223 1.00 11.66 23 ASP C C 1
ATOM 3823 O O . ASP C 1 23 ? -35.478 -26.693 33.097 1.00 11.53 23 ASP C O 1
ATOM 3828 N N . ALA C 1 24 ? -33.394 -27.549 32.728 1.00 12.12 24 ALA C N 1
ATOM 3829 C CA . ALA C 1 24 ? -32.876 -26.343 32.050 1.00 13.03 24 ALA C CA 1
ATOM 3830 C C . ALA C 1 24 ? -33.673 -25.912 30.845 1.00 12.92 24 ALA C C 1
ATOM 3831 O O . ALA C 1 24 ? -33.953 -26.707 29.947 1.00 14.90 24 ALA C O 1
ATOM 3833 N N . LEU C 1 25 ? -33.977 -24.627 30.802 1.00 12.36 25 LEU C N 1
ATOM 3834 C CA . LEU C 1 25 ? -34.707 -24.045 29.714 1.00 12.34 25 LEU C CA 1
ATOM 3835 C C . LEU C 1 25 ? -34.169 -22.622 29.431 1.00 12.38 25 LEU C C 1
ATOM 3836 O O . LEU C 1 25 ? -33.642 -21.952 30.318 1.00 13.73 25 LEU C O 1
ATOM 3841 N N . VAL C 1 26 ? -34.367 -22.130 28.227 1.00 10.70 26 VAL C N 1
ATOM 3842 C CA . VAL C 1 26 ? -34.024 -20.760 27.986 1.00 10.52 26 VAL C CA 1
ATOM 3843 C C . VAL C 1 26 ? -35.384 -20.022 27.871 1.00 11.61 26 VAL C C 1
ATOM 3844 O O . VAL C 1 26 ? -36.351 -20.573 27.337 1.00 11.32 26 VAL C O 1
ATOM 3848 N N . THR C 1 27 ? -35.474 -18.825 28.426 1.00 11.02 27 THR C N 1
ATOM 3849 C CA . THR C 1 27 ? -36.746 -18.045 28.428 1.00 12.12 27 THR C CA 1
ATOM 3850 C C . THR C 1 27 ? -36.797 -17.156 27.202 1.00 12.13 27 THR C C 1
ATOM 3851 O O . THR C 1 27 ? -35.742 -16.880 26.559 1.00 10.21 27 THR C O 1
ATOM 3855 N N . VAL C 1 28 ? -37.971 -16.571 26.976 1.00 11.79 28 VAL C N 1
ATOM 3856 C CA . VAL C 1 28 ? -38.162 -15.685 25.817 1.00 12.64 28 VAL C CA 1
ATOM 3857 C C . VAL C 1 28 ? -37.228 -14.469 25.946 1.00 12.20 28 VAL C C 1
ATOM 3858 O O . VAL C 1 28 ? -36.737 -13.970 24.940 1.00 12.06 28 VAL C O 1
ATOM 3862 N N . ALA C 1 29 ? -36.911 -14.068 27.182 1.00 12.00 29 ALA C N 1
ATOM 3863 C CA . ALA C 1 29 ? -35.961 -12.951 27.421 1.00 12.53 29 ALA C CA 1
ATOM 3864 C C . ALA C 1 29 ? -34.460 -13.331 27.227 1.00 11.96 29 ALA C C 1
ATOM 3865 O O . ALA C 1 29 ? -33.587 -12.501 27.422 1.00 14.01 29 ALA C O 1
ATOM 3867 N N . GLY C 1 30 ? -34.168 -14.567 26.850 1.00 12.11 30 GLY C N 1
ATOM 3868 C CA . GLY C 1 30 ? -32.798 -15.005 26.527 1.00 11.21 30 GLY C CA 1
ATOM 3869 C C . GLY C 1 30 ? -31.966 -15.470 27.725 1.00 11.09 30 GLY C C 1
ATOM 3870 O O . GLY C 1 30 ? -30.730 -15.558 27.660 1.00 11.66 30 GLY C O 1
ATOM 3871 N N . VAL C 1 31 ? -32.642 -15.817 28.808 1.00 9.78 31 VAL C N 1
ATOM 3872 C CA . VAL C 1 31 ? -31.967 -16.231 30.031 1.00 7.59 31 VAL C CA 1
ATOM 3873 C C . VAL C 1 31 ? -31.944 -17.749 30.096 1.00 9.25 31 VAL C C 1
ATOM 3874 O O . VAL C 1 31 ? -32.993 -18.391 29.972 1.00 8.47 31 VAL C O 1
ATOM 3878 N N . LEU C 1 32 ? -30.757 -18.324 30.299 1.00 9.24 32 LEU C N 1
ATOM 3879 C CA . LEU C 1 32 ? -30.629 -19.754 30.596 1.00 8.72 32 LEU C CA 1
ATOM 3880 C C . LEU C 1 32 ? -30.943 -19.980 32.064 1.00 7.64 32 LEU C C 1
ATOM 3881 O O . LEU C 1 32 ? -30.131 -19.687 32.918 1.00 7.75 32 LEU C O 1
ATOM 3886 N N . GLN C 1 33 ? -32.158 -20.504 32.326 1.00 6.95 33 GLN C N 1
ATOM 3887 C CA . GLN C 1 33 ? -32.612 -20.860 33.674 1.00 7.07 33 GLN C CA 1
ATOM 3888 C C . GLN C 1 33 ? -32.266 -22.348 33.882 1.00 6.47 33 GLN C C 1
ATOM 3889 O O . GLN C 1 33 ? -32.996 -23.212 33.419 1.00 8.53 33 GLN C O 1
ATOM 3895 N N . LEU C 1 34 ? -31.150 -22.633 34.513 1.00 7.31 34 LEU C N 1
ATOM 3896 C CA . LEU C 1 34 ? -30.683 -24.019 34.702 1.00 8.49 34 LEU C CA 1
ATOM 3897 C C . LEU C 1 34 ? -31.633 -24.763 35.636 1.00 8.40 34 LEU C C 1
ATOM 3898 O O . LEU C 1 34 ? -31.876 -25.954 35.446 1.00 8.50 34 LEU C O 1
ATOM 3903 N N . THR C 1 35 ? -32.201 -24.075 36.649 1.00 8.53 35 THR C N 1
ATOM 3904 C CA . THR C 1 35 ? -33.166 -24.769 37.538 1.00 9.28 35 THR C CA 1
ATOM 3905 C C . THR C 1 35 ? -34.487 -24.036 37.488 1.00 9.82 35 THR C C 1
ATOM 3906 O O . THR C 1 35 ? -34.499 -22.825 37.156 1.00 10.93 35 THR C O 1
ATOM 3910 N N . ASN C 1 36 ? -35.575 -24.757 37.796 1.00 11.05 36 ASN C N 1
ATOM 3911 C CA . ASN C 1 36 ? -36.978 -24.242 37.759 1.00 12.37 36 ASN C CA 1
ATOM 3912 C C . ASN C 1 36 ? -37.257 -22.926 38.466 1.00 11.70 36 ASN C C 1
ATOM 3913 O O . ASN C 1 36 ? -36.938 -22.758 39.613 1.00 11.91 36 ASN C O 1
ATOM 3918 N N . VAL C 1 37 ? -37.912 -22.009 37.774 1.00 12.28 37 VAL C N 1
ATOM 3919 C CA . VAL C 1 37 ? -38.264 -20.703 38.315 1.00 11.96 37 VAL C CA 1
ATOM 3920 C C . VAL C 1 37 ? -39.711 -20.528 37.845 1.00 12.80 37 VAL C C 1
ATOM 3921 O O . VAL C 1 37 ? -39.978 -20.680 36.634 1.00 13.16 37 VAL C O 1
ATOM 3925 N N . ASP C 1 38 ? -40.660 -20.216 38.738 1.00 11.69 38 ASP C N 1
ATOM 3926 C CA . ASP C 1 38 ? -42.032 -20.058 38.260 1.00 10.97 38 ASP C CA 1
ATOM 3927 C C . ASP C 1 38 ? -42.212 -18.686 37.681 1.00 10.81 38 ASP C C 1
ATOM 3928 O O . ASP C 1 38 ? -41.240 -17.958 37.492 1.00 10.50 38 ASP C O 1
ATOM 3933 N N . LYS C 1 39 ? -43.456 -18.321 37.389 1.00 11.26 39 LYS C N 1
ATOM 3934 C CA . LYS C 1 39 ? -43.680 -17.128 36.580 1.00 12.69 39 LYS C CA 1
ATOM 3935 C C . LYS C 1 39 ? -43.356 -15.809 37.272 1.00 12.15 39 LYS C C 1
ATOM 3936 O O . LYS C 1 39 ? -43.129 -14.795 36.583 1.00 13.13 39 LYS C O 1
ATOM 3942 N N . ASN C 1 40 ? -43.361 -15.824 38.603 1.00 11.33 40 ASN C N 1
ATOM 3943 C CA . ASN C 1 40 ? -43.065 -14.658 39.425 1.00 10.28 40 ASN C CA 1
ATOM 3944 C C . ASN C 1 40 ? -41.554 -14.484 39.735 1.00 11.64 40 ASN C C 1
ATOM 3945 O O . ASN C 1 40 ? -41.167 -13.546 40.467 1.00 11.08 40 ASN C O 1
ATOM 3950 N N . GLY C 1 41 ? -40.730 -15.360 39.161 1.00 10.90 41 GLY C N 1
ATOM 3951 C CA . GLY C 1 41 ? -39.304 -15.396 39.447 1.00 11.96 41 GLY C CA 1
ATOM 3952 C C . GLY C 1 41 ? -38.932 -16.237 40.669 1.00 11.52 41 GLY C C 1
ATOM 3953 O O . GLY C 1 41 ? -37.787 -16.242 41.093 1.00 11.46 41 GLY C O 1
ATOM 3954 N N . VAL C 1 42 ? -39.876 -17.012 41.187 1.00 10.43 42 VAL C N 1
ATOM 3955 C CA . VAL C 1 42 ? -39.591 -17.730 42.438 1.00 9.68 42 VAL C CA 1
ATOM 3956 C C . VAL C 1 42 ? -39.002 -19.079 42.146 1.00 9.56 42 VAL C C 1
ATOM 3957 O O . VAL C 1 42 ? -39.644 -19.890 41.467 1.00 10.15 42 VAL C O 1
ATOM 3961 N N . PRO C 1 43 ? -37.779 -19.342 42.667 1.00 9.58 43 PRO C N 1
ATOM 3962 C CA . PRO C 1 43 ? -37.186 -20.628 42.336 1.00 8.87 43 PRO C CA 1
ATOM 3963 C C . PRO C 1 43 ? -37.891 -21.738 43.074 1.00 10.28 43 PRO C C 1
ATOM 3964 O O . PRO C 1 43 ? -38.508 -21.506 44.154 1.00 9.29 43 PRO C O 1
ATOM 3968 N N . GLU C 1 44 ? -37.782 -22.941 42.511 1.00 10.19 44 GLU C N 1
ATOM 3969 C CA . GLU C 1 44 ? -38.478 -24.104 43.038 1.00 10.10 44 GLU C CA 1
ATOM 3970 C C . GLU C 1 44 ? -37.480 -25.130 43.555 1.00 9.99 44 GLU C C 1
ATOM 3971 O O . GLU C 1 44 ? -36.367 -25.240 43.042 1.00 8.86 44 GLU C O 1
ATOM 3977 N N . PRO C 1 45 ? -37.892 -25.910 44.570 1.00 10.67 45 PRO C N 1
ATOM 3978 C CA . PRO C 1 45 ? -36.990 -26.885 45.178 1.00 10.70 45 PRO C CA 1
ATOM 3979 C C . PRO C 1 45 ? -36.897 -28.113 44.297 1.00 11.32 45 PRO C C 1
ATOM 3980 O O . PRO C 1 45 ? -37.679 -28.250 43.340 1.00 10.48 45 PRO C O 1
ATOM 3984 N N . SER C 1 46 ? -36.006 -29.037 44.659 1.00 11.72 46 SER C N 1
ATOM 3985 C CA . SER C 1 46 ? -35.992 -30.375 44.026 1.00 12.67 46 SER C CA 1
ATOM 3986 C C . SER C 1 46 ? -35.710 -30.287 42.517 1.00 11.76 46 SER C C 1
ATOM 3987 O O . SER C 1 46 ? -36.172 -31.144 41.744 1.00 10.46 46 SER C O 1
ATOM 3990 N N . SER C 1 47 ? -34.956 -29.261 42.107 1.00 12.12 47 SER C N 1
ATOM 3991 C CA . SER C 1 47 ? -34.704 -29.015 40.692 1.00 12.63 47 SER C CA 1
ATOM 3992 C C . SER C 1 47 ? -33.229 -29.303 40.355 1.00 11.83 47 SER C C 1
ATOM 3993 O O . SER C 1 47 ? -32.345 -28.987 41.162 1.00 11.79 47 SER C O 1
ATOM 3996 N N . LEU C 1 48 ? -32.973 -29.840 39.157 1.00 11.36 48 LEU C N 1
ATOM 3997 C CA . LEU C 1 48 ? -31.612 -30.090 38.643 1.00 11.66 48 LEU C CA 1
ATOM 3998 C C . LEU C 1 48 ? -31.618 -29.833 37.169 1.00 11.34 48 LEU C C 1
ATOM 3999 O O . LEU C 1 48 ? -32.468 -30.359 36.473 1.00 10.25 48 LEU C O 1
ATOM 4004 N N . GLY C 1 49 ? -30.683 -29.047 36.665 1.00 9.86 49 GLY C N 1
ATOM 4005 C CA . GLY C 1 49 ? -30.696 -28.732 35.224 1.00 10.47 49 GLY C CA 1
ATOM 4006 C C . GLY C 1 49 ? -29.273 -28.584 34.680 1.00 10.82 49 GLY C C 1
ATOM 4007 O O . GLY C 1 49 ? -28.389 -28.169 35.422 1.00 9.73 49 GLY C O 1
ATOM 4008 N N . ARG C 1 50 ? -29.041 -28.931 33.417 1.00 9.83 50 ARG C N 1
ATOM 4009 C CA . ARG C 1 50 ? -27.722 -28.697 32.805 1.00 10.24 50 ARG C CA 1
ATOM 4010 C C . ARG C 1 50 ? -27.835 -28.263 31.358 1.00 9.77 50 ARG C C 1
ATOM 4011 O O . ARG C 1 50 ? -28.879 -28.462 30.681 1.00 7.81 50 ARG C O 1
ATOM 4019 N N . ALA C 1 51 ? -26.759 -27.642 30.883 1.00 8.69 51 ALA C N 1
ATOM 4020 C CA . ALA C 1 51 ? -26.687 -27.184 29.509 1.00 9.52 51 ALA C CA 1
ATOM 4021 C C . ALA C 1 51 ? -25.235 -27.340 29.080 1.00 10.28 51 ALA C C 1
ATOM 4022 O O . ALA C 1 51 ? -24.338 -26.913 29.787 1.00 11.99 51 ALA C O 1
ATOM 4024 N N . THR C 1 52 ? -25.008 -27.900 27.923 1.00 11.45 52 THR C N 1
ATOM 4025 C CA . THR C 1 52 ? -23.648 -28.153 27.457 1.00 13.14 52 THR C CA 1
ATOM 4026 C C . THR C 1 52 ? -23.565 -27.843 25.974 1.00 12.05 52 THR C C 1
ATOM 4027 O O . THR C 1 52 ? -24.539 -28.033 25.220 1.00 11.18 52 THR C O 1
ATOM 4031 N N . TYR C 1 53 ? -22.409 -27.302 25.554 1.00 10.53 53 TYR C N 1
ATOM 4032 C CA . TYR C 1 53 ? -22.237 -26.968 24.117 1.00 9.13 53 TYR C CA 1
ATOM 4033 C C . TYR C 1 53 ? -22.318 -28.223 23.283 1.00 9.63 53 TYR C C 1
ATOM 4034 O O . TYR C 1 53 ? -21.811 -29.270 23.660 1.00 10.24 53 TYR C O 1
ATOM 4043 N N . SER C 1 54 ? -22.894 -28.102 22.105 1.00 9.59 54 SER C N 1
ATOM 4044 C CA . SER C 1 54 ? -23.290 -29.256 21.400 1.00 10.43 54 SER C CA 1
ATOM 4045 C C . SER C 1 54 ? -22.120 -29.992 20.728 1.00 10.59 54 SER C C 1
ATOM 4046 O O . SER C 1 54 ? -22.203 -31.219 20.579 1.00 9.26 54 SER C O 1
ATOM 4049 N N . ALA C 1 55 ? -21.027 -29.265 20.429 1.00 9.30 55 ALA C N 1
ATOM 4050 C CA . ALA C 1 55 ? -19.843 -29.879 19.846 1.00 9.66 55 ALA C CA 1
ATOM 4051 C C . ALA C 1 55 ? -18.786 -30.403 20.879 1.00 9.26 55 ALA C C 1
ATOM 4052 O O . ALA C 1 55 ? -18.476 -29.743 21.849 1.00 11.55 55 ALA C O 1
ATOM 4054 N N . PRO C 1 56 ? -18.285 -31.634 20.693 1.00 9.04 56 PRO C N 1
ATOM 4055 C CA . PRO C 1 56 ? -17.226 -32.211 21.509 1.00 9.19 56 PRO C CA 1
ATOM 4056 C C . PRO C 1 56 ? -16.041 -31.295 21.368 1.00 8.74 56 PRO C C 1
ATOM 4057 O O . PRO C 1 56 ? -15.874 -30.733 20.317 1.00 9.95 56 PRO C O 1
ATOM 4061 N N . ILE C 1 57 ? -15.257 -31.163 22.408 1.00 9.30 57 ILE C N 1
ATOM 4062 C CA . ILE C 1 57 ? -14.018 -30.420 22.416 1.00 9.22 57 ILE C CA 1
ATOM 4063 C C . ILE C 1 57 ? -12.788 -31.363 22.623 1.00 9.60 57 ILE C C 1
ATOM 4064 O O . ILE C 1 57 ? -12.803 -32.191 23.523 1.00 8.69 57 ILE C O 1
ATOM 4069 N N . ASN C 1 58 ? -11.727 -31.203 21.807 1.00 9.22 58 ASN C N 1
ATOM 4070 C CA . ASN C 1 58 ? -10.500 -32.023 21.947 1.00 8.95 58 ASN C CA 1
ATOM 4071 C C . ASN C 1 58 ? -9.652 -31.400 23.046 1.00 10.68 58 ASN C C 1
ATOM 4072 O O . ASN C 1 58 ? -9.056 -30.331 22.886 1.00 10.34 58 ASN C O 1
ATOM 4077 N N . ILE C 1 59 ? -9.593 -32.067 24.179 1.00 11.91 59 ILE C N 1
ATOM 4078 C CA . ILE C 1 59 ? -8.941 -31.486 25.345 1.00 13.86 59 ILE C CA 1
ATOM 4079 C C . ILE C 1 59 ? -7.455 -31.953 25.578 1.00 13.93 59 ILE C C 1
ATOM 4080 O O . ILE C 1 59 ? -6.670 -31.221 26.186 1.00 12.66 59 ILE C O 1
ATOM 4085 N N . TRP C 1 60 ? -7.096 -33.138 25.096 1.00 13.24 60 TRP C N 1
ATOM 4086 C CA . TRP C 1 60 ? -5.718 -33.594 25.122 1.00 12.72 60 TRP C CA 1
ATOM 4087 C C . TRP C 1 60 ? -5.571 -34.631 24.019 1.00 13.74 60 TRP C C 1
ATOM 4088 O O . TRP C 1 60 ? -6.571 -35.047 23.428 1.00 14.43 60 TRP C O 1
ATOM 4099 N N . ASP C 1 61 ? -4.345 -35.079 23.739 1.00 13.91 61 ASP C N 1
ATOM 4100 C CA . ASP C 1 61 ? -4.090 -35.903 22.538 1.00 13.76 61 ASP C CA 1
ATOM 4101 C C . ASP C 1 61 ? -3.067 -36.958 22.900 1.00 14.05 61 ASP C C 1
ATOM 4102 O O . ASP C 1 61 ? -2.004 -36.640 23.391 1.00 12.88 61 ASP C O 1
ATOM 4107 N N . SER C 1 62 ? -3.437 -38.222 22.689 1.00 15.22 62 SER C N 1
ATOM 4108 C CA . SER C 1 62 ? -2.628 -39.325 23.200 1.00 16.57 62 SER C CA 1
ATOM 4109 C C . SER C 1 62 ? -1.393 -39.514 22.303 1.00 15.76 62 SER C C 1
ATOM 4110 O O . SER C 1 62 ? -0.367 -39.895 22.777 1.00 15.71 62 SER C O 1
ATOM 4113 N N . ALA C 1 63 ? -1.497 -39.137 21.036 1.00 16.37 63 ALA C N 1
ATOM 4114 C CA . ALA C 1 63 ? -0.357 -39.227 20.100 1.00 16.81 63 ALA C CA 1
ATOM 4115 C C . ALA C 1 63 ? 0.818 -38.298 20.437 1.00 16.46 63 ALA C C 1
ATOM 4116 O O . ALA C 1 63 ? 1.953 -38.739 20.462 1.00 15.46 63 ALA C O 1
ATOM 4118 N N . THR C 1 64 ? 0.526 -37.014 20.675 1.00 15.49 64 THR C N 1
ATOM 4119 C CA . THR C 1 64 ? 1.532 -36.026 21.041 1.00 14.80 64 THR C CA 1
ATOM 4120 C C . THR C 1 64 ? 1.727 -35.943 22.559 1.00 14.60 64 THR C C 1
ATOM 4121 O O . THR C 1 64 ? 2.772 -35.460 23.040 1.00 15.11 64 THR C O 1
ATOM 4125 N N . GLY C 1 65 ? 0.720 -36.362 23.329 1.00 14.44 65 GLY C N 1
ATOM 4126 C CA . GLY C 1 65 ? 0.724 -36.129 24.791 1.00 13.85 65 GLY C CA 1
ATOM 4127 C C . GLY C 1 65 ? 0.417 -34.690 25.246 1.00 14.79 65 GLY C C 1
ATOM 4128 O O . GLY C 1 65 ? 0.499 -34.388 26.448 1.00 13.90 65 GLY C O 1
ATOM 4129 N N . LEU C 1 66 ? 0.050 -33.809 24.308 1.00 13.42 66 LEU C N 1
ATOM 4130 C CA . LEU C 1 66 ? -0.277 -32.418 24.648 1.00 13.65 66 LEU C CA 1
ATOM 4131 C C . LEU C 1 66 ? -1.696 -32.287 25.234 1.00 13.56 66 LEU C C 1
ATOM 4132 O O . LEU C 1 66 ? -2.614 -33.065 24.913 1.00 12.81 66 LEU C O 1
ATOM 4137 N N . VAL C 1 67 ? -1.859 -31.311 26.118 1.00 12.20 67 VAL C N 1
ATOM 4138 C CA . VAL C 1 67 ? -3.176 -30.969 26.625 1.00 10.88 67 VAL C CA 1
ATOM 4139 C C . VAL C 1 67 ? -3.503 -29.540 26.156 1.00 9.65 67 VAL C C 1
ATOM 4140 O O . VAL C 1 67 ? -2.607 -28.702 26.010 1.00 8.32 67 VAL C O 1
ATOM 4144 N N . ALA C 1 68 ? -4.785 -29.281 25.936 1.00 9.30 68 ALA C N 1
ATOM 4145 C CA . ALA C 1 68 ? -5.280 -27.919 25.589 1.00 10.54 68 ALA C CA 1
ATOM 4146 C C . ALA C 1 68 ? -5.180 -26.903 26.722 1.00 10.31 68 ALA C C 1
ATOM 4147 O O . ALA C 1 68 ? -5.368 -27.237 27.867 1.00 9.91 68 ALA C O 1
ATOM 4149 N N . SER C 1 69 ? -4.892 -25.666 26.379 1.00 9.87 69 SER C N 1
ATOM 4150 C CA . SER C 1 69 ? -5.296 -24.590 27.193 1.00 10.55 69 SER C CA 1
ATOM 4151 C C . SER C 1 69 ? -6.737 -24.235 26.841 1.00 10.23 69 SER C C 1
ATOM 4152 O O . SER C 1 69 ? -7.184 -24.313 25.686 1.00 9.40 69 SER C O 1
ATOM 4155 N N . PHE C 1 70 ? -7.438 -23.703 27.823 1.00 9.72 70 PHE C N 1
ATOM 4156 C CA . PHE C 1 70 ? -8.706 -23.123 27.530 1.00 9.52 70 PHE C CA 1
ATOM 4157 C C . PHE C 1 70 ? -9.022 -21.915 28.429 1.00 11.25 70 PHE C C 1
ATOM 4158 O O . PHE C 1 70 ? -8.305 -21.593 29.428 1.00 11.24 70 PHE C O 1
ATOM 4166 N N . ALA C 1 71 ? -10.099 -21.241 28.050 1.00 10.26 71 ALA C N 1
ATOM 4167 C CA . ALA C 1 71 ? -10.520 -20.082 28.804 1.00 10.63 71 ALA C CA 1
ATOM 4168 C C . ALA C 1 71 ? -11.976 -19.942 28.609 1.00 10.99 71 ALA C C 1
ATOM 4169 O O . ALA C 1 71 ? -12.434 -20.024 27.463 1.00 11.37 71 ALA C O 1
ATOM 4171 N N . THR C 1 72 ? -12.694 -19.592 29.674 1.00 12.04 72 THR C N 1
ATOM 4172 C CA . THR C 1 72 ? -14.131 -19.454 29.564 1.00 12.10 72 THR C CA 1
ATOM 4173 C C . THR C 1 72 ? -14.600 -18.324 30.473 1.00 13.97 72 THR C C 1
ATOM 4174 O O . THR C 1 72 ? -14.104 -18.161 31.582 1.00 11.95 72 THR C O 1
ATOM 4178 N N . SER C 1 73 ? -15.581 -17.549 30.002 1.00 14.92 73 SER C N 1
ATOM 4179 C CA . SER C 1 73 ? -16.230 -16.552 30.853 1.00 15.39 73 SER C CA 1
ATOM 4180 C C . SER C 1 73 ? -17.743 -16.582 30.770 1.00 14.76 73 SER C C 1
ATOM 4181 O O . SER C 1 73 ? -18.345 -16.877 29.715 1.00 16.11 73 SER C O 1
ATOM 4184 N N . PHE C 1 74 ? -18.375 -16.290 31.895 1.00 13.55 74 PHE C N 1
ATOM 4185 C CA . PHE C 1 74 ? -19.787 -16.253 31.897 1.00 13.20 74 PHE C CA 1
ATOM 4186 C C . PHE C 1 74 ? -20.289 -15.322 32.957 1.00 12.75 74 PHE C C 1
ATOM 4187 O O . PHE C 1 74 ? -19.561 -14.907 33.875 1.00 11.33 74 PHE C O 1
ATOM 4195 N N . ARG C 1 75 ? -21.548 -14.944 32.765 1.00 11.83 75 ARG C N 1
ATOM 4196 C CA . ARG C 1 75 ? -22.209 -13.995 33.637 1.00 11.64 75 ARG C CA 1
ATOM 4197 C C . ARG C 1 75 ? -23.435 -14.748 34.183 1.00 11.85 75 ARG C C 1
ATOM 4198 O O . ARG C 1 75 ? -24.187 -15.268 33.377 1.00 12.01 75 ARG C O 1
ATOM 4206 N N . PHE C 1 76 ? -23.628 -14.791 35.506 1.00 10.43 76 PHE C N 1
ATOM 4207 C CA . PHE C 1 76 ? -24.800 -15.493 36.110 1.00 12.34 76 PHE C CA 1
ATOM 4208 C C . PHE C 1 76 ? -25.381 -14.768 37.312 1.00 12.50 76 PHE C C 1
ATOM 4209 O O . PHE C 1 76 ? -24.726 -14.004 37.944 1.00 14.35 76 PHE C O 1
ATOM 4217 N N . THR C 1 77 ? -26.656 -14.994 37.588 1.00 12.72 77 THR C N 1
ATOM 4218 C CA . THR C 1 77 ? -27.263 -14.484 38.773 1.00 9.72 77 THR C CA 1
ATOM 4219 C C . THR C 1 77 ? -27.890 -15.579 39.563 1.00 10.02 77 THR C C 1
ATOM 4220 O O . THR C 1 77 ? -28.553 -16.450 38.991 1.00 12.06 77 THR C O 1
ATOM 4224 N N . ILE C 1 78 ? -27.730 -15.491 40.885 1.00 8.78 78 ILE C N 1
ATOM 4225 C CA . ILE C 1 78 ? -28.365 -16.385 41.797 1.00 9.30 78 ILE C CA 1
ATOM 4226 C C . ILE C 1 78 ? -29.190 -15.504 42.691 1.00 10.63 78 ILE C C 1
ATOM 4227 O O . ILE C 1 78 ? -28.648 -14.590 43.349 1.00 12.45 78 ILE C O 1
ATOM 4232 N N . TYR C 1 79 ? -30.493 -15.765 42.716 1.00 10.65 79 TYR C N 1
ATOM 4233 C CA . TYR C 1 79 ? -31.441 -14.930 43.491 1.00 11.43 79 TYR C CA 1
ATOM 4234 C C . TYR C 1 79 ? -32.126 -15.856 44.476 1.00 10.96 79 TYR C C 1
ATOM 4235 O O . TYR C 1 79 ? -32.689 -16.843 44.049 1.00 11.42 79 TYR C O 1
ATOM 4244 N N . ALA C 1 80 ? -32.055 -15.571 45.773 1.00 10.33 80 ALA C N 1
ATOM 4245 C CA . ALA C 1 80 ? -32.811 -16.353 46.777 1.00 10.62 80 ALA C CA 1
ATOM 4246 C C . ALA C 1 80 ? -33.848 -15.434 47.431 1.00 10.68 80 ALA C C 1
ATOM 4247 O O . ALA C 1 80 ? -33.502 -14.336 47.874 1.00 10.95 80 ALA C O 1
ATOM 4249 N N . PRO C 1 81 ? -35.128 -15.832 47.419 1.00 11.62 81 PRO C N 1
ATOM 4250 C CA . PRO C 1 81 ? -36.142 -15.059 48.147 1.00 11.87 81 PRO C CA 1
ATOM 4251 C C . PRO C 1 81 ? -35.890 -15.033 49.670 1.00 13.21 81 PRO C C 1
ATOM 4252 O O . PRO C 1 81 ? -36.313 -14.064 50.361 1.00 11.58 81 PRO C O 1
ATOM 4256 N N . ASN C 1 82 ? -35.139 -16.025 50.175 1.00 13.19 82 ASN C N 1
ATOM 4257 C CA . ASN C 1 82 ? -34.690 -15.958 51.580 1.00 13.36 82 ASN C CA 1
ATOM 4258 C C . ASN C 1 82 ? -33.208 -16.368 51.715 1.00 14.10 82 ASN C C 1
ATOM 4259 O O . ASN C 1 82 ? -32.867 -17.553 51.710 1.00 14.44 82 ASN C O 1
ATOM 4264 N N . ILE C 1 83 ? -32.318 -15.388 51.816 1.00 15.49 83 ILE C N 1
ATOM 4265 C CA . ILE C 1 83 ? -30.866 -15.662 51.753 1.00 16.71 83 ILE C CA 1
ATOM 4266 C C . ILE C 1 83 ? -30.394 -16.504 52.984 1.00 16.88 83 ILE C C 1
ATOM 4267 O O . ILE C 1 83 ? -29.304 -17.030 52.991 1.00 18.22 83 ILE C O 1
ATOM 4272 N N . ALA C 1 84 ? -31.265 -16.710 53.969 1.00 17.03 84 ALA C N 1
ATOM 4273 C CA . ALA C 1 84 ? -30.945 -17.574 55.135 1.00 17.54 84 ALA C CA 1
ATOM 4274 C C . ALA C 1 84 ? -31.112 -19.060 54.808 1.00 17.82 84 ALA C C 1
ATOM 4275 O O . ALA C 1 84 ? -30.592 -19.913 55.516 1.00 18.28 84 ALA C O 1
ATOM 4277 N N . THR C 1 85 ? -31.870 -19.375 53.754 1.00 17.00 85 THR C N 1
ATOM 4278 C CA . THR C 1 85 ? -32.115 -20.774 53.406 1.00 16.10 85 THR C CA 1
ATOM 4279 C C . THR C 1 85 ? -31.857 -20.980 51.897 1.00 15.35 85 THR C C 1
ATOM 4280 O O . THR C 1 85 ? -32.778 -20.774 51.110 1.00 14.83 85 THR C O 1
ATOM 4284 N N . ILE C 1 86 ? -30.613 -21.334 51.520 1.00 12.62 86 ILE C N 1
ATOM 4285 C CA . ILE C 1 86 ? -30.178 -21.460 50.088 1.00 12.07 86 ILE C CA 1
ATOM 4286 C C . ILE C 1 86 ? -29.451 -22.786 49.817 1.00 10.92 86 ILE C C 1
ATOM 4287 O O . ILE C 1 86 ? -28.889 -23.375 50.703 1.00 11.39 86 ILE C O 1
ATOM 4292 N N . ALA C 1 87 ? -29.456 -23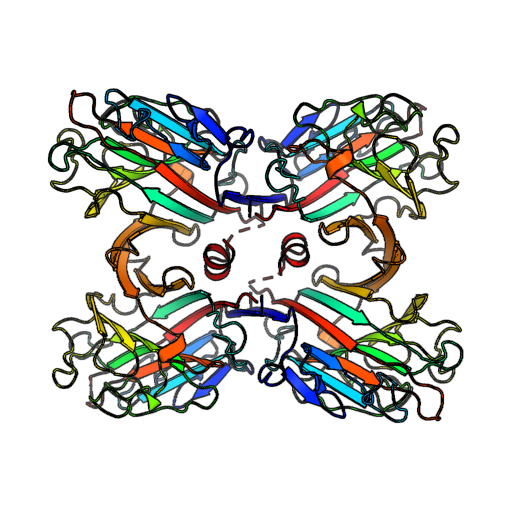.217 48.561 1.00 12.35 87 ALA C N 1
ATOM 4293 C CA . ALA C 1 87 ? -28.956 -24.526 48.082 1.00 12.27 87 ALA C CA 1
ATOM 4294 C C . ALA C 1 87 ? -29.345 -24.671 46.608 1.00 11.89 87 ALA C C 1
ATOM 4295 O O . ALA C 1 87 ? -30.245 -23.980 46.147 1.00 13.12 87 ALA C O 1
ATOM 4297 N N . ASP C 1 88 ? -28.664 -25.521 45.855 1.00 11.95 88 ASP C N 1
ATOM 4298 C CA . ASP C 1 88 ? -27.373 -26.099 46.254 1.00 12.96 88 ASP C CA 1
ATOM 4299 C C . ASP C 1 88 ? -26.177 -25.463 45.565 1.00 13.45 88 ASP C C 1
ATOM 4300 O O . ASP C 1 88 ? -25.092 -25.433 46.160 1.00 15.02 88 ASP C O 1
ATOM 4305 N N . GLY C 1 89 ? -26.353 -24.948 44.335 1.00 12.90 89 GLY C N 1
ATOM 4306 C CA . GLY C 1 89 ? -25.322 -24.084 43.704 1.00 11.63 89 GLY C CA 1
ATOM 4307 C C . GLY C 1 89 ? -25.216 -24.403 42.229 1.00 11.91 89 GLY C C 1
ATOM 4308 O O . GLY C 1 89 ? -26.066 -25.087 41.686 1.00 10.81 89 GLY C O 1
ATOM 4309 N N . LEU C 1 90 ? -24.134 -23.980 41.580 1.00 11.68 90 LEU C N 1
ATOM 4310 C CA . LEU C 1 90 ? -23.965 -24.297 40.208 1.00 11.71 90 LEU C CA 1
ATOM 4311 C C . LEU C 1 90 ? -22.509 -24.544 39.842 1.00 12.29 90 LEU C C 1
ATOM 4312 O O . LEU C 1 90 ? -21.647 -24.301 40.645 1.00 11.90 90 LEU C O 1
ATOM 4317 N N . ALA C 1 91 ? -22.241 -25.005 38.609 1.00 12.39 91 ALA C N 1
ATOM 4318 C CA . ALA C 1 91 ? -20.872 -25.426 38.224 1.00 11.56 91 ALA C CA 1
ATOM 4319 C C . ALA C 1 91 ? -20.716 -25.376 36.735 1.00 11.91 91 ALA C C 1
ATOM 4320 O O . ALA C 1 91 ? -21.661 -25.685 35.976 1.00 12.05 91 ALA C O 1
ATOM 4322 N N . PHE C 1 92 ? -19.519 -24.963 36.346 1.00 11.63 92 PHE C N 1
ATOM 4323 C CA . PHE C 1 92 ? -19.003 -25.062 34.995 1.00 12.59 92 PHE C CA 1
ATOM 4324 C C . PHE C 1 92 ? -18.174 -26.355 35.023 1.00 11.95 92 PHE C C 1
ATOM 4325 O O . PHE C 1 92 ? -17.481 -26.633 35.998 1.00 12.50 92 PHE C O 1
ATOM 4333 N N . PHE C 1 93 ? -18.289 -27.171 34.004 1.00 12.54 93 PHE C N 1
ATOM 4334 C CA . PHE C 1 93 ? -17.682 -28.483 34.065 1.00 12.83 93 PHE C CA 1
ATOM 4335 C C . PHE C 1 93 ? -17.264 -29.017 32.709 1.00 12.29 93 PHE C C 1
ATOM 4336 O O . PHE C 1 93 ? -17.788 -28.598 31.660 1.00 12.39 93 PHE C O 1
ATOM 4344 N N . LEU C 1 94 ? -16.292 -29.920 32.747 1.00 11.56 94 LEU C N 1
ATOM 4345 C CA . LEU C 1 94 ? -15.854 -30.648 31.564 1.00 12.45 94 LEU C CA 1
ATOM 4346 C C . LEU C 1 94 ? -16.059 -32.122 31.890 1.00 12.90 94 LEU C C 1
ATOM 4347 O O . LEU C 1 94 ? -15.619 -32.569 32.947 1.00 13.64 94 LEU C O 1
ATOM 4352 N N . ALA C 1 95 ? -16.757 -32.870 31.046 1.00 12.67 95 ALA C N 1
ATOM 4353 C CA . ALA C 1 95 ? -16.976 -34.298 31.346 1.00 12.26 95 ALA C CA 1
ATOM 4354 C C . ALA C 1 95 ? -16.954 -35.078 30.034 1.00 11.68 95 ALA C C 1
ATOM 4355 O O . ALA C 1 95 ? -16.939 -34.464 29.000 1.00 9.68 95 ALA C O 1
ATOM 4357 N N . PRO C 1 96 ? -17.079 -36.426 30.079 1.00 12.09 96 PRO C N 1
ATOM 4358 C CA . PRO C 1 96 ? -17.136 -37.168 28.802 1.00 12.08 96 PRO C CA 1
ATOM 4359 C C . PRO C 1 96 ? -18.276 -36.690 27.883 1.00 13.65 96 PRO C C 1
ATOM 4360 O O . PRO C 1 96 ? -19.254 -36.057 28.338 1.00 13.60 96 PRO C O 1
ATOM 4364 N N . VAL C 1 97 ? -18.117 -36.939 26.590 1.00 12.71 97 VAL C N 1
ATOM 4365 C CA . VAL C 1 97 ? -19.036 -36.430 25.597 1.00 13.46 97 VAL C CA 1
ATOM 4366 C C . VAL C 1 97 ? -20.476 -36.881 25.842 1.00 14.32 97 VAL C C 1
ATOM 4367 O O . VAL C 1 97 ? -21.416 -36.067 25.768 1.00 14.50 97 VAL C O 1
ATOM 4371 N N . ALA C 1 98 ? -20.649 -38.171 26.169 1.00 13.40 98 ALA C N 1
ATOM 4372 C CA . ALA C 1 98 ? -21.977 -38.742 26.369 1.00 14.20 98 ALA C CA 1
ATOM 4373 C C . ALA C 1 98 ? -22.570 -38.446 27.783 1.00 15.17 98 ALA C C 1
ATOM 4374 O O . ALA C 1 98 ? -23.651 -38.941 28.131 1.00 15.95 98 ALA C O 1
ATOM 4376 N N . SER C 1 99 ? -21.865 -37.646 28.586 1.00 15.70 99 SER C N 1
ATOM 4377 C CA . SER C 1 99 ? -22.260 -37.377 29.992 1.00 17.01 99 SER C CA 1
ATOM 4378 C C . SER C 1 99 ? -23.730 -36.901 30.185 1.00 16.44 99 SER C C 1
ATOM 4379 O O . SER C 1 99 ? -24.273 -36.054 29.414 1.00 15.59 99 SER C O 1
ATOM 4382 N N . ALA C 1 100 ? -24.328 -37.441 31.239 1.00 16.08 100 ALA C N 1
ATOM 4383 C CA . ALA C 1 100 ? -25.718 -37.147 31.626 1.00 15.51 100 ALA C CA 1
ATOM 4384 C C . ALA C 1 100 ? -25.767 -36.824 33.130 1.00 15.00 100 ALA C C 1
ATOM 4385 O O . ALA C 1 100 ? -24.835 -37.162 33.880 1.00 14.92 100 ALA C O 1
ATOM 4387 N N . PRO C 1 101 ? -26.810 -36.099 33.556 1.00 14.59 101 PRO C N 1
ATOM 4388 C CA . PRO C 1 101 ? -26.895 -35.609 34.930 1.00 13.89 101 PRO C CA 1
ATOM 4389 C C . PRO C 1 101 ? -26.829 -36.750 35.962 1.00 13.26 101 PRO C C 1
ATOM 4390 O O . PRO C 1 101 ? -27.511 -37.788 35.827 1.00 8.66 101 PRO C O 1
ATOM 4394 N N . ASP C 1 102 ? -25.966 -36.555 36.957 1.00 13.23 102 ASP C N 1
ATOM 4395 C CA . ASP C 1 102 ? -25.874 -37.511 38.052 1.00 15.44 102 ASP C CA 1
ATOM 4396 C C . ASP C 1 102 ? -26.835 -37.087 39.190 1.00 15.30 102 ASP C C 1
ATOM 4397 O O . ASP C 1 102 ? -27.850 -36.409 38.935 1.00 16.45 102 ASP C O 1
ATOM 4402 N N . SER C 1 103 ? -26.530 -37.484 40.425 1.00 14.95 103 SER C N 1
ATOM 4403 C CA . SER C 1 103 ? -27.398 -37.231 41.583 1.00 13.84 103 SER C CA 1
ATOM 4404 C C . SER C 1 103 ? -27.633 -35.730 41.711 1.00 12.06 103 SER C C 1
ATOM 4405 O O . SER C 1 103 ? -26.723 -34.972 41.437 1.00 11.06 103 SER C O 1
ATOM 4408 N N . GLY C 1 104 ? -28.796 -35.299 42.198 1.00 11.28 104 GLY C N 1
ATOM 4409 C CA . GLY C 1 104 ? -29.067 -33.857 42.429 1.00 11.30 104 GLY C CA 1
ATOM 4410 C C . GLY C 1 104 ? -28.642 -33.190 43.757 1.00 11.41 104 GLY C C 1
ATOM 4411 O O . GLY C 1 104 ? -27.694 -33.660 44.414 1.00 9.73 104 GLY C O 1
ATOM 4412 N N . GLY C 1 105 ? -29.295 -32.074 44.150 1.00 9.73 105 GLY C N 1
ATOM 4413 C CA . GLY C 1 105 ? -28.967 -31.453 45.451 1.00 9.63 105 GLY C CA 1
ATOM 4414 C C . GLY C 1 105 ? -27.467 -31.113 45.539 1.00 8.97 105 GLY C C 1
ATOM 4415 O O . GLY C 1 105 ? -26.901 -30.658 44.576 1.00 9.80 105 GLY C O 1
ATOM 4416 N N . GLY C 1 106 ? -26.790 -31.369 46.655 1.00 9.21 106 GLY C N 1
ATOM 4417 C CA . GLY C 1 106 ? -25.362 -30.967 46.753 1.00 11.19 106 GLY C CA 1
ATOM 4418 C C . GLY C 1 106 ? -24.348 -31.712 45.858 1.00 11.98 106 GLY C C 1
ATOM 4419 O O . GLY C 1 106 ? -23.138 -31.360 45.804 1.00 9.97 106 GLY C O 1
ATOM 4420 N N . PHE C 1 107 ? -24.836 -32.743 45.149 1.00 12.65 107 PHE C N 1
ATOM 4421 C CA . PHE C 1 107 ? -24.047 -33.485 44.146 1.00 12.58 107 PHE C CA 1
ATOM 4422 C C . PHE C 1 107 ? -24.006 -32.659 42.902 1.00 12.77 107 PHE C C 1
ATOM 4423 O O . PHE C 1 107 ? -23.249 -32.978 41.993 1.00 14.28 107 PHE C O 1
ATOM 4431 N N . LEU C 1 108 ? -24.852 -31.633 42.834 1.00 12.54 108 LEU C N 1
ATOM 4432 C CA . LEU C 1 108 ? -24.773 -30.593 41.798 1.00 11.61 108 LEU C CA 1
ATOM 4433 C C . LEU C 1 108 ? -24.930 -31.150 40.376 1.00 12.40 108 LEU C C 1
ATOM 4434 O O . LEU C 1 108 ? -24.503 -30.528 39.412 1.00 11.68 108 LEU C O 1
ATOM 4439 N N . GLY C 1 109 ? -25.565 -32.327 40.246 1.00 12.55 109 GLY C N 1
ATOM 4440 C CA . GLY C 1 109 ? -25.762 -32.980 38.954 1.00 13.53 109 GLY C CA 1
ATOM 4441 C C . GLY C 1 109 ? -24.485 -33.612 38.353 1.00 14.00 109 GLY C C 1
ATOM 4442 O O . GLY C 1 109 ? -24.501 -34.064 37.248 1.00 13.62 109 GLY C O 1
ATOM 4443 N N . LEU C 1 110 ? -23.408 -33.694 39.112 1.00 13.49 110 LEU C N 1
ATOM 4444 C CA . LEU C 1 110 ? -22.107 -34.075 38.562 1.00 13.98 110 LEU C CA 1
ATOM 4445 C C . LEU C 1 110 ? -21.500 -35.333 39.185 1.00 13.64 110 LEU C C 1
ATOM 4446 O O . LEU C 1 110 ? -20.646 -35.982 38.561 1.00 14.42 110 LEU C O 1
ATOM 4451 N N . PHE C 1 111 ? -21.953 -35.710 40.376 1.00 13.38 111 PHE C N 1
ATOM 4452 C CA . PHE C 1 111 ? -21.360 -36.844 41.077 1.00 14.84 111 PHE C CA 1
ATOM 4453 C C . PHE C 1 111 ? -22.486 -37.649 41.746 1.00 15.72 111 PHE C C 1
ATOM 4454 O O . PHE C 1 111 ? -23.588 -37.117 41.901 1.00 16.06 111 PHE C O 1
ATOM 4462 N N . ASP C 1 112 ? -22.204 -38.893 42.111 1.00 15.10 112 ASP C N 1
ATOM 4463 C CA . ASP C 1 112 ? -23.204 -39.803 42.708 1.00 17.43 112 ASP C CA 1
ATOM 4464 C C . ASP C 1 112 ? -23.146 -40.048 44.218 1.00 17.62 112 ASP C C 1
ATOM 4465 O O . ASP C 1 112 ? -24.097 -40.530 44.817 1.00 18.67 112 ASP C O 1
ATOM 4470 N N . SER C 1 113 ? -22.016 -39.766 44.825 1.00 18.93 113 SER C N 1
ATOM 4471 C CA . SER C 1 113 ? -21.854 -39.869 46.283 1.00 19.60 113 SER C CA 1
ATOM 4472 C C . SER C 1 113 ? -20.614 -39.033 46.586 1.00 19.84 113 SER C C 1
ATOM 4473 O O . SER C 1 113 ? -20.024 -38.434 45.664 1.00 18.48 113 SER C O 1
ATOM 4476 N N . ALA C 1 114 ? -20.206 -39.069 47.850 1.00 20.04 114 ALA C N 1
ATOM 4477 C CA . ALA C 1 114 ? -19.068 -38.299 48.358 1.00 21.39 114 ALA C CA 1
ATOM 4478 C C . ALA C 1 114 ? -17.692 -38.766 47.875 1.00 22.05 114 ALA C C 1
ATOM 4479 O O . ALA C 1 114 ? -16.729 -37.964 47.888 1.00 23.20 114 ALA C O 1
ATOM 4481 N N . VAL C 1 115 ? -17.583 -40.046 47.487 1.00 21.59 115 VAL C N 1
ATOM 4482 C CA . VAL C 1 115 ? -16.284 -40.664 47.230 1.00 21.51 115 VAL C CA 1
ATOM 4483 C C . VAL C 1 115 ? -15.712 -40.240 45.885 1.00 20.88 115 VAL C C 1
ATOM 4484 O O . VAL C 1 115 ? -16.438 -39.909 44.945 1.00 20.25 115 VAL C O 1
ATOM 4488 N N . SER C 1 116 ? -14.390 -40.228 45.826 1.00 21.36 116 SER C N 1
ATOM 4489 C CA . SER C 1 116 ? -13.647 -39.958 44.608 1.00 21.34 116 SER C CA 1
ATOM 4490 C C . SER C 1 116 ? -13.624 -41.240 43.762 1.00 20.20 116 SER C C 1
ATOM 4491 O O . SER C 1 116 ? -13.636 -42.338 44.295 1.00 20.73 116 SER C O 1
ATOM 4494 N N . GLY C 1 117 ? -13.590 -41.087 42.442 1.00 18.90 117 GLY C N 1
ATOM 4495 C CA . GLY C 1 117 ? -13.752 -42.205 41.497 1.00 16.23 117 GLY C CA 1
ATOM 4496 C C . GLY C 1 117 ? -13.337 -41.756 40.110 1.00 15.01 117 GLY C C 1
ATOM 4497 O O . GLY C 1 117 ? -14.024 -40.916 39.465 1.00 11.86 117 GLY C O 1
ATOM 4498 N N . SER C 1 118 ? -12.255 -42.371 39.618 1.00 13.63 118 SER C N 1
ATOM 4499 C CA . SER C 1 118 ? -11.614 -41.938 38.364 1.00 13.92 118 SER C CA 1
ATOM 4500 C C . SER C 1 118 ? -12.548 -42.086 37.166 1.00 13.74 118 SER C C 1
ATOM 4501 O O . SER C 1 118 ? -12.397 -41.410 36.140 1.00 12.88 118 SER C O 1
ATOM 4504 N N . THR C 1 119 ? -13.569 -42.916 37.342 1.00 13.74 119 THR C N 1
ATOM 4505 C CA . THR C 1 119 ? -14.525 -43.160 36.286 1.00 14.37 119 THR C CA 1
ATOM 4506 C C . THR C 1 119 ? -15.440 -41.951 35.994 1.00 13.31 119 THR C C 1
ATOM 4507 O O . THR C 1 119 ? -15.945 -41.860 34.905 1.00 13.87 119 THR C O 1
ATOM 4511 N N . TYR C 1 120 ? -15.587 -41.010 36.930 1.00 12.48 120 TYR C N 1
ATOM 4512 C CA . TYR C 1 120 ? -16.347 -39.791 36.655 1.00 12.23 120 TYR C CA 1
ATOM 4513 C C . TYR C 1 120 ? -15.815 -38.981 35.411 1.00 11.04 120 TYR C C 1
ATOM 4514 O O . TYR C 1 120 ? -16.586 -38.300 34.693 1.00 11.72 120 TYR C O 1
ATOM 4523 N N . GLN C 1 121 ? -14.508 -39.001 35.232 1.00 9.74 121 GLN C N 1
ATOM 4524 C CA . GLN C 1 121 ? -13.791 -38.159 34.271 1.00 9.81 121 GLN C CA 1
ATOM 4525 C C . GLN C 1 121 ? -14.351 -36.745 34.136 1.00 8.95 121 GLN C C 1
ATOM 4526 O O . GLN C 1 121 ? -14.475 -36.182 33.058 1.00 8.74 121 GLN C O 1
ATOM 4532 N N . THR C 1 122 ? -14.616 -36.169 35.285 1.00 9.41 122 THR C N 1
ATOM 4533 C CA . THR C 1 122 ? -15.279 -34.896 35.398 1.00 9.33 122 THR C CA 1
ATOM 4534 C C . THR C 1 122 ? -14.350 -33.962 36.178 1.00 9.77 122 THR C C 1
ATOM 4535 O O . THR C 1 122 ? -13.846 -34.310 37.239 1.00 9.39 122 THR C O 1
ATOM 4539 N N . VAL C 1 123 ? -14.164 -32.777 35.640 1.00 8.66 123 VAL C N 1
ATOM 4540 C CA . VAL C 1 123 ? -13.488 -31.695 36.321 1.00 11.06 123 VAL C CA 1
ATOM 4541 C C . VAL C 1 123 ? -14.499 -30.499 36.441 1.00 11.76 123 VAL C C 1
ATOM 4542 O O . VAL C 1 123 ? -15.087 -30.068 35.430 1.00 12.42 123 VAL C O 1
ATOM 4546 N N . ALA C 1 124 ? -14.694 -29.950 37.638 1.00 12.02 124 ALA C N 1
ATOM 4547 C CA . ALA C 1 124 ? -15.654 -28.847 37.777 1.00 11.95 124 ALA C CA 1
ATOM 4548 C C . ALA C 1 124 ? -15.184 -27.724 38.643 1.00 11.58 124 ALA C C 1
ATOM 4549 O O . ALA C 1 124 ? -14.350 -27.897 39.523 1.00 12.69 124 ALA C O 1
ATOM 4551 N N . VAL C 1 125 ? -15.676 -26.531 38.357 1.00 11.34 125 VAL C N 1
ATOM 4552 C CA . VAL C 1 125 ? -15.425 -25.417 39.219 1.00 11.33 125 VAL C CA 1
ATOM 4553 C C . VAL C 1 125 ? -16.834 -25.118 39.740 1.00 12.59 125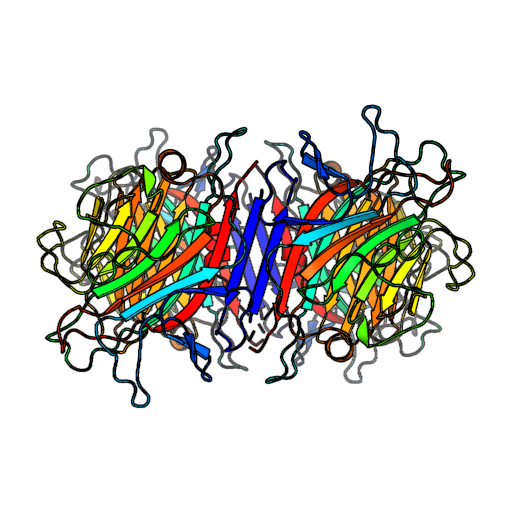 VAL C C 1
ATOM 4554 O O . VAL C 1 125 ? -17.708 -24.752 38.930 1.00 13.31 125 VAL C O 1
ATOM 4558 N N . GLU C 1 126 ? -17.048 -25.278 41.059 1.00 12.64 126 GLU C N 1
ATOM 4559 C CA . GLU C 1 126 ? -18.389 -25.142 41.649 1.00 11.76 126 GLU C CA 1
ATOM 4560 C C . GLU C 1 126 ? -18.563 -23.808 42.308 1.00 12.55 126 GLU C C 1
ATOM 4561 O O . GLU C 1 126 ? -17.574 -23.156 42.743 1.00 12.51 126 GLU C O 1
ATOM 4567 N N . PHE C 1 127 ? -19.813 -23.372 42.345 1.00 10.71 127 PHE C N 1
ATOM 4568 C CA . PHE C 1 127 ? -20.165 -22.147 43.065 1.00 12.33 127 PHE C CA 1
ATOM 4569 C C . PHE C 1 127 ? -21.256 -22.633 44.007 1.00 12.82 127 PHE C C 1
ATOM 4570 O O . PHE C 1 127 ? -22.410 -22.757 43.635 1.00 14.11 127 PHE C O 1
ATOM 4578 N N . ASP C 1 128 ? -20.820 -23.013 45.198 1.00 11.93 128 ASP C N 1
ATOM 4579 C CA . ASP C 1 128 ? -21.561 -23.863 46.114 1.00 12.39 128 ASP C CA 1
ATOM 4580 C C . ASP C 1 128 ? -22.209 -23.073 47.270 1.00 12.92 128 ASP C C 1
ATOM 4581 O O . ASP C 1 128 ? -21.513 -22.386 48.057 1.00 10.64 128 ASP C O 1
ATOM 4586 N N . THR C 1 129 ? -23.533 -23.225 47.422 1.00 12.91 129 THR C N 1
ATOM 4587 C CA . THR C 1 129 ? -24.252 -22.311 48.291 1.00 12.98 129 THR C CA 1
ATOM 4588 C C . THR C 1 129 ? -24.758 -22.902 49.598 1.00 13.50 129 THR C C 1
ATOM 4589 O O . THR C 1 129 ? -25.385 -22.182 50.408 1.00 14.71 129 THR C O 1
ATOM 4593 N N . TYR C 1 130 ? -24.428 -24.177 49.833 1.00 15.14 130 TYR C N 1
ATOM 4594 C CA . TYR C 1 130 ? -24.920 -24.971 50.988 1.00 14.65 130 TYR C CA 1
ATOM 4595 C C . TYR C 1 130 ? -23.853 -25.938 51.505 1.00 15.54 130 TYR C C 1
ATOM 4596 O O . TYR C 1 130 ? -23.362 -26.801 50.742 1.00 15.68 130 TYR C O 1
ATOM 4605 N N . GLU C 1 131 ? -23.557 -25.866 52.798 1.00 14.91 131 GLU C N 1
ATOM 4606 C CA . GLU C 1 131 ? -22.501 -26.710 53.381 1.00 15.60 131 GLU C CA 1
ATOM 4607 C C . GLU C 1 131 ? -22.956 -28.173 53.609 1.00 15.68 131 GLU C C 1
ATOM 4608 O O . GLU C 1 131 ? -23.812 -28.435 54.449 1.00 15.97 131 GLU C O 1
ATOM 4614 N N . ASN C 1 132 ? -22.379 -29.098 52.836 1.00 15.31 132 ASN C N 1
ATOM 4615 C CA . ASN C 1 132 ? -22.575 -30.536 53.019 1.00 14.07 132 ASN C CA 1
ATOM 4616 C C . ASN C 1 132 ? -21.354 -31.015 53.778 1.00 13.64 132 ASN C C 1
ATOM 4617 O O . ASN C 1 132 ? -20.284 -31.196 53.212 1.00 12.63 132 ASN C O 1
ATOM 4622 N N . THR C 1 133 ? -21.515 -31.209 55.081 1.00 14.65 133 THR C N 1
ATOM 4623 C CA . THR C 1 133 ? -20.377 -31.608 55.911 1.00 15.39 133 THR C CA 1
ATOM 4624 C C . THR C 1 133 ? -19.804 -32.974 55.511 1.00 15.81 133 THR C C 1
ATOM 4625 O O . THR C 1 133 ? -18.611 -33.199 55.682 1.00 15.20 133 THR C O 1
ATOM 4629 N N . VAL C 1 134 ? -20.676 -33.881 55.025 1.00 15.74 134 VAL C N 1
ATOM 4630 C CA . VAL C 1 134 ? -20.299 -35.203 54.434 1.00 16.11 134 VAL C CA 1
ATOM 4631 C C . VAL C 1 134 ? -19.283 -35.023 53.240 1.00 15.58 134 VAL C C 1
ATOM 4632 O O . VAL C 1 134 ? -18.520 -35.946 52.867 1.00 15.03 134 VAL C O 1
ATOM 4636 N N . PHE C 1 135 ? -19.261 -33.823 52.660 1.00 14.81 135 PHE C N 1
ATOM 4637 C CA . PHE C 1 135 ? -18.374 -33.555 51.525 1.00 14.94 135 PHE C CA 1
ATOM 4638 C C . PHE C 1 135 ? -17.249 -32.651 51.979 1.00 15.80 135 PHE C C 1
ATOM 4639 O O . PHE C 1 135 ? -16.492 -32.127 51.162 1.00 16.66 135 PHE C O 1
ATOM 4647 N N . THR C 1 136 ? -17.152 -32.415 53.279 1.00 16.08 136 THR C N 1
ATOM 4648 C CA . THR C 1 136 ? -16.054 -31.573 53.767 1.00 16.90 136 THR C CA 1
ATOM 4649 C C . THR C 1 136 ? -16.227 -30.101 53.289 1.00 15.71 136 THR C C 1
ATOM 4650 O O . THR C 1 136 ? -15.270 -29.325 53.307 1.00 15.28 136 THR C O 1
ATOM 4654 N N . ASP C 1 137 ? -17.475 -29.714 52.948 1.00 14.61 137 ASP C N 1
ATOM 4655 C CA . ASP C 1 137 ? -17.771 -28.320 52.513 1.00 13.06 137 ASP C CA 1
ATOM 4656 C C . ASP C 1 137 ? -17.330 -27.430 53.651 1.00 13.31 137 ASP C C 1
ATOM 4657 O O . ASP C 1 137 ? -17.688 -27.740 54.787 1.00 13.05 137 ASP C O 1
ATOM 4662 N N . PRO C 1 138 ? -16.538 -26.357 53.373 1.00 13.87 138 PRO C N 1
ATOM 4663 C CA . PRO C 1 138 ? -16.189 -25.322 54.422 1.00 14.78 138 PRO C CA 1
ATOM 4664 C C . PRO C 1 138 ? -17.433 -24.588 54.962 1.00 14.95 138 PRO C C 1
ATOM 4665 O O . PRO C 1 138 ? -18.479 -24.588 54.289 1.00 15.73 138 PRO C O 1
ATOM 4669 N N . PRO C 1 139 ? -17.322 -23.956 56.136 1.00 15.24 139 PRO C N 1
ATOM 4670 C CA . PRO C 1 139 ? -18.543 -23.427 56.751 1.00 15.78 139 PRO C CA 1
ATOM 4671 C C . PRO C 1 139 ? -19.026 -22.134 56.100 1.00 16.55 139 PRO C C 1
ATOM 4672 O O . PRO C 1 139 ? -19.721 -21.360 56.759 1.00 18.32 139 PRO C O 1
ATOM 4676 N N . TYR C 1 140 ? -18.683 -21.906 54.822 1.00 15.32 140 TYR C N 1
ATOM 4677 C CA . TYR C 1 140 ? -19.127 -20.707 54.135 1.00 13.62 140 TYR C CA 1
ATOM 4678 C C . TYR C 1 140 ? -19.439 -20.990 52.680 1.00 12.93 140 TYR C C 1
ATOM 4679 O O . TYR C 1 140 ? -18.952 -22.011 52.159 1.00 12.46 140 TYR C O 1
ATOM 4688 N N . THR C 1 141 ? -20.266 -20.137 52.042 1.00 11.65 141 THR C N 1
ATOM 4689 C CA . THR C 1 141 ? -20.532 -20.336 50.586 1.00 13.84 141 THR C CA 1
ATOM 4690 C C . THR C 1 141 ? -19.146 -20.241 49.873 1.00 12.97 141 THR C C 1
ATOM 4691 O O . THR C 1 141 ? -18.312 -19.447 50.270 1.00 14.06 141 THR C O 1
ATOM 4695 N N . HIS C 1 142 ? -18.867 -21.035 48.835 1.00 13.27 142 HIS C N 1
ATOM 4696 C CA . HIS C 1 142 ? -17.451 -21.104 48.356 1.00 13.50 142 HIS C CA 1
ATOM 4697 C C . HIS C 1 142 ? -17.348 -21.488 46.880 1.00 13.67 142 HIS C C 1
ATOM 4698 O O . HIS C 1 142 ? -18.303 -22.050 46.282 1.00 12.87 142 HIS C O 1
ATOM 4705 N N . ILE C 1 143 ? -16.215 -21.121 46.298 1.00 12.15 143 ILE C N 1
ATOM 4706 C CA . ILE C 1 143 ? -15.770 -21.597 45.015 1.00 11.41 143 ILE C CA 1
ATOM 4707 C C . ILE C 1 143 ? -14.920 -22.838 45.253 1.00 10.69 143 ILE C C 1
ATOM 4708 O O . ILE C 1 143 ? -14.116 -22.871 46.176 1.00 11.79 143 ILE C O 1
ATOM 4713 N N . GLY C 1 144 ? -15.044 -23.863 44.434 1.00 11.01 144 GLY C N 1
ATOM 4714 C CA . GLY C 1 144 ? -14.206 -25.071 44.667 1.00 10.79 144 GLY C CA 1
ATOM 4715 C C . GLY C 1 144 ? -13.875 -25.720 43.343 1.00 12.24 144 GLY C C 1
ATOM 4716 O O . GLY C 1 144 ? -14.581 -25.498 42.350 1.00 10.92 144 GLY C O 1
ATOM 4717 N N . PHE C 1 145 ? -12.793 -26.503 43.349 1.00 10.66 145 PHE C N 1
ATOM 4718 C CA . PHE C 1 145 ? -12.323 -27.214 42.194 1.00 11.03 145 PHE C CA 1
ATOM 4719 C C . PHE C 1 145 ? -12.615 -28.647 42.534 1.00 10.57 145 PHE C C 1
ATOM 4720 O O . PHE C 1 145 ? -12.124 -29.155 43.569 1.00 8.69 145 PHE C O 1
ATOM 4728 N N . ASP C 1 146 ? -13.375 -29.304 41.677 1.00 8.94 146 ASP C N 1
ATOM 4729 C CA . ASP C 1 146 ? -13.870 -30.682 41.925 1.00 11.51 146 ASP C CA 1
ATOM 4730 C C . ASP C 1 146 ? -13.274 -31.586 40.819 1.00 12.13 146 ASP C C 1
ATOM 4731 O O . ASP C 1 146 ? -13.556 -31.372 39.608 1.00 11.94 146 ASP C O 1
ATOM 4736 N N . VAL C 1 147 ? -12.451 -32.562 41.209 1.00 13.44 147 VAL C N 1
ATOM 4737 C CA . VAL C 1 147 ? -11.742 -33.431 40.265 1.00 13.77 147 VAL C CA 1
ATOM 4738 C C . VAL C 1 147 ? -12.133 -34.858 40.561 1.00 14.36 147 VAL C C 1
ATOM 4739 O O . VAL C 1 147 ? -11.626 -35.448 41.486 1.00 13.13 147 VAL C O 1
ATOM 4743 N N . ASN C 1 148 ? -13.076 -35.398 39.786 1.00 14.52 148 ASN C N 1
ATOM 4744 C CA . ASN C 1 148 ? -13.625 -36.752 40.050 1.00 15.66 148 ASN C CA 1
ATOM 4745 C C . ASN C 1 148 ? -14.248 -36.990 41.459 1.00 14.54 148 ASN C C 1
ATOM 4746 O O . ASN C 1 148 ? -14.338 -38.111 41.923 1.00 15.11 148 ASN C O 1
ATOM 4751 N N . SER C 1 149 ? -14.705 -35.929 42.120 1.00 15.11 149 SER C N 1
ATOM 4752 C CA . SER C 1 149 ? -15.271 -36.005 43.487 1.00 13.45 149 SER C CA 1
ATOM 4753 C C . SER C 1 149 ? -15.947 -34.670 43.814 1.00 14.17 149 SER C C 1
ATOM 4754 O O . SER C 1 149 ? -15.436 -33.593 43.419 1.00 11.47 149 SER C O 1
ATOM 4757 N N . ILE C 1 150 ? -17.039 -34.742 44.587 1.00 13.69 150 ILE C N 1
ATOM 4758 C CA . ILE C 1 150 ? -17.730 -33.538 45.114 1.00 14.00 150 ILE C CA 1
ATOM 4759 C C . ILE C 1 150 ? -16.946 -32.854 46.279 1.00 14.88 150 ILE C C 1
ATOM 4760 O O . ILE C 1 150 ? -17.191 -31.662 46.616 1.00 14.30 150 ILE C O 1
ATOM 4765 N N . SER C 1 151 ? -16.022 -33.612 46.889 1.00 14.32 151 SER C N 1
ATOM 4766 C CA . SER C 1 151 ? -15.170 -33.047 47.924 1.00 15.80 151 SER C CA 1
ATOM 4767 C C . SER C 1 151 ? -14.053 -32.276 47.194 1.00 14.22 151 SER C C 1
ATOM 4768 O O . SER C 1 151 ? -13.094 -32.923 46.724 1.00 12.25 151 SER C O 1
ATOM 4771 N N . SER C 1 152 ? -14.167 -30.941 47.139 1.00 13.88 152 SER C N 1
ATOM 4772 C CA . SER C 1 152 ? -13.218 -30.100 46.379 1.00 15.59 152 SER C CA 1
ATOM 4773 C C . SER C 1 152 ? -11.781 -30.418 46.705 1.00 14.85 152 SER C C 1
ATOM 4774 O O . SER C 1 152 ? -11.502 -30.636 47.850 1.00 15.69 152 SER C O 1
ATOM 4777 N N . ILE C 1 153 ? -10.877 -30.433 45.717 1.00 12.62 153 ILE C N 1
ATOM 4778 C CA . ILE C 1 153 ? -9.434 -30.477 45.995 1.00 13.37 153 ILE C CA 1
ATOM 4779 C C . ILE C 1 153 ? -8.966 -29.161 46.622 1.00 12.42 153 ILE C C 1
ATOM 4780 O O . ILE C 1 153 ? -8.017 -29.166 47.348 1.00 10.25 153 ILE C O 1
ATOM 4785 N N . LYS C 1 154 ? -9.624 -28.043 46.300 1.00 10.34 154 LYS C N 1
ATOM 4786 C CA . LYS C 1 154 ? -9.241 -26.785 46.927 1.00 10.07 154 LYS C CA 1
ATOM 4787 C C . LYS C 1 154 ? -10.453 -25.944 46.901 1.00 8.73 154 LYS C C 1
ATOM 4788 O O . LYS C 1 154 ? -11.234 -26.080 45.990 1.00 9.14 154 LYS C O 1
ATOM 4794 N N . THR C 1 155 ? -10.635 -25.083 47.892 1.00 9.00 155 THR C N 1
ATOM 4795 C CA . THR C 1 155 ? -11.713 -24.118 47.862 1.00 8.55 155 THR C CA 1
ATOM 4796 C C . THR C 1 155 ? -11.252 -22.781 48.337 1.00 8.62 155 THR C C 1
ATOM 4797 O O . THR C 1 155 ? -10.194 -22.687 48.888 1.00 10.49 155 THR C O 1
ATOM 4801 N N . VAL C 1 156 ? -12.047 -21.736 48.080 1.00 9.16 156 VAL C N 1
ATOM 4802 C CA . VAL C 1 156 ? -11.844 -20.432 48.671 1.00 9.01 156 VAL C CA 1
ATOM 4803 C C . VAL C 1 156 ? -13.219 -19.861 48.956 1.00 10.96 156 VAL C C 1
ATOM 4804 O O . VAL C 1 156 ? -14.193 -20.226 48.296 1.00 12.79 156 VAL C O 1
ATOM 4808 N N . LYS C 1 157 ? -13.305 -18.953 49.916 1.00 12.09 157 LYS C N 1
ATOM 4809 C CA . LYS C 1 157 ? -14.519 -18.251 50.231 1.00 14.16 157 LYS C CA 1
ATOM 4810 C C . LYS C 1 157 ? -15.067 -17.374 49.067 1.00 13.86 157 LYS C C 1
ATOM 4811 O O . LYS C 1 157 ? -14.292 -16.706 48.363 1.00 12.93 157 LYS C O 1
ATOM 4817 N N . TRP C 1 158 ? -16.400 -17.375 48.923 1.00 13.58 158 TRP C N 1
ATOM 4818 C CA . TRP C 1 158 ? -17.154 -16.601 47.933 1.00 13.89 158 TRP C CA 1
ATOM 4819 C C . TRP C 1 158 ? -18.448 -16.090 48.621 1.00 14.74 158 TRP C C 1
ATOM 4820 O O . TRP C 1 158 ? -19.334 -16.883 48.969 1.00 16.21 158 TRP C O 1
ATOM 4831 N N . SER C 1 159 ? -18.532 -14.781 48.813 1.00 15.11 159 SER C N 1
ATOM 4832 C CA . SER C 1 159 ? -19.663 -14.150 49.484 1.00 16.35 159 SER C CA 1
ATOM 4833 C C . SER C 1 159 ? -20.766 -13.816 48.406 1.00 16.60 159 SER C C 1
ATOM 4834 O O . SER C 1 159 ? -20.609 -12.926 47.588 1.00 16.26 159 SER C O 1
ATOM 4837 N N . LEU C 1 160 ? -21.806 -14.634 48.363 1.00 16.70 160 LEU C N 1
ATOM 4838 C CA . LEU C 1 160 ? -22.907 -14.491 47.418 1.00 15.46 160 LEU C CA 1
ATOM 4839 C C . LEU C 1 160 ? -23.544 -13.091 47.555 1.00 16.01 160 LEU C C 1
ATOM 4840 O O . LEU C 1 160 ? -23.998 -12.717 48.662 1.00 15.18 160 LEU C O 1
ATOM 4845 N N . ALA C 1 161 ? -23.544 -12.292 46.464 1.00 14.08 161 ALA C N 1
ATOM 4846 C CA . ALA C 1 161 ? -24.372 -11.062 46.458 1.00 12.45 161 ALA C CA 1
ATOM 4847 C C . ALA C 1 161 ? -25.775 -11.346 45.859 1.00 11.32 161 ALA C C 1
ATOM 4848 O O . ALA C 1 161 ? -25.947 -11.471 44.610 1.00 9.56 161 ALA C O 1
ATOM 4850 N N . ASN C 1 162 ? -26.784 -11.397 46.735 1.00 9.54 162 ASN C N 1
ATOM 4851 C CA . ASN C 1 162 ? -28.095 -11.943 46.344 1.00 8.70 162 ASN C CA 1
ATOM 4852 C C . ASN C 1 162 ? -28.729 -11.122 45.213 1.00 10.16 162 ASN C C 1
ATOM 4853 O O . ASN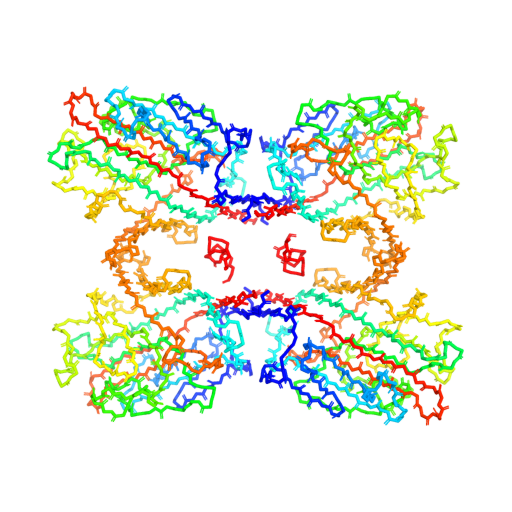 C 1 162 ? -28.911 -9.889 45.341 1.00 10.65 162 ASN C O 1
ATOM 4858 N N . GLY C 1 163 ? -29.021 -11.795 44.091 1.00 10.05 163 GLY C N 1
ATOM 4859 C CA . GLY C 1 163 ? -29.757 -11.204 42.954 1.00 10.85 163 GLY C CA 1
ATOM 4860 C C . GLY C 1 163 ? -28.928 -10.382 41.983 1.00 12.75 163 GLY C C 1
ATOM 4861 O O . GLY C 1 163 ? -29.465 -9.845 40.970 1.00 12.20 163 GLY C O 1
ATOM 4862 N N . GLU C 1 164 ? -27.637 -10.264 42.277 1.00 12.06 164 GLU C N 1
ATOM 4863 C CA . GLU C 1 164 ? -26.708 -9.463 41.464 1.00 12.54 164 GLU C CA 1
ATOM 4864 C C . GLU C 1 164 ? -25.899 -10.364 40.524 1.00 12.18 164 GLU C C 1
ATOM 4865 O O . GLU C 1 164 ? -25.536 -11.475 40.906 1.00 13.43 164 GLU C O 1
ATOM 4871 N N . ALA C 1 165 ? -25.563 -9.859 39.327 1.00 11.56 165 ALA C N 1
ATOM 4872 C CA . ALA C 1 165 ? -24.872 -10.602 38.315 1.00 10.81 165 ALA C CA 1
ATOM 4873 C C . ALA C 1 165 ? -23.374 -10.760 38.634 1.00 11.67 165 ALA C C 1
ATOM 4874 O O . ALA C 1 165 ? -22.720 -9.816 39.068 1.00 12.01 165 ALA C O 1
ATOM 4876 N N . ALA C 1 166 ? -22.878 -11.980 38.508 1.00 10.96 166 ALA C N 1
ATOM 4877 C CA . ALA C 1 166 ? -21.462 -12.282 38.841 1.00 12.26 166 ALA C CA 1
ATOM 4878 C C . ALA C 1 166 ? -20.738 -12.573 37.492 1.00 10.49 166 ALA C C 1
ATOM 4879 O O . ALA C 1 166 ? -21.268 -13.347 36.744 1.00 11.10 166 ALA C O 1
ATOM 4881 N N . LYS C 1 167 ? -19.573 -11.979 37.208 1.00 12.75 167 LYS C N 1
ATOM 4882 C CA . LYS C 1 167 ? -18.772 -12.270 35.995 1.00 13.37 167 LYS C CA 1
ATOM 4883 C C . LYS C 1 167 ? -17.649 -13.223 36.409 1.00 13.32 167 LYS C C 1
ATOM 4884 O O . LYS C 1 167 ? -16.847 -12.897 37.287 1.00 14.05 167 LYS C O 1
ATOM 4890 N N . VAL C 1 168 ? -17.608 -14.379 35.787 1.00 12.21 168 VAL C N 1
ATOM 4891 C CA . VAL C 1 168 ? -16.603 -15.456 36.049 1.00 10.33 168 VAL C CA 1
ATOM 4892 C C . VAL C 1 168 ? -15.619 -15.603 34.901 1.00 9.73 168 VAL C C 1
ATOM 4893 O O . VAL C 1 168 ? -16.035 -15.541 33.748 1.00 7.97 168 VAL C O 1
ATOM 4897 N N . LEU C 1 169 ? -14.311 -15.715 35.202 1.00 9.27 169 LEU C N 1
ATOM 4898 C CA . LEU C 1 169 ? -13.312 -16.156 34.215 1.00 9.93 169 LEU C CA 1
ATOM 4899 C C . LEU C 1 169 ? -12.644 -17.435 34.721 1.00 9.97 169 LEU C C 1
ATOM 4900 O O . LEU C 1 169 ? -12.260 -17.521 35.878 1.00 9.18 169 LEU C O 1
ATOM 4905 N N . ILE C 1 170 ? -12.583 -18.453 33.896 1.00 10.35 170 ILE C N 1
ATOM 4906 C CA . ILE C 1 170 ? -11.905 -19.708 34.302 1.00 11.44 170 ILE C CA 1
ATOM 4907 C C . ILE C 1 170 ? -10.883 -19.937 33.217 1.00 11.30 170 ILE C C 1
ATOM 4908 O O . ILE C 1 170 ? -11.218 -19.852 32.050 1.00 13.02 170 ILE C O 1
ATOM 4913 N N . THR C 1 171 ? -9.651 -20.194 33.605 1.00 12.21 171 THR C N 1
ATOM 4914 C CA . THR C 1 171 ? -8.579 -20.382 32.669 1.00 11.51 171 THR C CA 1
ATOM 4915 C C . THR C 1 171 ? -7.779 -21.614 33.055 1.00 11.33 171 THR C C 1
ATOM 4916 O O . THR C 1 171 ? -7.659 -21.971 34.232 1.00 11.57 171 THR C O 1
ATOM 4920 N N . TYR C 1 172 ? -7.241 -22.261 32.032 1.00 10.08 172 TYR C N 1
ATOM 4921 C CA . TYR C 1 172 ? -6.356 -23.404 32.209 1.00 11.32 172 TYR C CA 1
ATOM 4922 C C . TYR C 1 172 ? -5.128 -23.262 31.298 1.00 12.06 172 TYR C C 1
ATOM 4923 O O . TYR C 1 172 ? -5.251 -23.185 30.082 1.00 11.47 172 TYR C O 1
ATOM 4932 N N . ASN C 1 173 ? -3.952 -23.168 31.900 1.00 14.20 173 ASN C N 1
ATOM 4933 C CA . ASN C 1 173 ? -2.737 -23.035 31.113 1.00 14.77 173 ASN C CA 1
ATOM 4934 C C . ASN C 1 173 ? -2.077 -24.400 31.082 1.00 14.58 173 ASN C C 1
ATOM 4935 O O . ASN C 1 173 ? -1.703 -24.955 32.114 1.00 14.93 173 ASN C O 1
ATOM 4940 N N . SER C 1 174 ? -1.940 -24.964 29.891 1.00 16.07 174 SER C N 1
ATOM 4941 C CA . SER C 1 174 ? -1.434 -26.324 29.801 1.00 17.63 174 SER C CA 1
ATOM 4942 C C . SER C 1 174 ? 0.057 -26.424 30.118 1.00 17.89 174 SER C C 1
ATOM 4943 O O . SER C 1 174 ? 0.492 -27.466 30.637 1.00 18.61 174 SER C O 1
ATOM 4946 N N . ALA C 1 175 ? 0.822 -25.355 29.860 1.00 17.46 175 ALA C N 1
ATOM 4947 C CA . ALA C 1 175 ? 2.263 -25.355 30.163 1.00 17.73 175 ALA C CA 1
ATOM 4948 C C . ALA C 1 175 ? 2.485 -25.410 31.681 1.00 17.27 175 ALA C C 1
ATOM 4949 O O . ALA C 1 175 ? 3.311 -26.175 32.197 1.00 18.87 175 ALA C O 1
ATOM 4951 N N . VAL C 1 176 ? 1.724 -24.630 32.422 1.00 16.14 176 VAL C N 1
ATOM 4952 C CA . VAL C 1 176 ? 1.839 -24.663 33.899 1.00 14.27 176 VAL C CA 1
ATOM 4953 C C . VAL C 1 176 ? 0.848 -25.627 34.568 1.00 14.70 176 VAL C C 1
ATOM 4954 O O . VAL C 1 176 ? 1.005 -25.898 35.720 1.00 14.80 176 VAL C O 1
ATOM 4958 N N . LYS C 1 177 ? -0.182 -26.130 33.838 1.00 15.22 177 LYS C N 1
ATOM 4959 C CA . LYS C 1 177 ? -1.274 -26.982 34.426 1.00 13.89 177 LYS C CA 1
ATOM 4960 C C . LYS C 1 177 ? -2.077 -26.275 35.544 1.00 13.38 177 LYS C C 1
ATOM 4961 O O . LYS C 1 177 ? -2.623 -26.864 36.449 1.00 12.50 177 LYS C O 1
ATOM 4967 N N . LEU C 1 178 ? -2.106 -24.965 35.501 1.00 14.79 178 LEU C N 1
ATOM 4968 C CA . LEU C 1 178 ? -2.799 -24.174 36.517 1.00 13.27 178 LEU C CA 1
ATOM 4969 C C . LEU C 1 178 ? -4.192 -23.770 36.061 1.00 12.78 178 LEU C C 1
ATOM 4970 O O . LEU C 1 178 ? -4.346 -22.949 35.175 1.00 14.37 178 LEU C O 1
ATOM 4975 N N . LEU C 1 179 ? -5.182 -24.285 36.755 1.00 11.64 179 LEU C N 1
ATOM 4976 C CA . LEU C 1 179 ? -6.511 -23.844 36.643 1.00 9.62 179 LEU C CA 1
ATOM 4977 C C . LEU C 1 179 ? -6.729 -22.650 37.577 1.00 9.83 179 LEU C C 1
ATOM 4978 O O . LEU C 1 179 ? -6.490 -22.730 38.775 1.00 7.97 179 LEU C O 1
ATOM 4983 N N . VAL C 1 180 ? -7.289 -21.578 37.034 1.00 9.19 180 VAL C N 1
ATOM 4984 C CA . VAL C 1 180 ? -7.634 -20.425 37.808 1.00 9.46 180 VAL C CA 1
ATOM 4985 C C . VAL C 1 180 ? -9.111 -20.073 37.585 1.00 9.97 180 VAL C C 1
ATOM 4986 O O . VAL C 1 180 ? -9.591 -20.028 36.440 1.00 9.54 180 VAL C O 1
ATOM 4990 N N . ALA C 1 181 ? -9.797 -19.729 38.683 1.00 9.80 181 ALA C N 1
ATOM 4991 C CA . ALA C 1 181 ? -11.166 -19.258 38.608 1.00 9.89 181 ALA C CA 1
ATOM 4992 C C . ALA C 1 181 ? -11.249 -17.973 39.388 1.00 9.97 181 ALA C C 1
ATOM 4993 O O . ALA C 1 181 ? -10.905 -17.965 40.573 1.00 9.81 181 ALA C O 1
ATOM 4995 N N . SER C 1 182 ? -11.781 -16.925 38.737 1.00 9.81 182 SER C N 1
ATOM 4996 C CA . SER C 1 182 ? -12.083 -15.654 39.374 1.00 10.50 182 SER C CA 1
ATOM 4997 C C . SER C 1 182 ? -13.581 -15.270 39.267 1.00 10.08 182 SER C C 1
ATOM 4998 O O . SER C 1 182 ? -14.231 -15.680 38.343 1.00 10.32 182 SER C O 1
ATOM 5001 N N . LEU C 1 183 ? -14.131 -14.549 40.244 1.00 9.91 183 LEU C N 1
ATOM 5002 C CA . LEU C 1 183 ? -15.532 -14.135 40.176 1.00 11.42 183 LEU C CA 1
ATOM 5003 C C . LEU C 1 183 ? -15.578 -12.722 40.645 1.00 11.51 183 LEU C C 1
ATOM 5004 O O . LEU C 1 183 ? -14.987 -12.413 41.662 1.00 9.92 183 LEU C O 1
ATOM 5009 N N . VAL C 1 184 ? -16.328 -11.868 39.946 1.00 11.68 184 VAL C N 1
ATOM 5010 C CA . VAL C 1 184 ? -16.397 -10.456 40.330 1.00 12.76 184 VAL C CA 1
ATOM 5011 C C . VAL C 1 184 ? -17.881 -9.950 40.286 1.00 12.64 184 VAL C C 1
ATOM 5012 O O . VAL C 1 184 ? -18.622 -10.356 39.391 1.00 14.04 184 VAL C O 1
ATOM 5016 N N . TYR C 1 185 ? -18.309 -9.164 41.278 1.00 12.08 185 TYR C N 1
ATOM 5017 C CA . TYR C 1 185 ? -19.614 -8.422 41.242 1.00 13.58 185 TYR C CA 1
ATOM 5018 C C . TYR C 1 185 ? -19.394 -6.975 40.892 1.00 13.38 185 TYR C C 1
ATOM 5019 O O . TYR C 1 185 ? -18.954 -6.219 41.736 1.00 13.16 185 TYR C O 1
ATOM 5028 N N . PRO C 1 186 ? -19.647 -6.586 39.629 1.00 14.13 186 PRO C N 1
ATOM 5029 C CA . PRO C 1 186 ? -19.526 -5.171 39.226 1.00 14.62 186 PRO C CA 1
ATOM 5030 C C . PRO C 1 186 ? -20.321 -4.246 40.155 1.00 15.43 186 PRO C C 1
ATOM 5031 O O . PRO C 1 186 ? -19.774 -3.169 40.563 1.00 14.58 186 PRO C O 1
ATOM 5035 N N . SER C 1 187 ? -21.543 -4.693 40.528 1.00 14.52 187 SER C N 1
ATOM 5036 C CA . SER C 1 187 ? -22.440 -3.937 41.416 1.00 16.24 187 SER C CA 1
ATOM 5037 C C . SER C 1 187 ? -21.821 -3.707 42.798 1.00 16.69 187 SER C C 1
ATOM 5038 O O . SER C 1 187 ? -21.850 -2.576 43.317 1.00 18.20 187 SER C O 1
ATOM 5041 N N . SER C 1 188 ? -21.238 -4.762 43.373 1.00 16.44 188 SER C N 1
ATOM 5042 C CA . SER C 1 188 ? -20.653 -4.692 44.725 1.00 15.35 188 SER C CA 1
ATOM 5043 C C . SER C 1 188 ? -19.155 -4.353 44.759 1.00 13.87 188 SER C C 1
ATOM 5044 O O . SER C 1 188 ? -18.627 -4.030 45.795 1.00 12.22 188 SER C O 1
ATOM 5047 N N . LYS C 1 189 ? -18.474 -4.453 43.603 1.00 12.86 189 LYS C N 1
ATOM 5048 C CA . LYS C 1 189 ? -17.018 -4.275 43.521 1.00 12.98 189 LYS C CA 1
ATOM 5049 C C . LYS C 1 189 ? -16.212 -5.295 44.353 1.00 11.91 189 LYS C C 1
ATOM 5050 O O . LYS C 1 189 ? -15.052 -5.036 44.715 1.00 11.65 189 LYS C O 1
ATOM 5056 N N . THR C 1 190 ? -16.831 -6.454 44.617 1.00 10.52 190 THR C N 1
ATOM 5057 C CA . THR C 1 190 ? -16.155 -7.543 45.335 1.00 9.53 190 THR C CA 1
ATOM 5058 C C . THR C 1 190 ? -15.622 -8.552 44.328 1.00 9.65 190 THR C C 1
ATOM 5059 O O . THR C 1 190 ? -16.184 -8.683 43.253 1.00 9.09 190 THR C O 1
ATOM 5063 N N . SER C 1 191 ? -14.567 -9.279 44.710 1.00 9.36 191 SER C N 1
ATOM 5064 C CA . SER C 1 191 ? -13.893 -10.235 43.844 1.00 8.85 191 SER C CA 1
ATOM 5065 C C . SER C 1 191 ? -13.232 -11.348 44.668 1.00 8.13 191 SER C C 1
ATOM 5066 O O . SER C 1 191 ? -12.947 -11.146 45.795 1.00 8.50 191 SER C O 1
ATOM 5069 N N . PHE C 1 192 ? -13.028 -12.518 44.061 1.00 9.11 192 PHE C N 1
ATOM 5070 C CA . PHE C 1 192 ? -12.679 -13.784 44.706 1.00 8.12 192 PHE C CA 1
ATOM 5071 C C . PHE C 1 192 ? -11.899 -14.549 43.675 1.00 7.91 192 PHE C C 1
ATOM 5072 O O . PHE C 1 192 ? -12.208 -14.424 42.494 1.00 9.27 192 PHE C O 1
ATOM 5080 N N . ILE C 1 193 ? -10.865 -15.304 44.068 1.00 7.89 193 ILE C N 1
ATOM 5081 C CA . ILE C 1 193 ? -10.069 -16.028 43.034 1.00 7.32 193 ILE C CA 1
ATOM 5082 C C . ILE C 1 193 ? -9.494 -17.244 43.709 1.00 8.37 193 ILE C C 1
ATOM 5083 O O . ILE C 1 193 ? -9.269 -17.251 44.943 1.00 10.39 193 ILE C O 1
ATOM 5088 N N . LEU C 1 194 ? -9.164 -18.240 42.904 1.00 9.62 194 LEU C N 1
ATOM 5089 C CA . LEU C 1 194 ? -8.690 -19.584 43.382 1.00 10.39 194 LEU C CA 1
ATOM 5090 C C . LEU C 1 194 ? -7.811 -20.147 42.252 1.00 10.61 194 LEU C C 1
ATOM 5091 O O . LEU C 1 194 ? -8.180 -20.029 41.061 1.00 11.76 194 LEU C O 1
ATOM 5096 N N . ALA C 1 195 ? -6.672 -20.740 42.597 1.00 10.08 195 ALA C N 1
ATOM 5097 C CA . ALA C 1 195 ? -5.787 -21.263 41.600 1.00 9.31 195 ALA C CA 1
ATOM 5098 C C . ALA C 1 195 ? -5.292 -22.607 42.104 1.00 9.92 195 ALA C C 1
ATOM 5099 O O . ALA C 1 195 ? -5.116 -22.780 43.308 1.00 9.51 195 ALA C O 1
ATOM 5101 N N . ASP C 1 196 ? -5.121 -23.611 41.228 1.00 10.43 196 ASP C N 1
ATOM 5102 C CA . ASP C 1 196 ? -4.540 -24.898 41.711 1.00 11.25 196 ASP C CA 1
ATOM 5103 C C . ASP C 1 196 ? -3.949 -25.565 40.492 1.00 13.35 196 ASP C C 1
ATOM 5104 O O . ASP C 1 196 ? -4.315 -25.195 39.365 1.00 14.18 196 ASP C O 1
ATOM 5109 N N . ILE C 1 197 ? -2.977 -26.471 40.689 1.00 14.52 197 ILE C N 1
ATOM 5110 C CA . ILE C 1 197 ? -2.534 -27.353 39.588 1.00 15.18 197 ILE C CA 1
ATOM 5111 C C . ILE C 1 197 ? -3.476 -28.576 39.459 1.00 15.68 197 ILE C C 1
ATOM 5112 O O . ILE C 1 197 ? -3.807 -29.209 40.447 1.00 14.52 197 ILE C O 1
ATOM 5117 N N . VAL C 1 198 ? -3.963 -28.836 38.234 1.00 15.12 198 VAL C N 1
ATOM 5118 C CA . VAL C 1 198 ? -4.797 -30.003 37.920 1.00 15.68 198 VAL C CA 1
ATOM 5119 C C . VAL C 1 198 ? -4.212 -30.620 36.642 1.00 16.60 198 VAL C C 1
ATOM 5120 O O . VAL C 1 198 ? -4.016 -29.902 35.649 1.00 15.76 198 VAL C O 1
ATOM 5124 N N . ASP C 1 199 ? -3.944 -31.925 36.661 1.00 16.58 199 ASP C N 1
ATOM 5125 C CA . ASP C 1 199 ? -3.505 -32.631 35.458 1.00 18.92 199 ASP C CA 1
ATOM 5126 C C . ASP C 1 199 ? -4.685 -33.193 34.685 1.00 18.88 199 ASP C C 1
ATOM 5127 O O . ASP C 1 199 ? -5.166 -34.284 34.983 1.00 19.65 199 ASP C O 1
ATOM 5132 N N . LEU C 1 200 ? -5.138 -32.463 33.666 1.00 19.73 200 LEU C N 1
ATOM 5133 C CA . LEU C 1 200 ? -6.325 -32.859 32.896 1.00 18.85 200 LEU C CA 1
ATOM 5134 C C . LEU C 1 200 ? -6.150 -34.211 32.205 1.00 19.42 200 LEU C C 1
ATOM 5135 O O . LEU C 1 200 ? -7.084 -35.037 32.208 1.00 18.50 200 LEU C O 1
ATOM 5140 N N . SER C 1 201 ? -4.963 -34.402 31.607 1.00 17.99 201 SER C N 1
ATOM 5141 C CA . SER C 1 201 ? -4.607 -35.596 30.841 1.00 19.27 201 SER C CA 1
ATOM 5142 C C . SER C 1 201 ? -4.858 -36.877 31.603 1.00 18.33 201 SER C C 1
ATOM 5143 O O . SER C 1 201 ? -5.179 -37.887 30.987 1.00 18.19 201 SER C O 1
ATOM 5146 N N . SER C 1 202 ? -4.738 -36.853 32.909 1.00 18.47 202 SER C N 1
ATOM 5147 C CA . SER C 1 202 ? -5.001 -38.008 33.722 1.00 17.58 202 SER C CA 1
ATOM 5148 C C . SER C 1 202 ? -6.463 -38.141 34.186 1.00 18.57 202 SER C C 1
ATOM 5149 O O . SER C 1 202 ? -6.894 -39.211 34.525 1.00 17.58 202 SER C O 1
ATOM 5152 N N . VAL C 1 203 ? -7.257 -37.081 34.110 1.00 18.78 203 VAL C N 1
ATOM 5153 C CA . VAL C 1 203 ? -8.636 -37.196 34.615 1.00 17.91 203 VAL C CA 1
ATOM 5154 C C . VAL C 1 203 ? -9.724 -37.205 33.506 1.00 18.22 203 VAL C C 1
ATOM 5155 O O . VAL C 1 203 ? -10.715 -37.964 33.585 1.00 19.85 203 VAL C O 1
ATOM 5159 N N . LEU C 1 204 ? -9.525 -36.418 32.452 1.00 16.61 204 LEU C N 1
ATOM 5160 C CA . LEU C 1 204 ? -10.553 -36.265 31.400 1.00 15.13 204 LEU C CA 1
ATOM 5161 C C . LEU C 1 204 ? -10.271 -37.167 30.210 1.00 13.55 204 LEU C C 1
ATOM 5162 O O . LEU C 1 204 ? -9.118 -37.481 29.961 1.00 13.17 204 LEU C O 1
ATOM 5167 N N . PRO C 1 205 ? -11.317 -37.551 29.447 1.00 12.95 205 PRO C N 1
ATOM 5168 C CA . PRO C 1 205 ? -11.036 -38.250 28.195 1.00 11.61 205 PRO C CA 1
ATOM 5169 C C . PRO C 1 205 ? -10.426 -37.268 27.193 1.00 11.35 205 PRO C C 1
ATOM 5170 O O . PRO C 1 205 ? -10.515 -36.049 27.412 1.00 10.07 205 PRO C O 1
ATOM 5174 N N . GLU C 1 206 ? -9.832 -37.740 26.087 1.00 10.07 206 GLU C N 1
ATOM 5175 C CA . GLU C 1 206 ? -9.284 -36.766 25.079 1.00 9.32 206 GLU C CA 1
ATOM 5176 C C . GLU C 1 206 ? -10.359 -35.799 24.507 1.00 9.66 206 GLU C C 1
ATOM 5177 O O . GLU C 1 206 ? -10.034 -34.700 24.050 1.00 9.08 206 GLU C O 1
ATOM 5183 N N . TRP C 1 207 ? -11.610 -36.259 24.536 1.00 8.64 207 TRP C N 1
ATOM 5184 C CA . TRP C 1 207 ? -12.758 -35.544 24.035 1.00 10.13 207 TRP C CA 1
ATOM 5185 C C . TRP C 1 207 ? -13.767 -35.367 25.155 1.00 10.21 207 TRP C C 1
ATOM 5186 O O . TRP C 1 207 ? -14.067 -36.335 25.820 1.00 10.38 207 TRP C O 1
ATOM 5197 N N . VAL C 1 208 ? -14.339 -34.161 25.286 1.00 10.53 208 VAL C N 1
ATOM 5198 C CA . VAL C 1 208 ? -15.262 -33.835 26.356 1.00 11.06 208 VAL C CA 1
ATOM 5199 C C . VAL C 1 208 ? -16.370 -32.901 25.784 1.00 11.99 208 VAL C C 1
ATOM 5200 O O . VAL C 1 208 ? -16.255 -32.350 24.660 1.00 10.71 208 VAL C O 1
ATOM 5204 N N . ARG C 1 209 ? -17.453 -32.770 26.535 1.00 10.97 209 ARG C N 1
ATOM 5205 C CA . ARG C 1 209 ? -18.373 -31.638 26.311 1.00 12.04 209 ARG C CA 1
ATOM 5206 C C . ARG C 1 209 ? -18.261 -30.780 27.507 1.00 11.60 209 ARG C C 1
ATOM 5207 O O . ARG C 1 209 ? -17.869 -31.272 28.606 1.00 11.39 209 ARG C O 1
ATOM 5215 N N . VAL C 1 210 ? -18.621 -29.514 27.352 1.00 11.17 210 VAL C N 1
ATOM 5216 C CA . VAL C 1 210 ? -18.453 -28.613 28.456 1.00 10.34 210 VAL C CA 1
ATOM 5217 C C . VAL C 1 210 ? -19.753 -27.873 28.664 1.00 11.06 210 VAL C C 1
ATOM 5218 O O . VAL C 1 210 ? -20.512 -27.751 27.741 1.00 11.53 210 VAL C O 1
ATOM 5222 N N . GLY C 1 211 ? -19.988 -27.374 29.868 1.00 11.64 211 GLY C N 1
ATOM 5223 C CA . GLY C 1 211 ? -21.191 -26.613 30.146 1.00 13.50 211 GLY C CA 1
ATOM 5224 C C . GLY C 1 211 ? -21.383 -26.333 31.611 1.00 13.20 211 GLY C C 1
ATOM 5225 O O . GLY C 1 211 ? -20.413 -26.221 32.353 1.00 14.04 211 GLY C O 1
ATOM 5226 N N . PHE C 1 212 ? -22.663 -26.229 31.996 1.00 13.43 212 PHE C N 1
ATOM 5227 C CA . PHE C 1 212 ? -23.108 -25.776 33.299 1.00 12.40 212 PHE C CA 1
ATOM 5228 C C . PHE C 1 212 ? -24.015 -26.834 33.962 1.00 11.83 212 PHE C C 1
ATOM 5229 O O . PHE C 1 212 ? -24.775 -27.517 33.270 1.00 11.52 212 PHE C O 1
ATOM 5237 N N . SER C 1 213 ? -23.957 -26.949 35.289 1.00 10.58 213 SER C N 1
ATOM 5238 C CA . SER C 1 213 ? -24.906 -27.816 36.002 1.00 9.94 213 SER C CA 1
ATOM 5239 C C . SER C 1 213 ? -25.382 -27.093 37.220 1.00 9.09 213 SER C C 1
ATOM 5240 O O . SER C 1 213 ? -24.643 -26.314 37.794 1.00 8.03 213 SER C O 1
ATOM 5243 N N . ALA C 1 214 ? -26.646 -27.256 37.585 1.00 9.29 214 ALA C N 1
ATOM 5244 C CA . ALA C 1 214 ? -27.133 -26.564 38.809 1.00 8.94 214 ALA C CA 1
ATOM 5245 C C . ALA C 1 214 ? -28.246 -27.364 39.456 1.00 10.06 214 ALA C C 1
ATOM 5246 O O . ALA C 1 214 ? -28.861 -28.175 38.766 1.00 8.27 214 ALA C O 1
ATOM 5248 N N . ALA C 1 215 ? -28.443 -27.169 40.780 1.00 10.01 215 ALA C N 1
ATOM 5249 C CA . ALA C 1 215 ? -29.456 -27.902 41.572 1.00 11.67 215 ALA C CA 1
ATOM 5250 C C . ALA C 1 215 ? -29.953 -26.970 42.688 1.00 12.52 215 ALA C C 1
ATOM 5251 O O . ALA C 1 215 ? -29.140 -26.202 43.264 1.00 12.37 215 ALA C O 1
ATOM 5253 N N . THR C 1 216 ? -31.261 -26.993 42.977 1.00 11.72 216 THR C N 1
ATOM 5254 C CA . THR C 1 216 ? -31.751 -26.307 44.181 1.00 12.70 216 THR C CA 1
ATOM 5255 C C . THR C 1 216 ? -31.932 -27.372 45.254 1.00 13.26 216 THR C C 1
ATOM 5256 O O . THR C 1 216 ? -31.743 -28.565 44.973 1.00 13.17 216 THR C O 1
ATOM 5260 N N . GLY C 1 217 ? -32.285 -26.955 46.471 1.00 13.45 217 GLY C N 1
ATOM 5261 C CA . GLY C 1 217 ? -32.224 -27.832 47.626 1.00 14.05 217 GLY C CA 1
ATOM 5262 C C . GLY C 1 217 ? -33.349 -28.866 47.635 1.00 16.74 217 GLY C C 1
ATOM 5263 O O . GLY C 1 217 ? -34.407 -28.702 47.012 1.00 16.30 217 GLY C O 1
ATOM 5264 N N . ALA C 1 218 ? -33.117 -29.943 48.358 1.00 18.65 218 ALA C N 1
ATOM 5265 C CA . ALA C 1 218 ? -34.089 -31.036 48.462 1.00 20.15 218 ALA C CA 1
ATOM 5266 C C . ALA C 1 218 ? -35.308 -30.662 49.341 1.00 20.36 218 ALA C C 1
ATOM 5267 O O . ALA C 1 218 ? -36.417 -31.168 49.156 1.00 20.58 218 ALA C O 1
ATOM 5269 N N . SER C 1 219 ? -35.085 -29.750 50.277 1.00 21.21 219 SER C N 1
ATOM 5270 C CA . SER C 1 219 ? -36.092 -29.345 51.255 1.00 22.28 219 SER C CA 1
ATOM 5271 C C . SER C 1 219 ? -36.715 -28.044 50.825 1.00 21.77 219 SER C C 1
ATOM 5272 O O . SER C 1 219 ? -36.022 -27.145 50.353 1.00 21.66 219 SER C O 1
ATOM 5275 N N . GLY C 1 220 ? -38.027 -27.943 50.978 1.00 21.38 220 GLY C N 1
ATOM 5276 C CA . GLY C 1 220 ? -38.736 -26.726 50.532 1.00 21.48 220 GLY C CA 1
ATOM 5277 C C . GLY C 1 220 ? -38.157 -25.556 51.310 1.00 21.23 220 GLY C C 1
ATOM 5278 O O . GLY C 1 220 ? -37.762 -25.702 52.483 1.00 21.84 220 GLY C O 1
ATOM 5279 N N . GLY C 1 221 ? -38.070 -24.391 50.688 1.00 20.37 221 GLY C N 1
ATOM 5280 C CA . GLY C 1 221 ? -37.458 -23.281 51.403 1.00 18.13 221 GLY C CA 1
ATOM 5281 C C . GLY C 1 221 ? -35.975 -23.069 51.122 1.00 16.99 221 GLY C C 1
ATOM 5282 O O . GLY C 1 221 ? -35.538 -21.927 51.186 1.00 15.94 221 GLY C O 1
ATOM 5283 N N . LYS C 1 222 ? -35.206 -24.148 50.851 1.00 15.90 222 LYS C N 1
ATOM 5284 C CA . LYS C 1 222 ? -33.783 -24.061 50.397 1.00 14.14 222 LYS C CA 1
ATOM 5285 C C . LYS C 1 222 ? -33.708 -23.925 48.847 1.00 14.06 222 LYS C C 1
ATOM 5286 O O . LYS C 1 222 ? -33.468 -24.885 48.098 1.00 13.66 222 LYS C O 1
ATOM 5292 N N . ILE C 1 223 ? -33.943 -22.712 48.370 1.00 13.90 223 ILE C N 1
ATOM 5293 C CA . ILE C 1 223 ? -34.210 -22.483 46.952 1.00 13.64 223 ILE C CA 1
ATOM 5294 C C . ILE C 1 223 ? -33.484 -21.205 46.482 1.00 13.71 223 ILE C C 1
ATOM 5295 O O . ILE C 1 223 ? -33.297 -20.245 47.251 1.00 13.64 223 ILE C O 1
ATOM 5300 N N . GLU C 1 224 ? -33.061 -21.195 45.227 1.00 12.50 224 GLU C N 1
ATOM 5301 C CA . GLU C 1 224 ? -32.423 -20.011 44.675 1.00 12.74 224 GLU C CA 1
ATOM 5302 C C . GLU C 1 224 ? -32.473 -20.249 43.170 1.00 12.58 224 GLU C C 1
ATOM 5303 O O . GLU C 1 224 ? -32.633 -21.386 42.754 1.00 13.16 224 GLU C O 1
ATOM 5309 N N . THR C 1 225 ? -32.359 -19.206 42.356 1.00 11.51 225 THR C N 1
ATOM 5310 C CA . THR C 1 225 ? -32.298 -19.404 40.896 1.00 10.69 225 THR C CA 1
ATOM 5311 C C . THR C 1 225 ? -30.823 -19.636 40.533 1.00 10.51 225 THR C C 1
ATOM 5312 O O . THR C 1 225 ? -29.964 -19.386 41.356 1.00 11.23 225 THR C O 1
ATOM 5316 N N . HIS C 1 226 ? -30.557 -20.126 39.308 1.00 10.86 226 HIS C N 1
ATOM 5317 C CA . HIS C 1 226 ? -29.199 -20.351 38.748 1.00 10.32 226 HIS C CA 1
ATOM 5318 C C . HIS C 1 226 ? -29.334 -19.925 37.268 1.00 9.06 226 HIS C C 1
ATOM 5319 O O . HIS C 1 226 ? -29.427 -20.762 36.379 1.00 8.37 226 HIS C O 1
ATOM 5326 N N . ASP C 1 227 ? -29.365 -18.619 37.052 1.00 9.24 227 ASP C N 1
ATOM 5327 C CA . ASP C 1 227 ? -29.648 -17.988 35.745 1.00 10.41 227 ASP C CA 1
ATOM 5328 C C . ASP C 1 227 ? -28.339 -17.611 35.048 1.00 11.08 227 ASP C C 1
ATOM 5329 O O . ASP C 1 227 ? -27.576 -16.823 35.576 1.00 13.63 227 ASP C O 1
ATOM 5334 N N . VAL C 1 228 ? -28.083 -18.127 33.853 1.00 12.08 228 VAL C N 1
ATOM 5335 C CA . VAL C 1 228 ? -26.857 -17.766 33.139 1.00 10.82 228 VAL C CA 1
ATOM 5336 C C . VAL C 1 228 ? -27.267 -16.802 32.009 1.00 10.63 228 VAL C C 1
ATOM 5337 O O . VAL C 1 228 ? -28.221 -17.080 31.309 1.00 9.61 228 VAL C O 1
ATOM 5341 N N . PHE C 1 229 ? -26.600 -15.644 31.888 1.00 10.21 229 PHE C N 1
ATOM 5342 C CA . PHE C 1 229 ? -26.981 -14.590 30.897 1.00 10.79 229 PHE C CA 1
ATOM 5343 C C . PHE C 1 229 ? -26.151 -14.616 29.642 1.00 10.41 229 PHE C C 1
ATOM 5344 O O . PHE C 1 229 ? -26.641 -14.211 28.557 1.00 7.90 229 PHE C O 1
ATOM 5352 N N . SER C 1 230 ? -24.906 -15.102 29.785 1.00 9.01 230 SER C N 1
ATOM 5353 C CA . SER C 1 230 ? -24.030 -15.143 28.626 1.00 8.79 230 SER C CA 1
ATOM 5354 C C . SER C 1 230 ? -22.874 -16.097 28.939 1.00 8.92 230 SER C C 1
ATOM 5355 O O . SER C 1 230 ? -22.659 -16.407 30.092 1.00 9.02 230 SER C O 1
ATOM 5358 N N . TRP C 1 231 ? -22.191 -16.601 27.905 1.00 9.17 231 TRP C N 1
ATOM 5359 C CA . TRP C 1 231 ? -21.171 -17.637 28.064 1.00 8.70 231 TRP C CA 1
ATOM 5360 C C . TRP C 1 231 ? -20.307 -17.590 26.785 1.00 11.34 231 TRP C C 1
ATOM 5361 O O . TRP C 1 231 ? -20.822 -17.680 25.623 1.00 9.22 231 TRP C O 1
ATOM 5372 N N . SER C 1 232 ? -18.998 -17.447 26.959 1.00 11.56 232 SER C N 1
ATOM 5373 C CA . SER C 1 232 ? -18.103 -17.704 25.837 1.00 10.76 232 SER C CA 1
ATOM 5374 C C . SER C 1 232 ? -16.980 -18.654 26.229 1.00 11.81 232 SER C C 1
ATOM 5375 O O . SER C 1 232 ? -16.622 -18.781 27.451 1.00 11.83 232 SER C O 1
ATOM 5378 N N . PHE C 1 233 ? -16.439 -19.390 25.237 1.00 10.95 233 PHE C N 1
ATOM 5379 C CA . PHE C 1 233 ? -15.441 -20.477 25.479 1.00 9.86 233 PHE C CA 1
ATOM 5380 C C . PHE C 1 233 ? -14.419 -20.463 24.336 1.00 10.37 233 PHE C C 1
ATOM 5381 O O . PHE C 1 233 ? -14.780 -20.231 23.174 1.00 10.14 233 PHE C O 1
ATOM 5389 N N . ALA C 1 234 ? -13.155 -20.757 24.633 1.00 11.06 234 ALA C N 1
ATOM 5390 C CA . ALA C 1 234 ? -12.145 -20.936 23.593 1.00 9.86 234 ALA C CA 1
ATOM 5391 C C . ALA C 1 234 ? -11.115 -21.979 24.101 1.00 10.51 234 ALA C C 1
ATOM 5392 O O . ALA C 1 234 ? -10.688 -21.977 25.288 1.00 10.69 234 ALA C O 1
ATOM 5394 N N . SER C 1 235 ? -10.739 -22.895 23.216 1.00 10.60 235 SER C N 1
ATOM 5395 C CA . SER C 1 235 ? -9.757 -23.909 23.565 1.00 10.02 235 SER C CA 1
ATOM 5396 C C . SER C 1 235 ? -8.718 -23.974 22.442 1.00 10.80 235 SER C C 1
ATOM 5397 O O . SER C 1 235 ? -8.948 -23.554 21.286 1.00 9.00 235 SER C O 1
ATOM 5400 N N . LYS C 1 236 ? -7.559 -24.509 22.816 1.00 9.95 236 LYS C N 1
ATOM 5401 C CA . LYS C 1 236 ? -6.431 -24.604 21.904 1.00 11.59 236 LYS C CA 1
ATOM 5402 C C . LYS C 1 236 ? -5.533 -25.738 22.275 1.00 10.03 236 LYS C C 1
ATOM 5403 O O . LYS C 1 236 ? -4.886 -25.695 23.317 1.00 10.11 236 LYS C O 1
ATOM 5409 N N . LEU C 1 237 ? -5.511 -26.745 21.404 1.00 10.61 237 LEU C N 1
ATOM 5410 C CA . LEU C 1 237 ? -4.761 -27.935 21.604 1.00 10.95 237 LEU C CA 1
ATOM 5411 C C . LEU C 1 237 ? -3.686 -27.883 20.557 1.00 12.29 237 LEU C C 1
ATOM 5412 O O . LEU C 1 237 ? -3.983 -28.011 19.347 1.00 10.10 237 LEU C O 1
ATOM 5417 N N . ALA C 1 238 ? -2.452 -27.686 21.022 1.00 14.31 238 ALA C N 1
ATOM 5418 C CA . ALA C 1 238 ? -1.317 -27.407 20.136 1.00 18.57 238 ALA C CA 1
ATOM 5419 C C . ALA C 1 238 ? -0.767 -28.733 19.644 1.00 20.23 238 ALA C C 1
ATOM 5420 O O . ALA C 1 238 ? -0.911 -29.738 20.334 1.00 20.22 238 ALA C O 1
ATOM 5422 N N . GLY C 1 239 ? -0.239 -28.735 18.404 1.00 22.32 239 GLY C N 1
ATOM 5423 C CA . GLY C 1 239 ? 0.584 -29.811 17.859 1.00 23.57 239 GLY C CA 1
ATOM 5424 C C . GLY C 1 239 ? 2.032 -29.609 18.245 1.00 24.37 239 GLY C C 1
ATOM 5425 O O . GLY C 1 239 ? 2.885 -30.471 17.960 1.00 26.37 239 GLY C O 1
ATOM 5426 N N . THR C 1 242 ? -4.220 -19.731 23.497 1.00 42.83 242 THR C N 1
ATOM 5427 C CA . THR C 1 242 ? -5.231 -18.684 23.297 1.00 42.62 242 THR C CA 1
ATOM 5428 C C . THR C 1 242 ? -4.545 -17.349 23.610 1.00 41.96 242 THR C C 1
ATOM 5429 O O . THR C 1 242 ? -3.751 -17.303 24.543 1.00 42.19 242 THR C O 1
ATOM 5433 N N . LYS C 1 243 ? -4.761 -16.299 22.819 1.00 41.53 243 LYS C N 1
ATOM 5434 C CA . LYS C 1 243 ? -4.438 -14.957 23.340 1.00 41.77 243 LYS C CA 1
ATOM 5435 C C . LYS C 1 243 ? -5.586 -14.579 24.301 1.00 41.50 243 LYS C C 1
ATOM 5436 O O . LYS C 1 243 ? -6.741 -14.321 23.882 1.00 41.51 243 LYS C O 1
ATOM 5442 N N . ASP C 1 244 ? -5.254 -14.596 25.586 1.00 40.36 244 ASP C N 1
ATOM 5443 C CA . ASP C 1 244 ? -6.269 -14.514 26.610 1.00 39.67 244 ASP C CA 1
ATOM 5444 C C . ASP C 1 244 ? -6.695 -13.077 26.770 1.00 38.90 244 ASP C C 1
ATOM 5445 O O . ASP C 1 244 ? -7.871 -12.813 26.990 1.00 38.46 244 ASP C O 1
ATOM 5450 N N . SER C 1 245 ? -5.741 -12.145 26.649 1.00 37.90 245 SER C N 1
ATOM 5451 C CA . SER C 1 245 ? -6.096 -10.739 26.722 1.00 36.66 245 SER C CA 1
ATOM 5452 C C . SER C 1 245 ? -7.010 -10.442 25.516 1.00 36.60 245 SER C C 1
ATOM 5453 O O . SER C 1 245 ? -8.064 -9.837 25.690 1.00 37.23 245 SER C O 1
ATOM 5456 N N . SER C 1 246 ? -6.707 -10.968 24.334 0.50 36.56 246 SER C N 1
ATOM 5457 C CA . SER C 1 246 ? -7.706 -10.890 23.261 0.50 36.76 246 SER C CA 1
ATOM 5458 C C . SER C 1 246 ? -9.005 -11.688 23.568 0.50 37.34 246 SER C C 1
ATOM 5459 O O . SER C 1 246 ? -10.099 -11.292 23.125 0.50 36.64 246 SER C O 1
ATOM 5462 N N . PHE C 1 247 ? -8.901 -12.776 24.339 1.00 37.56 247 PHE C N 1
ATOM 5463 C CA . PHE C 1 247 ? -10.120 -13.511 24.736 1.00 38.81 247 PHE C CA 1
ATOM 5464 C C . PHE C 1 247 ? -11.049 -12.792 25.797 1.00 39.30 247 PHE C C 1
ATOM 5465 O O . PHE C 1 247 ? -12.271 -12.924 25.754 1.00 41.19 247 PHE C O 1
ATOM 5473 N N . LEU C 1 248 ? -10.493 -12.066 26.750 0.50 38.75 248 LEU C N 1
ATOM 5474 C CA . LEU C 1 248 ? -11.343 -11.248 27.607 0.50 38.35 248 LEU C CA 1
ATOM 5475 C C . LEU C 1 248 ? -11.991 -10.155 26.781 0.50 38.68 248 LEU C C 1
ATOM 5476 O O . LEU C 1 248 ? -13.215 -10.033 26.736 0.50 38.22 248 LEU C O 1
ATOM 5481 N N . ASP C 1 249 ? -11.141 -9.376 26.113 1.00 38.87 249 ASP C N 1
ATOM 5482 C CA . ASP C 1 249 ? -11.558 -8.207 25.376 1.00 39.59 249 ASP C CA 1
ATOM 5483 C C . ASP C 1 249 ? -12.627 -8.516 24.315 1.00 40.01 249 ASP C C 1
ATOM 5484 O O . ASP C 1 249 ? -13.630 -7.805 24.228 1.00 40.98 249 ASP C O 1
ATOM 5489 N N . GLY C 1 250 ? -12.408 -9.572 23.542 0.50 40.08 250 GLY C N 1
ATOM 5490 C CA . GLY C 1 250 ? -13.401 -10.087 22.610 0.50 40.77 250 GLY C CA 1
ATOM 5491 C C . GLY C 1 250 ? -13.780 -11.495 23.023 0.50 40.99 250 GLY C C 1
ATOM 5492 O O . GLY C 1 250 ? -14.500 -11.676 23.998 0.50 40.84 250 GLY C O 1
ATOM 5493 N N . GLY C 1 251 ? -13.274 -12.486 22.280 1.00 41.81 251 GLY C N 1
ATOM 5494 C CA . GLY C 1 251 ? -13.483 -13.914 22.567 1.00 42.09 251 GLY C CA 1
ATOM 5495 C C . GLY C 1 251 ? -14.846 -14.277 23.135 1.00 42.70 251 GLY C C 1
ATOM 5496 O O . GLY C 1 251 ? -14.960 -14.777 24.258 1.00 43.22 251 GLY C O 1
ATOM 5497 N N . ALA D 2 1 ? -14.982 -0.054 15.619 1.00 19.24 1 ALA D N 1
ATOM 5498 C CA . ALA D 2 1 ? -13.956 0.041 16.714 1.00 18.68 1 ALA D CA 1
ATOM 5499 C C . ALA D 2 1 ? -12.561 0.540 16.260 1.00 18.32 1 ALA D C 1
ATOM 5500 O O . ALA D 2 1 ? -12.130 0.299 15.114 1.00 20.34 1 ALA D O 1
ATOM 5502 N N . GLU D 2 2 ? -11.947 1.341 17.115 1.00 15.99 2 GLU D N 1
ATOM 5503 C CA . GLU D 2 2 ? -10.545 1.690 17.070 1.00 14.24 2 GLU D CA 1
ATOM 5504 C C . GLU D 2 2 ? -9.854 0.712 18.002 1.00 13.51 2 GLU D C 1
ATOM 5505 O O . GLU D 2 2 ? -10.174 0.631 19.200 1.00 13.88 2 GLU D O 1
ATOM 5511 N N . GLU D 2 3 ? -8.923 -0.051 17.472 1.00 11.66 3 GLU D N 1
ATOM 5512 C CA . GLU D 2 3 ? -8.229 -1.081 18.275 1.00 11.22 3 GLU D CA 1
ATOM 5513 C C . GLU D 2 3 ? -6.726 -1.024 18.154 1.00 10.38 3 GLU D C 1
ATOM 5514 O O . GLU D 2 3 ? -6.186 -0.765 17.049 1.00 6.88 3 GLU D O 1
ATOM 5520 N N . THR D 2 4 ? -6.055 -1.328 19.280 1.00 10.96 4 THR D N 1
ATOM 5521 C CA . THR D 2 4 ? -4.587 -1.468 19.342 1.00 11.19 4 THR D CA 1
ATOM 5522 C C . THR D 2 4 ? -4.238 -2.714 20.137 1.00 11.76 4 THR D C 1
ATOM 5523 O O . THR D 2 4 ? -4.772 -2.914 21.200 1.00 11.33 4 THR D O 1
ATOM 5527 N N . SER D 2 5 ? -3.388 -3.585 19.604 1.00 10.87 5 SER D N 1
ATOM 5528 C CA . SER D 2 5 ? -2.941 -4.707 20.372 1.00 13.08 5 SER D CA 1
ATOM 5529 C C . SER D 2 5 ? -1.453 -5.064 20.078 1.00 11.60 5 SER D C 1
ATOM 5530 O O . SER D 2 5 ? -0.913 -4.756 19.012 1.00 12.38 5 SER D O 1
ATOM 5533 N N . PHE D 2 6 ? -0.793 -5.714 21.020 1.00 11.94 6 PHE D N 1
ATOM 5534 C CA . PHE D 2 6 ? 0.550 -6.222 20.779 1.00 11.87 6 PHE D CA 1
ATOM 5535 C C . PHE D 2 6 ? 0.857 -7.322 21.758 1.00 12.19 6 PHE D C 1
ATOM 5536 O O . PHE D 2 6 ? 0.284 -7.377 22.832 1.00 12.56 6 PHE D O 1
ATOM 5544 N N . VAL D 2 7 ? 1.793 -8.185 21.378 1.00 12.10 7 VAL D N 1
ATOM 5545 C CA . VAL D 2 7 ? 2.297 -9.200 22.263 1.00 10.38 7 VAL D CA 1
ATOM 5546 C C . VAL D 2 7 ? 3.830 -9.253 22.204 1.00 10.55 7 VAL D C 1
ATOM 5547 O O . VAL D 2 7 ? 4.406 -9.320 21.129 1.00 9.81 7 VAL D O 1
ATOM 5551 N N . PHE D 2 8 ? 4.475 -9.197 23.365 1.00 9.79 8 PHE D N 1
ATOM 5552 C CA . PHE D 2 8 ? 5.903 -9.345 23.453 1.00 12.48 8 PHE D CA 1
ATOM 5553 C C . PHE D 2 8 ? 6.004 -10.619 24.255 1.00 12.59 8 PHE D C 1
ATOM 5554 O O . PHE D 2 8 ? 5.804 -10.589 25.504 1.00 12.23 8 PHE D O 1
ATOM 5562 N N . SER D 2 9 ? 6.207 -11.739 23.583 1.00 13.38 9 SER D N 1
ATOM 5563 C CA . SER D 2 9 ? 6.393 -12.977 24.309 1.00 14.93 9 SER D CA 1
ATOM 5564 C C . SER D 2 9 ? 7.772 -13.069 24.910 1.00 15.33 9 SER D C 1
ATOM 5565 O O . SER D 2 9 ? 8.044 -13.902 25.789 1.00 16.02 9 SER D O 1
ATOM 5568 N N . LYS D 2 10 ? 8.648 -12.249 24.385 1.00 15.45 10 LYS D N 1
ATOM 5569 C CA . LYS D 2 10 ? 9.834 -11.836 25.120 1.00 14.67 10 LYS D CA 1
ATOM 5570 C C . LYS D 2 10 ? 10.233 -10.545 24.545 1.00 13.49 10 LYS D C 1
ATOM 5571 O O . LYS D 2 10 ? 9.589 -10.066 23.601 1.00 12.23 10 LYS D O 1
ATOM 5577 N N . PHE D 2 11 ? 11.310 -9.982 25.097 1.00 12.82 11 PHE D N 1
ATOM 5578 C CA . PHE D 2 11 ? 11.871 -8.683 24.684 1.00 12.86 11 PHE D CA 1
ATOM 5579 C C . PHE D 2 11 ? 13.209 -8.837 23.986 1.00 13.18 11 PHE D C 1
ATOM 5580 O O . PHE D 2 11 ? 13.827 -9.918 24.064 1.00 12.93 11 PHE D O 1
ATOM 5588 N N . LYS D 2 12 ? 13.624 -7.804 23.253 1.00 12.84 12 LYS D N 1
ATOM 5589 C CA . LYS D 2 12 ? 14.878 -7.862 22.492 1.00 12.32 12 LYS D CA 1
ATOM 5590 C C . LYS D 2 12 ? 15.748 -6.666 22.794 1.00 13.44 12 LYS D C 1
ATOM 5591 O O . LYS D 2 12 ? 15.246 -5.561 23.019 1.00 11.47 12 LYS D O 1
ATOM 5597 N N . PRO D 2 13 ? 17.081 -6.879 22.782 1.00 14.82 13 PRO D N 1
ATOM 5598 C CA . PRO D 2 13 ? 18.021 -5.769 22.829 1.00 16.10 13 PRO D CA 1
ATOM 5599 C C . PRO D 2 13 ? 17.660 -4.612 21.883 1.00 16.36 13 PRO D C 1
ATOM 5600 O O . PRO D 2 13 ? 17.661 -3.467 22.324 1.00 17.70 13 PRO D O 1
ATOM 5604 N N . LEU D 2 14 ? 17.358 -4.900 20.613 1.00 15.19 14 LEU D N 1
ATOM 5605 C CA . LEU D 2 14 ? 16.788 -3.890 19.738 1.00 14.50 14 LEU D CA 1
ATOM 5606 C C . LEU D 2 14 ? 15.270 -4.036 19.745 1.00 14.28 14 LEU D C 1
ATOM 5607 O O . LEU D 2 14 ? 14.747 -4.965 19.111 1.00 13.60 14 LEU D O 1
ATOM 5612 N N . GLU D 2 15 ? 14.576 -3.126 20.444 1.00 12.48 15 GLU D N 1
ATOM 5613 C CA . GLU D 2 15 ? 13.115 -3.103 20.514 1.00 12.57 15 GLU D CA 1
ATOM 5614 C C . GLU D 2 15 ? 12.605 -1.639 20.308 1.00 11.16 15 GLU D C 1
ATOM 5615 O O . GLU D 2 15 ? 12.262 -0.957 21.271 1.00 9.46 15 GLU D O 1
ATOM 5621 N N . PRO D 2 16 ? 12.534 -1.169 19.079 1.00 10.96 16 PRO D N 1
ATOM 5622 C CA . PRO D 2 16 ? 12.075 0.202 18.842 1.00 10.41 16 PRO D CA 1
ATOM 5623 C C . PRO D 2 16 ? 10.567 0.468 18.988 1.00 10.43 16 PRO D C 1
ATOM 5624 O O . PRO D 2 16 ? 10.180 1.645 18.933 1.00 11.02 16 PRO D O 1
ATOM 5628 N N . ASN D 2 17 ? 9.726 -0.559 19.225 1.00 9.27 17 ASN D N 1
ATOM 5629 C CA . ASN D 2 17 ? 8.301 -0.337 19.552 1.00 9.64 17 ASN D CA 1
ATOM 5630 C C . ASN D 2 17 ? 8.089 -0.297 21.110 1.00 10.52 17 ASN D C 1
ATOM 5631 O O . ASN D 2 17 ? 6.958 -0.312 21.643 1.00 10.49 17 ASN D O 1
ATOM 5636 N N . LEU D 2 18 ? 9.201 -0.310 21.842 1.00 10.76 18 LEU D N 1
ATOM 5637 C CA . LEU D 2 18 ? 9.228 -0.036 23.282 1.00 11.65 18 LEU D CA 1
ATOM 5638 C C . LEU D 2 18 ? 10.120 1.191 23.582 1.00 12.88 18 LEU D C 1
ATOM 5639 O O . LEU D 2 18 ? 11.369 1.227 23.266 1.00 14.92 18 LEU D O 1
ATOM 5644 N N . ILE D 2 19 ? 9.534 2.210 24.188 1.00 12.13 19 ILE D N 1
ATOM 5645 C CA . ILE D 2 19 ? 10.309 3.358 24.658 1.00 11.23 19 ILE D CA 1
ATOM 5646 C C . ILE D 2 19 ? 10.807 3.098 26.096 1.00 12.48 19 ILE D C 1
ATOM 5647 O O . ILE D 2 19 ? 9.970 3.038 27.044 1.00 10.78 19 ILE D O 1
ATOM 5652 N N . LEU D 2 20 ? 12.144 2.967 26.248 1.00 11.05 20 LEU D N 1
ATOM 5653 C CA . LEU D 2 20 ? 12.777 2.763 27.578 1.00 13.24 20 LEU D CA 1
ATOM 5654 C C . LEU D 2 20 ? 13.186 4.054 28.214 1.00 12.91 20 LEU D C 1
ATOM 5655 O O . LEU D 2 20 ? 13.866 4.858 27.568 1.00 12.29 20 LEU D O 1
ATOM 5660 N N . GLN D 2 21 ? 12.828 4.225 29.494 1.00 13.24 21 GLN D N 1
ATOM 5661 C CA . GLN D 2 21 ? 13.140 5.450 30.281 1.00 12.87 21 GLN D CA 1
ATOM 5662 C C . GLN D 2 21 ? 13.896 5.083 31.564 1.00 13.58 21 GLN D C 1
ATOM 5663 O O . GLN D 2 21 ? 13.695 3.984 32.126 1.00 12.73 21 GLN D O 1
ATOM 5669 N N . GLY D 2 22 ? 14.766 5.984 32.033 1.00 11.60 22 GLY D N 1
ATOM 5670 C CA . GLY D 2 22 ? 15.483 5.726 33.277 1.00 12.18 22 GLY D CA 1
ATOM 5671 C C . GLY D 2 22 ? 16.451 4.576 33.068 1.00 12.05 22 GLY D C 1
ATOM 5672 O O . GLY D 2 22 ? 17.184 4.534 32.049 1.00 10.47 22 GLY D O 1
ATOM 5673 N N . ASP D 2 23 ? 16.476 3.657 34.030 1.00 11.90 23 ASP D N 1
ATOM 5674 C CA . ASP D 2 23 ? 17.452 2.536 33.992 1.00 12.78 23 ASP D CA 1
ATOM 5675 C C . ASP D 2 23 ? 17.024 1.318 33.199 1.00 12.55 23 ASP D C 1
ATOM 5676 O O . ASP D 2 23 ? 17.787 0.327 33.126 1.00 12.82 23 ASP D O 1
ATOM 5681 N N . ALA D 2 24 ? 15.815 1.365 32.615 1.00 12.49 24 ALA D N 1
ATOM 5682 C CA . ALA D 2 24 ? 15.220 0.181 31.998 1.00 12.69 24 ALA D CA 1
ATOM 5683 C C . ALA D 2 24 ? 16.020 -0.303 30.801 1.00 13.57 24 ALA D C 1
ATOM 5684 O O . ALA D 2 24 ? 16.466 0.484 29.954 1.00 13.54 24 ALA D O 1
ATOM 5686 N N . LEU D 2 25 ? 16.261 -1.604 30.784 1.00 12.61 25 LEU D N 1
ATOM 5687 C CA . LEU D 2 25 ? 17.057 -2.177 29.733 1.00 12.70 25 LEU D CA 1
ATOM 5688 C C . LEU D 2 25 ? 16.573 -3.597 29.496 1.00 11.81 25 LEU D C 1
ATOM 5689 O O . LEU D 2 25 ? 15.996 -4.231 30.398 1.00 10.88 25 LEU D O 1
ATOM 5694 N N . VAL D 2 26 ? 16.790 -4.080 28.280 1.00 10.73 26 VAL D N 1
ATOM 5695 C CA . VAL D 2 26 ? 16.427 -5.444 27.946 1.00 11.30 26 VAL D CA 1
ATOM 5696 C C . VAL D 2 26 ? 17.741 -6.239 27.896 1.00 11.20 26 VAL D C 1
ATOM 5697 O O . VAL D 2 26 ? 18.687 -5.799 27.280 1.00 11.21 26 VAL D O 1
ATOM 5701 N N . THR D 2 27 ? 17.816 -7.399 28.528 1.00 12.03 27 THR D N 1
ATOM 5702 C CA . THR D 2 27 ? 19.094 -8.191 28.490 1.00 11.77 27 THR D CA 1
ATOM 5703 C C . THR D 2 27 ? 19.166 -9.047 27.232 1.00 12.81 27 THR D C 1
ATOM 5704 O O . THR D 2 27 ? 18.154 -9.209 26.492 1.00 9.11 27 THR D O 1
ATOM 5708 N N . VAL D 2 28 ? 20.339 -9.653 27.028 1.00 12.49 28 VAL D N 1
ATOM 5709 C CA . VAL D 2 28 ? 20.528 -10.614 25.952 1.00 13.00 28 VAL D CA 1
ATOM 5710 C C . VAL D 2 28 ? 19.580 -11.822 26.090 1.00 12.32 28 VAL D C 1
ATOM 5711 O O . VAL D 2 28 ? 19.187 -12.380 25.077 1.00 12.80 28 VAL D O 1
ATOM 5715 N N . ALA D 2 29 ? 19.207 -12.262 27.299 1.00 11.77 29 ALA D N 1
ATOM 5716 C CA . ALA D 2 29 ? 18.199 -13.348 27.368 1.00 13.04 29 ALA D CA 1
ATOM 5717 C C . ALA D 2 29 ? 16.692 -12.905 27.182 1.00 14.02 29 ALA D C 1
ATOM 5718 O O . ALA D 2 29 ? 15.760 -13.706 27.398 1.00 15.20 29 ALA D O 1
ATOM 5720 N N . GLY D 2 30 ? 16.452 -11.650 26.788 1.00 12.52 30 GLY D N 1
ATOM 5721 C CA . GLY D 2 30 ? 15.082 -11.200 26.470 1.00 11.51 30 GLY D CA 1
ATOM 5722 C C . GLY D 2 30 ? 14.257 -10.685 27.643 1.00 11.07 30 GLY D C 1
ATOM 5723 O O . GLY D 2 30 ? 13.022 -10.640 27.558 1.00 11.49 30 GLY D O 1
ATOM 5724 N N . VAL D 2 31 ? 14.931 -10.365 28.751 1.00 10.25 31 VAL D N 1
ATOM 5725 C CA . VAL D 2 31 ? 14.302 -9.931 30.024 1.00 8.62 31 VAL D CA 1
ATOM 5726 C C . VAL D 2 31 ? 14.340 -8.400 30.103 1.00 9.62 31 VAL D C 1
ATOM 5727 O O . VAL D 2 31 ? 15.361 -7.799 29.888 1.00 8.63 31 VAL D O 1
ATOM 5731 N N . LEU D 2 32 ? 13.229 -7.799 30.483 1.00 8.78 32 LEU D N 1
ATOM 5732 C CA . LEU D 2 32 ? 13.081 -6.369 30.611 1.00 7.73 32 LEU D CA 1
ATOM 5733 C C . LEU D 2 32 ? 13.343 -6.133 32.075 1.00 7.81 32 LEU D C 1
ATOM 5734 O O . LEU D 2 32 ? 12.444 -6.415 32.924 1.00 6.77 32 LEU D O 1
ATOM 5739 N N . GLN D 2 33 ? 14.556 -5.631 32.379 1.00 6.79 33 GLN D N 1
ATOM 5740 C CA . GLN D 2 33 ? 14.942 -5.293 33.737 1.00 9.10 33 GLN D CA 1
ATOM 5741 C C . GLN D 2 33 ? 14.632 -3.815 33.843 1.00 10.13 33 GLN D C 1
ATOM 5742 O O . GLN D 2 33 ? 15.423 -2.971 33.360 1.00 10.95 33 GLN D O 1
ATOM 5748 N N . LEU D 2 34 ? 13.467 -3.513 34.401 1.00 9.18 34 LEU D N 1
ATOM 5749 C CA . LEU D 2 34 ? 13.025 -2.147 34.722 1.00 9.62 34 LEU D CA 1
ATOM 5750 C C . LEU D 2 34 ? 14.006 -1.396 35.624 1.00 10.11 34 LEU D C 1
ATOM 5751 O O . LEU D 2 34 ? 14.269 -0.209 35.383 1.00 11.62 34 LEU D O 1
ATOM 5756 N N . THR D 2 35 ? 14.539 -2.059 36.653 1.00 11.13 35 THR D N 1
ATOM 5757 C CA . THR D 2 35 ? 15.525 -1.396 37.562 1.00 10.06 35 THR D CA 1
ATOM 5758 C C . THR D 2 35 ? 16.851 -2.117 37.489 1.00 10.84 35 THR D C 1
ATOM 5759 O O . THR D 2 35 ? 16.869 -3.330 37.071 1.00 9.81 35 THR D O 1
ATOM 5763 N N . ASN D 2 36 ? 17.930 -1.388 37.870 1.00 9.80 36 ASN D N 1
ATOM 5764 C CA . ASN D 2 36 ? 19.341 -1.853 37.727 1.00 12.48 36 ASN D CA 1
ATOM 5765 C C . ASN D 2 36 ? 19.635 -3.160 38.396 1.00 11.72 36 ASN D C 1
ATOM 5766 O O . ASN D 2 36 ? 19.295 -3.347 39.569 1.00 11.75 36 ASN D O 1
ATOM 5771 N N . VAL D 2 37 ? 20.307 -4.049 37.688 1.00 12.05 37 VAL D N 1
ATOM 5772 C CA . VAL D 2 37 ? 20.697 -5.316 38.277 1.00 12.44 37 VAL D CA 1
ATOM 5773 C C . VAL D 2 37 ? 22.095 -5.535 37.772 1.00 13.83 37 VAL D C 1
ATOM 5774 O O . VAL D 2 37 ? 22.347 -5.424 36.556 1.00 14.62 37 VAL D O 1
ATOM 5778 N N . ASP D 2 38 ? 23.024 -5.845 38.676 1.00 13.06 38 ASP D N 1
ATOM 5779 C CA . ASP D 2 38 ? 24.384 -6.039 38.212 1.00 12.94 38 ASP D CA 1
ATOM 5780 C C . ASP D 2 38 ? 24.581 -7.396 37.523 1.00 13.27 38 ASP D C 1
ATOM 5781 O O . ASP D 2 38 ? 23.616 -8.152 37.284 1.00 12.12 38 ASP D O 1
ATOM 5786 N N . SER D 2 39 ? 25.838 -7.683 37.197 1.00 13.40 39 SER D N 1
ATOM 5787 C CA . SER D 2 39 ? 26.178 -8.875 36.462 1.00 15.41 39 SER D CA 1
ATOM 5788 C C . SER D 2 39 ? 25.856 -10.204 37.214 1.00 14.16 39 SER D C 1
ATOM 5789 O O . SER D 2 39 ? 25.622 -11.246 36.587 1.00 14.49 39 SER D O 1
ATOM 5792 N N . ASN D 2 40 ? 25.837 -10.177 38.537 1.00 12.60 40 ASN D N 1
ATOM 5793 C CA . ASN D 2 40 ? 25.500 -11.379 39.277 1.00 11.42 40 ASN D CA 1
ATOM 5794 C C . ASN D 2 40 ? 24.005 -11.562 39.563 1.00 11.27 40 ASN D C 1
ATOM 5795 O O . ASN D 2 40 ? 23.621 -12.532 40.243 1.00 11.64 40 ASN D O 1
ATOM 5800 N N . GLY D 2 41 ? 23.170 -10.645 39.061 1.00 10.46 41 GLY D N 1
ATOM 5801 C CA . GLY D 2 41 ? 21.708 -10.673 39.298 1.00 9.94 41 GLY D CA 1
ATOM 5802 C C . GLY D 2 41 ? 21.380 -9.934 40.604 1.00 11.60 41 GLY D C 1
ATOM 5803 O O . GLY D 2 41 ? 20.237 -9.980 41.063 1.00 10.31 41 GLY D O 1
ATOM 5804 N N . VAL D 2 42 ? 22.383 -9.245 41.198 1.00 10.89 42 VAL D N 1
ATOM 5805 C CA . VAL D 2 42 ? 22.131 -8.421 42.411 1.00 10.79 42 VAL D CA 1
ATOM 5806 C C . VAL D 2 42 ? 21.482 -7.081 42.076 1.00 11.34 42 VAL D C 1
ATOM 5807 O O . VAL D 2 42 ? 22.104 -6.261 41.362 1.00 12.31 42 VAL D O 1
ATOM 5811 N N . PRO D 2 43 ? 20.213 -6.854 42.547 1.00 10.90 43 PRO D N 1
ATOM 5812 C CA . PRO D 2 43 ? 19.534 -5.593 42.252 1.00 10.47 43 PRO D CA 1
ATOM 5813 C C . PRO D 2 43 ? 20.260 -4.424 42.938 1.00 10.46 43 PRO D C 1
ATOM 5814 O O . PRO D 2 43 ? 20.969 -4.619 43.944 1.00 9.52 43 PRO D O 1
ATOM 5818 N N . GLU D 2 44 ? 20.087 -3.211 42.414 1.00 11.44 44 GLU D N 1
ATOM 5819 C CA . GLU D 2 44 ? 20.864 -2.052 42.921 1.00 10.42 44 GLU D CA 1
ATOM 5820 C C . GLU D 2 44 ? 19.875 -1.017 43.503 1.00 10.64 44 GLU D C 1
ATOM 5821 O O . GLU D 2 44 ? 18.716 -0.934 43.015 1.00 10.01 44 GLU D O 1
ATOM 5827 N N . PRO D 2 45 ? 20.315 -0.222 44.524 1.00 10.48 45 PRO D N 1
ATOM 5828 C CA . PRO D 2 45 ? 19.411 0.786 45.146 1.00 10.23 45 PRO D CA 1
ATOM 5829 C C . PRO D 2 45 ? 19.330 2.105 44.316 1.00 10.32 45 PRO D C 1
ATOM 5830 O O . PRO D 2 45 ? 20.101 2.275 43.376 1.00 8.43 45 PRO D O 1
ATOM 5834 N N . SER D 2 46 ? 18.434 3.036 44.653 1.00 9.96 46 SER D N 1
ATOM 5835 C CA . SER D 2 46 ? 18.414 4.341 43.928 1.00 10.86 46 SER D CA 1
ATOM 5836 C C . SER D 2 46 ? 18.146 4.139 42.395 1.00 10.09 46 SER D C 1
ATOM 5837 O O . SER D 2 46 ? 18.688 4.889 41.533 1.00 8.70 46 SER D O 1
ATOM 5840 N N . SER D 2 47 ? 17.356 3.112 42.041 1.00 10.35 47 SER D N 1
ATOM 5841 C CA . SER D 2 47 ? 17.088 2.886 40.617 1.00 10.33 47 SER D CA 1
ATOM 5842 C C . SER D 2 47 ? 15.637 3.201 40.290 1.00 10.78 47 SER D C 1
ATOM 5843 O O . SER D 2 47 ? 14.764 3.127 41.172 1.00 10.84 47 SER D O 1
ATOM 5846 N N . LEU D 2 48 ? 15.370 3.566 39.026 1.00 10.96 48 LEU D N 1
ATOM 5847 C CA . LEU D 2 48 ? 13.998 3.845 38.591 1.00 11.39 48 LEU D CA 1
ATOM 5848 C C . LEU D 2 48 ? 13.971 3.695 37.080 1.00 11.25 48 LEU D C 1
ATOM 5849 O O . LEU D 2 48 ? 14.880 4.171 36.395 1.00 11.74 48 LEU D O 1
ATOM 5854 N N . GLY D 2 49 ? 13.004 2.945 36.575 1.00 10.34 49 GLY D N 1
ATOM 5855 C CA . GLY D 2 49 ? 12.955 2.670 35.169 1.00 10.06 49 GLY D CA 1
ATOM 5856 C C . GLY D 2 49 ? 11.527 2.408 34.696 1.00 10.85 49 GLY D C 1
ATOM 5857 O O . GLY D 2 49 ? 10.671 1.950 35.460 1.00 10.73 49 GLY D O 1
ATOM 5858 N N . ARG D 2 50 ? 11.291 2.669 33.417 1.00 10.28 50 ARG D N 1
ATOM 5859 C CA . ARG D 2 50 ? 9.981 2.494 32.813 1.00 10.87 50 ARG D CA 1
ATOM 5860 C C . ARG D 2 50 ? 10.127 2.051 31.370 1.00 11.42 50 ARG D C 1
ATOM 5861 O O . ARG D 2 50 ? 11.181 2.237 30.724 1.00 11.89 50 ARG D O 1
ATOM 5869 N N . ALA D 2 51 ? 9.084 1.406 30.871 1.00 12.02 51 ALA D N 1
ATOM 5870 C CA . ALA D 2 51 ? 9.041 0.990 29.489 1.00 11.76 51 ALA D CA 1
ATOM 5871 C C . ALA D 2 51 ? 7.611 1.208 29.071 1.00 12.85 51 ALA D C 1
ATOM 5872 O O . ALA D 2 51 ? 6.690 0.692 29.683 1.00 13.37 51 ALA D O 1
ATOM 5874 N N . THR D 2 52 ? 7.396 1.958 28.028 1.00 13.67 52 THR D N 1
ATOM 5875 C CA . THR D 2 52 ? 6.041 2.028 27.491 1.00 13.40 52 THR D CA 1
ATOM 5876 C C . THR D 2 52 ? 6.006 1.685 26.022 1.00 12.71 52 THR D C 1
ATOM 5877 O O . THR D 2 52 ? 6.993 1.877 25.263 1.00 11.92 52 THR D O 1
ATOM 5881 N N . TYR D 2 53 ? 4.862 1.148 25.596 1.00 12.28 53 TYR D N 1
ATOM 5882 C CA . TYR D 2 53 ? 4.671 0.850 24.146 1.00 9.69 53 TYR D CA 1
ATOM 5883 C C . TYR D 2 53 ? 4.691 2.109 23.309 1.00 10.48 53 TYR D C 1
ATOM 5884 O O . TYR D 2 53 ? 4.145 3.148 23.698 1.00 10.52 53 TYR D O 1
ATOM 5893 N N . SER D 2 54 ? 5.328 2.037 22.145 1.00 8.94 54 SER D N 1
ATOM 5894 C CA . SER D 2 54 ? 5.602 3.225 21.418 1.00 10.61 54 SER D CA 1
ATOM 5895 C C . SER D 2 54 ? 4.402 3.911 20.736 1.00 11.29 54 SER D C 1
ATOM 5896 O O . SER D 2 54 ? 4.449 5.137 20.625 1.00 9.60 54 SER D O 1
ATOM 5899 N N . ALA D 2 55 ? 3.363 3.154 20.325 1.00 9.23 55 ALA D N 1
ATOM 5900 C CA . ALA D 2 55 ? 2.138 3.771 19.756 1.00 10.31 55 ALA D CA 1
ATOM 5901 C C . ALA D 2 55 ? 1.148 4.217 20.828 1.00 9.42 55 ALA D C 1
ATOM 5902 O O . ALA D 2 55 ? 0.767 3.445 21.674 1.00 10.66 55 ALA D O 1
ATOM 5904 N N . PRO D 2 56 ? 0.709 5.473 20.767 1.00 8.28 56 PRO D N 1
ATOM 5905 C CA . PRO D 2 56 ? -0.329 6.003 21.646 1.00 8.79 56 PRO D CA 1
ATOM 5906 C C . PRO D 2 56 ? -1.588 5.145 21.436 1.00 7.40 56 PRO D C 1
ATOM 5907 O O . PRO D 2 56 ? -1.798 4.676 20.365 1.00 9.28 56 PRO D O 1
ATOM 5911 N N . ILE D 2 57 ? -2.410 4.981 22.440 1.00 9.70 57 ILE D N 1
ATOM 5912 C CA . ILE D 2 57 ? -3.616 4.196 22.373 1.00 10.19 57 ILE D CA 1
ATOM 5913 C C . ILE D 2 57 ? -4.817 5.171 22.594 1.00 11.16 57 ILE D C 1
ATOM 5914 O O . ILE D 2 57 ? -4.795 5.985 23.527 1.00 11.90 57 ILE D O 1
ATOM 5919 N N . ASN D 2 58 ? -5.866 5.053 21.764 1.00 10.83 58 ASN D N 1
ATOM 5920 C CA . ASN D 2 58 ? -7.129 5.767 21.947 1.00 8.49 58 ASN D CA 1
ATOM 5921 C C . ASN D 2 58 ? -7.994 5.128 23.054 1.00 10.06 58 ASN D C 1
ATOM 5922 O O . ASN D 2 58 ? -8.605 4.071 22.863 1.00 10.06 58 ASN D O 1
ATOM 5927 N N . ILE D 2 59 ? -8.077 5.787 24.217 1.00 11.14 59 ILE D N 1
ATOM 5928 C CA . ILE D 2 59 ? -8.740 5.195 25.395 1.00 12.86 59 ILE D CA 1
ATOM 5929 C C . ILE D 2 59 ? -10.191 5.696 25.613 1.00 12.37 59 ILE D C 1
ATOM 5930 O O . ILE D 2 59 ? -11.015 4.962 26.126 1.00 11.14 59 ILE D O 1
ATOM 5935 N N . TRP D 2 60 ? -10.487 6.909 25.165 1.00 11.91 60 TRP D N 1
ATOM 5936 C CA . TRP D 2 60 ? -11.872 7.351 25.055 1.00 10.99 60 TRP D CA 1
ATOM 5937 C C . TRP D 2 60 ? -12.059 8.389 23.965 1.00 11.04 60 TRP D C 1
ATOM 5938 O O . TRP D 2 60 ? -11.094 8.956 23.466 1.00 11.44 60 TRP D O 1
ATOM 5949 N N . ASP D 2 61 ? -13.314 8.673 23.624 1.00 11.82 61 ASP D N 1
ATOM 5950 C CA . ASP D 2 61 ? -13.622 9.530 22.490 1.00 13.01 61 ASP D CA 1
ATOM 5951 C C . ASP D 2 61 ? -14.554 10.663 22.864 1.00 13.54 61 ASP D C 1
ATOM 5952 O O . ASP D 2 61 ? -15.632 10.445 23.401 1.00 14.13 61 ASP D O 1
ATOM 5957 N N . SER D 2 62 ? -14.105 11.877 22.599 1.00 14.10 62 SER D N 1
ATOM 5958 C CA . SER D 2 62 ? -14.814 13.089 22.977 1.00 15.69 62 SER D CA 1
ATOM 5959 C C . SER D 2 62 ? -16.187 13.240 22.246 1.00 15.62 62 SER D C 1
ATOM 5960 O O . SER D 2 62 ? -17.217 13.612 22.866 1.00 14.69 62 SER D O 1
ATOM 5963 N N . ALA D 2 63 ? -16.195 12.976 20.936 1.00 15.89 63 ALA D N 1
ATOM 5964 C CA . ALA D 2 63 ? -17.424 13.095 20.121 1.00 16.95 63 ALA D CA 1
ATOM 5965 C C . ALA D 2 63 ? -18.517 12.095 20.466 1.00 16.43 63 ALA D C 1
ATOM 5966 O O . ALA D 2 63 ? -19.647 12.463 20.583 1.00 16.29 63 ALA D O 1
ATOM 5968 N N . THR D 2 64 ? -18.182 10.828 20.625 1.00 15.66 64 THR D N 1
ATOM 5969 C CA . THR D 2 64 ? -19.198 9.866 20.994 1.00 14.97 64 THR D CA 1
ATOM 5970 C C . THR D 2 64 ? -19.357 9.751 22.539 1.00 15.05 64 THR D C 1
ATOM 5971 O O . THR D 2 64 ? -20.387 9.245 23.054 1.00 13.96 64 THR D O 1
ATOM 5975 N N . GLY D 2 65 ? -18.325 10.182 23.274 1.00 14.14 65 GLY D N 1
ATOM 5976 C CA . GLY D 2 65 ? -18.290 9.990 24.737 1.00 14.00 65 GLY D CA 1
ATOM 5977 C C . GLY D 2 65 ? -17.997 8.564 25.206 1.00 14.31 65 GLY D C 1
ATOM 5978 O O . GLY D 2 65 ? -18.021 8.285 26.413 1.00 14.67 65 GLY D O 1
ATOM 5979 N N . LEU D 2 66 ? -17.702 7.663 24.281 1.00 12.77 66 LEU D N 1
ATOM 5980 C CA . LEU D 2 66 ? -17.449 6.274 24.655 1.00 12.88 66 LEU D CA 1
ATOM 5981 C C . LEU D 2 66 ? -16.041 6.057 25.212 1.00 13.22 66 LEU D C 1
ATOM 5982 O O . LEU D 2 66 ? -15.099 6.793 24.903 1.00 13.02 66 LEU D O 1
ATOM 5987 N N . VAL D 2 67 ? -15.923 5.066 26.084 1.00 12.60 67 VAL D N 1
ATOM 5988 C CA . VAL D 2 67 ? -14.607 4.684 26.625 1.00 11.73 67 VAL D CA 1
ATOM 5989 C C . VAL D 2 67 ? -14.169 3.299 26.134 1.00 10.80 67 VAL D C 1
ATOM 5990 O O . VAL D 2 67 ? -15.001 2.418 25.928 1.00 10.45 67 VAL D O 1
ATOM 5994 N N . ALA D 2 68 ? -12.871 3.101 25.939 1.00 10.50 68 ALA D N 1
ATOM 5995 C CA . ALA D 2 68 ? -12.324 1.786 25.613 1.00 10.68 68 ALA D CA 1
ATOM 5996 C C . ALA D 2 68 ? -12.440 0.767 26.707 1.00 10.93 68 ALA D C 1
ATOM 5997 O O . ALA D 2 68 ? -12.331 1.083 27.886 1.00 12.58 68 ALA D O 1
ATOM 5999 N N . SER D 2 69 ? -12.595 -0.480 26.284 1.00 9.88 69 SER D N 1
ATOM 6000 C CA . SER D 2 69 ? -12.420 -1.579 27.128 1.00 9.57 69 SER D CA 1
ATOM 6001 C C . SER D 2 69 ? -10.964 -1.948 26.842 1.00 9.29 69 SER D C 1
ATOM 6002 O O . SER D 2 69 ? -10.475 -1.840 25.667 1.00 7.91 69 SER D O 1
ATOM 6005 N N . PHE D 2 70 ? -10.273 -2.445 27.858 1.00 8.75 70 PHE D N 1
ATOM 6006 C CA . PHE D 2 70 ? -8.974 -3.088 27.576 1.00 8.52 70 PHE D CA 1
ATOM 6007 C C . PHE D 2 70 ? -8.619 -4.272 28.468 1.00 9.70 70 PHE D C 1
ATOM 6008 O O . PHE D 2 70 ? -9.305 -4.535 29.450 1.00 9.52 70 PHE D O 1
ATOM 6016 N N . ALA D 2 71 ? -7.559 -5.012 28.090 1.00 9.58 71 ALA D N 1
ATOM 6017 C CA . ALA D 2 71 ? -7.083 -6.166 28.830 1.00 10.23 71 ALA D CA 1
ATOM 6018 C C . ALA D 2 71 ? -5.592 -6.230 28.581 1.00 11.61 71 ALA D C 1
ATOM 6019 O O . ALA D 2 71 ? -5.136 -6.080 27.427 1.00 11.55 71 ALA D O 1
ATOM 6021 N N . THR D 2 72 ? -4.846 -6.566 29.622 1.00 10.14 72 THR D N 1
ATOM 6022 C CA . THR D 2 72 ? -3.451 -6.704 29.474 1.00 10.03 72 THR D CA 1
ATOM 6023 C C . THR D 2 72 ? -2.961 -7.825 30.372 1.00 11.25 72 THR D C 1
ATOM 6024 O O . THR D 2 72 ? -3.378 -7.960 31.533 1.00 8.58 72 THR D O 1
ATOM 6028 N N . SER D 2 73 ? -2.070 -8.646 29.839 1.00 11.09 73 SER D N 1
ATOM 6029 C CA . SER D 2 73 ? -1.394 -9.623 30.728 1.00 12.85 73 SER D CA 1
ATOM 6030 C C . SER D 2 73 ? 0.125 -9.511 30.655 1.00 11.41 73 SER D C 1
ATOM 6031 O O . SER D 2 73 ? 0.693 -9.103 29.617 1.00 11.27 73 SER D O 1
ATOM 6034 N N . PHE D 2 74 ? 0.779 -9.907 31.739 1.00 11.49 74 PHE D N 1
ATOM 6035 C CA . PHE D 2 74 ? 2.231 -9.901 31.822 1.00 11.00 74 PHE D CA 1
ATOM 6036 C C . PHE D 2 74 ? 2.676 -10.845 32.921 1.00 10.73 74 PHE D C 1
ATOM 6037 O O . PHE D 2 74 ? 1.890 -11.215 33.806 1.00 9.56 74 PHE D O 1
ATOM 6045 N N . ARG D 2 75 ? 3.929 -11.281 32.801 1.00 10.27 75 ARG D N 1
ATOM 6046 C CA . ARG D 2 75 ? 4.587 -12.243 33.720 1.00 9.97 75 ARG D CA 1
ATOM 6047 C C . ARG D 2 75 ? 5.833 -11.474 34.211 1.00 10.76 75 ARG D C 1
ATOM 6048 O O . ARG D 2 75 ? 6.552 -10.893 33.387 1.00 12.14 75 ARG D O 1
ATOM 6056 N N . PHE D 2 76 ? 6.084 -11.431 35.519 1.00 10.38 76 PHE D N 1
ATOM 6057 C CA . PHE D 2 76 ? 7.199 -10.627 36.061 1.00 10.31 76 PHE D CA 1
ATOM 6058 C C . PHE D 2 76 ? 7.792 -11.362 37.246 1.00 10.59 76 PHE D C 1
ATOM 6059 O O . PHE D 2 76 ? 7.120 -12.163 37.898 1.00 9.79 76 PHE D O 1
ATOM 6067 N N . THR D 2 77 ? 9.074 -11.109 37.514 1.00 10.77 77 THR D N 1
ATOM 6068 C CA . THR D 2 77 ? 9.665 -11.538 38.761 1.00 10.46 77 THR D CA 1
ATOM 6069 C C . THR D 2 77 ? 10.291 -10.445 39.584 1.00 12.57 77 THR D C 1
ATOM 6070 O O . THR D 2 77 ? 11.061 -9.645 39.081 1.00 13.45 77 THR D O 1
ATOM 6074 N N . ILE D 2 78 ? 10.006 -10.479 40.891 1.00 12.89 78 ILE D N 1
ATOM 6075 C CA . ILE D 2 78 ? 10.728 -9.688 41.836 1.00 10.97 78 ILE D CA 1
ATOM 6076 C C . ILE D 2 78 ? 11.581 -10.646 42.676 1.00 12.07 78 ILE D C 1
ATOM 6077 O O . ILE D 2 78 ? 11.064 -11.557 43.379 1.00 11.70 78 ILE D O 1
ATOM 6082 N N . TYR D 2 79 ? 12.893 -10.421 42.606 1.00 11.95 79 TYR D N 1
ATOM 6083 C CA . TYR D 2 79 ? 13.879 -11.179 43.405 1.00 12.23 79 TYR D CA 1
ATOM 6084 C C . TYR D 2 79 ? 14.549 -10.300 44.436 1.00 12.10 79 TYR D C 1
ATOM 6085 O O . TYR D 2 79 ? 15.184 -9.311 44.069 1.00 12.44 79 TYR D O 1
ATOM 6094 N N . ALA D 2 80 ? 14.465 -10.660 45.732 1.00 11.73 80 ALA D N 1
ATOM 6095 C CA . ALA D 2 80 ? 15.191 -9.899 46.738 1.00 11.53 80 ALA D CA 1
ATOM 6096 C C . ALA D 2 80 ? 16.257 -10.739 47.399 1.00 11.42 80 ALA D C 1
ATOM 6097 O O . ALA D 2 80 ? 15.950 -11.806 47.900 1.00 13.75 80 ALA D O 1
ATOM 6099 N N . PRO D 2 81 ? 17.498 -10.236 47.467 1.00 11.95 81 PRO D N 1
ATOM 6100 C CA . PRO D 2 81 ? 18.565 -10.972 48.181 1.00 12.25 81 PRO D CA 1
ATOM 6101 C C . PRO D 2 81 ? 18.270 -11.101 49.665 1.00 13.30 81 PRO D C 1
ATOM 6102 O O . PRO D 2 81 ? 18.718 -12.081 50.285 1.00 12.65 81 PRO D O 1
ATOM 6106 N N . ASN D 2 82 ? 17.514 -10.142 50.228 1.00 13.99 82 ASN D N 1
ATOM 6107 C CA . ASN D 2 82 ? 17.143 -10.156 51.661 1.00 15.22 82 ASN D CA 1
ATOM 6108 C C . ASN D 2 82 ? 15.687 -9.696 51.750 1.00 16.19 82 ASN D C 1
ATOM 6109 O O . ASN D 2 82 ? 15.406 -8.489 51.650 1.00 16.29 82 ASN D O 1
ATOM 6114 N N . ILE D 2 83 ? 14.762 -10.655 51.884 1.00 16.65 83 ILE D N 1
ATOM 6115 C CA . ILE D 2 83 ? 13.338 -10.349 51.848 1.00 17.25 83 ILE D CA 1
ATOM 6116 C C . ILE D 2 83 ? 12.898 -9.645 53.158 1.00 17.81 83 ILE D C 1
ATOM 6117 O O . ILE D 2 83 ? 11.783 -9.202 53.264 1.00 18.88 83 ILE D O 1
ATOM 6122 N N . ALA D 2 84 ? 13.802 -9.488 54.135 1.00 17.45 84 ALA D N 1
ATOM 6123 C CA . ALA D 2 84 ? 13.547 -8.608 55.295 1.00 16.88 84 ALA D CA 1
ATOM 6124 C C . ALA D 2 84 ? 13.593 -7.110 54.946 1.00 17.16 84 ALA D C 1
ATOM 6125 O O . ALA D 2 84 ? 13.060 -6.305 55.702 1.00 17.15 84 ALA D O 1
ATOM 6127 N N . THR D 2 85 ? 14.210 -6.732 53.817 1.00 15.94 85 THR D N 1
ATOM 6128 C CA . THR D 2 85 ? 14.392 -5.301 53.482 1.00 15.58 85 THR D CA 1
ATOM 6129 C C . THR D 2 85 ? 14.200 -5.103 51.971 1.00 15.60 85 THR D C 1
ATOM 6130 O O . THR D 2 85 ? 15.179 -5.215 51.185 1.00 15.36 85 THR D O 1
ATOM 6134 N N . ILE D 2 86 ? 12.950 -4.845 51.564 1.00 13.50 86 ILE D N 1
ATOM 6135 C CA . ILE D 2 86 ? 12.592 -4.723 50.118 1.00 12.08 86 ILE D CA 1
ATOM 6136 C C . ILE D 2 86 ? 11.904 -3.374 49.767 1.00 11.41 86 ILE D C 1
ATOM 6137 O O . ILE D 2 86 ? 11.281 -2.750 50.626 1.00 13.17 86 ILE D O 1
ATOM 6142 N N . ALA D 2 87 ? 12.045 -2.921 48.524 1.00 11.94 87 ALA D N 1
ATOM 6143 C CA . ALA D 2 87 ? 11.449 -1.670 48.059 1.00 11.95 87 ALA D CA 1
ATOM 6144 C C . ALA D 2 87 ? 11.737 -1.556 46.547 1.00 12.71 87 ALA D C 1
ATOM 6145 O O . ALA D 2 87 ? 12.712 -2.163 46.068 1.00 14.03 87 ALA D O 1
ATOM 6147 N N . ASP D 2 88 ? 10.932 -0.806 45.789 1.00 12.07 88 ASP D N 1
ATOM 6148 C CA . ASP D 2 88 ? 9.727 -0.134 46.266 1.00 12.49 88 ASP D CA 1
ATOM 6149 C C . ASP D 2 88 ? 8.511 -0.742 45.541 1.00 12.57 88 ASP D C 1
ATOM 6150 O O . ASP D 2 88 ? 7.409 -0.947 46.141 1.00 11.26 88 ASP D O 1
ATOM 6155 N N . GLY D 2 89 ? 8.722 -1.101 44.271 1.00 10.41 89 GLY D N 1
ATOM 6156 C CA . GLY D 2 89 ? 7.808 -2.013 43.637 1.00 10.47 89 GLY D CA 1
ATOM 6157 C C . GLY D 2 89 ? 7.683 -1.679 42.183 1.00 10.32 89 GLY D C 1
ATOM 6158 O O . GLY D 2 89 ? 8.519 -0.974 41.630 1.00 9.59 89 GLY D O 1
ATOM 6159 N N . LEU D 2 90 ? 6.623 -2.166 41.578 1.00 10.06 90 LEU D N 1
ATOM 6160 C CA . LEU D 2 90 ? 6.418 -1.960 40.137 1.00 10.80 90 LEU D CA 1
ATOM 6161 C C . LEU D 2 90 ? 4.953 -1.678 39.796 1.00 10.19 90 LEU D C 1
ATOM 6162 O O . LEU D 2 90 ? 4.032 -2.046 40.574 1.00 9.94 90 LEU D O 1
ATOM 6167 N N . ALA D 2 91 ? 4.696 -1.024 38.659 1.00 9.42 91 ALA D N 1
ATOM 6168 C CA . ALA D 2 91 ? 3.282 -0.758 38.309 1.00 9.21 91 ALA D CA 1
ATOM 6169 C C . ALA D 2 91 ? 3.087 -0.767 36.810 1.00 10.77 91 ALA D C 1
ATOM 6170 O O . ALA D 2 91 ? 4.022 -0.451 36.050 1.00 10.53 91 ALA D O 1
ATOM 6172 N N . PHE D 2 92 ? 1.897 -1.238 36.390 1.00 10.84 92 PHE D N 1
ATOM 6173 C CA . PHE D 2 92 ? 1.425 -1.093 35.051 1.00 11.11 92 PHE D CA 1
ATOM 6174 C C . PHE D 2 92 ? 0.590 0.211 35.046 1.00 10.10 92 PHE D C 1
ATOM 6175 O O . PHE D 2 92 ? -0.135 0.470 35.997 1.00 10.44 92 PHE D O 1
ATOM 6183 N N . PHE D 2 93 ? 0.674 1.028 34.000 1.00 10.33 93 PHE D N 1
ATOM 6184 C CA . PHE D 2 93 ? 0.035 2.333 34.029 1.00 9.54 93 PHE D CA 1
ATOM 6185 C C . PHE D 2 93 ? -0.376 2.839 32.668 1.00 9.90 93 PHE D C 1
ATOM 6186 O O . PHE D 2 93 ? 0.136 2.378 31.646 1.00 11.06 93 PHE D O 1
ATOM 6194 N N . LEU D 2 94 ? -1.341 3.749 32.695 1.00 9.35 94 LEU D N 1
ATOM 6195 C CA . LEU D 2 94 ? -1.742 4.615 31.549 1.00 10.96 94 LEU D CA 1
ATOM 6196 C C . LEU D 2 94 ? -1.537 6.084 31.926 1.00 9.97 94 LEU D C 1
ATOM 6197 O O . LEU D 2 94 ? -1.818 6.504 33.050 1.00 11.15 94 LEU D O 1
ATOM 6202 N N . ALA D 2 95 ? -0.959 6.837 31.017 1.00 8.99 95 ALA D N 1
ATOM 6203 C CA . ALA D 2 95 ? -0.599 8.186 31.311 1.00 10.11 95 ALA D CA 1
ATOM 6204 C C . ALA D 2 95 ? -0.554 8.939 29.992 1.00 9.89 95 ALA D C 1
ATOM 6205 O O . ALA D 2 95 ? -0.622 8.309 28.932 1.00 10.90 95 ALA D O 1
ATOM 6207 N N . PRO D 2 96 ? -0.412 10.290 30.020 1.00 10.69 96 PRO D N 1
ATOM 6208 C CA . PRO D 2 96 ? -0.409 10.984 28.716 1.00 9.33 96 PRO D CA 1
ATOM 6209 C C . PRO D 2 96 ? 0.707 10.494 27.829 1.00 10.21 96 PRO D C 1
ATOM 6210 O O . PRO D 2 96 ? 1.676 9.891 28.304 1.00 10.57 96 PRO D O 1
ATOM 6214 N N . VAL D 2 97 ? 0.562 10.751 26.530 1.00 9.62 97 VAL D N 1
ATOM 6215 C CA . VAL D 2 97 ? 1.514 10.264 25.542 1.00 9.99 97 VAL D CA 1
ATOM 6216 C C . VAL D 2 97 ? 2.939 10.758 25.814 1.00 10.33 97 VAL D C 1
ATOM 6217 O O . VAL D 2 97 ? 3.921 9.992 25.686 1.00 10.89 97 VAL D O 1
ATOM 6221 N N . ALA D 2 98 ? 3.091 12.033 26.158 1.00 10.01 98 ALA D N 1
ATOM 6222 C CA . ALA D 2 98 ? 4.472 12.543 26.390 1.00 11.21 98 ALA D CA 1
ATOM 6223 C C . ALA D 2 98 ? 4.977 12.309 27.803 1.00 11.83 98 ALA D C 1
ATOM 6224 O O . ALA D 2 98 ? 5.942 12.938 28.235 1.00 12.38 98 ALA D O 1
ATOM 6226 N N . SER D 2 99 ? 4.370 11.369 28.534 1.00 12.81 99 SER D N 1
ATOM 6227 C CA . SER D 2 99 ? 4.759 11.207 29.959 1.00 13.19 99 SER D CA 1
ATOM 6228 C C . SER D 2 99 ? 6.222 10.778 30.161 1.00 14.01 99 SER D C 1
ATOM 6229 O O . SER D 2 99 ? 6.808 9.971 29.390 1.00 12.82 99 SER D O 1
ATOM 6232 N N . ALA D 2 100 ? 6.829 11.371 31.184 1.00 14.10 100 ALA D N 1
ATOM 6233 C CA . ALA D 2 100 ? 8.220 11.081 31.485 1.00 14.22 100 ALA D CA 1
ATOM 6234 C C . ALA D 2 100 ? 8.341 10.691 32.965 1.00 13.99 100 ALA D C 1
ATOM 6235 O O . ALA D 2 100 ? 7.440 10.981 33.756 1.00 13.73 100 ALA D O 1
ATOM 6237 N N . PRO D 2 101 ? 9.429 9.999 33.353 1.00 14.33 101 PRO D N 1
ATOM 6238 C CA . PRO D 2 101 ? 9.411 9.574 34.786 1.00 13.47 101 PRO D CA 1
ATOM 6239 C C . PRO D 2 101 ? 9.330 10.704 35.850 1.00 12.49 101 PRO D C 1
ATOM 6240 O O . PRO D 2 101 ? 9.915 11.761 35.711 1.00 9.32 101 PRO D O 1
ATOM 6244 N N . ASP D 2 102 ? 8.556 10.475 36.912 1.00 14.57 102 ASP D N 1
ATOM 6245 C CA . ASP D 2 102 ? 8.512 11.420 38.031 1.00 14.99 102 ASP D CA 1
ATOM 6246 C C . ASP D 2 102 ? 9.360 10.842 39.156 1.00 15.91 102 ASP D C 1
ATOM 6247 O O . ASP D 2 102 ? 10.300 10.079 38.894 1.00 16.59 102 ASP D O 1
ATOM 6252 N N . SER D 2 103 ? 9.050 11.186 40.403 1.00 16.21 103 SER D N 1
ATOM 6253 C CA . SER D 2 103 ? 9.926 10.887 41.529 1.00 17.19 103 SER D CA 1
ATOM 6254 C C . SER D 2 103 ? 10.100 9.390 41.707 1.00 16.06 103 SER D C 1
ATOM 6255 O O . SER D 2 103 ? 9.190 8.636 41.373 1.00 15.23 103 SER D O 1
ATOM 6258 N N . GLY D 2 104 ? 11.255 8.976 42.268 1.00 14.77 104 GLY D N 1
ATOM 6259 C CA . GLY D 2 104 ? 11.558 7.544 42.497 1.00 13.51 104 GLY D CA 1
ATOM 6260 C C . GLY D 2 104 ? 11.073 6.988 43.847 1.00 14.29 104 GLY D C 1
ATOM 6261 O O . GLY D 2 104 ? 10.074 7.491 44.404 1.00 11.23 104 GLY D O 1
ATOM 6262 N N . GLY D 2 105 ? 11.765 5.956 44.369 1.00 13.05 105 GLY D N 1
ATOM 6263 C CA . GLY D 2 105 ? 11.349 5.354 45.650 1.00 14.11 105 GLY D CA 1
ATOM 6264 C C . GLY D 2 105 ? 9.840 5.008 45.605 1.00 12.78 105 GLY D C 1
ATOM 6265 O O . GLY D 2 105 ? 9.339 4.579 44.596 1.00 11.31 105 GLY D O 1
ATOM 6266 N N . GLY D 2 106 ? 9.112 5.214 46.697 1.00 12.47 106 GLY D N 1
ATOM 6267 C CA . GLY D 2 106 ? 7.702 4.795 46.758 1.00 12.52 106 GLY D CA 1
ATOM 6268 C C . GLY D 2 106 ? 6.707 5.515 45.843 1.00 13.11 106 GLY D C 1
ATOM 6269 O O . GLY D 2 106 ? 5.522 5.166 45.836 1.00 10.01 106 GLY D O 1
ATOM 6270 N N . PHE D 2 107 ? 7.192 6.523 45.094 1.00 13.01 107 PHE D N 1
ATOM 6271 C CA . PHE D 2 107 ? 6.404 7.223 44.038 1.00 14.25 107 PHE D CA 1
ATOM 6272 C C . PHE D 2 107 ? 6.371 6.448 42.742 1.00 14.11 107 PHE D C 1
ATOM 6273 O O . PHE D 2 107 ? 5.671 6.835 41.776 1.00 13.15 107 PHE D O 1
ATOM 6281 N N . LEU D 2 108 ? 7.178 5.384 42.691 1.00 14.76 108 LEU D N 1
ATOM 6282 C CA . LEU D 2 108 ? 7.136 4.408 41.594 1.00 13.46 108 LEU D CA 1
ATOM 6283 C C . LEU D 2 108 ? 7.328 4.995 40.194 1.00 14.67 108 LEU D C 1
ATOM 6284 O O . LEU D 2 108 ? 6.897 4.384 39.186 1.00 15.96 108 LEU D O 1
ATOM 6289 N N . GLY D 2 109 ? 7.965 6.168 40.101 1.00 14.62 109 GLY D N 1
ATOM 6290 C CA . GLY D 2 109 ? 8.138 6.889 38.812 1.00 15.12 109 GLY D CA 1
ATOM 6291 C C . GLY D 2 109 ? 6.864 7.556 38.222 1.00 16.15 109 GLY D C 1
ATOM 6292 O O . GLY D 2 109 ? 6.899 8.090 37.126 1.00 16.12 109 GLY D O 1
ATOM 6293 N N . LEU D 2 110 ? 5.769 7.557 38.978 1.00 16.06 110 LEU D N 1
ATOM 6294 C CA . LEU D 2 110 ? 4.444 7.934 38.504 1.00 15.84 110 LEU D CA 1
ATOM 6295 C C . LEU D 2 110 ? 3.834 9.208 39.123 1.00 16.09 110 LEU D C 1
ATOM 6296 O O . LEU D 2 110 ? 2.958 9.855 38.508 1.00 16.16 110 LEU D O 1
ATOM 6301 N N . PHE D 2 111 ? 4.279 9.584 40.323 1.00 14.67 111 PHE D N 1
ATOM 6302 C CA . PHE D 2 111 ? 3.787 10.783 40.936 1.00 14.81 111 PHE D CA 1
ATOM 6303 C C . PHE D 2 111 ? 4.946 11.582 41.609 1.00 15.44 111 PHE D C 1
ATOM 6304 O O . PHE D 2 111 ? 6.073 11.068 41.742 1.00 14.92 111 PHE D O 1
ATOM 6312 N N . ASP D 2 112 ? 4.675 12.833 41.981 1.00 15.68 112 ASP D N 1
ATOM 6313 C CA . ASP D 2 112 ? 5.682 13.703 42.669 1.00 16.61 112 ASP D CA 1
ATOM 6314 C C . ASP D 2 112 ? 5.534 13.877 44.172 1.00 17.58 112 ASP D C 1
ATOM 6315 O O . ASP D 2 112 ? 6.492 14.241 44.892 1.00 16.95 112 ASP D O 1
ATOM 6320 N N . SER D 2 113 ? 4.338 13.644 44.690 1.00 19.26 113 SER D N 1
ATOM 6321 C CA . SER D 2 113 ? 4.224 13.618 46.158 1.00 19.90 113 SER D CA 1
ATOM 6322 C C . SER D 2 113 ? 2.994 12.806 46.576 1.00 20.44 113 SER D C 1
ATOM 6323 O O . SER D 2 113 ? 2.419 12.053 45.748 1.00 19.96 113 SER D O 1
ATOM 6326 N N . ALA D 2 114 ? 2.609 12.955 47.843 1.00 20.30 114 ALA D N 1
ATOM 6327 C CA . ALA D 2 114 ? 1.534 12.155 48.440 1.00 21.31 114 ALA D CA 1
ATOM 6328 C C . ALA D 2 114 ? 0.145 12.578 47.943 1.00 21.75 114 ALA D C 1
ATOM 6329 O O . ALA D 2 114 ? -0.798 11.773 47.899 1.00 22.02 114 ALA D O 1
ATOM 6331 N N . VAL D 2 115 ? 0.056 13.844 47.545 1.00 21.62 115 VAL D N 1
ATOM 6332 C CA . VAL D 2 115 ? -1.199 14.487 47.239 1.00 20.74 115 VAL D CA 1
ATOM 6333 C C . VAL D 2 115 ? -1.784 14.044 45.876 1.00 20.35 115 VAL D C 1
ATOM 6334 O O . VAL D 2 115 ? -1.043 13.753 44.908 1.00 18.82 115 VAL D O 1
ATOM 6338 N N . GLY D 2 116 ? -3.117 14.031 45.830 1.00 19.97 116 GLY D N 1
ATOM 6339 C CA . GLY D 2 116 ? -3.887 13.846 44.635 1.00 19.70 116 GLY D CA 1
ATOM 6340 C C . GLY D 2 116 ? -3.862 15.107 43.797 1.00 19.31 116 GLY D C 1
ATOM 6341 O O . GLY D 2 116 ? -3.919 16.220 44.325 1.00 20.73 116 GLY D O 1
ATOM 6342 N N . ASP D 2 117 ? -3.807 14.925 42.485 1.00 19.11 117 ASP D N 1
ATOM 6343 C CA . ASP D 2 117 ? -3.703 16.023 41.501 1.00 18.96 117 ASP D CA 1
ATOM 6344 C C . ASP D 2 117 ? -4.247 15.494 40.162 1.00 18.26 117 ASP D C 1
ATOM 6345 O O . ASP D 2 117 ? -3.591 14.655 39.518 1.00 16.20 117 ASP D O 1
ATOM 6350 N N . THR D 2 118 ? -5.403 16.019 39.727 1.00 17.06 118 THR D N 1
ATOM 6351 C CA . THR D 2 118 ? -6.008 15.663 38.427 1.00 17.79 118 THR D CA 1
ATOM 6352 C C . THR D 2 118 ? -5.075 15.864 37.192 1.00 18.17 118 THR D C 1
ATOM 6353 O O . THR D 2 118 ? -5.280 15.243 36.143 1.00 18.49 118 THR D O 1
ATOM 6357 N N . THR D 2 119 ? -4.073 16.726 37.342 1.00 18.02 119 THR D N 1
ATOM 6358 C CA . THR D 2 119 ? -3.081 17.003 36.315 1.00 19.70 119 THR D CA 1
ATOM 6359 C C . THR D 2 119 ? -2.157 15.792 35.981 1.00 18.75 119 THR D C 1
ATOM 6360 O O . THR D 2 119 ? -1.622 15.706 34.876 1.00 19.98 119 THR D O 1
ATOM 6364 N N . TYR D 2 120 ? -2.011 14.842 36.901 1.00 18.06 120 TYR D N 1
ATOM 6365 C CA . TYR D 2 120 ? -1.249 13.615 36.593 1.00 17.24 120 TYR D CA 1
ATOM 6366 C C . TYR D 2 120 ? -1.804 12.835 35.363 1.00 15.63 120 TYR D C 1
ATOM 6367 O O . TYR D 2 120 ? -1.033 12.269 34.552 1.00 14.50 120 TYR D O 1
ATOM 6376 N N . GLN D 2 121 ? -3.132 12.794 35.274 1.00 13.27 121 GLN D N 1
ATOM 6377 C CA . GLN D 2 121 ? -3.878 12.040 34.291 1.00 12.38 121 GLN D CA 1
ATOM 6378 C C . GLN D 2 121 ? -3.282 10.617 34.113 1.00 12.11 121 GLN D C 1
ATOM 6379 O O . GLN D 2 121 ? -3.010 10.104 33.001 1.00 11.69 121 GLN D O 1
ATOM 6385 N N . THR D 2 122 ? -3.036 10.001 35.237 1.00 12.18 122 THR D N 1
ATOM 6386 C CA . THR D 2 122 ? -2.399 8.676 35.215 1.00 12.47 122 THR D CA 1
ATOM 6387 C C . THR D 2 122 ? -3.192 7.769 36.125 1.00 12.56 122 THR D C 1
ATOM 6388 O O . THR D 2 122 ? -3.716 8.200 37.142 1.00 12.93 122 THR D O 1
ATOM 6392 N N . VAL D 2 123 ? -3.390 6.558 35.646 1.00 13.66 123 VAL D N 1
ATOM 6393 C CA . VAL D 2 123 ? -4.062 5.500 36.345 1.00 13.67 123 VAL D CA 1
ATOM 6394 C C . VAL D 2 123 ? -3.031 4.362 36.382 1.00 13.97 123 VAL D C 1
ATOM 6395 O O . VAL D 2 123 ? -2.431 4.003 35.351 1.00 13.93 123 VAL D O 1
ATOM 6399 N N . ALA D 2 124 ? -2.832 3.793 37.560 1.00 12.78 124 ALA D N 1
ATOM 6400 C CA . ALA D 2 124 ? -1.935 2.708 37.681 1.00 12.42 124 ALA D CA 1
ATOM 6401 C C . ALA D 2 124 ? -2.458 1.570 38.604 1.00 12.48 124 ALA D C 1
ATOM 6402 O O . ALA D 2 124 ? -3.286 1.799 39.501 1.00 11.98 124 ALA D O 1
ATOM 6404 N N . VAL D 2 125 ? -2.022 0.344 38.296 1.00 12.05 125 VAL D N 1
ATOM 6405 C CA . VAL D 2 125 ? -2.162 -0.827 39.160 1.00 12.08 125 VAL D CA 1
ATOM 6406 C C . VAL D 2 125 ? -0.744 -1.082 39.679 1.00 13.09 125 VAL D C 1
ATOM 6407 O O . VAL D 2 125 ? 0.167 -1.532 38.928 1.00 12.00 125 VAL D O 1
ATOM 6411 N N . GLU D 2 126 ? -0.539 -0.815 40.970 1.00 13.96 126 GLU D N 1
ATOM 6412 C CA . GLU D 2 126 ? 0.768 -0.982 41.561 1.00 12.77 126 GLU D CA 1
ATOM 6413 C C . GLU D 2 126 ? 0.898 -2.313 42.310 1.00 13.24 126 GLU D C 1
ATOM 6414 O O . GLU D 2 126 ? -0.079 -2.885 42.857 1.00 13.45 126 GLU D O 1
ATOM 6420 N N . PHE D 2 127 ? 2.128 -2.808 42.325 1.00 12.14 127 PHE D N 1
ATOM 6421 C CA . PHE D 2 127 ? 2.502 -4.014 43.068 1.00 13.57 127 PHE D CA 1
ATOM 6422 C C . PHE D 2 127 ? 3.629 -3.491 43.966 1.00 13.44 127 PHE D C 1
ATOM 6423 O O . PHE D 2 127 ? 4.768 -3.333 43.529 1.00 12.41 127 PHE D O 1
ATOM 6431 N N . ASP D 2 128 ? 3.230 -3.156 45.195 1.00 11.70 128 ASP D N 1
ATOM 6432 C CA . ASP D 2 128 ? 3.999 -2.272 46.091 1.00 12.82 128 ASP D CA 1
ATOM 6433 C C . ASP D 2 128 ? 4.574 -3.081 47.262 1.00 13.05 128 ASP D C 1
ATOM 6434 O O . ASP D 2 128 ? 3.829 -3.769 48.005 1.00 13.57 128 ASP D O 1
ATOM 6439 N N . THR D 2 129 ? 5.878 -2.942 47.469 1.00 13.44 129 THR D N 1
ATOM 6440 C CA . THR D 2 129 ? 6.610 -3.838 48.361 1.00 12.27 129 THR D CA 1
ATOM 6441 C C . THR D 2 129 ? 7.131 -3.130 49.596 1.00 13.24 129 THR D C 1
ATOM 6442 O O . THR D 2 129 ? 7.834 -3.732 50.419 1.00 13.49 129 THR D O 1
ATOM 6446 N N . TYR D 2 130 ? 6.778 -1.857 49.771 1.00 13.17 130 TYR D N 1
ATOM 6447 C CA . TYR D 2 130 ? 7.318 -1.114 50.916 1.00 12.91 130 TYR D CA 1
ATOM 6448 C C . TYR D 2 130 ? 6.227 -0.225 51.478 1.00 12.97 130 TYR D C 1
ATOM 6449 O O . TYR D 2 130 ? 5.606 0.514 50.711 1.00 10.52 130 TYR D O 1
ATOM 6458 N N . GLU D 2 131 ? 5.976 -0.292 52.795 1.00 13.42 131 GLU D N 1
ATOM 6459 C CA . GLU D 2 131 ? 4.909 0.546 53.369 1.00 14.44 131 GLU D CA 1
ATOM 6460 C C . GLU D 2 131 ? 5.352 2.046 53.482 1.00 15.54 131 GLU D C 1
ATOM 6461 O O . GLU D 2 131 ? 6.213 2.411 54.280 1.00 14.26 131 GLU D O 1
ATOM 6467 N N . ASN D 2 132 ? 4.773 2.910 52.663 1.00 15.42 132 ASN D N 1
ATOM 6468 C CA . ASN D 2 132 ? 4.889 4.335 52.971 1.00 15.71 132 ASN D CA 1
ATOM 6469 C C . ASN D 2 132 ? 3.689 4.764 53.796 1.00 15.42 132 ASN D C 1
ATOM 6470 O O . ASN D 2 132 ? 2.594 4.933 53.262 1.00 15.34 132 ASN D O 1
ATOM 6475 N N . THR D 2 133 ? 3.889 4.981 55.097 1.00 16.86 133 THR D N 1
ATOM 6476 C CA . THR D 2 133 ? 2.732 5.387 55.935 1.00 18.29 133 THR D CA 1
ATOM 6477 C C . THR D 2 133 ? 2.198 6.744 55.476 1.00 18.25 133 THR D C 1
ATOM 6478 O O . THR D 2 133 ? 0.976 7.003 55.528 1.00 18.52 133 THR D O 1
ATOM 6482 N N . VAL D 2 134 ? 3.143 7.587 55.061 1.00 16.85 134 VAL D N 1
ATOM 6483 C CA . VAL D 2 134 ? 2.899 8.860 54.372 1.00 17.39 134 VAL D CA 1
ATOM 6484 C C . VAL D 2 134 ? 1.931 8.742 53.130 1.00 17.20 134 VAL D C 1
ATOM 6485 O O . VAL D 2 134 ? 1.265 9.705 52.736 1.00 17.81 134 VAL D O 1
ATOM 6489 N N . PHE D 2 135 ? 1.831 7.552 52.539 1.00 16.24 135 PHE D N 1
ATOM 6490 C CA . PHE D 2 135 ? 0.908 7.373 51.402 1.00 15.75 135 PHE D CA 1
ATOM 6491 C C . PHE D 2 135 ? -0.301 6.545 51.798 1.00 16.60 135 PHE D C 1
ATOM 6492 O O . PHE D 2 135 ? -1.015 6.054 50.934 1.00 17.16 135 PHE D O 1
ATOM 6500 N N . THR D 2 136 ? -0.513 6.362 53.098 1.00 17.28 136 THR D N 1
ATOM 6501 C CA . THR D 2 136 ? -1.573 5.470 53.610 1.00 18.95 136 THR D CA 1
ATOM 6502 C C . THR D 2 136 ? -1.344 3.987 53.169 1.00 18.28 136 THR D C 1
ATOM 6503 O O . THR D 2 136 ? -2.298 3.178 53.193 1.00 18.43 136 THR D O 1
ATOM 6507 N N . ASP D 2 137 ? -0.109 3.624 52.799 1.00 16.61 137 ASP D N 1
ATOM 6508 C CA . ASP D 2 137 ? 0.161 2.225 52.455 1.00 16.74 137 ASP D CA 1
ATOM 6509 C C . ASP D 2 137 ? -0.304 1.310 53.570 1.00 16.78 137 ASP D C 1
ATOM 6510 O O . ASP D 2 137 ? -0.049 1.597 54.724 1.00 16.05 137 ASP D O 1
ATOM 6515 N N . PRO D 2 138 ? -0.983 0.196 53.213 1.00 16.63 138 PRO D N 1
ATOM 6516 C CA . PRO D 2 138 ? -1.458 -0.762 54.227 1.00 17.12 138 PRO D CA 1
ATOM 6517 C C . PRO D 2 138 ? -0.263 -1.527 54.818 1.00 16.53 138 PRO D C 1
ATOM 6518 O O . PRO D 2 138 ? 0.842 -1.372 54.306 1.00 15.52 138 PRO D O 1
ATOM 6522 N N . PRO D 2 139 ? -0.494 -2.351 55.853 1.00 16.07 139 PRO D N 1
ATOM 6523 C CA . PRO D 2 139 ? 0.727 -2.835 56.511 1.00 17.14 139 PRO D CA 1
ATOM 6524 C C . PRO D 2 139 ? 1.444 -3.960 55.796 1.00 17.73 139 PRO D C 1
ATOM 6525 O O . PRO D 2 139 ? 2.483 -4.417 56.261 1.00 18.19 139 PRO D O 1
ATOM 6529 N N . TYR D 2 140 ? 0.936 -4.365 54.640 1.00 16.85 140 TYR D N 1
ATOM 6530 C CA . TYR D 2 140 ? 1.460 -5.542 53.968 1.00 15.50 140 TYR D CA 1
ATOM 6531 C C . TYR D 2 140 ? 1.751 -5.189 52.521 1.00 15.13 140 TYR D C 1
ATOM 6532 O O . TYR D 2 140 ? 1.221 -4.183 52.001 1.00 14.16 140 TYR D O 1
ATOM 6541 N N . THR D 2 141 ? 2.586 -6.003 51.874 1.00 13.12 141 THR D N 1
ATOM 6542 C CA . THR D 2 141 ? 2.811 -5.860 50.437 1.00 12.19 141 THR D CA 1
ATOM 6543 C C . THR D 2 141 ? 1.444 -6.024 49.763 1.00 12.01 141 THR D C 1
ATOM 6544 O O . THR D 2 141 ? 0.646 -6.832 50.198 1.00 11.37 141 THR D O 1
ATOM 6548 N N . HIS D 2 142 ? 1.139 -5.190 48.749 1.00 11.64 142 HIS D N 1
ATOM 6549 C CA . HIS D 2 142 ? -0.238 -5.058 48.276 1.00 12.17 142 HIS D CA 1
ATOM 6550 C C . HIS D 2 142 ? -0.307 -4.677 46.802 1.00 12.94 142 HIS D C 1
ATOM 6551 O O . HIS D 2 142 ? 0.636 -4.122 46.240 1.00 12.83 142 HIS D O 1
ATOM 6558 N N . ILE D 2 143 ? -1.463 -4.947 46.213 1.00 12.52 143 ILE D N 1
ATOM 6559 C CA . ILE D 2 143 ? -1.838 -4.483 44.894 1.00 12.72 143 ILE D CA 1
ATOM 6560 C C . ILE D 2 143 ? -2.683 -3.244 45.169 1.00 12.27 143 ILE D C 1
ATOM 6561 O O . ILE D 2 143 ? -3.545 -3.305 46.042 1.00 11.82 143 ILE D O 1
ATOM 6566 N N . GLY D 2 144 ? -2.478 -2.146 44.429 1.00 11.06 144 GLY D N 1
ATOM 6567 C CA . GLY D 2 144 ? -3.374 -0.960 44.600 1.00 10.78 144 GLY D CA 1
ATOM 6568 C C . GLY D 2 144 ? -3.760 -0.386 43.246 1.00 11.39 144 GLY D C 1
ATOM 6569 O O . GLY D 2 144 ? -3.047 -0.575 42.223 1.00 8.20 144 GLY D O 1
ATOM 6570 N N . PHE D 2 145 ? -4.894 0.299 43.229 1.00 10.82 145 PHE D N 1
ATOM 6571 C CA . PHE D 2 145 ? -5.276 1.079 42.064 1.00 10.81 145 PHE D CA 1
ATOM 6572 C C . PHE D 2 145 ? -4.981 2.534 42.435 1.00 9.92 145 PHE D C 1
ATOM 6573 O O . PHE D 2 145 ? -5.501 3.038 43.443 1.00 7.77 145 PHE D O 1
ATOM 6581 N N . ASP D 2 146 ? -4.136 3.173 41.641 1.00 9.12 146 ASP D N 1
ATOM 6582 C CA . ASP D 2 146 ? -3.740 4.546 41.853 1.00 10.60 146 ASP D CA 1
ATOM 6583 C C . ASP D 2 146 ? -4.415 5.386 40.773 1.00 10.72 146 ASP D C 1
ATOM 6584 O O . ASP D 2 146 ? -4.172 5.183 39.572 1.00 12.83 146 ASP D O 1
ATOM 6589 N N . VAL D 2 147 ? -5.269 6.318 41.183 1.00 12.48 147 VAL D N 1
ATOM 6590 C CA . VAL D 2 147 ? -5.959 7.195 40.260 1.00 13.28 147 VAL D CA 1
ATOM 6591 C C . VAL D 2 147 ? -5.534 8.628 40.576 1.00 14.18 147 VAL D C 1
ATOM 6592 O O . VAL D 2 147 ? -6.055 9.228 41.510 1.00 14.21 147 VAL D O 1
ATOM 6596 N N . ASN D 2 148 ? -4.571 9.160 39.806 1.00 14.24 148 ASN D N 1
ATOM 6597 C CA . ASN D 2 148 ? -4.020 10.508 40.014 1.00 14.92 148 ASN D CA 1
ATOM 6598 C C . ASN D 2 148 ? -3.370 10.745 41.374 1.00 13.43 148 ASN D C 1
ATOM 6599 O O . ASN D 2 148 ? -3.125 11.868 41.755 1.00 15.97 148 ASN D O 1
ATOM 6604 N N . SER D 2 149 ? -3.065 9.684 42.096 1.00 13.89 149 SER D N 1
ATOM 6605 C CA . SER D 2 149 ? -2.434 9.768 43.404 1.00 12.12 149 SER D CA 1
ATOM 6606 C C . SER D 2 149 ? -1.822 8.398 43.719 1.00 13.62 149 SER D C 1
ATOM 6607 O O . SER D 2 149 ? -2.402 7.335 43.332 1.00 13.60 149 SER D O 1
ATOM 6610 N N . ILE D 2 150 ? -0.691 8.447 44.427 1.00 12.44 150 ILE D N 1
ATOM 6611 C CA . ILE D 2 150 ? 0.032 7.285 45.014 1.00 12.63 150 ILE D CA 1
ATOM 6612 C C . ILE D 2 150 ? -0.661 6.662 46.240 1.00 12.86 150 ILE D C 1
ATOM 6613 O O . ILE D 2 150 ? -0.341 5.535 46.635 1.00 12.75 150 ILE D O 1
ATOM 6618 N N . SER D 2 151 ? -1.580 7.431 46.833 1.00 13.08 151 SER D N 1
ATOM 6619 C CA . SER D 2 151 ? -2.538 6.934 47.805 1.00 14.29 151 SER D CA 1
ATOM 6620 C C . SER D 2 151 ? -3.620 6.078 47.106 1.00 12.83 151 SER D C 1
ATOM 6621 O O . SER D 2 151 ? -4.621 6.623 46.599 1.00 11.92 151 SER D O 1
ATOM 6624 N N . SER D 2 152 ? -3.444 4.756 47.092 1.00 12.02 152 SER D N 1
ATOM 6625 C CA . SER D 2 152 ? -4.389 3.902 46.325 1.00 12.29 152 SER D CA 1
ATOM 6626 C C . SER D 2 152 ? -5.841 4.193 46.675 1.00 12.76 152 SER D C 1
ATOM 6627 O O . SER D 2 152 ? -6.146 4.351 47.847 1.00 12.59 152 SER D O 1
ATOM 6630 N N . ILE D 2 153 ? -6.726 4.345 45.689 1.00 11.88 153 ILE D N 1
ATOM 6631 C CA . ILE D 2 153 ? -8.189 4.422 46.015 1.00 13.81 153 ILE D CA 1
ATOM 6632 C C . ILE D 2 153 ? -8.689 3.072 46.575 1.00 13.26 153 ILE D C 1
ATOM 6633 O O . ILE D 2 153 ? -9.716 3.006 47.221 1.00 12.64 153 ILE D O 1
ATOM 6638 N N . LYS D 2 154 ? -7.983 1.979 46.289 1.00 12.35 154 LYS D N 1
ATOM 6639 C CA . LYS D 2 154 ? -8.352 0.691 46.897 1.00 11.65 154 LYS D CA 1
ATOM 6640 C C . LYS D 2 154 ? -7.150 -0.210 46.868 1.00 10.65 154 LYS D C 1
ATOM 6641 O O . LYS D 2 154 ? -6.384 -0.113 45.944 1.00 11.10 154 LYS D O 1
ATOM 6647 N N . THR D 2 155 ? -6.984 -1.096 47.845 1.00 11.03 155 THR D N 1
ATOM 6648 C CA . THR D 2 155 ? -5.870 -2.061 47.817 1.00 10.19 155 THR D CA 1
ATOM 6649 C C . THR D 2 155 ? -6.331 -3.442 48.313 1.00 9.85 155 THR D C 1
ATOM 6650 O O . THR D 2 155 ? -7.448 -3.564 48.835 1.00 10.45 155 THR D O 1
ATOM 6654 N N . VAL D 2 156 ? -5.435 -4.436 48.201 1.00 9.42 156 VAL D N 1
ATOM 6655 C CA . VAL D 2 156 ? -5.647 -5.748 48.757 1.00 8.48 156 VAL D CA 1
ATOM 6656 C C . VAL D 2 156 ? -4.297 -6.389 48.962 1.00 9.42 156 VAL D C 1
ATOM 6657 O O . VAL D 2 156 ? -3.317 -5.995 48.365 1.00 9.14 156 VAL D O 1
ATOM 6661 N N . LYS D 2 157 ? -4.253 -7.369 49.849 1.00 10.39 157 LYS D N 1
ATOM 6662 C CA . LYS D 2 157 ? -3.003 -7.994 50.233 1.00 12.62 157 LYS D CA 1
ATOM 6663 C C . LYS D 2 157 ? -2.451 -8.754 49.006 1.00 12.32 157 LYS D C 1
ATOM 6664 O O . LYS D 2 157 ? -3.209 -9.350 48.274 1.00 13.68 157 LYS D O 1
ATOM 6670 N N . TRP D 2 158 ? -1.133 -8.701 48.799 1.00 13.94 158 TRP D N 1
ATOM 6671 C CA . TRP D 2 158 ? -0.442 -9.510 47.796 1.00 14.15 158 TRP D CA 1
ATOM 6672 C C . TRP D 2 158 ? 0.784 -10.038 48.530 1.00 15.65 158 TRP D C 1
ATOM 6673 O O . TRP D 2 158 ? 1.640 -9.235 48.996 1.00 16.75 158 TRP D O 1
ATOM 6684 N N . SER D 2 159 ? 0.845 -11.367 48.716 1.00 15.78 159 SER D N 1
ATOM 6685 C CA . SER D 2 159 ? 1.998 -12.002 49.391 1.00 15.35 159 SER D CA 1
ATOM 6686 C C . SER D 2 159 ? 3.128 -12.348 48.346 1.00 15.02 159 SER D C 1
ATOM 6687 O O . SER D 2 159 ? 2.968 -13.187 47.475 1.00 12.95 159 SER D O 1
ATOM 6690 N N . LEU D 2 160 ? 4.252 -11.635 48.441 1.00 14.87 160 LEU D N 1
ATOM 6691 C CA . LEU D 2 160 ? 5.363 -11.804 47.499 1.00 13.65 160 LEU D CA 1
ATOM 6692 C C . LEU D 2 160 ? 6.020 -13.179 47.626 1.00 13.08 160 LEU D C 1
ATOM 6693 O O . LEU D 2 160 ? 6.409 -13.573 48.706 1.00 13.14 160 LEU D O 1
ATOM 6698 N N . ALA D 2 161 ? 6.063 -13.939 46.524 1.00 12.42 161 ALA D N 1
ATOM 6699 C CA . ALA D 2 161 ? 6.801 -15.207 46.438 1.00 12.04 161 ALA D CA 1
ATOM 6700 C C . ALA D 2 161 ? 8.186 -14.895 45.819 1.00 11.46 161 ALA D C 1
ATOM 6701 O O . ALA D 2 161 ? 8.360 -14.877 44.555 1.00 10.16 161 ALA D O 1
ATOM 6703 N N . ASN D 2 162 ? 9.141 -14.619 46.705 1.00 11.60 162 ASN D N 1
ATOM 6704 C CA . ASN D 2 162 ? 10.498 -14.177 46.333 1.00 11.40 162 ASN D CA 1
ATOM 6705 C C . ASN D 2 162 ? 11.130 -15.005 45.212 1.00 11.97 162 ASN D C 1
ATOM 6706 O O . ASN D 2 162 ? 11.233 -16.238 45.288 1.00 10.49 162 ASN D O 1
ATOM 6711 N N . GLY D 2 163 ? 11.492 -14.303 44.144 1.00 12.63 163 GLY D N 1
ATOM 6712 C CA . GLY D 2 163 ? 12.134 -14.908 42.967 1.00 13.71 163 GLY D CA 1
ATOM 6713 C C . GLY D 2 163 ? 11.286 -15.803 42.036 1.00 13.83 163 GLY D C 1
ATOM 6714 O O . GLY D 2 163 ? 11.846 -16.393 41.111 1.00 14.71 163 GLY D O 1
ATOM 6715 N N . GLU D 2 164 ? 9.974 -15.905 42.279 1.00 12.63 164 GLU D N 1
ATOM 6716 C CA . GLU D 2 164 ? 9.059 -16.676 41.420 1.00 12.94 164 GLU D CA 1
ATOM 6717 C C . GLU D 2 164 ? 8.283 -15.778 40.456 1.00 12.02 164 GLU D C 1
ATOM 6718 O O . GLU D 2 164 ? 7.972 -14.620 40.806 1.00 12.48 164 GLU D O 1
ATOM 6724 N N . ALA D 2 165 ? 7.961 -16.302 39.267 1.00 11.40 165 ALA D N 1
ATOM 6725 C CA . ALA D 2 165 ? 7.250 -15.500 38.241 1.00 12.84 165 ALA D CA 1
ATOM 6726 C C . ALA D 2 165 ? 5.780 -15.391 38.535 1.00 11.76 165 ALA D C 1
ATOM 6727 O O . ALA D 2 165 ? 5.179 -16.372 38.934 1.00 11.31 165 ALA D O 1
ATOM 6729 N N . ALA D 2 166 ? 5.251 -14.169 38.416 1.00 11.49 166 ALA D N 1
ATOM 6730 C CA . ALA D 2 166 ? 3.827 -13.837 38.740 1.00 11.71 166 ALA D CA 1
ATOM 6731 C C . ALA D 2 166 ? 3.124 -13.545 37.447 1.00 11.63 166 ALA D C 1
ATOM 6732 O O . ALA D 2 166 ? 3.637 -12.758 36.690 1.00 11.36 166 ALA D O 1
ATOM 6734 N N . LYS D 2 167 ? 1.944 -14.115 37.215 1.00 11.11 167 LYS D N 1
ATOM 6735 C CA . LYS D 2 167 ? 1.231 -13.801 36.002 1.00 11.88 167 LYS D CA 1
ATOM 6736 C C . LYS D 2 167 ? 0.123 -12.840 36.420 1.00 10.80 167 LYS D C 1
ATOM 6737 O O . LYS D 2 167 ? -0.642 -13.130 37.324 1.00 10.98 167 LYS D O 1
ATOM 6743 N N . VAL D 2 168 ? 0.091 -11.663 35.847 1.00 10.76 168 VAL D N 1
ATOM 6744 C CA . VAL D 2 168 ? -1.026 -10.681 36.073 1.00 10.00 168 VAL D CA 1
ATOM 6745 C C . VAL D 2 168 ? -1.952 -10.591 34.882 1.00 9.02 168 VAL D C 1
ATOM 6746 O O . VAL D 2 168 ? -1.471 -10.650 33.703 1.00 6.36 168 VAL D O 1
ATOM 6750 N N . LEU D 2 169 ? -3.258 -10.461 35.153 1.00 7.01 169 LEU D N 1
ATOM 6751 C CA . LEU D 2 169 ? -4.290 -10.006 34.179 1.00 7.36 169 LEU D CA 1
ATOM 6752 C C . LEU D 2 169 ? -4.977 -8.738 34.735 1.00 7.53 169 LEU D C 1
ATOM 6753 O O . LEU D 2 169 ? -5.398 -8.722 35.904 1.00 4.46 169 LEU D O 1
ATOM 6758 N N . ILE D 2 170 ? -5.121 -7.705 33.914 1.00 8.00 170 ILE D N 1
ATOM 6759 C CA . ILE D 2 170 ? -5.794 -6.463 34.307 1.00 7.47 170 ILE D CA 1
ATOM 6760 C C . ILE D 2 170 ? -6.727 -6.216 33.202 1.00 8.72 170 ILE D C 1
ATOM 6761 O O . ILE D 2 170 ? -6.320 -6.336 32.019 1.00 7.24 170 ILE D O 1
ATOM 6766 N N . THR D 2 171 ? -7.986 -5.990 33.562 1.00 9.68 171 THR D N 1
ATOM 6767 C CA . THR D 2 171 ? -9.020 -5.748 32.585 1.00 9.92 171 THR D CA 1
ATOM 6768 C C . THR D 2 171 ? -9.772 -4.527 33.028 1.00 9.91 171 THR D C 1
ATOM 6769 O O . THR D 2 171 ? -9.922 -4.255 34.222 1.00 10.19 171 THR D O 1
ATOM 6773 N N . TYR D 2 172 ? -10.298 -3.828 32.043 1.00 10.97 172 TYR D N 1
ATOM 6774 C CA . TYR D 2 172 ? -11.225 -2.702 32.264 1.00 10.53 172 TYR D CA 1
ATOM 6775 C C . TYR D 2 172 ? -12.437 -2.883 31.314 1.00 11.26 172 TYR D C 1
ATOM 6776 O O . TYR D 2 172 ? -12.300 -2.889 30.082 1.00 10.38 172 TYR D O 1
ATOM 6785 N N . ASN D 2 173 ? -13.614 -3.078 31.875 1.00 12.29 173 ASN D N 1
ATOM 6786 C CA . ASN D 2 173 ? -14.795 -3.131 31.032 1.00 13.43 173 ASN D CA 1
ATOM 6787 C C . ASN D 2 173 ? -15.481 -1.793 31.078 1.00 12.58 173 ASN D C 1
ATOM 6788 O O . ASN D 2 173 ? -15.879 -1.327 32.150 1.00 12.68 173 ASN D O 1
ATOM 6793 N N . SER D 2 174 ? -15.673 -1.188 29.900 1.00 14.05 174 SER D N 1
ATOM 6794 C CA . SER D 2 174 ? -16.193 0.191 29.836 1.00 15.12 174 SER D CA 1
ATOM 6795 C C . SER D 2 174 ? -17.687 0.271 30.100 1.00 16.21 174 SER D C 1
ATOM 6796 O O . SER D 2 174 ? -18.180 1.326 30.534 1.00 16.03 174 SER D O 1
ATOM 6799 N N . ALA D 2 175 ? -18.419 -0.828 29.874 1.00 16.54 175 ALA D N 1
ATOM 6800 C CA . ALA D 2 175 ? -19.855 -0.824 30.187 1.00 15.94 175 ALA D CA 1
ATOM 6801 C C . ALA D 2 175 ? -20.063 -0.700 31.708 1.00 16.06 175 ALA D C 1
ATOM 6802 O O . ALA D 2 175 ? -20.907 0.051 32.193 1.00 14.69 175 ALA D O 1
ATOM 6804 N N . VAL D 2 176 ? -19.279 -1.448 32.470 1.00 14.98 176 VAL D N 1
ATOM 6805 C CA . VAL D 2 176 ? -19.434 -1.420 33.919 1.00 13.93 176 VAL D CA 1
ATOM 6806 C C . VAL D 2 176 ? -18.468 -0.473 34.575 1.00 14.37 176 VAL D C 1
ATOM 6807 O O . VAL D 2 176 ? -18.574 -0.291 35.759 1.00 15.34 176 VAL D O 1
ATOM 6811 N N . LYS D 2 177 ? -17.478 0.079 33.845 1.00 13.82 177 LYS D N 1
ATOM 6812 C CA . LYS D 2 177 ? -16.400 0.892 34.498 1.00 12.46 177 LYS D CA 1
ATOM 6813 C C . LYS D 2 177 ? -15.543 0.086 35.534 1.00 11.60 177 LYS D C 1
ATOM 6814 O O . LYS D 2 177 ? -14.880 0.633 36.403 1.00 12.17 177 LYS D O 1
ATOM 6820 N N . LEU D 2 178 ? -15.580 -1.221 35.483 1.00 11.27 178 LEU D N 1
ATOM 6821 C CA . LEU D 2 178 ? -14.867 -2.009 36.478 1.00 10.39 178 LEU D CA 1
ATOM 6822 C C . LEU D 2 178 ? -13.429 -2.329 36.040 1.00 8.69 178 LEU D C 1
ATOM 6823 O O . LEU D 2 178 ? -13.216 -2.927 35.012 1.00 8.79 178 LEU D O 1
ATOM 6828 N N . LEU D 2 179 ? -12.478 -1.957 36.879 1.00 8.39 179 LEU D N 1
ATOM 6829 C CA . LEU D 2 179 ? -11.101 -2.253 36.687 1.00 7.44 179 LEU D CA 1
ATOM 6830 C C . LEU D 2 179 ? -10.902 -3.421 37.581 1.00 8.19 179 LEU D C 1
ATOM 6831 O O . LEU D 2 179 ? -11.248 -3.350 38.783 1.00 9.25 179 LEU D O 1
ATOM 6836 N N . VAL D 2 180 ? -10.253 -4.454 37.051 1.00 9.01 180 VAL D N 1
ATOM 6837 C CA . VAL D 2 180 ? -9.949 -5.677 37.769 1.00 9.25 180 VAL D CA 1
ATOM 6838 C C . VAL D 2 180 ? -8.529 -6.084 37.531 1.00 10.22 180 VAL D C 1
ATOM 6839 O O . VAL D 2 180 ? -8.030 -6.155 36.345 1.00 10.38 180 VAL D O 1
ATOM 6843 N N . ALA D 2 181 ? -7.875 -6.410 38.639 1.00 8.22 181 ALA D N 1
ATOM 6844 C CA . ALA D 2 181 ? -6.512 -6.872 38.559 1.00 8.44 181 ALA D CA 1
ATOM 6845 C C . ALA D 2 181 ? -6.355 -8.151 39.334 1.00 8.65 181 ALA D C 1
ATOM 6846 O O . ALA D 2 181 ? -6.777 -8.225 40.483 1.00 8.20 181 ALA D O 1
ATOM 6848 N N . SER D 2 182 ? -5.738 -9.158 38.706 1.00 9.18 182 SER D N 1
ATOM 6849 C CA . SER D 2 182 ? -5.423 -10.420 39.407 1.00 10.32 182 SER D CA 1
ATOM 6850 C C . SER D 2 182 ? -3.947 -10.840 39.263 1.00 10.09 182 SER D C 1
ATOM 6851 O O . SER D 2 182 ? -3.337 -10.450 38.322 1.00 10.80 182 SER D O 1
ATOM 6854 N N . LEU D 2 183 ? -3.398 -11.611 40.197 1.00 10.26 183 LEU D N 1
ATOM 6855 C CA . LEU D 2 183 ? -2.010 -12.072 40.137 1.00 9.03 183 LEU D CA 1
ATOM 6856 C C . LEU D 2 183 ? -2.008 -13.441 40.665 1.00 9.60 183 LEU D C 1
ATOM 6857 O O . LEU D 2 183 ? -2.550 -13.675 41.719 1.00 10.67 183 LEU D O 1
ATOM 6862 N N . VAL D 2 184 ? -1.279 -14.333 40.007 1.00 11.07 184 VAL D N 1
ATOM 6863 C CA . VAL D 2 184 ? -1.198 -15.731 40.391 1.00 11.57 184 VAL D CA 1
ATOM 6864 C C . VAL D 2 184 ? 0.293 -16.146 40.315 1.00 11.76 184 VAL D C 1
ATOM 6865 O O . VAL D 2 184 ? 1.001 -15.694 39.415 1.00 11.90 184 VAL D O 1
ATOM 6869 N N . TYR D 2 185 ? 0.743 -17.014 41.220 1.00 11.60 185 TYR D N 1
ATOM 6870 C CA . TYR D 2 185 ? 2.044 -17.684 41.150 1.00 12.55 185 TYR D CA 1
ATOM 6871 C C . TYR D 2 185 ? 1.777 -19.147 40.880 1.00 12.15 185 TYR D C 1
ATOM 6872 O O . TYR D 2 185 ? 1.214 -19.854 41.759 1.00 13.13 185 TYR D O 1
ATOM 6881 N N . PRO D 2 186 ? 2.109 -19.606 39.657 1.00 12.14 186 PRO D N 1
ATOM 6882 C CA . PRO D 2 186 ? 1.939 -21.011 39.305 1.00 11.58 186 PRO D CA 1
ATOM 6883 C C . PRO D 2 186 ? 2.773 -21.901 40.215 1.00 13.23 186 PRO D C 1
ATOM 6884 O O . PRO D 2 186 ? 2.291 -22.999 40.534 1.00 14.14 186 PRO D O 1
ATOM 6888 N N . SER D 2 187 ? 3.918 -21.398 40.725 1.00 11.69 187 SER D N 1
ATOM 6889 C CA . SER D 2 187 ? 4.801 -22.171 41.574 1.00 13.71 187 SER D CA 1
ATOM 6890 C C . SER D 2 187 ? 4.172 -22.451 42.968 1.00 14.26 187 SER D C 1
ATOM 6891 O O . SER D 2 187 ? 4.135 -23.597 43.431 1.00 14.59 187 SER D O 1
ATOM 6894 N N . SER D 2 188 ? 3.673 -21.416 43.626 1.00 14.66 188 SER D N 1
ATOM 6895 C CA . SER D 2 188 ? 3.018 -21.566 44.928 1.00 15.01 188 SER D CA 1
ATOM 6896 C C . SER D 2 188 ? 1.531 -21.842 44.902 1.00 13.46 188 SER D C 1
ATOM 6897 O O . SER D 2 188 ? 0.938 -22.163 45.931 1.00 10.99 188 SER D O 1
ATOM 6900 N N . LYS D 2 189 ? 0.914 -21.707 43.729 1.00 12.72 189 LYS D N 1
ATOM 6901 C CA . LYS D 2 189 ? -0.549 -21.871 43.588 1.00 12.37 189 LYS D CA 1
ATOM 6902 C C . LYS D 2 189 ? -1.385 -20.841 44.405 1.00 10.84 189 LYS D C 1
ATOM 6903 O O . LYS D 2 189 ? -2.549 -21.074 44.660 1.00 11.02 189 LYS D O 1
ATOM 6909 N N . THR D 2 190 ? -0.757 -19.726 44.790 1.00 9.80 190 THR D N 1
ATOM 6910 C CA . THR D 2 190 ? -1.427 -18.570 45.402 1.00 9.42 190 THR D CA 1
ATOM 6911 C C . THR D 2 190 ? -1.984 -17.581 44.371 1.00 9.31 190 THR D C 1
ATOM 6912 O O . THR D 2 190 ? -1.390 -17.415 43.274 1.00 7.49 190 THR D O 1
ATOM 6916 N N . SER D 2 191 ? -3.033 -16.849 44.766 1.00 7.72 191 SER D N 1
ATOM 6917 C CA . SER D 2 191 ? -3.759 -15.953 43.871 1.00 8.77 191 SER D CA 1
ATOM 6918 C C . SER D 2 191 ? -4.446 -14.796 44.600 1.00 9.51 191 SER D C 1
ATOM 6919 O O . SER D 2 191 ? -4.876 -14.943 45.741 1.00 8.69 191 SER D O 1
ATOM 6922 N N . PHE D 2 192 ? -4.481 -13.626 43.957 1.00 9.08 192 PHE D N 1
ATOM 6923 C CA . PHE D 2 192 ? -4.917 -12.387 44.616 1.00 8.01 192 PHE D CA 1
ATOM 6924 C C . PHE D 2 192 ? -5.693 -11.600 43.597 1.00 7.47 192 PHE D C 1
ATOM 6925 O O . PHE D 2 192 ? -5.364 -11.677 42.425 1.00 7.78 192 PHE D O 1
ATOM 6933 N N . ILE D 2 193 ? -6.739 -10.854 43.995 1.00 6.77 193 ILE D N 1
ATOM 6934 C CA . ILE D 2 193 ? -7.520 -10.135 42.981 1.00 7.06 193 ILE D CA 1
ATOM 6935 C C . ILE D 2 193 ? -8.109 -8.887 43.656 1.00 7.56 193 ILE D C 1
ATOM 6936 O O . ILE D 2 193 ? -8.310 -8.855 44.896 1.00 6.09 193 ILE D O 1
ATOM 6941 N N . LEU D 2 194 ? -8.381 -7.855 42.855 1.00 7.51 194 LEU D N 1
ATOM 6942 C CA . LEU D 2 194 ? -8.931 -6.583 43.371 1.00 7.56 194 LEU D CA 1
ATOM 6943 C C . LEU D 2 194 ? -9.805 -6.048 42.275 1.00 8.73 194 LEU D C 1
ATOM 6944 O O . LEU D 2 194 ? -9.380 -6.086 41.117 1.00 10.55 194 LEU D O 1
ATOM 6949 N N . ALA D 2 195 ? -10.922 -5.392 42.630 1.00 9.97 195 ALA D N 1
ATOM 6950 C CA . ALA D 2 195 ? -11.807 -4.792 41.655 1.00 9.62 195 ALA D CA 1
ATOM 6951 C C . ALA D 2 195 ? -12.338 -3.473 42.197 1.00 9.54 195 ALA D C 1
ATOM 6952 O O . ALA D 2 195 ? -12.490 -3.289 43.428 1.00 10.85 195 ALA D O 1
ATOM 6954 N N . ASP D 2 196 ? -12.554 -2.502 41.322 1.00 8.95 196 ASP D N 1
ATOM 6955 C CA . ASP D 2 196 ? -13.119 -1.193 41.731 1.00 9.53 196 ASP D CA 1
ATOM 6956 C C . ASP D 2 196 ? -13.655 -0.551 40.461 1.00 11.46 196 ASP D C 1
ATOM 6957 O O . ASP D 2 196 ? -13.180 -0.861 39.375 1.00 11.85 196 ASP D O 1
ATOM 6962 N N . ILE D 2 197 ? -14.672 0.305 40.604 1.00 13.13 197 ILE D N 1
ATOM 6963 C CA . ILE D 2 197 ? -15.123 1.226 39.562 1.00 15.45 197 ILE D CA 1
ATOM 6964 C C . ILE D 2 197 ? -14.173 2.407 39.380 1.00 15.90 197 ILE D C 1
ATOM 6965 O O . ILE D 2 197 ? -13.753 3.011 40.357 1.00 16.61 197 ILE D O 1
ATOM 6970 N N . VAL D 2 198 ? -13.761 2.670 38.137 1.00 16.30 198 VAL D N 1
ATOM 6971 C CA . VAL D 2 198 ? -12.891 3.770 37.822 1.00 16.55 198 VAL D CA 1
ATOM 6972 C C . VAL D 2 198 ? -13.418 4.470 36.566 1.00 17.85 198 VAL D C 1
ATOM 6973 O O . VAL D 2 198 ? -13.728 3.804 35.565 1.00 17.61 198 VAL D O 1
ATOM 6977 N N . ASP D 2 199 ? -13.575 5.799 36.633 1.00 17.47 199 ASP D N 1
ATOM 6978 C CA . ASP D 2 199 ? -14.100 6.578 35.490 1.00 18.54 199 ASP D CA 1
ATOM 6979 C C . ASP D 2 199 ? -12.949 7.085 34.646 1.00 17.88 199 ASP D C 1
ATOM 6980 O O . ASP D 2 199 ? -12.378 8.118 34.986 1.00 18.89 199 ASP D O 1
ATOM 6985 N N . LEU D 2 200 ? -12.549 6.365 33.588 1.00 17.66 200 LEU D N 1
ATOM 6986 C CA . LEU D 2 200 ? -11.271 6.764 32.892 1.00 17.75 200 LEU D CA 1
ATOM 6987 C C . LEU D 2 200 ? -11.413 8.093 32.166 1.00 18.79 200 LEU D C 1
ATOM 6988 O O . LEU D 2 200 ? -10.418 8.875 32.046 1.00 18.31 200 LEU D O 1
ATOM 6993 N N . SER D 2 201 ? -12.655 8.327 31.713 1.00 17.86 201 SER D N 1
ATOM 6994 C CA . SER D 2 201 ? -13.028 9.458 30.905 1.00 19.50 201 SER D CA 1
ATOM 6995 C C . SER D 2 201 ? -12.691 10.755 31.603 1.00 18.96 201 SER D C 1
ATOM 6996 O O . SER D 2 201 ? -12.328 11.737 30.956 1.00 18.28 201 SER D O 1
ATOM 6999 N N . SER D 2 202 ? -12.787 10.749 32.932 1.00 18.53 202 SER D N 1
ATOM 7000 C CA . SER D 2 202 ? -12.630 11.970 33.693 1.00 19.00 202 SER D CA 1
ATOM 7001 C C . SER D 2 202 ? -11.231 12.111 34.284 1.00 18.87 202 SER D C 1
ATOM 7002 O O . SER D 2 202 ? -10.881 13.160 34.831 1.00 19.29 202 SER D O 1
ATOM 7005 N N . VAL D 2 203 ? -10.409 11.071 34.169 1.00 19.13 203 VAL D N 1
ATOM 7006 C CA . VAL D 2 203 ? -9.041 11.141 34.692 1.00 18.67 203 VAL D CA 1
ATOM 7007 C C . VAL D 2 203 ? -7.975 11.172 33.559 1.00 18.72 203 VAL D C 1
ATOM 7008 O O . VAL D 2 203 ? -7.073 12.030 33.552 1.00 20.31 203 VAL D O 1
ATOM 7012 N N . LEU D 2 204 ? -8.121 10.294 32.574 1.00 16.57 204 LEU D N 1
ATOM 7013 C CA . LEU D 2 204 ? -7.152 10.175 31.445 1.00 14.67 204 LEU D CA 1
ATOM 7014 C C . LEU D 2 204 ? -7.449 11.083 30.248 1.00 13.78 204 LEU D C 1
ATOM 7015 O O . LEU D 2 204 ? -8.588 11.465 30.026 1.00 12.44 204 LEU D O 1
ATOM 7020 N N . PRO D 2 205 ? -6.419 11.398 29.429 1.00 13.63 205 PRO D N 1
ATOM 7021 C CA . PRO D 2 205 ? -6.789 12.098 28.217 1.00 12.06 205 PRO D CA 1
ATOM 7022 C C . PRO D 2 205 ? -7.285 11.066 27.182 1.00 11.59 205 PRO D C 1
ATOM 7023 O O . PRO D 2 205 ? -7.175 9.823 27.427 1.00 9.16 205 PRO D O 1
ATOM 7027 N N . GLU D 2 206 ? -7.814 11.550 26.044 1.00 9.62 206 GLU D N 1
ATOM 7028 C CA . GLU D 2 206 ? -8.320 10.636 24.999 1.00 10.16 206 GLU D CA 1
ATOM 7029 C C . GLU D 2 206 ? -7.284 9.654 24.500 1.00 9.99 206 GLU D C 1
ATOM 7030 O O . GLU D 2 206 ? -7.599 8.488 24.143 1.00 10.88 206 GLU D O 1
ATOM 7036 N N . TRP D 2 207 ? -6.028 10.124 24.507 1.00 8.26 207 TRP D N 1
ATOM 7037 C CA . TRP D 2 207 ? -4.921 9.361 23.977 1.00 8.35 207 TRP D CA 1
ATOM 7038 C C . TRP D 2 207 ? -3.912 9.157 25.129 1.00 8.43 207 TRP D C 1
ATOM 7039 O O . TRP D 2 207 ? -3.694 10.083 25.905 1.00 7.68 207 TRP D O 1
ATOM 7050 N N . VAL D 2 208 ? -3.345 7.949 25.234 1.00 7.38 208 VAL D N 1
ATOM 7051 C CA . VAL D 2 208 ? -2.431 7.590 26.342 1.00 7.99 208 VAL D CA 1
ATOM 7052 C C . VAL D 2 208 ? -1.301 6.687 25.827 1.00 9.45 208 VAL D C 1
ATOM 7053 O O . VAL D 2 208 ? -1.447 6.047 24.785 1.00 9.04 208 VAL D O 1
ATOM 7057 N N . ARG D 2 209 ? -0.192 6.635 26.560 1.00 9.06 209 ARG D N 1
ATOM 7058 C CA . ARG D 2 209 ? 0.755 5.547 26.375 1.00 9.58 209 ARG D CA 1
ATOM 7059 C C . ARG D 2 209 ? 0.619 4.648 27.590 1.00 9.11 209 ARG D C 1
ATOM 7060 O O . ARG D 2 209 ? 0.249 5.115 28.664 1.00 7.85 209 ARG D O 1
ATOM 7068 N N . VAL D 2 210 ? 0.948 3.374 27.401 1.00 7.97 210 VAL D N 1
ATOM 7069 C CA . VAL D 2 210 ? 0.817 2.401 28.420 1.00 10.11 210 VAL D CA 1
ATOM 7070 C C . VAL D 2 210 ? 2.118 1.652 28.587 1.00 9.83 210 VAL D C 1
ATOM 7071 O O . VAL D 2 210 ? 2.876 1.474 27.638 1.00 10.83 210 VAL D O 1
ATOM 7075 N N . GLY D 2 211 ? 2.400 1.250 29.808 1.00 9.94 211 GLY D N 1
ATOM 7076 C CA . GLY D 2 211 ? 3.542 0.367 30.087 1.00 11.34 211 GLY D CA 1
ATOM 7077 C C . GLY D 2 211 ? 3.769 0.153 31.586 1.00 11.50 211 GLY D C 1
ATOM 7078 O O . GLY D 2 211 ? 2.833 0.075 32.362 1.00 10.75 211 GLY D O 1
ATOM 7079 N N . PHE D 2 212 ? 5.041 0.077 31.974 1.00 12.35 212 PHE D N 1
ATOM 7080 C CA . PHE D 2 212 ? 5.425 -0.318 33.323 1.00 12.20 212 PHE D CA 1
ATOM 7081 C C . PHE D 2 212 ? 6.377 0.695 33.883 1.00 11.79 212 PHE D C 1
ATOM 7082 O O . PHE D 2 212 ? 7.103 1.324 33.134 1.00 12.18 212 PHE D O 1
ATOM 7090 N N . SER D 2 213 ? 6.384 0.820 35.201 1.00 9.24 213 SER D N 1
ATOM 7091 C CA . SER D 2 213 ? 7.345 1.678 35.872 1.00 8.86 213 SER D CA 1
ATOM 7092 C C . SER D 2 213 ? 7.766 0.965 37.151 1.00 9.55 213 SER D C 1
ATOM 7093 O O . SER D 2 213 ? 6.964 0.250 37.726 1.00 9.65 213 SER D O 1
ATOM 7096 N N . ALA D 2 214 ? 8.986 1.164 37.606 1.00 9.52 214 ALA D N 1
ATOM 7097 C CA . ALA D 2 214 ? 9.426 0.444 38.836 1.00 10.92 214 ALA D CA 1
ATOM 7098 C C . ALA D 2 214 ? 10.564 1.179 39.515 1.00 12.52 214 ALA D C 1
ATOM 7099 O O . ALA D 2 214 ? 11.260 1.997 38.872 1.00 13.41 214 ALA D O 1
ATOM 7101 N N . ALA D 2 215 ? 10.782 0.874 40.799 1.00 11.11 215 ALA D N 1
ATOM 7102 C CA . ALA D 2 215 ? 11.812 1.553 41.527 1.00 11.99 215 ALA D CA 1
ATOM 7103 C C . ALA D 2 215 ? 12.369 0.667 42.662 1.00 11.62 215 ALA D C 1
ATOM 7104 O O . ALA D 2 215 ? 11.691 -0.237 43.199 1.00 9.56 215 ALA D O 1
ATOM 7106 N N . THR D 2 216 ? 13.625 0.911 42.980 1.00 10.95 216 THR D N 1
ATOM 7107 C CA . THR D 2 216 ? 14.221 0.279 44.120 1.00 11.44 216 THR D CA 1
ATOM 7108 C C . THR D 2 216 ? 14.367 1.274 45.257 1.00 12.46 216 THR D C 1
ATOM 7109 O O . THR D 2 216 ? 14.132 2.484 45.101 1.00 12.55 216 THR D O 1
ATOM 7113 N N . GLY D 2 217 ? 14.738 0.758 46.423 1.00 12.79 217 GLY D N 1
ATOM 7114 C CA . GLY D 2 217 ? 14.736 1.572 47.609 1.00 14.72 217 GLY D CA 1
ATOM 7115 C C . GLY D 2 217 ? 15.767 2.671 47.514 1.00 16.22 217 GLY D C 1
ATOM 7116 O O . GLY D 2 217 ? 16.799 2.544 46.824 1.00 13.84 217 GLY D O 1
ATOM 7117 N N . ALA D 2 218 ? 15.449 3.750 48.210 1.00 18.60 218 ALA D N 1
ATOM 7118 C CA . ALA D 2 218 ? 16.395 4.841 48.467 1.00 20.93 218 ALA D CA 1
ATOM 7119 C C . ALA D 2 218 ? 17.483 4.403 49.474 1.00 21.63 218 ALA D C 1
ATOM 7120 O O . ALA D 2 218 ? 18.606 4.858 49.390 1.00 22.70 218 ALA D O 1
ATOM 7122 N N . SER D 2 219 ? 17.137 3.525 50.411 1.00 22.94 219 SER D N 1
ATOM 7123 C CA . SER D 2 219 ? 18.099 3.036 51.415 1.00 24.29 219 SER D CA 1
ATOM 7124 C C . SER D 2 219 ? 18.919 1.886 50.856 1.00 24.16 219 SER D C 1
ATOM 7125 O O . SER D 2 219 ? 18.417 1.102 50.075 1.00 23.71 219 SER D O 1
ATOM 7128 N N . LYS D 2 220 ? 20.178 1.806 51.276 1.00 24.03 220 LYS D N 1
ATOM 7129 C CA . LYS D 2 220 ? 21.069 0.694 50.942 1.00 24.16 220 LYS D CA 1
ATOM 7130 C C . LYS D 2 220 ? 20.463 -0.576 51.495 1.00 23.39 220 LYS D C 1
ATOM 7131 O O . LYS D 2 220 ? 19.843 -0.549 52.588 1.00 23.93 220 LYS D O 1
ATOM 7137 N N . GLY D 2 221 ? 20.644 -1.683 50.767 1.00 22.02 221 GLY D N 1
ATOM 7138 C CA . GLY D 2 221 ? 20.073 -2.976 51.183 1.00 19.81 221 GLY D CA 1
ATOM 7139 C C . GLY D 2 221 ? 18.581 -3.153 50.901 1.00 18.64 221 GLY D C 1
ATOM 7140 O O . GLY D 2 221 ? 18.055 -4.265 51.033 1.00 17.75 221 GLY D O 1
ATOM 7141 N N . TYR D 2 222 ? 17.892 -2.056 50.560 1.00 17.70 222 TYR D N 1
ATOM 7142 C CA . TYR D 2 222 ? 16.435 -2.096 50.262 1.00 16.93 222 TYR D CA 1
ATOM 7143 C C . TYR D 2 222 ? 16.209 -2.238 48.761 1.00 15.85 222 TYR D C 1
ATOM 7144 O O . TYR D 2 222 ? 15.945 -1.275 48.058 1.00 16.15 222 TYR D O 1
ATOM 7153 N N . ILE D 2 223 ? 16.381 -3.458 48.288 1.00 14.91 223 ILE D N 1
ATOM 7154 C CA . ILE D 2 223 ? 16.646 -3.712 46.872 1.00 13.13 223 ILE D CA 1
ATOM 7155 C C . ILE D 2 223 ? 15.865 -4.923 46.459 1.00 12.80 223 ILE D C 1
ATOM 7156 O O . ILE D 2 223 ? 15.709 -5.856 47.262 1.00 13.09 223 ILE D O 1
ATOM 7161 N N . GLU D 2 224 ? 15.359 -4.910 45.225 1.00 11.58 224 GLU D N 1
ATOM 7162 C CA . GLU D 2 224 ? 14.776 -6.100 44.661 1.00 12.01 224 GLU D CA 1
ATOM 7163 C C . GLU D 2 224 ? 14.870 -5.846 43.145 1.00 12.67 224 GLU D C 1
ATOM 7164 O O . GLU D 2 224 ? 15.032 -4.689 42.723 1.00 13.15 224 GLU D O 1
ATOM 7170 N N . THR D 2 225 ? 14.761 -6.908 42.354 1.00 11.45 225 THR D N 1
ATOM 7171 C CA . THR D 2 225 ? 14.686 -6.794 40.878 1.00 11.89 225 THR D CA 1
ATOM 7172 C C . THR D 2 225 ? 13.213 -6.517 40.519 1.00 11.54 225 THR D C 1
ATOM 7173 O O . THR D 2 225 ? 12.325 -6.690 41.375 1.00 12.09 225 THR D O 1
ATOM 7177 N N . HIS D 2 226 ? 12.959 -6.027 39.304 1.00 11.09 226 HIS D N 1
ATOM 7178 C CA . HIS D 2 226 ? 11.590 -5.827 38.757 1.00 9.53 226 HIS D CA 1
ATOM 7179 C C . HIS D 2 226 ? 11.724 -6.264 37.302 1.00 9.36 226 HIS D C 1
ATOM 7180 O O . HIS D 2 226 ? 11.825 -5.428 36.403 1.00 8.09 226 HIS D O 1
ATOM 7187 N N . ASP D 2 227 ? 11.764 -7.583 37.092 1.00 9.65 227 ASP D N 1
ATOM 7188 C CA . ASP D 2 227 ? 12.048 -8.176 35.755 1.00 11.44 227 ASP D CA 1
ATOM 7189 C C . ASP D 2 227 ? 10.737 -8.561 35.035 1.00 12.17 227 ASP D C 1
ATOM 7190 O O . ASP D 2 227 ? 9.992 -9.390 35.558 1.00 13.58 227 ASP D O 1
ATOM 7195 N N . VAL D 2 228 ? 10.495 -8.055 33.814 1.00 11.47 228 VAL D N 1
ATOM 7196 C CA . VAL D 2 228 ? 9.274 -8.392 33.101 1.00 11.06 228 VAL D CA 1
ATOM 7197 C C . VAL D 2 228 ? 9.675 -9.387 31.989 1.00 10.35 228 VAL D C 1
ATOM 7198 O O . VAL D 2 228 ? 10.634 -9.143 31.291 1.00 9.75 228 VAL D O 1
ATOM 7202 N N . PHE D 2 229 ? 8.987 -10.518 31.892 1.00 9.39 229 PHE D N 1
ATOM 7203 C CA . PHE D 2 229 ? 9.367 -11.560 30.932 1.00 9.18 229 PHE D CA 1
ATOM 7204 C C . PHE D 2 229 ? 8.585 -11.534 29.621 1.00 9.05 229 PHE D C 1
ATOM 7205 O O . PHE D 2 229 ? 9.145 -11.889 28.583 1.00 9.94 229 PHE D O 1
ATOM 7213 N N . SER D 2 230 ? 7.288 -11.195 29.706 1.00 9.29 230 SER D N 1
ATOM 7214 C CA . SER D 2 230 ? 6.404 -11.116 28.560 1.00 9.02 230 SER D CA 1
ATOM 7215 C C . SER D 2 230 ? 5.249 -10.139 28.892 1.00 7.90 230 SER D C 1
ATOM 7216 O O . SER D 2 230 ? 5.000 -9.851 30.060 1.00 5.98 230 SER D O 1
ATOM 7219 N N . TRP D 2 231 ? 4.549 -9.654 27.868 1.00 7.57 231 TRP D N 1
ATOM 7220 C CA . TRP D 2 231 ? 3.467 -8.638 28.057 1.00 7.96 231 TRP D CA 1
ATOM 7221 C C . TRP D 2 231 ? 2.621 -8.686 26.823 1.00 10.10 231 TRP D C 1
ATOM 7222 O O . TRP D 2 231 ? 3.158 -8.625 25.667 1.00 9.26 231 TRP D O 1
ATOM 7233 N N . SER D 2 232 ? 1.314 -8.772 27.006 1.00 10.12 232 SER D N 1
ATOM 7234 C CA . SER D 2 232 ? 0.459 -8.534 25.862 1.00 11.12 232 SER D CA 1
ATOM 7235 C C . SER D 2 232 ? -0.649 -7.526 26.228 1.00 10.49 232 SER D C 1
ATOM 7236 O O . SER D 2 232 ? -0.953 -7.310 27.434 1.00 10.01 232 SER D O 1
ATOM 7239 N N . PHE D 2 233 ? -1.193 -6.857 25.225 1.00 9.09 233 PHE D N 1
ATOM 7240 C CA . PHE D 2 233 ? -2.211 -5.750 25.458 1.00 8.38 233 PHE D CA 1
ATOM 7241 C C . PHE D 2 233 ? -3.212 -5.761 24.282 1.00 8.80 233 PHE D C 1
ATOM 7242 O O . PHE D 2 233 ? -2.795 -5.969 23.103 1.00 6.54 233 PHE D O 1
ATOM 7250 N N . ALA D 2 234 ? -4.497 -5.471 24.571 1.00 8.58 234 ALA D N 1
ATOM 7251 C CA . ALA D 2 234 ? -5.535 -5.336 23.542 1.00 7.10 234 ALA D CA 1
ATOM 7252 C C . ALA D 2 234 ? -6.513 -4.281 24.082 1.00 8.96 234 ALA D C 1
ATOM 7253 O O . ALA D 2 234 ? -6.938 -4.336 25.275 1.00 9.17 234 ALA D O 1
ATOM 7255 N N . SER D 2 235 ? -6.733 -3.239 23.297 1.00 8.67 235 SER D N 1
ATOM 7256 C CA . SER D 2 235 ? -7.808 -2.338 23.594 1.00 8.81 235 SER D CA 1
ATOM 7257 C C . SER D 2 235 ? -8.873 -2.332 22.487 1.00 9.52 235 SER D C 1
ATOM 7258 O O . SER D 2 235 ? -8.638 -2.700 21.308 1.00 8.97 235 SER D O 1
ATOM 7261 N N . LYS D 2 236 ? -10.058 -1.870 22.867 1.00 8.24 236 LYS D N 1
ATOM 7262 C CA . LYS D 2 236 ? -11.133 -1.726 21.922 1.00 10.48 236 LYS D CA 1
ATOM 7263 C C . LYS D 2 236 ? -12.037 -0.550 22.297 1.00 8.63 236 LYS D C 1
ATOM 7264 O O . LYS D 2 236 ? -12.663 -0.535 23.374 1.00 9.05 236 LYS D O 1
ATOM 7270 N N . LEU D 2 237 ? -12.109 0.411 21.403 1.00 8.18 237 LEU D N 1
ATOM 7271 C CA . LEU D 2 237 ? -12.889 1.596 21.613 1.00 8.59 237 LEU D CA 1
ATOM 7272 C C . LEU D 2 237 ? -13.964 1.605 20.545 1.00 10.37 237 LEU D C 1
ATOM 7273 O O . LEU D 2 237 ? -13.668 1.776 19.313 1.00 10.40 237 LEU D O 1
ATOM 7278 N N . ALA D 2 238 ? -15.201 1.417 20.982 1.00 12.82 238 ALA D N 1
ATOM 7279 C CA . ALA D 2 238 ? -16.377 1.329 20.054 1.00 16.15 238 ALA D CA 1
ATOM 7280 C C . ALA D 2 238 ? -16.935 2.665 19.595 1.00 17.58 238 ALA D C 1
ATOM 7281 O O . ALA D 2 238 ? -16.962 3.622 20.360 1.00 16.96 238 ALA D O 1
ATOM 7283 N N . GLY D 2 239 ? -17.407 2.714 18.340 1.00 19.38 239 GLY D N 1
ATOM 7284 C CA . GLY D 2 239 ? -18.191 3.849 17.838 1.00 21.58 239 GLY D CA 1
ATOM 7285 C C . GLY D 2 239 ? -19.624 3.800 18.357 1.00 22.55 239 GLY D C 1
ATOM 7286 O O . GLY D 2 239 ? -20.438 4.723 18.117 1.00 24.69 239 GLY D O 1
#

GO terms:
  GO:0005509 calcium ion binding (F, IDA)
  GO:0005534 galactose binding (F, IDA)
  GO:0030145 manganese ion binding (F, IDA)
  GO:0030395 lactose binding (F, IDA)
  GO:0032991 protein-containing complex (C, IDA)
  GO:0015066 alpha-amylase inhibitor activity (F, IDA)
  GO:0050832 defense response to fungus (P, IDA)
  GO:0005515 protein binding (F, IPI)

Sequence (976 aa):
AEETSFVFSKFKPLEPNLILQGDALVTVAGVLQLTNVDKNGVPEPSSLGRATYSAPINIWDSATGLVASFATSFRFTIYAPNIATIADGLAFFLAPVASAPDSGGGFLGLFDSAVSGSTYQTVAVEFDTYENTVFTDPPYTHIGFDVNSISSIKTVKWSLANGEAAKVLITYNSAVKLLVASLVYPSSKTSFILADIVDLSSVLPEWVRVGFSAATGASGGKIETHDVFSWSFASKLAGTKDSSFLDGGAEETSFVFSKFKPLEPNLILQGDALVTVAGVLQLTNVDSNGVPEPSSLGRATYSAPINIWDSATGLVASFATSFRFTIYAPNIATIADGLAFFLAPVASAPDSGGGFLGLFDSAVGDTTYQTVAVEFDTYENTVFTDPPYTHIGFDVNSISSIKTVKWSLANGEAAKVLITYNSAVKLLVASLVYPSSKTSFILADIVDLSSVLPEWVRVGFSAATGASKGYIETHDVFSWSFASKLAGAEETSFVFSKFKPLEPNLILQGDALVTVAGVLQLTNVDKNGVPEPSSLGRATYSAPINIWDSATGLVASFATSFRFTIYAPNIATIADGLAFFLAPVASAPDSGGGFLGLFDSAVSGSTYQTVAVEFDTYENTVFTDPPYTHIGFDVNSISSIKTVKWSLANGEAAKVLITYNSAVKLLVASLVYPSSKTSFILADIVDLSSVLPEWVRVGFSAATGASGGKIETHDVFSWSFASKLAGTKDSSFLDGGAEETSFVFSKFKPLEPNLILQGDALVTVAGVLQLTNVDSNGVPEPSSLGRATYSAPINIWDSATGLVASFATSFRFTIYAPNIATIADGLAFFLAPVASAPDSGGGFLGLFDSAVGDTTYQTVAVEFDTYENTVFTDPPYTHIGFDVNSISSIKTVKWSLANGEAAKVLITYNSAVKLLVASLVYPSSKTSFILADIVDLSSVLPEWVRVGFSAATGASKGYIETHDVFSWSFASKLAG

B-factor: mean 14.81, std 5.96, range [2.0, 46.71]

Secondary structure (DSSP, 8-state):
-EEEEEEESS--SS-TTEEEEET-EE-TTS-EESS-B-TTS-B-SS-EEEEEESS-EE-B-TTT--B-EEEEEEEEE---SSTTS--EEEEEEEEETT------GGGTTT-SSSS--TTS--EEEEEE-S--GGGT--SS-EEEEEESSSS-SEEEE----TT-EEEEEEEEETTTTEEEEEEE-TTT--EEEEEEE--HHHHS-SEEEEEEEEEE-SSTT-----EEEEEEEEEEE----HHHHHHH-/-EEEEEEESS--SS-TTEEEEET-EE-TTS-EE-S-B-TTS-B-SS-EEEEEESS-EE-B-TTT--B-EEEEEEEEE---SSTTS--EEEEEEEEETT------GGGTTT-SSSS--GGG--EEEEEE-S--GGGT--SS-EEEEEESSSS-SEEEE----TT--EEEEEEEETTTTEEEEEEEETTTTEEEEEEEE--HHHHS-SEEEEEEEEEE-SSTT-----EEEEEEEEEEE--/-EEEEEEESS--SS-TTEEEEET-EE-TTS-EESS-B-TTS-B-SS-EEEEEESS-EE-B-TTT--B-EEEEEEEEE---SSTTS--EEEEEEEEETT------GGGTTT-SSSS--GGG--EEEEEE-S--GGGT--SS-EEEEEESSSS-SEEEE----TT-EEEEEEEEETTTTEEEEEEEETTTTEEEEEEEE--HHHHS-SEEEEEEEEEE-SSTT-----EEEEEEEEEEE----HHHHHH--/-EEEEEEESS--SS-TTEEEEET-EE-TTS-EESS-B-TTS-B-SS-EEEEEESS-EE-B-TTT--B-EEEEEEEEE---S-TTS--EEEEEEEE-TT------GGGTTT-SSSS--GGG--EEEEEE-S--GGGT--SS-EEEEEESSSS-SEEEE----TT-EEEEEEEEETTTTEEEEEEEETTTTEEEEEEEE--HHHHS-SEEEEEEEEEE-SSTT-----EEEEEEEEEEE--

Solvent-accessible surface area: 33024 Å² total; per-residue (Å²): 42,18,58,6,28,2,22,4,55,103,2,31,90,114,9,45,8,9,61,68,37,61,53,10,88,16,32,140,89,8,30,0,31,0,0,68,26,60,214,132,34,62,1,55,48,97,3,34,0,3,0,6,0,14,0,4,0,9,0,44,14,74,102,66,45,70,25,0,25,3,2,0,29,7,83,1,16,2,98,1,65,86,92,86,40,21,2,7,0,0,0,0,1,3,1,34,44,94,36,59,45,47,44,25,17,12,46,1,0,5,0,87,46,26,110,77,28,90,131,43,63,6,1,0,3,0,0,6,3,89,76,29,99,126,19,118,12,18,114,88,34,1,0,0,0,0,21,12,6,3,41,27,89,63,42,51,97,0,56,27,21,57,31,69,24,0,70,4,25,0,31,6,50,31,88,45,100,3,1,22,0,14,0,10,2,21,64,56,71,57,23,32,16,5,0,20,51,6,64,1,36,86,21,5,30,56,20,0,55,0,0,0,0,0,0,1,2,91,71,68,39,64,24,0,5,0,22,0,41,26,2,6,0,12,4,66,3,54,85,56,84,38,2,46,24,43,26,50,37,42,17,55,5,25,3,26,4,63,94,0,25,89,115,9,45,8,9,58,70,39,61,53,10,82,15,28,141,87,4,29,0,30,0,1,53,26,62,119,137,30,60,1,62,28,92,4,34,0,3,0,5,0,14,0,4,0,10,0,46,16,78,100,68,46,76,29,0,27,3,1,0,28,6,103,2,14,1,98,1,61,78,85,88,33,20,2,7,0,0,0,1,0,3,2,38,40,97,30,63,47,48,34,26,19,12,51,1,0,6,0,84,40,42,90,58,55,108,111,34,60,5,1,0,3,0,1,6,3,88,76,22,108,108,10,117,12,16,114,78,36,1,0,0,1,0,20,11,9,3,36,26,114,67,45,48,107,0,60,26,18,55,34,65,25,0,68,5,27,0,23,7,51,37,91,40,93,8,2,23,0,14,0,10,1,21,68,57,73,60,23,32,14,5,1,20,63,8,52,1,39,88,20,3,31,56,20,0,52,0,0,0,0,0,0,2,2,87,66,162,33,75,22,0,5,0,22,0,40,26,2,15,1,6,4,65,3,54,72,42,18,35,5,29,3,24,2,58,89,1,27,90,112,11,45,10,10,58,70,36,63,54,10,85,16,31,140,86,5,33,0,27,0,0,64,26,68,204,134,29,57,1,55,45,93,2,35,0,3,0,7,0,14,0,5,0,8,0,46,14,73,99,76,46,65,26,0,26,3,2,0,32,6,91,2,15,2,95,2,64,77,84,86,35,18,2,7,0,0,0,2,1,4,2,36,38,98,33,60,46,50,40,29,19,11,49,1,0,5,0,85,48,30,111,74,26,90,128,42,60,6,1,0,4,0,0,4,5,88,71,30,104,119,11,115,11,22,114,83,35,1,0,0,0,0,24,9,8,2,38,30,85,66,42,48,108,0,57,30,19,59,36,74,22,0,69,3,24,0,32,5,58,39,97,44,87,9,1,20,0,16,0,10,2,16,58,54,66,56,24,33,14,7,0,24,51,7,58,0,34,90,22,4,30,53,21,0,56,0,0,0,0,0,0,2,2,91,70,62,38,63,24,0,4,0,21,0,40,27,2,10,1,16,6,72,4,54,89,50,81,31,1,49,9,41,30,46,42,42,18,46,5,26,2,23,4,55,87,1,27,95,116,11,45,9,9,61,68,35,61,51,11,82,17,31,146,84,5,30,0,28,0,0,56,24,64,120,134,33,61,1,56,23,97,4,35,0,4,0,6,0,12,0,4,0,9,0,49,17,75,101,69,44,70,27,0,27,3,0,0,26,6,84,1,15,2,98,2,64,80,83,88,31,20,2,6,0,0,0,1,1,4,0,39,40,94,31,61,49,48,38,28,19,8,48,0,0,3,0,80,51,36,98,48,63,110,111,31,59,9,1,0,3,0,0,4,5,89,76,20,107,103,9,114,10,20,110,78,34,1,0,0,0,0,25,9,14,2,39,30,86,67,43,50,111,0,58,32,20,60,36,71,21,0,76,3,29,0,29,4,51,38,95,39,93,8,2,21,0,17,0,10,2,20,58,60,79,55,23,32,15,5,0,23,53,6,57,0,34,80,21,3,31,57,19,0,54,0,0,0,0,0,0,1,2,89,64,168,36,74,21,0,4,0,23,0,39,26,2,3,2,6,4,65,4,52,78

Nearest PDB structures (foldseek):
  3ipv-assembly1_B  TM=1.004E+00  e=2.769E-49  Spatholobus parviflorus
  3ipv-assembly1_C  TM=1.004E+00  e=3.865E-46  Spatholobus parviflorus
  3usu-assembly1_C  TM=9.999E-01  e=1.769E-40  Butea monosperma
  1sfy-assembly1_A  TM=9.802E-01  e=2.935E-34  Erythrina corallodendron
  3n3h-assembly1_A  TM=9.807E-01  e=6.561E-34  Erythrina corallodendron

Foldseek 3Di:
DDKDKDKFLFADQDHVQKDKAWPWGADHVRKTWQWDADPVRRGFAPTKMWIWGLDKGQQADDVLRFGKKKKKKFKKAKAAPDLVFAFFWKKKKKFANPDHFEDFTNCQSQDPDQDADLVSLMWIWIQTQDDDVSNVRDPAGWIAIAQSGSNGPDIDHDDHDHGFMKMKMWIADRVVQKIKIKIAGPVVRDIDMDIDHDDSPSRHDSIIIITMMGHAHPDGRHGIIIIIGIMIMMMDTPCDDVVCPVVVD/DDKDKDKPLFADQDDVQKDKAFPWGADNVRKTWQWDADPVRRFDAFTKMWIWGLDKDQAADDVVRFGKKKKKKFKKAKAAPDLVFADFWKKKKKFANPDHFEDFTLCLRQDHALDQDLVSLMWIWIQGSDDDVSNVRDPAGWIAIAFSGSNGPDIDHDDHDHGFMKMKMWIADRVQQKIKIKIAGPVVRDIDMDIDHDDSPSRHDSIIIITMMGHAHPDPSHGIIIIIGIMIMMMDTDD/DDKDKDKPLFADQDHVQKDKAFAWGADRVRKTFQWDADPVRAGWAPGKIWIWGNDKDQAADPVLRFGKKKKKKFKKAKAHPDLVFADFWKKKKKFANVDFFEDFTNCLRQAHAADADLVSLMWIWIQTRDDDVSLVRPPAGWTFIAFRGSNGPDIDHDDHDHGFMKMKMWIADRVQQKIKIKIAGPPVRDIDMDIDRDDSSSRHDSIIIITMMGHAHNDTSHGIIIIIGIMIMMMDTPCDPVVVVVVPD/DFKDKDKPLFADQDDVQKDKAWPWGADHVRKTFQWDADPVRRGFAPGKMWIWGQDKGQQADDVVRFGKKKKKKFKKAKAAPDLVFADFWKKKKKFANPDHFEDFTNCLSQDDALDADLVSLMWIWIQTQDDDVRNVRDPAGWTAIDQRGSNGPDIDHDDHPHGFMKMKMWIADRVQQKIKIKIAGPVVRDIDMDIDRDDSSSRHDSIIIITMMGHFHPDPSHGIIIIIGMMIMMMDTDD

InterPro domains:
  IPR000985 Legume lectin, alpha chain, conserved site [PS00308] (204-213)
  IPR001220 Legume lectin domain [PF00139] (4-238)
  IPR001220 Legume lectin domain [cd06899] (4-237)
  IPR013320 Concanavalin A-like lectin/glucanase domain superfamily [SSF49899] (2-239)
  IPR016363 Legume lectin [PIRSF002690] (2-240)
  IPR019825 Legume lectin, beta chain, Mn/Ca-binding site [PS00307] (123-129)
  IPR050258 Leguminous Lectin [PTHR32401] (3-238)

Organism: Spatholobus parviflorus (NCBI:txid132465)

CATH classification: 2.60.120.200